Protein AF-A0AAU0KIW0-F1 (afdb_monomer_lite)

Structure (mmCIF, N/CA/C/O backbone):
data_AF-A0AAU0KIW0-F1
#
_entry.id   AF-A0AAU0KIW0-F1
#
loop_
_atom_site.group_PDB
_atom_site.id
_atom_site.type_symbol
_atom_site.label_atom_id
_atom_site.label_alt_id
_atom_site.label_comp_id
_atom_site.label_asym_id
_atom_site.label_entity_id
_atom_site.label_seq_id
_atom_site.pdbx_PDB_ins_code
_atom_site.Cartn_x
_atom_site.Cartn_y
_atom_site.Cartn_z
_atom_site.occupancy
_atom_site.B_iso_or_equiv
_atom_site.auth_seq_id
_atom_site.auth_comp_id
_atom_site.auth_asym_id
_atom_site.auth_atom_id
_atom_site.pdbx_PDB_model_num
ATOM 1 N N . MET A 1 1 ? -37.987 -35.844 -11.252 1.00 36.81 1 MET A N 1
ATOM 2 C CA . MET A 1 1 ? -37.887 -35.630 -9.793 1.00 36.81 1 MET A CA 1
ATOM 3 C C . MET A 1 1 ? -37.558 -36.954 -9.128 1.00 36.81 1 MET A C 1
ATOM 5 O O . MET A 1 1 ? -38.446 -37.776 -8.970 1.00 36.81 1 MET A O 1
ATOM 9 N N . LYS A 1 2 ? -36.295 -37.194 -8.780 1.00 34.53 2 LYS A N 1
ATOM 10 C CA . LYS A 1 2 ? -35.963 -38.142 -7.715 1.00 34.53 2 LYS A CA 1
ATOM 11 C C . LYS A 1 2 ? -35.272 -37.299 -6.654 1.00 34.53 2 LYS A C 1
ATOM 13 O O . LYS A 1 2 ? -34.129 -36.914 -6.861 1.00 34.53 2 LYS A O 1
ATOM 18 N N . MET A 1 3 ? -36.016 -36.908 -5.617 1.00 45.16 3 MET A N 1
ATOM 19 C CA . MET A 1 3 ? -35.393 -36.419 -4.388 1.00 45.16 3 MET A CA 1
ATOM 20 C C . MET A 1 3 ? -34.425 -37.507 -3.932 1.00 45.16 3 MET A C 1
ATOM 22 O O . MET A 1 3 ? -34.770 -38.691 -3.978 1.00 45.16 3 MET A O 1
ATOM 26 N N . ILE A 1 4 ? -33.209 -37.114 -3.575 1.00 53.03 4 ILE A N 1
ATOM 27 C CA . ILE A 1 4 ? -32.265 -38.012 -2.917 1.00 53.03 4 ILE A CA 1
ATOM 28 C C . ILE A 1 4 ? -32.949 -38.495 -1.632 1.00 53.03 4 ILE A C 1
ATOM 30 O O . ILE A 1 4 ? -33.566 -37.696 -0.928 1.00 53.03 4 ILE A O 1
ATOM 34 N N . ASP A 1 5 ? -32.933 -39.808 -1.397 1.00 53.31 5 ASP A N 1
ATOM 35 C CA . ASP A 1 5 ? -33.676 -40.449 -0.308 1.00 53.31 5 ASP A CA 1
ATOM 36 C C . ASP A 1 5 ? -33.285 -39.822 1.050 1.00 53.31 5 ASP A C 1
ATOM 38 O O . ASP A 1 5 ? -32.100 -39.850 1.405 1.00 53.31 5 ASP A O 1
ATOM 42 N N . PRO A 1 6 ? -34.244 -39.279 1.827 1.00 48.59 6 PRO A N 1
ATOM 43 C CA . PRO A 1 6 ? -33.988 -38.719 3.153 1.00 48.59 6 PRO A CA 1
ATOM 44 C C . PRO A 1 6 ? -33.265 -39.684 4.107 1.00 48.59 6 PRO A C 1
ATOM 46 O O . PRO A 1 6 ? -32.574 -39.235 5.021 1.00 48.59 6 PRO A O 1
ATOM 49 N N . ARG A 1 7 ? -33.381 -41.007 3.903 1.00 53.25 7 ARG A N 1
ATOM 50 C CA . ARG A 1 7 ? -32.654 -42.011 4.702 1.00 53.25 7 ARG A CA 1
ATOM 51 C C . ARG A 1 7 ? -31.153 -42.031 4.406 1.00 53.25 7 ARG A C 1
ATOM 53 O O . ARG A 1 7 ? -30.361 -41.985 5.341 1.00 53.25 7 ARG A O 1
ATOM 60 N N . ALA A 1 8 ? -30.770 -41.988 3.130 1.00 56.47 8 ALA A N 1
ATOM 61 C CA . ALA A 1 8 ? -29.366 -41.964 2.710 1.00 56.47 8 ALA A CA 1
ATOM 62 C C . ALA A 1 8 ? -28.655 -40.667 3.139 1.00 56.47 8 ALA A C 1
ATOM 64 O O . ALA A 1 8 ? -27.471 -40.669 3.466 1.00 56.47 8 ALA A O 1
ATOM 65 N N . VAL A 1 9 ? -29.397 -39.558 3.173 1.00 56.25 9 VAL A N 1
ATOM 66 C CA . VAL A 1 9 ? -28.942 -38.259 3.687 1.00 56.25 9 VAL A CA 1
ATOM 67 C C . VAL A 1 9 ? -28.614 -38.327 5.180 1.00 56.25 9 VAL A C 1
ATOM 69 O O . VAL A 1 9 ? -27.578 -37.829 5.619 1.00 56.25 9 VAL A O 1
ATOM 72 N N . ARG A 1 10 ? -29.486 -38.961 5.968 1.00 57.81 10 ARG A N 1
ATOM 73 C CA . ARG A 1 10 ? -29.323 -39.063 7.420 1.00 57.81 10 ARG A CA 1
ATOM 74 C C . ARG A 1 10 ? -28.178 -39.995 7.806 1.00 57.81 10 ARG A C 1
ATOM 76 O O . ARG A 1 10 ? -27.446 -39.674 8.733 1.00 57.81 10 ARG A O 1
ATOM 83 N N . GLU A 1 11 ? -27.998 -41.097 7.083 1.00 62.31 11 GLU A N 1
ATOM 84 C CA . GLU A 1 11 ? -26.888 -42.035 7.301 1.00 62.31 11 GLU A CA 1
ATOM 85 C C . GLU A 1 11 ? -25.528 -41.366 7.063 1.00 62.31 11 GLU A C 1
ATOM 87 O O . GLU A 1 11 ? -24.681 -41.394 7.951 1.00 62.31 11 GLU A O 1
ATOM 92 N N . VAL A 1 12 ? -25.353 -40.642 5.950 1.00 61.22 12 VAL A N 1
ATOM 93 C CA . VAL A 1 12 ? -24.091 -39.935 5.645 1.00 61.22 12 VAL A CA 1
ATOM 94 C C . VAL A 1 12 ? -23.769 -38.845 6.678 1.00 61.22 12 VAL A C 1
ATOM 96 O O . VAL A 1 12 ? -22.602 -38.631 7.008 1.00 61.22 12 VAL A O 1
ATOM 99 N N . LEU A 1 13 ? -24.783 -38.159 7.216 1.00 62.81 13 LEU A N 1
ATOM 100 C CA . LEU A 1 13 ? -24.601 -37.115 8.235 1.00 62.81 13 LEU A CA 1
ATOM 101 C C . LEU A 1 13 ? -24.322 -37.680 9.639 1.00 62.81 13 LEU A C 1
ATOM 103 O O . LEU A 1 13 ? -23.571 -37.081 10.405 1.00 62.81 13 LEU A O 1
ATOM 107 N N . ILE A 1 14 ? -24.896 -38.836 9.980 1.00 59.62 14 ILE A N 1
ATOM 108 C CA . ILE A 1 14 ? -24.641 -39.523 11.257 1.00 59.62 14 ILE A CA 1
ATOM 109 C C . ILE A 1 14 ? -23.248 -40.171 11.249 1.00 59.62 14 ILE A C 1
ATOM 111 O O . ILE A 1 14 ? -22.527 -40.085 12.242 1.00 59.62 14 ILE A O 1
ATOM 115 N N . GLU A 1 15 ? -22.823 -40.748 10.121 1.00 60.19 15 GLU A N 1
ATOM 116 C CA . GLU A 1 15 ? -21.479 -41.325 9.947 1.00 60.19 15 GLU A CA 1
ATOM 117 C C . GLU A 1 15 ? -20.347 -40.282 10.059 1.00 60.19 15 GLU A C 1
ATOM 119 O O . GLU A 1 15 ? -19.202 -40.631 10.340 1.00 60.19 15 GLU A O 1
ATOM 124 N N . SER A 1 16 ? -20.654 -38.990 9.906 1.00 57.66 16 SER A N 1
ATOM 125 C CA . SER A 1 16 ? -19.682 -37.889 9.835 1.00 57.66 16 SER A CA 1
ATOM 126 C C . SER A 1 16 ? -19.550 -37.035 11.101 1.00 57.66 16 SER A C 1
ATOM 128 O O . SER A 1 16 ? -19.083 -35.894 11.064 1.00 57.66 16 SER A O 1
ATOM 130 N N . LYS A 1 17 ? -19.902 -37.611 12.258 1.00 65.19 17 LYS A N 1
ATOM 131 C CA . LYS A 1 17 ? -19.716 -37.015 13.598 1.00 65.19 17 LYS A CA 1
ATOM 132 C C . LYS A 1 17 ? -20.502 -35.716 13.843 1.00 65.19 17 LYS A C 1
ATOM 134 O O . LYS A 1 17 ? -20.140 -34.939 14.733 1.00 65.19 17 LYS A O 1
ATOM 139 N N . PHE A 1 18 ? -21.576 -35.463 13.093 1.00 73.81 18 PHE A N 1
ATOM 140 C CA . PHE A 1 18 ? -22.510 -34.394 13.442 1.00 73.81 18 PHE A CA 1
ATOM 141 C C . PHE A 1 18 ? -23.360 -34.785 14.647 1.00 73.81 18 PHE A C 1
ATOM 143 O O . PHE A 1 18 ? -23.903 -35.884 14.731 1.00 73.81 18 PHE A O 1
ATOM 150 N N . HIS A 1 19 ? -23.510 -33.838 15.561 1.00 74.38 19 HIS A N 1
ATOM 151 C CA . HIS A 1 19 ? -24.373 -33.932 16.727 1.00 74.38 19 HIS A CA 1
ATOM 152 C C . HIS A 1 19 ? -25.572 -32.992 16.544 1.00 74.38 19 HIS A C 1
ATOM 154 O O . HIS A 1 19 ? -25.534 -32.085 15.711 1.00 74.38 19 HIS A O 1
ATOM 160 N N . ASN A 1 20 ? -26.650 -33.210 17.304 1.00 78.44 20 ASN A N 1
ATOM 161 C CA . ASN A 1 20 ? -27.854 -32.364 17.293 1.00 78.44 20 ASN A CA 1
ATOM 162 C C . ASN A 1 20 ? -28.420 -32.095 15.884 1.00 78.44 20 ASN A C 1
ATOM 164 O O . ASN A 1 20 ? -28.708 -30.956 15.518 1.00 78.44 20 ASN A O 1
ATOM 168 N N . ILE A 1 21 ? -28.562 -33.160 15.088 1.00 82.12 21 ILE A N 1
ATOM 169 C CA . ILE A 1 21 ? -29.040 -33.073 13.707 1.00 82.12 21 ILE A CA 1
ATOM 170 C C . ILE A 1 21 ? -30.537 -32.730 13.686 1.00 82.12 21 ILE A C 1
ATOM 172 O O . ILE A 1 21 ? -31.366 -33.522 14.143 1.00 82.12 21 ILE A O 1
ATOM 176 N N . THR A 1 22 ? -30.893 -31.582 13.110 1.00 82.31 22 THR A N 1
ATOM 177 C CA . THR A 1 22 ? -32.276 -31.108 12.968 1.00 82.31 22 THR A CA 1
ATOM 178 C C . THR A 1 22 ? -32.598 -30.768 11.517 1.00 82.31 22 THR A C 1
ATOM 180 O O . THR A 1 22 ? -31.797 -30.172 10.804 1.00 82.31 22 THR A O 1
ATOM 183 N N . GLU A 1 23 ? -33.784 -31.147 11.046 1.00 81.44 23 GLU A N 1
ATOM 184 C CA . GLU A 1 23 ? -34.273 -30.710 9.736 1.00 81.44 23 GLU A CA 1
ATOM 185 C C . GLU A 1 23 ? -34.957 -29.348 9.899 1.00 81.44 23 GLU A C 1
ATOM 187 O O . GLU A 1 23 ? -35.922 -29.224 10.651 1.00 81.44 23 GLU A O 1
ATOM 192 N N . ILE A 1 24 ? -34.435 -28.316 9.232 1.00 81.06 24 ILE A N 1
ATOM 193 C CA . ILE A 1 24 ? -34.967 -26.943 9.333 1.00 81.06 24 ILE A CA 1
ATOM 194 C C . ILE A 1 24 ? -36.023 -26.700 8.257 1.00 81.06 24 ILE A C 1
ATOM 196 O O . ILE A 1 24 ? -36.996 -25.975 8.457 1.00 81.06 24 ILE A O 1
ATOM 200 N N . ARG A 1 25 ? -35.823 -27.304 7.086 1.00 78.62 25 ARG A N 1
ATOM 201 C CA . ARG A 1 25 ? -36.696 -27.191 5.919 1.00 78.62 25 ARG A CA 1
ATOM 202 C C . ARG A 1 25 ? -36.645 -28.508 5.159 1.00 78.62 25 ARG A C 1
ATOM 204 O O . ARG A 1 25 ? -35.628 -29.183 5.207 1.00 78.62 25 ARG A O 1
ATOM 211 N N . SER A 1 26 ? -37.700 -28.827 4.408 1.00 76.75 26 SER A N 1
ATOM 212 C CA . SER A 1 26 ? -37.730 -29.988 3.507 1.00 76.75 26 SER A CA 1
ATOM 213 C C . SER A 1 26 ? -36.454 -30.071 2.661 1.00 76.75 26 SER A C 1
ATOM 215 O O . SER A 1 26 ? -36.259 -29.250 1.760 1.00 76.75 26 SER A O 1
ATOM 217 N N . GLY A 1 27 ? -35.614 -31.068 2.943 1.00 76.44 27 GLY A N 1
ATOM 218 C CA . GLY A 1 27 ? -34.350 -31.295 2.237 1.00 76.44 27 GLY A CA 1
ATOM 219 C C . GLY A 1 27 ? -33.167 -30.433 2.695 1.00 76.44 27 GLY A C 1
ATOM 220 O O . GLY A 1 27 ? -32.134 -30.478 2.039 1.00 76.44 27 GLY A O 1
ATOM 221 N N . VAL A 1 28 ? -33.281 -29.678 3.795 1.00 84.12 28 VAL A N 1
ATOM 222 C CA . VAL A 1 28 ? -32.181 -28.914 4.408 1.00 84.12 28 VAL A CA 1
ATOM 223 C C . VAL A 1 28 ? -32.017 -29.289 5.878 1.00 84.12 28 VAL A C 1
ATOM 225 O O . VAL A 1 28 ? -32.926 -29.118 6.696 1.00 84.12 28 VAL A O 1
ATOM 228 N N . VAL A 1 29 ? -30.822 -29.753 6.222 1.00 85.25 29 VAL A N 1
ATOM 229 C CA . VAL A 1 29 ? -30.483 -30.280 7.545 1.00 85.25 29 VAL A CA 1
ATOM 230 C C . VAL A 1 29 ? -29.424 -29.408 8.210 1.00 85.25 29 VAL A C 1
ATOM 232 O O . VAL A 1 29 ? -28.502 -28.942 7.550 1.00 85.25 29 VAL A O 1
ATOM 235 N N . ARG A 1 30 ? -29.530 -29.208 9.522 1.00 86.19 30 ARG A N 1
ATOM 236 C CA . ARG A 1 30 ? -28.518 -28.578 10.374 1.00 86.19 30 ARG A CA 1
ATOM 237 C C . ARG A 1 30 ? -27.890 -29.618 11.283 1.00 86.19 30 ARG A C 1
ATOM 239 O O . ARG A 1 30 ? -28.599 -30.434 11.858 1.00 86.19 30 ARG A O 1
ATOM 246 N N . GLY A 1 31 ? -26.574 -29.561 11.430 1.00 85.44 31 GLY A N 1
ATOM 247 C CA . GLY A 1 31 ? -25.798 -30.377 12.358 1.00 85.44 31 GLY A CA 1
ATOM 248 C C . GLY A 1 31 ? -24.710 -29.553 13.041 1.00 85.44 31 GLY A C 1
ATOM 249 O O . GLY A 1 31 ? -24.271 -28.522 12.531 1.00 85.44 31 GLY A O 1
ATOM 250 N N . GLU A 1 32 ? -24.275 -30.006 14.210 1.00 85.88 32 GLU A N 1
ATOM 251 C CA . GLU A 1 32 ? -23.273 -29.331 15.036 1.00 85.88 32 GLU A CA 1
ATOM 252 C C . GLU A 1 32 ? -22.018 -30.196 15.175 1.00 85.88 32 GLU A C 1
ATOM 254 O O . GLU A 1 32 ? -22.102 -31.407 15.388 1.00 85.88 32 GLU A O 1
ATOM 259 N N . TRP A 1 33 ? -20.844 -29.573 15.088 1.00 80.94 33 TRP A N 1
ATOM 260 C CA . TRP A 1 33 ? -19.586 -30.228 15.425 1.00 80.94 33 TRP A CA 1
ATOM 261 C C . TRP A 1 33 ? -19.171 -29.898 16.861 1.00 80.94 33 TRP A C 1
ATOM 263 O O . TRP A 1 33 ? -19.105 -28.728 17.258 1.00 80.94 33 TRP A O 1
ATOM 273 N N . LEU A 1 34 ? -18.874 -30.954 17.623 1.00 75.56 34 LEU A N 1
ATOM 274 C CA . LEU A 1 34 ? -18.456 -30.894 19.021 1.00 75.56 34 LEU A CA 1
ATOM 275 C C . LEU A 1 34 ? -16.986 -31.307 19.164 1.00 75.56 34 LEU A C 1
ATOM 277 O O . LEU A 1 34 ? -16.531 -32.242 18.505 1.00 75.56 34 LEU A O 1
ATOM 281 N N . TYR A 1 35 ? -16.264 -30.616 20.042 1.00 68.69 35 TYR A N 1
ATOM 282 C CA . TYR A 1 35 ? -14.956 -31.015 20.561 1.00 68.69 35 TYR A CA 1
ATOM 283 C C . TYR A 1 35 ? -14.995 -30.851 22.085 1.00 68.69 35 TYR A C 1
ATOM 285 O O . TYR A 1 35 ? -15.313 -29.759 22.555 1.00 68.69 35 TYR A O 1
ATOM 293 N N . ASP A 1 36 ? -14.740 -31.921 22.845 1.00 70.81 36 ASP A N 1
ATOM 294 C CA . ASP A 1 36 ? -14.898 -31.964 24.312 1.00 70.81 36 ASP A CA 1
ATOM 295 C C . ASP A 1 36 ? -16.235 -31.356 24.794 1.00 70.81 36 ASP A C 1
ATOM 297 O O . ASP A 1 36 ? -16.265 -30.432 25.610 1.00 70.81 36 ASP A O 1
ATOM 301 N N . ASP A 1 37 ? -17.352 -31.815 24.213 1.00 75.56 37 ASP A N 1
ATOM 302 C CA . ASP A 1 37 ? -18.727 -31.341 24.468 1.00 75.56 37 ASP A CA 1
ATOM 303 C C . ASP A 1 37 ? -18.985 -29.845 24.202 1.00 75.56 37 ASP A C 1
ATOM 305 O O . ASP A 1 37 ? -20.067 -29.320 24.484 1.00 75.56 37 ASP A O 1
ATOM 309 N N . ARG A 1 38 ? -18.029 -29.134 23.592 1.00 73.44 38 ARG A N 1
ATOM 310 C CA . ARG A 1 38 ? -18.189 -27.738 23.172 1.00 73.44 38 ARG A CA 1
ATOM 311 C C . ARG A 1 38 ? -18.417 -27.643 21.674 1.00 73.44 38 ARG A C 1
ATOM 313 O O . ARG A 1 38 ? -17.668 -28.190 20.866 1.00 73.44 38 ARG A O 1
ATOM 320 N N . ARG A 1 39 ? -19.445 -26.881 21.300 1.00 78.94 39 ARG A N 1
ATOM 321 C CA . ARG A 1 39 ? -19.745 -26.538 19.905 1.00 78.94 39 ARG A CA 1
ATOM 322 C C . ARG A 1 39 ? -18.638 -25.647 19.362 1.00 78.94 39 ARG A C 1
ATOM 324 O O . ARG A 1 39 ? -18.380 -24.593 19.937 1.00 78.94 39 ARG A O 1
ATOM 331 N N . TYR A 1 40 ? -18.006 -26.055 18.262 1.00 78.25 40 TYR A N 1
ATOM 332 C CA . TYR A 1 40 ? -16.991 -25.234 17.588 1.00 78.25 40 TYR A CA 1
ATOM 333 C C . TYR A 1 40 ? -17.402 -24.800 16.177 1.00 78.25 40 TYR A C 1
ATOM 335 O O . TYR A 1 40 ? -16.839 -23.833 15.655 1.00 78.25 40 TYR A O 1
ATOM 343 N N . ALA A 1 41 ? -18.386 -25.471 15.569 1.00 82.56 41 ALA A N 1
ATOM 344 C CA . ALA A 1 41 ? -18.890 -25.143 14.241 1.00 82.56 41 ALA A CA 1
ATOM 345 C C . ALA A 1 41 ? -20.292 -25.723 13.979 1.00 82.56 41 ALA A C 1
ATOM 347 O O . ALA A 1 41 ? -20.705 -26.702 14.605 1.00 82.56 41 ALA A O 1
ATOM 348 N N . ILE A 1 42 ? -21.017 -25.104 13.043 1.00 86.19 42 ILE A N 1
ATOM 349 C CA . ILE A 1 42 ? -22.378 -25.488 12.637 1.00 86.19 42 ILE A CA 1
ATOM 350 C C . ILE A 1 42 ? -22.387 -25.694 11.122 1.00 86.19 42 ILE A C 1
ATOM 352 O O . ILE A 1 42 ? -21.891 -24.844 10.380 1.00 86.19 42 ILE A O 1
ATOM 356 N N . ALA A 1 43 ? -22.962 -26.800 10.657 1.00 86.75 43 ALA A N 1
ATOM 357 C CA . ALA A 1 43 ? -23.135 -27.082 9.239 1.00 86.75 43 ALA A CA 1
ATOM 358 C C . ALA A 1 43 ? -24.614 -27.145 8.865 1.00 86.75 43 ALA A C 1
ATOM 360 O O . ALA A 1 43 ? -25.415 -27.795 9.532 1.00 86.75 43 ALA A O 1
ATOM 361 N N . TYR A 1 44 ? -24.940 -26.507 7.753 1.00 87.62 44 TYR A N 1
ATOM 362 C CA . TYR A 1 44 ? -26.219 -26.559 7.070 1.00 87.62 44 TYR A CA 1
ATOM 363 C C . TYR A 1 44 ? -26.001 -27.293 5.759 1.00 87.62 44 TYR A C 1
ATOM 365 O O . TYR A 1 44 ? -25.056 -26.986 5.036 1.00 87.62 44 TYR A O 1
ATOM 373 N N . VAL A 1 45 ? -26.847 -28.263 5.449 1.00 86.19 45 VAL A N 1
ATOM 374 C CA . VAL A 1 45 ? -26.705 -29.097 4.261 1.00 86.19 45 VAL A CA 1
ATOM 375 C C . VAL A 1 45 ? -28.009 -29.127 3.487 1.00 86.19 45 VAL A C 1
ATOM 377 O O . VAL A 1 45 ? -29.021 -29.586 4.008 1.00 86.19 45 VAL A O 1
ATOM 380 N N . ASP A 1 46 ? -27.972 -28.642 2.251 1.00 86.88 46 ASP A N 1
ATOM 381 C CA . ASP A 1 46 ? -29.089 -28.594 1.311 1.00 86.88 46 ASP A CA 1
ATOM 382 C C . ASP A 1 46 ? -28.981 -29.729 0.278 1.00 86.88 46 ASP A C 1
ATOM 384 O O . ASP A 1 46 ? -28.026 -29.804 -0.496 1.00 86.88 46 ASP A O 1
ATOM 388 N N . PHE A 1 47 ? -29.987 -30.603 0.258 1.00 82.12 47 PHE A N 1
ATOM 389 C CA . PHE A 1 47 ? -30.104 -31.788 -0.595 1.00 82.12 47 PHE A CA 1
ATOM 390 C C . PHE A 1 47 ? -31.117 -31.623 -1.739 1.00 82.12 47 PHE A C 1
ATOM 392 O O . PHE A 1 47 ? -31.494 -32.605 -2.382 1.00 82.12 47 PHE A O 1
ATOM 399 N N . THR A 1 48 ? -31.597 -30.406 -2.003 1.00 80.88 48 THR A N 1
ATOM 400 C CA . THR A 1 48 ? -32.692 -30.165 -2.959 1.00 80.88 48 THR A CA 1
ATOM 401 C C . THR A 1 48 ? -32.309 -30.322 -4.439 1.00 80.88 48 THR A C 1
ATOM 403 O O . THR A 1 48 ? -33.207 -30.365 -5.284 1.00 80.88 48 THR A O 1
ATOM 406 N N . ASP A 1 49 ? -31.014 -30.465 -4.762 1.00 82.00 49 ASP A N 1
ATOM 407 C CA . ASP A 1 49 ? -30.472 -30.604 -6.128 1.00 82.00 49 ASP A CA 1
ATOM 408 C C . ASP A 1 49 ? -31.031 -29.538 -7.100 1.00 82.00 49 ASP A C 1
ATOM 410 O O . ASP A 1 49 ? -31.537 -29.839 -8.188 1.00 82.00 49 ASP A O 1
ATOM 414 N N . ASP A 1 50 ? -30.988 -28.269 -6.678 1.00 85.06 50 ASP A N 1
ATOM 415 C CA . ASP A 1 50 ? -31.429 -27.117 -7.476 1.00 85.06 50 ASP A CA 1
ATOM 416 C C . ASP A 1 50 ? -30.515 -25.891 -7.300 1.00 85.06 50 ASP A C 1
ATOM 418 O O . ASP A 1 50 ? -30.923 -24.825 -6.837 1.00 85.06 50 ASP A O 1
ATOM 422 N N . VAL A 1 51 ? -29.240 -26.055 -7.661 1.00 87.19 51 VAL A N 1
ATOM 423 C CA . VAL A 1 51 ? -28.192 -25.039 -7.446 1.00 87.19 51 VAL A CA 1
ATOM 424 C C . VAL A 1 51 ? -28.494 -23.716 -8.162 1.00 87.19 51 VAL A C 1
ATOM 426 O O . VAL A 1 51 ? -28.242 -22.651 -7.604 1.00 87.19 51 VAL A O 1
ATOM 429 N N . VAL A 1 52 ? -29.070 -23.760 -9.368 1.00 86.81 52 VAL A N 1
ATOM 430 C CA . VAL A 1 52 ? -29.360 -22.553 -10.168 1.00 86.81 52 VAL A CA 1
ATOM 431 C C . VAL A 1 52 ? -30.428 -21.692 -9.496 1.00 86.81 52 VAL A C 1
ATOM 433 O O . VAL A 1 52 ? -30.202 -20.506 -9.262 1.00 86.81 52 VAL A O 1
ATOM 436 N N . ARG A 1 53 ? -31.552 -22.291 -9.082 1.00 86.62 53 ARG A N 1
ATOM 437 C CA . ARG A 1 53 ? -32.611 -21.559 -8.373 1.00 86.62 53 ARG A CA 1
ATOM 438 C C . ARG A 1 53 ? -32.136 -21.034 -7.017 1.00 86.62 53 ARG A C 1
ATOM 440 O O . ARG A 1 53 ? -32.580 -19.973 -6.569 1.00 86.62 53 ARG A O 1
ATOM 447 N N . THR A 1 54 ? -31.256 -21.783 -6.350 1.00 85.00 54 THR A N 1
ATOM 448 C CA . THR A 1 54 ? -30.646 -21.357 -5.087 1.00 85.00 54 THR A CA 1
ATOM 449 C C . THR A 1 54 ? -29.724 -20.156 -5.286 1.00 85.00 54 THR A C 1
ATOM 451 O O . THR A 1 54 ? -29.756 -19.257 -4.453 1.00 85.00 54 THR A O 1
ATOM 454 N N . ALA A 1 55 ? -28.974 -20.079 -6.389 1.00 87.94 55 ALA A N 1
ATOM 455 C CA . ALA A 1 55 ? -28.164 -18.905 -6.717 1.00 87.94 55 ALA A CA 1
ATOM 456 C C . ALA A 1 55 ? -29.031 -17.659 -6.980 1.00 87.94 55 ALA A C 1
ATOM 458 O O . ALA A 1 55 ? -28.751 -16.598 -6.428 1.00 87.94 55 ALA A O 1
ATOM 459 N N . GLU A 1 56 ? -30.125 -17.795 -7.740 1.00 88.62 56 GLU A N 1
ATOM 460 C CA . GLU A 1 56 ? -31.053 -16.686 -8.037 1.00 88.62 56 GLU A CA 1
ATOM 461 C C . GLU A 1 56 ? -31.688 -16.079 -6.775 1.00 88.62 56 GLU A C 1
ATOM 463 O O . GLU A 1 56 ? -31.923 -14.875 -6.702 1.00 88.62 56 GLU A O 1
ATOM 468 N N . ASN A 1 57 ? -31.946 -16.908 -5.759 1.00 87.38 57 ASN A N 1
ATOM 469 C CA . ASN A 1 57 ? -32.648 -16.517 -4.529 1.00 87.38 57 ASN A CA 1
ATOM 470 C C . ASN A 1 57 ? -31.758 -16.595 -3.280 1.00 87.38 57 ASN A C 1
ATOM 472 O O . ASN A 1 57 ? -32.255 -16.707 -2.154 1.00 87.38 57 ASN A O 1
ATOM 476 N N . LEU A 1 58 ? -30.438 -16.543 -3.467 1.00 88.19 58 LEU A N 1
ATOM 477 C CA . LEU A 1 58 ? -29.463 -16.871 -2.432 1.00 88.19 58 LEU A CA 1
ATOM 478 C C . LEU A 1 58 ? -29.619 -16.002 -1.180 1.00 88.19 58 LEU A C 1
ATOM 480 O O . LEU A 1 58 ? -29.531 -16.503 -0.062 1.00 88.19 58 LEU A O 1
ATOM 484 N N . ARG A 1 59 ? -29.881 -14.702 -1.343 1.00 86.44 59 ARG A N 1
ATOM 485 C CA . ARG A 1 59 ? -30.048 -13.773 -0.216 1.00 86.44 59 ARG A CA 1
ATOM 486 C C . ARG A 1 59 ? -31.245 -14.139 0.661 1.00 86.44 59 ARG A C 1
ATOM 488 O O . ARG A 1 59 ? -31.102 -14.260 1.873 1.00 86.44 59 ARG A O 1
ATOM 495 N N . THR A 1 60 ? -32.403 -14.366 0.047 1.00 86.00 60 THR A N 1
ATOM 496 C CA . THR A 1 60 ? -33.632 -14.727 0.764 1.00 86.00 60 THR A CA 1
ATOM 497 C C . THR A 1 60 ? -33.487 -16.073 1.468 1.00 86.00 60 THR A C 1
ATOM 499 O O . THR A 1 60 ? -33.911 -16.221 2.610 1.00 86.00 60 THR A O 1
ATOM 502 N N . ILE A 1 61 ? -32.843 -17.045 0.815 1.00 85.19 61 ILE A N 1
ATOM 503 C CA . ILE A 1 61 ? -32.587 -18.367 1.398 1.00 85.19 61 ILE A CA 1
ATOM 504 C C . ILE A 1 61 ? -31.655 -18.254 2.613 1.00 85.19 61 ILE A C 1
ATOM 506 O O . ILE A 1 61 ? -31.922 -18.873 3.639 1.00 85.19 61 ILE A O 1
ATOM 510 N N . GLN A 1 62 ? -30.603 -17.435 2.537 1.00 87.56 62 GLN A N 1
ATOM 511 C CA . GLN A 1 62 ? -29.687 -17.205 3.658 1.00 87.56 62 GLN A CA 1
ATOM 512 C C . GLN A 1 62 ? -30.355 -16.499 4.838 1.00 87.56 62 GLN A C 1
ATOM 514 O O . GLN A 1 62 ? -30.194 -16.939 5.971 1.00 87.56 62 GLN A O 1
ATOM 519 N N . GLU A 1 63 ? -31.122 -15.436 4.590 1.00 85.69 63 GLU A N 1
ATOM 520 C CA . GLU A 1 63 ? -31.836 -14.714 5.650 1.00 85.69 63 GLU A CA 1
ATOM 521 C C . GLU A 1 63 ? -32.824 -15.640 6.380 1.00 85.69 63 GLU A C 1
ATOM 523 O O . GLU A 1 63 ? -32.902 -15.612 7.607 1.00 85.69 63 GLU A O 1
ATOM 528 N N . GLN A 1 64 ? -33.515 -16.519 5.645 1.00 84.06 64 GLN A N 1
ATOM 529 C CA . GLN A 1 64 ? -34.458 -17.485 6.216 1.00 84.06 64 GLN A CA 1
ATOM 530 C C . GLN A 1 64 ? -33.781 -18.645 6.958 1.00 84.06 64 GLN A C 1
ATOM 532 O O . GLN A 1 64 ? -34.279 -19.064 7.998 1.00 84.06 64 GLN A O 1
ATOM 537 N N . LEU A 1 65 ? -32.681 -19.191 6.425 1.00 81.75 65 LEU A N 1
ATOM 538 C CA . LEU A 1 65 ? -32.016 -20.366 7.003 1.00 81.75 65 LEU A CA 1
ATOM 539 C C . LEU A 1 65 ? -31.029 -20.010 8.116 1.00 81.75 65 LEU A C 1
ATOM 541 O O . LEU A 1 65 ? -30.948 -20.720 9.112 1.00 81.75 65 LEU A O 1
ATOM 545 N N . LEU A 1 66 ? -30.254 -18.943 7.925 1.00 84.06 66 LEU A N 1
ATOM 546 C CA . LEU A 1 66 ? -29.096 -18.602 8.753 1.00 84.06 66 LEU A CA 1
ATOM 547 C C . LEU A 1 66 ? -29.343 -17.369 9.623 1.00 84.06 66 LEU A C 1
ATOM 549 O O . LEU A 1 66 ? -28.658 -17.200 10.626 1.00 84.06 66 LEU A O 1
ATOM 553 N N . GLY A 1 67 ? -30.298 -16.503 9.264 1.00 81.12 67 GLY A N 1
ATOM 554 C CA . GLY A 1 67 ? -30.49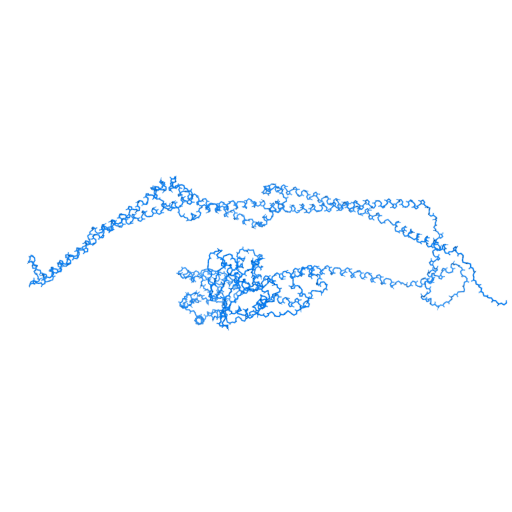1 -15.206 9.918 1.00 81.12 67 GLY A CA 1
ATOM 555 C C . GLY A 1 67 ? -30.736 -15.314 11.423 1.00 81.12 67 GLY A C 1
ATOM 556 O O . GLY A 1 67 ? -30.069 -14.636 12.204 1.00 81.12 67 GLY A O 1
ATOM 557 N N . ALA A 1 68 ? -31.634 -16.207 11.846 1.00 78.69 68 ALA A N 1
ATOM 558 C CA . ALA A 1 68 ? -31.937 -16.400 13.264 1.00 78.69 68 ALA A CA 1
ATOM 559 C C . ALA A 1 68 ? -30.698 -16.848 14.061 1.00 78.69 68 ALA A C 1
ATOM 561 O O . ALA A 1 68 ? -30.359 -16.219 15.062 1.00 78.69 68 ALA A O 1
ATOM 562 N N . ASP A 1 69 ? -29.978 -17.869 13.589 1.00 77.06 69 ASP A N 1
ATOM 563 C CA . ASP A 1 69 ? -28.780 -18.395 14.258 1.00 77.06 69 ASP A CA 1
ATOM 564 C C . ASP A 1 69 ? -27.601 -17.407 14.206 1.00 77.06 69 ASP A C 1
ATOM 566 O O . ASP A 1 69 ? -26.796 -17.346 15.137 1.00 77.06 69 ASP A O 1
ATOM 570 N N . TYR A 1 70 ? -27.496 -16.602 13.149 1.00 79.81 70 TYR A N 1
ATOM 571 C CA . TYR A 1 70 ? -26.424 -15.623 12.980 1.00 79.81 70 TYR A CA 1
ATOM 572 C C . TYR A 1 70 ? -26.566 -14.421 13.928 1.00 79.81 70 TYR A C 1
ATOM 574 O O . TYR A 1 70 ? -25.567 -13.959 14.489 1.00 79.81 70 TYR A O 1
ATOM 582 N N . PHE A 1 71 ? -27.792 -13.923 14.138 1.00 78.56 71 PHE A N 1
ATOM 583 C CA . PHE A 1 71 ? -28.049 -12.761 14.999 1.00 78.56 71 PHE A CA 1
ATOM 584 C C . PHE A 1 71 ? -28.321 -13.123 16.467 1.00 78.56 71 PHE A C 1
ATOM 586 O O . PHE A 1 71 ? -27.962 -12.336 17.343 1.00 78.56 71 PHE A O 1
ATOM 593 N N . ASN A 1 72 ? -28.901 -14.296 16.752 1.00 70.81 72 ASN A N 1
ATOM 594 C CA . ASN A 1 72 ? -29.320 -14.658 18.113 1.00 70.81 72 ASN A CA 1
ATOM 595 C C . ASN A 1 72 ? -28.281 -15.459 18.914 1.00 70.81 72 ASN A C 1
ATOM 597 O O . ASN A 1 72 ? -28.416 -15.551 20.133 1.00 70.81 72 ASN A O 1
ATOM 601 N N . ASN A 1 73 ? -27.239 -16.025 18.290 1.00 63.69 73 ASN A N 1
ATOM 602 C CA . ASN A 1 73 ? -26.218 -16.763 19.041 1.00 63.69 73 ASN A CA 1
ATOM 603 C C . ASN A 1 73 ? -25.256 -15.812 19.787 1.00 63.69 73 ASN A C 1
ATOM 605 O O . ASN A 1 73 ? -24.534 -14.999 19.193 1.00 63.69 73 ASN A O 1
ATOM 609 N N . SER A 1 74 ? -25.211 -15.952 21.117 1.00 53.25 74 SER A N 1
ATOM 610 C CA . SER A 1 74 ? -24.224 -15.318 22.011 1.00 53.25 74 SER A CA 1
ATOM 611 C C . SER A 1 74 ? -22.796 -15.801 21.763 1.00 53.25 74 SER A C 1
ATOM 613 O O . SER A 1 74 ? -21.832 -15.126 22.121 1.00 53.25 74 SER A O 1
ATOM 615 N N . ASP A 1 75 ? -22.669 -16.963 21.131 1.00 58.47 75 ASP A N 1
ATOM 616 C CA . ASP A 1 75 ? -21.414 -17.667 20.951 1.00 58.47 75 ASP A CA 1
ATOM 617 C C . ASP A 1 75 ? -20.721 -17.143 19.677 1.00 58.47 75 ASP A C 1
ATOM 619 O O . ASP A 1 75 ? -21.369 -16.803 18.683 1.00 58.47 75 ASP A O 1
ATOM 623 N N . GLN A 1 76 ? -19.384 -17.089 19.657 1.00 63.44 76 GLN A N 1
ATOM 624 C CA . GLN A 1 76 ? -18.588 -16.609 18.506 1.00 63.44 76 GLN A CA 1
ATOM 625 C C . GLN A 1 76 ? -18.682 -17.518 17.253 1.00 63.44 76 GLN A C 1
ATOM 627 O O . GLN A 1 76 ? -17.949 -17.334 16.283 1.00 63.44 76 GLN A O 1
ATOM 632 N N . LEU A 1 77 ? -19.615 -18.477 17.238 1.00 69.88 77 LEU A N 1
ATOM 633 C CA . LEU A 1 77 ? -19.857 -19.472 16.185 1.00 69.88 77 LEU A CA 1
ATOM 634 C C . LEU A 1 77 ? -20.337 -18.884 14.851 1.00 69.88 77 LEU A C 1
ATOM 636 O O . LEU A 1 77 ? -20.333 -19.575 13.832 1.00 69.88 77 LEU A O 1
ATOM 640 N N . ARG A 1 78 ? -20.678 -17.592 14.834 1.00 73.81 78 ARG A N 1
ATOM 641 C CA . ARG A 1 78 ? -21.019 -16.809 13.632 1.00 73.81 78 ARG A CA 1
ATOM 642 C C . ARG A 1 78 ? -19.953 -16.943 12.540 1.00 73.81 78 ARG A C 1
ATOM 644 O O . ARG A 1 78 ? -20.270 -16.978 11.359 1.00 73.81 78 ARG A O 1
ATOM 651 N N . TRP A 1 79 ? -18.688 -17.071 12.946 1.00 69.69 79 TRP A N 1
ATOM 652 C CA . TRP A 1 79 ? -17.538 -17.191 12.045 1.00 69.69 79 TRP A CA 1
ATOM 653 C C . TRP A 1 79 ? -17.264 -18.626 11.566 1.00 69.69 79 TRP A C 1
ATOM 655 O O . TRP A 1 79 ? -16.508 -18.818 10.614 1.00 69.69 79 TRP A O 1
ATOM 665 N N . ASN A 1 80 ? -17.906 -19.619 12.189 1.00 82.44 80 ASN A N 1
ATOM 666 C CA . ASN A 1 80 ? -17.726 -21.051 11.935 1.00 82.44 80 ASN A CA 1
ATOM 667 C C . ASN A 1 80 ? -19.042 -21.725 11.504 1.00 82.44 80 ASN A C 1
ATOM 669 O O . ASN A 1 80 ? -19.334 -22.856 11.896 1.00 82.44 80 ASN A O 1
ATOM 673 N N . SER A 1 81 ? -19.842 -21.016 10.705 1.00 86.31 81 SER A N 1
ATOM 674 C CA . SER A 1 81 ? -21.049 -21.551 10.068 1.00 86.31 81 SER A CA 1
ATOM 675 C C . SER A 1 81 ? -20.768 -21.923 8.610 1.00 86.31 81 SER A C 1
ATOM 677 O O . SER A 1 81 ? -20.154 -21.151 7.866 1.00 86.31 81 SER A O 1
ATOM 679 N N . TYR A 1 82 ? -21.219 -23.108 8.204 1.00 88.38 82 TYR A N 1
ATOM 680 C CA . TYR A 1 82 ? -20.964 -23.702 6.891 1.00 88.38 82 TYR A CA 1
ATOM 681 C C . TYR A 1 82 ? -22.279 -24.051 6.196 1.00 88.38 82 TYR A C 1
ATOM 683 O O . TYR A 1 82 ? -23.145 -24.648 6.821 1.00 88.38 82 TYR A O 1
ATOM 691 N N . LEU A 1 83 ? -22.427 -23.720 4.914 1.00 89.50 83 LEU A N 1
ATOM 692 C CA . LEU A 1 83 ? -23.570 -24.103 4.083 1.00 89.50 83 LEU A CA 1
ATOM 693 C C . LEU A 1 83 ? -23.086 -24.954 2.905 1.00 89.50 83 LEU A C 1
ATOM 695 O O . LEU A 1 83 ? -22.428 -24.461 1.992 1.00 89.50 83 LEU A O 1
ATOM 699 N N . TYR A 1 84 ? -23.428 -26.233 2.922 1.00 88.00 84 TYR A N 1
ATOM 700 C CA . TYR A 1 84 ? -23.126 -27.187 1.866 1.00 88.00 84 TYR A CA 1
ATOM 701 C C . TYR A 1 84 ? -24.366 -27.388 1.004 1.00 88.00 84 TYR A C 1
ATOM 703 O O . TYR A 1 84 ? -25.417 -27.758 1.515 1.00 88.00 84 TYR A O 1
ATOM 711 N N . ILE A 1 85 ? -24.256 -27.158 -0.298 1.00 88.94 85 ILE A N 1
ATOM 712 C CA . ILE A 1 85 ? -25.341 -27.396 -1.250 1.00 88.94 85 ILE A CA 1
ATOM 713 C C . ILE A 1 85 ? -24.922 -28.542 -2.153 1.00 88.94 85 ILE A C 1
ATOM 715 O O . ILE A 1 85 ? -23.874 -28.500 -2.800 1.00 88.94 85 ILE A O 1
ATOM 719 N N . LEU A 1 86 ? -25.747 -29.577 -2.193 1.00 86.00 86 LEU A N 1
ATOM 720 C CA . LEU A 1 86 ? -25.455 -30.771 -2.953 1.00 86.00 86 LEU A CA 1
ATOM 721 C C . LEU A 1 86 ? -25.871 -30.600 -4.421 1.00 86.00 86 LEU A C 1
ATOM 723 O O . LEU A 1 86 ? -27.051 -30.449 -4.743 1.00 86.00 86 LEU A O 1
ATOM 727 N N . ALA A 1 87 ? -24.893 -30.677 -5.321 1.00 85.12 87 ALA A N 1
ATOM 728 C CA . ALA A 1 87 ? -25.104 -30.721 -6.760 1.00 85.12 87 ALA A CA 1
ATOM 729 C C . ALA A 1 87 ? -25.342 -32.169 -7.208 1.00 85.12 87 ALA A C 1
ATOM 731 O O . ALA A 1 87 ? -24.408 -32.958 -7.369 1.00 85.12 87 ALA A O 1
ATOM 732 N N . GLY A 1 88 ? -26.606 -32.526 -7.404 1.00 80.81 88 GLY A N 1
ATOM 733 C CA . GLY A 1 88 ? -26.996 -33.808 -7.971 1.00 80.81 88 GLY A CA 1
ATOM 734 C C . GLY A 1 88 ? -27.109 -33.775 -9.504 1.00 80.81 88 GLY A C 1
ATOM 735 O O . GLY A 1 88 ? -26.721 -32.806 -10.170 1.00 80.81 88 GLY A O 1
ATOM 736 N N . PRO A 1 89 ? -27.633 -34.857 -10.108 1.00 78.00 89 PRO A N 1
ATOM 737 C CA . PRO A 1 89 ? -27.699 -35.010 -11.559 1.00 78.00 89 PRO A CA 1
ATOM 738 C C . PRO A 1 89 ? -28.544 -33.944 -12.262 1.00 78.00 89 PRO A C 1
ATOM 740 O O . PRO A 1 89 ? -28.357 -33.732 -13.460 1.00 78.00 89 PRO A O 1
ATOM 743 N N . LYS A 1 90 ? -29.502 -33.313 -11.565 1.00 81.12 90 LYS A N 1
ATOM 744 C CA . LYS A 1 90 ? -30.326 -32.243 -12.138 1.00 81.12 90 LYS A CA 1
ATOM 745 C C . LYS A 1 90 ? -29.508 -30.961 -12.265 1.00 81.12 90 LYS A C 1
ATOM 747 O O . LYS A 1 90 ? -29.480 -30.384 -13.349 1.00 81.12 90 LYS A O 1
ATOM 752 N N . SER A 1 91 ? -28.813 -30.559 -11.202 1.00 83.44 91 SER A N 1
ATOM 753 C CA . SER A 1 91 ? -27.995 -29.342 -11.197 1.00 83.44 91 SER A CA 1
ATOM 754 C C . SER A 1 91 ? -26.818 -29.446 -12.162 1.00 83.44 91 SER A C 1
ATOM 756 O O . SER A 1 91 ? -26.588 -28.522 -12.930 1.00 83.44 91 SER A O 1
ATOM 758 N N . LEU A 1 92 ? -26.134 -30.594 -12.206 1.00 81.75 92 LEU A N 1
ATOM 759 C CA . LEU A 1 92 ? -24.979 -30.810 -13.091 1.00 81.75 92 LEU A CA 1
ATOM 760 C C . LEU A 1 92 ? -25.323 -30.759 -14.589 1.00 81.75 92 LEU A C 1
ATOM 762 O O . LEU A 1 92 ? -24.449 -30.496 -15.410 1.00 81.75 92 LEU A O 1
ATOM 766 N N . LYS A 1 93 ? -26.584 -31.019 -14.960 1.00 82.94 93 LYS A N 1
ATOM 767 C CA . LYS A 1 93 ? -27.062 -30.942 -16.352 1.00 82.94 93 LYS A CA 1
ATOM 768 C C . LYS A 1 93 ? -27.513 -29.540 -16.764 1.00 82.94 93 LYS A C 1
ATOM 770 O O . LYS A 1 93 ? -27.802 -29.332 -17.941 1.00 82.94 93 LYS A O 1
ATOM 775 N N . ALA A 1 94 ? -27.621 -28.600 -15.827 1.00 85.06 94 ALA A N 1
ATOM 776 C CA . ALA A 1 94 ? -28.035 -27.240 -16.132 1.00 85.06 94 ALA A CA 1
ATOM 777 C C . ALA A 1 94 ? -26.889 -26.463 -16.795 1.00 85.06 94 ALA A C 1
ATOM 779 O O . ALA A 1 94 ? -25.756 -26.476 -16.319 1.00 85.06 94 ALA A O 1
ATOM 780 N N . THR A 1 95 ? -27.190 -25.739 -17.873 1.00 82.62 95 THR A N 1
ATOM 781 C CA . THR A 1 95 ? -26.201 -24.930 -18.605 1.00 82.62 95 THR A CA 1
ATOM 782 C C . THR A 1 95 ? -25.607 -23.812 -17.743 1.00 82.62 95 THR A C 1
ATOM 784 O O . THR A 1 95 ? -24.417 -23.538 -17.844 1.00 82.62 95 THR A O 1
ATOM 787 N N . ALA A 1 96 ? -26.400 -23.234 -16.835 1.00 87.56 96 ALA A N 1
ATOM 788 C CA . ALA A 1 96 ? -25.985 -22.178 -15.906 1.00 87.56 96 ALA A CA 1
ATOM 789 C C . ALA A 1 96 ? -25.326 -22.695 -14.606 1.00 87.56 96 ALA A C 1
ATOM 791 O O . ALA A 1 96 ? -25.089 -21.923 -13.679 1.00 87.56 96 ALA A O 1
ATOM 792 N N . PHE A 1 97 ? -25.040 -23.998 -14.490 1.00 87.69 97 PHE A N 1
ATOM 793 C CA . PHE A 1 97 ? -24.533 -24.594 -13.248 1.00 87.69 97 PHE A CA 1
ATOM 794 C C . PHE A 1 97 ? -23.215 -23.977 -12.766 1.00 87.69 97 PHE A C 1
ATOM 796 O O . PHE A 1 97 ? -23.076 -23.691 -11.580 1.00 87.69 97 PHE A O 1
ATOM 803 N N . GLN A 1 98 ? -22.254 -23.768 -13.670 1.00 84.69 98 GLN A N 1
ATOM 804 C CA . GLN A 1 98 ? -20.935 -23.237 -13.308 1.00 84.69 98 GLN A CA 1
ATOM 805 C C . GLN A 1 98 ? -21.023 -21.788 -12.811 1.00 84.69 98 GLN A C 1
ATOM 807 O O . GLN A 1 98 ? -20.394 -21.441 -11.814 1.00 84.69 98 GLN A O 1
ATOM 812 N N . GLU A 1 99 ? -21.857 -20.966 -13.453 1.00 85.06 99 GLU A N 1
ATOM 813 C CA . GLU A 1 99 ? -22.115 -19.583 -13.036 1.00 85.06 99 GLU A CA 1
ATOM 814 C C . GLU A 1 99 ? -22.825 -19.536 -11.677 1.00 85.06 99 GLU A C 1
ATOM 816 O O . GLU A 1 99 ? -22.408 -18.803 -10.779 1.00 85.06 99 GLU A O 1
ATOM 821 N N . ALA A 1 100 ? -23.844 -20.380 -11.485 1.00 84.81 100 ALA A N 1
ATOM 822 C CA . ALA A 1 100 ? -24.562 -20.498 -10.220 1.00 84.81 100 ALA A CA 1
ATOM 823 C C . ALA A 1 100 ? -23.647 -20.972 -9.079 1.00 84.81 100 ALA A C 1
ATOM 825 O O . ALA A 1 100 ? -23.674 -20.405 -7.986 1.00 84.81 100 ALA A O 1
ATOM 826 N N . LYS A 1 101 ? -22.791 -21.969 -9.339 1.00 88.81 101 LYS A N 1
ATOM 827 C CA . LYS A 1 101 ? -21.784 -22.451 -8.388 1.00 88.81 101 LYS A CA 1
ATOM 828 C C . LYS A 1 101 ? -20.825 -21.333 -7.980 1.00 88.81 101 LYS A C 1
ATOM 830 O O . LYS A 1 101 ? -20.661 -21.086 -6.787 1.00 88.81 101 LYS A O 1
ATOM 835 N N . ALA A 1 102 ? -20.242 -20.632 -8.952 1.00 84.12 102 ALA A N 1
ATOM 836 C CA . ALA A 1 102 ? -19.308 -19.541 -8.689 1.00 84.12 102 ALA A CA 1
ATOM 837 C C . ALA A 1 102 ? -19.964 -18.399 -7.894 1.00 84.12 102 ALA A C 1
ATOM 839 O O . ALA A 1 102 ? -19.368 -17.886 -6.949 1.00 84.12 102 ALA A O 1
ATOM 840 N N . CYS A 1 103 ? -21.209 -18.038 -8.226 1.00 87.38 103 CYS A N 1
ATOM 841 C CA . CYS A 1 103 ? -21.974 -17.014 -7.514 1.00 87.38 103 CYS A CA 1
ATOM 842 C C . CYS A 1 103 ? -22.176 -17.366 -6.030 1.00 87.38 103 CYS A C 1
ATOM 844 O O . CYS A 1 103 ? -21.954 -16.531 -5.150 1.00 87.38 103 CYS A O 1
ATOM 846 N N . ILE A 1 104 ? -22.547 -18.617 -5.743 1.00 87.69 104 ILE A N 1
ATOM 847 C CA . ILE A 1 104 ? -22.775 -19.087 -4.375 1.00 87.69 104 ILE A CA 1
ATOM 848 C C . ILE A 1 104 ? -21.467 -19.136 -3.577 1.00 87.69 104 ILE A C 1
ATOM 850 O O . ILE A 1 104 ? -21.425 -18.642 -2.452 1.00 87.69 104 ILE A O 1
ATOM 854 N N . GLU A 1 105 ? -20.397 -19.704 -4.138 1.00 88.69 105 GLU A N 1
ATOM 855 C CA . GLU A 1 105 ? -19.113 -19.871 -3.436 1.00 88.69 105 GLU A CA 1
ATOM 856 C C . GLU A 1 105 ? -18.366 -18.538 -3.231 1.00 88.69 105 GLU A C 1
ATOM 858 O O . GLU A 1 105 ? -17.613 -18.385 -2.264 1.00 88.69 105 GLU A O 1
ATOM 863 N N . ALA A 1 106 ? -18.609 -17.538 -4.089 1.00 83.06 106 ALA A N 1
ATOM 864 C CA . ALA A 1 106 ? -18.078 -16.184 -3.928 1.00 83.06 106 ALA A CA 1
ATOM 865 C C . ALA A 1 106 ? -18.772 -15.391 -2.804 1.00 83.06 106 ALA A C 1
ATOM 867 O O . ALA A 1 106 ? -18.160 -14.495 -2.216 1.00 83.06 106 ALA A O 1
ATOM 868 N N . ASN A 1 107 ? -20.031 -15.705 -2.476 1.00 85.75 107 ASN A N 1
ATOM 869 C CA . ASN A 1 107 ? -20.788 -14.976 -1.463 1.00 85.75 107 ASN A CA 1
ATOM 870 C C . ASN A 1 107 ? -20.336 -15.350 -0.038 1.00 85.75 107 ASN A C 1
ATOM 872 O O . ASN A 1 107 ? -20.499 -16.486 0.413 1.00 85.75 107 ASN A O 1
ATOM 876 N N . ARG A 1 108 ? -19.817 -14.368 0.709 1.00 82.31 108 ARG A N 1
ATOM 877 C CA . ARG A 1 108 ? -19.274 -14.545 2.072 1.00 82.31 108 ARG A CA 1
ATOM 878 C C . ARG A 1 108 ? -20.251 -14.199 3.202 1.00 82.31 108 ARG A C 1
ATOM 880 O O . ARG A 1 108 ? -19.882 -14.343 4.364 1.00 82.31 108 ARG A O 1
ATOM 887 N N . ASP A 1 109 ? -21.471 -13.778 2.881 1.00 83.94 109 ASP A N 1
ATOM 888 C CA . ASP A 1 109 ? -22.468 -13.379 3.882 1.00 83.94 109 ASP A CA 1
ATOM 889 C C . ASP A 1 109 ? -22.940 -14.590 4.705 1.00 83.94 109 ASP A C 1
ATOM 891 O O . ASP A 1 109 ? -23.044 -15.684 4.163 1.00 83.94 109 ASP A O 1
ATOM 895 N N . TYR A 1 110 ? -23.243 -14.417 5.996 1.00 83.62 110 TYR A N 1
ATOM 896 C CA . TYR A 1 110 ? -23.803 -15.420 6.931 1.00 83.62 110 TYR A CA 1
ATOM 897 C C . TYR A 1 110 ? -23.003 -16.719 7.202 1.00 83.62 110 TYR A C 1
ATOM 899 O O . TYR A 1 110 ? -22.941 -17.156 8.349 1.00 83.62 110 TYR A O 1
ATOM 907 N N . ALA A 1 111 ? -22.425 -17.369 6.190 1.00 87.62 111 ALA A N 1
ATOM 908 C CA . ALA A 1 111 ? -21.725 -18.650 6.281 1.00 87.62 111 ALA A CA 1
ATOM 909 C C . ALA A 1 111 ? -20.751 -18.861 5.109 1.00 87.62 111 ALA A C 1
ATOM 911 O O . ALA A 1 111 ? -20.913 -18.290 4.024 1.00 87.62 111 ALA A O 1
ATOM 912 N N . ARG A 1 112 ? -19.772 -19.756 5.304 1.00 88.56 112 ARG A N 1
ATOM 913 C CA . ARG A 1 112 ? -18.915 -20.281 4.226 1.00 88.56 112 ARG A CA 1
ATOM 914 C C . ARG A 1 112 ? -19.709 -21.286 3.396 1.00 88.56 112 ARG A C 1
ATOM 916 O O . ARG A 1 112 ? -20.247 -22.233 3.963 1.00 88.56 112 ARG A O 1
ATOM 923 N N . LYS A 1 113 ? -19.781 -21.087 2.080 1.00 90.31 113 LYS A N 1
ATOM 924 C CA . LYS A 1 113 ? -20.660 -21.860 1.192 1.00 90.31 113 LYS A CA 1
ATOM 925 C C . LYS A 1 113 ? -19.856 -22.725 0.238 1.00 90.31 113 LYS A C 1
ATOM 927 O O . LYS A 1 113 ? -18.852 -22.259 -0.291 1.00 90.31 113 LYS A O 1
ATOM 932 N N . TYR A 1 114 ? -20.329 -23.942 0.005 1.00 88.12 114 TYR A N 1
ATOM 933 C CA . TYR A 1 114 ? -19.710 -24.889 -0.918 1.00 88.12 114 TYR A CA 1
ATOM 934 C C . TYR A 1 114 ? -20.777 -25.615 -1.724 1.00 88.12 114 TYR A C 1
ATOM 936 O O . TYR A 1 114 ? -21.779 -26.062 -1.161 1.00 88.12 114 TYR A O 1
ATOM 944 N N . VAL A 1 115 ? -20.545 -25.770 -3.027 1.00 88.44 115 VAL A N 1
ATOM 945 C CA . VAL A 1 115 ? -21.392 -26.578 -3.906 1.00 88.44 115 VAL A CA 1
ATOM 946 C C . VAL A 1 115 ? -20.643 -27.862 -4.255 1.00 88.44 115 VAL A C 1
ATOM 948 O O . VAL A 1 115 ? -19.692 -27.856 -5.042 1.00 88.44 115 VAL A O 1
ATOM 951 N N . LEU A 1 116 ? -21.075 -28.969 -3.650 1.00 84.81 116 LEU A N 1
ATOM 952 C CA . LEU A 1 116 ? -20.349 -30.242 -3.634 1.00 84.81 116 LEU A CA 1
ATOM 953 C C . LEU A 1 116 ? -21.137 -31.356 -4.322 1.00 84.81 116 LEU A C 1
ATOM 955 O O . LEU A 1 116 ? -22.368 -31.380 -4.272 1.00 84.81 116 LEU A O 1
ATOM 959 N N . SER A 1 117 ? -20.436 -32.317 -4.923 1.00 81.75 117 SER A N 1
ATOM 960 C CA . SER A 1 117 ? -21.056 -33.589 -5.301 1.00 81.75 117 SER A CA 1
ATOM 961 C C . SER A 1 117 ? -21.248 -34.494 -4.073 1.00 81.75 117 SER A C 1
ATOM 963 O O . SER A 1 117 ? -20.694 -34.251 -3.000 1.00 81.75 117 SER A O 1
ATOM 965 N N . ILE A 1 118 ? -22.008 -35.585 -4.226 1.00 73.38 118 ILE A N 1
ATOM 966 C CA . ILE A 1 118 ? -22.170 -36.604 -3.167 1.00 73.38 118 ILE A CA 1
ATOM 967 C C . ILE A 1 118 ? -20.822 -37.225 -2.773 1.00 73.38 118 ILE A C 1
ATOM 969 O O . ILE A 1 118 ? -20.615 -37.538 -1.601 1.00 73.38 118 ILE A O 1
ATOM 973 N N . ALA A 1 119 ? -19.913 -37.403 -3.735 1.00 69.81 119 ALA A N 1
ATOM 974 C CA . ALA A 1 119 ? -18.592 -37.965 -3.477 1.00 69.81 119 ALA A CA 1
ATOM 975 C C . ALA A 1 119 ? -17.727 -36.993 -2.659 1.00 69.81 119 ALA A C 1
ATOM 977 O O . ALA A 1 119 ? -17.231 -37.381 -1.604 1.00 69.81 119 ALA A O 1
ATOM 978 N N . ASP A 1 120 ? -17.651 -35.726 -3.079 1.00 75.31 120 ASP A N 1
ATOM 979 C CA . ASP A 1 120 ? -16.863 -34.692 -2.387 1.00 75.31 120 ASP A CA 1
ATOM 980 C C . ASP A 1 120 ? -17.388 -34.452 -0.968 1.00 75.31 120 ASP A C 1
ATOM 982 O O . ASP A 1 120 ? -16.623 -34.261 -0.027 1.00 75.31 120 ASP A O 1
ATOM 986 N N . MET A 1 121 ? -18.713 -34.498 -0.798 1.00 74.44 121 MET A N 1
ATOM 987 C CA . MET A 1 121 ? -19.334 -34.409 0.517 1.00 74.44 121 MET A CA 1
ATOM 988 C C . MET A 1 121 ? -18.913 -35.577 1.411 1.00 74.44 121 MET A C 1
ATOM 990 O O . MET A 1 121 ? -18.553 -35.346 2.559 1.00 74.44 121 MET A O 1
ATOM 994 N N . ARG A 1 122 ? -18.912 -36.819 0.914 1.00 71.06 122 ARG A N 1
ATOM 995 C CA . ARG A 1 122 ? -18.443 -37.968 1.707 1.00 71.06 122 ARG A CA 1
ATOM 996 C C . ARG A 1 122 ? -16.974 -37.832 2.095 1.00 71.06 122 ARG A C 1
ATOM 998 O O . ARG A 1 122 ? -16.637 -38.119 3.238 1.00 71.06 122 ARG A O 1
ATOM 1005 N N . GLU A 1 123 ? -16.119 -37.372 1.191 1.00 69.88 123 GLU A N 1
ATOM 1006 C CA . GLU A 1 123 ? -14.691 -37.178 1.463 1.00 69.88 123 GLU A CA 1
ATOM 1007 C C . GLU A 1 123 ? -14.441 -36.078 2.507 1.00 69.88 123 GLU A C 1
ATOM 1009 O O . GLU A 1 123 ? -13.718 -36.292 3.481 1.00 69.88 123 GLU A O 1
ATOM 1014 N N . LEU A 1 124 ? -15.112 -34.931 2.363 1.00 70.50 124 LEU A N 1
ATOM 1015 C CA . LEU A 1 124 ? -15.047 -33.829 3.324 1.00 70.50 124 LEU A CA 1
ATOM 1016 C C . LEU A 1 124 ? -15.484 -34.277 4.729 1.00 70.50 124 LEU A C 1
ATOM 1018 O O . LEU A 1 124 ? -14.895 -33.883 5.734 1.00 70.50 124 LEU A O 1
ATOM 1022 N N . LEU A 1 125 ? -16.536 -35.093 4.787 1.00 66.12 125 LEU A N 1
ATOM 1023 C CA . LEU A 1 125 ? -17.235 -35.452 6.015 1.00 66.12 125 LEU A CA 1
ATOM 1024 C C . LEU A 1 125 ? -16.670 -36.684 6.737 1.00 66.12 125 LEU A C 1
ATOM 1026 O O . LEU A 1 125 ? -16.770 -36.771 7.959 1.00 66.12 125 LEU A O 1
ATOM 1030 N N . THR A 1 126 ? -16.049 -37.623 6.021 1.00 62.28 126 THR A N 1
ATOM 1031 C CA . THR A 1 126 ? -15.366 -38.783 6.633 1.00 62.28 126 THR A CA 1
ATOM 1032 C C . THR A 1 126 ? -13.996 -38.436 7.207 1.00 62.28 126 THR A C 1
ATOM 1034 O O . THR A 1 126 ? -13.396 -39.255 7.900 1.00 62.28 126 THR A O 1
ATOM 1037 N N . GLY A 1 127 ? -13.541 -37.197 6.998 1.00 50.00 127 GLY A N 1
ATOM 1038 C CA . GLY A 1 127 ? -12.278 -36.706 7.509 1.00 50.00 127 GLY A CA 1
ATOM 1039 C C . GLY A 1 127 ? -11.124 -37.419 6.826 1.00 50.00 127 GLY A C 1
ATOM 1040 O O . GLY A 1 127 ? -10.579 -38.383 7.363 1.00 50.00 127 GLY A O 1
ATOM 1041 N N . ALA A 1 128 ? -10.684 -36.902 5.677 1.00 32.81 128 ALA A N 1
ATOM 1042 C CA . ALA A 1 128 ? -9.297 -37.115 5.299 1.00 32.81 128 ALA A CA 1
ATOM 1043 C C . ALA A 1 128 ? -8.440 -36.712 6.517 1.00 32.81 128 ALA A C 1
ATOM 1045 O O . ALA A 1 128 ? -8.587 -35.585 7.008 1.00 32.81 128 ALA A O 1
ATOM 1046 N N . PRO A 1 129 ? -7.623 -37.619 7.081 1.00 35.56 129 PRO A N 1
ATOM 1047 C CA . PRO A 1 129 ? -6.790 -37.284 8.218 1.00 35.56 129 PRO A CA 1
ATOM 1048 C C . PRO A 1 129 ? -5.951 -36.072 7.829 1.00 35.56 129 PRO A C 1
ATOM 1050 O O . PRO A 1 129 ? -5.225 -36.108 6.833 1.00 35.56 129 PRO A O 1
ATOM 1053 N N . ILE A 1 130 ? -6.061 -34.991 8.603 1.00 37.78 130 ILE A N 1
ATOM 1054 C CA . ILE A 1 130 ? -5.101 -33.896 8.528 1.00 37.78 130 ILE A CA 1
ATOM 1055 C C . ILE A 1 130 ? -3.740 -34.528 8.842 1.00 37.78 130 ILE A C 1
ATOM 1057 O O . ILE A 1 130 ? -3.446 -34.870 9.982 1.00 37.78 130 ILE A O 1
ATOM 1061 N N . ALA A 1 131 ? -2.965 -34.741 7.778 1.00 38.41 131 ALA A N 1
ATOM 1062 C CA . ALA A 1 131 ? -1.577 -35.179 7.754 1.00 38.41 131 ALA A CA 1
ATOM 1063 C C . ALA A 1 131 ? -1.249 -36.503 8.479 1.00 38.41 131 ALA A C 1
ATOM 1065 O O . ALA A 1 131 ? -0.455 -36.539 9.413 1.00 38.41 131 ALA A O 1
ATOM 1066 N N . ALA A 1 132 ? -1.728 -37.627 7.946 1.00 29.59 132 ALA A N 1
ATOM 1067 C CA . ALA A 1 132 ? -0.981 -38.886 8.021 1.00 29.59 132 ALA A CA 1
ATOM 1068 C C . ALA A 1 132 ? -0.709 -39.357 6.590 1.00 29.59 132 ALA A C 1
ATOM 1070 O O . ALA A 1 132 ? -1.469 -40.125 6.012 1.00 29.59 132 ALA A O 1
ATOM 1071 N N . GLY A 1 133 ? 0.349 -38.814 5.988 1.00 31.75 133 GLY A N 1
ATOM 1072 C CA . GLY A 1 133 ? 0.724 -39.144 4.618 1.00 31.75 133 GLY A CA 1
ATOM 1073 C C . GLY A 1 133 ? 0.077 -38.247 3.569 1.00 31.75 133 GLY A C 1
ATOM 1074 O O . GLY A 1 133 ? -0.480 -38.742 2.593 1.00 31.75 133 GLY A O 1
ATOM 1075 N N . LEU A 1 134 ? 0.300 -36.929 3.668 1.00 31.92 134 LEU A N 1
ATOM 1076 C CA . LEU A 1 134 ? 0.723 -36.262 2.439 1.00 31.92 134 LEU A CA 1
ATOM 1077 C C . LEU A 1 134 ? 1.962 -37.049 1.998 1.00 31.92 134 LEU A C 1
ATOM 1079 O O . LEU A 1 134 ? 3.049 -36.851 2.541 1.00 31.92 134 LEU A O 1
ATOM 1083 N N . GLN A 1 135 ? 1.778 -38.007 1.078 1.00 33.91 135 GLN A N 1
ATOM 1084 C CA . GLN A 1 135 ? 2.859 -38.379 0.172 1.00 33.91 135 GLN A CA 1
ATOM 1085 C C . GLN A 1 135 ? 3.468 -37.042 -0.222 1.00 33.91 135 GLN A C 1
ATOM 1087 O O . GLN A 1 135 ? 2.672 -36.165 -0.588 1.00 33.91 135 GLN A O 1
ATOM 1092 N N . PRO A 1 136 ? 4.780 -36.824 -0.006 1.00 36.53 136 PRO A N 1
ATOM 1093 C CA . PRO A 1 136 ? 5.389 -35.555 -0.347 1.00 36.53 136 PRO A CA 1
ATOM 1094 C C . PRO A 1 136 ? 4.901 -35.265 -1.752 1.00 36.53 136 PRO A C 1
ATOM 1096 O O . PRO A 1 136 ? 5.168 -36.041 -2.668 1.00 36.53 136 PRO A O 1
ATOM 1099 N N . ILE A 1 137 ? 4.054 -34.238 -1.890 1.00 40.62 137 ILE A N 1
ATOM 1100 C CA . ILE A 1 137 ? 3.755 -33.708 -3.205 1.00 40.62 137 ILE A CA 1
ATOM 1101 C C . ILE A 1 137 ? 5.156 -33.429 -3.695 1.00 40.62 137 ILE A C 1
ATOM 1103 O O . ILE A 1 137 ? 5.856 -32.663 -3.027 1.00 40.62 137 ILE A O 1
ATOM 1107 N N . ASP A 1 138 ? 5.602 -34.152 -4.724 1.00 43.91 138 ASP A N 1
ATOM 1108 C CA . ASP A 1 138 ? 6.864 -33.867 -5.378 1.00 43.91 138 ASP A CA 1
ATOM 1109 C C . ASP A 1 138 ? 6.730 -32.408 -5.778 1.00 43.91 138 ASP A C 1
ATOM 1111 O O . ASP A 1 138 ? 6.033 -32.055 -6.733 1.00 43.91 138 ASP A O 1
ATOM 1115 N N . THR A 1 139 ? 7.252 -31.529 -4.926 1.00 47.62 139 THR A N 1
ATOM 1116 C CA . THR A 1 139 ? 7.137 -30.103 -5.109 1.00 47.62 139 THR A CA 1
ATOM 1117 C C . THR A 1 139 ? 7.909 -29.889 -6.380 1.00 47.62 139 THR A C 1
ATOM 1119 O O . THR A 1 139 ? 9.104 -30.174 -6.439 1.00 47.62 139 THR A O 1
ATOM 1122 N N . VAL A 1 140 ? 7.189 -29.520 -7.441 1.00 54.59 140 VAL A N 1
ATOM 1123 C CA . VAL A 1 140 ? 7.778 -29.372 -8.764 1.00 54.59 140 VAL A CA 1
ATOM 1124 C C . VAL A 1 140 ? 8.846 -28.299 -8.629 1.00 54.59 140 VAL A C 1
ATOM 1126 O O . VAL A 1 140 ? 8.553 -27.102 -8.571 1.00 54.59 140 VAL A O 1
ATOM 1129 N N . ASP A 1 141 ? 10.097 -28.731 -8.493 1.00 62.31 141 ASP A N 1
ATOM 1130 C CA . ASP A 1 141 ? 11.227 -27.833 -8.444 1.00 62.31 141 ASP A CA 1
ATOM 1131 C C . ASP A 1 141 ? 11.461 -27.355 -9.868 1.00 62.31 141 ASP A C 1
ATOM 1133 O O . ASP A 1 141 ? 12.210 -27.956 -10.633 1.00 62.31 141 ASP A O 1
ATOM 1137 N N . ALA A 1 142 ? 10.736 -26.303 -10.248 1.00 68.62 142 ALA A N 1
ATOM 1138 C CA . ALA A 1 142 ? 10.779 -25.748 -11.593 1.00 68.62 142 ALA A CA 1
ATOM 1139 C C . ALA A 1 142 ? 12.221 -25.432 -12.015 1.00 68.62 142 ALA A C 1
ATOM 1141 O O . ALA A 1 142 ? 12.605 -25.731 -13.140 1.00 68.62 142 ALA A O 1
ATOM 1142 N N . VAL A 1 143 ? 13.044 -24.921 -11.090 1.00 68.00 143 VAL A N 1
ATOM 1143 C CA . VAL A 1 143 ? 14.460 -24.626 -11.346 1.00 68.00 143 VAL A CA 1
ATOM 1144 C C . VAL A 1 143 ? 15.258 -25.909 -11.582 1.00 68.00 143 VAL A C 1
ATOM 1146 O O . VAL A 1 143 ? 15.984 -25.971 -12.568 1.00 68.00 143 VAL A O 1
ATOM 1149 N N . GLY A 1 144 ? 15.093 -26.951 -10.762 1.00 69.62 144 GLY A N 1
ATOM 1150 C CA . GLY A 1 144 ? 15.732 -28.252 -10.981 1.00 69.62 144 GLY A CA 1
ATOM 1151 C C . GLY A 1 144 ? 15.272 -28.952 -12.267 1.00 69.62 144 GLY A C 1
ATOM 1152 O O . GLY A 1 144 ? 16.077 -29.563 -12.970 1.00 69.62 144 GLY A O 1
ATOM 1153 N N . ALA A 1 145 ? 13.996 -28.824 -12.636 1.00 74.25 145 ALA A N 1
ATOM 1154 C CA . ALA A 1 145 ? 13.482 -29.313 -13.913 1.00 74.25 145 ALA A CA 1
ATOM 1155 C C . ALA A 1 145 ? 14.098 -28.547 -15.097 1.00 74.25 145 ALA A C 1
ATOM 1157 O O . ALA A 1 145 ? 14.558 -29.163 -16.059 1.00 74.25 145 ALA A O 1
ATOM 1158 N N . TRP A 1 146 ? 14.177 -27.216 -15.015 1.00 80.31 146 TRP A N 1
ATOM 1159 C CA . TRP A 1 146 ? 14.833 -26.388 -16.028 1.00 80.31 146 TRP A CA 1
ATOM 1160 C C . TRP A 1 146 ? 16.334 -26.640 -16.102 1.00 80.31 146 TRP A C 1
ATOM 1162 O O . TRP A 1 146 ? 16.873 -26.656 -17.201 1.00 80.31 146 TRP A O 1
ATOM 1172 N N . ALA A 1 147 ? 17.005 -26.905 -14.981 1.00 73.62 147 ALA A N 1
ATOM 1173 C CA . ALA A 1 147 ? 18.418 -27.261 -14.957 1.00 73.62 147 ALA A CA 1
ATOM 1174 C C . ALA A 1 147 ? 18.694 -28.504 -15.808 1.00 73.62 147 ALA A C 1
ATOM 1176 O O . ALA A 1 147 ? 19.586 -28.468 -16.651 1.00 73.62 147 ALA A O 1
ATOM 1177 N N . LYS A 1 148 ? 17.865 -29.550 -15.685 1.00 77.56 148 LYS A N 1
ATOM 1178 C CA . LYS A 1 148 ? 17.965 -30.756 -16.525 1.00 77.56 148 LYS A CA 1
ATOM 1179 C C . LYS A 1 148 ? 17.727 -30.460 -18.008 1.00 77.56 148 LYS A C 1
ATOM 1181 O O . LYS A 1 148 ? 18.421 -31.005 -18.861 1.00 77.56 148 LYS A O 1
ATOM 1186 N N . ILE A 1 149 ? 16.762 -29.593 -18.324 1.00 82.88 149 ILE A N 1
ATOM 1187 C CA . ILE A 1 149 ? 16.469 -29.187 -19.710 1.00 82.88 149 ILE A CA 1
ATOM 1188 C C . ILE A 1 149 ? 17.642 -28.391 -20.300 1.00 82.88 149 ILE A C 1
ATOM 1190 O O . ILE A 1 149 ? 18.067 -28.651 -21.424 1.00 82.88 149 ILE A O 1
ATOM 1194 N N . LEU A 1 150 ? 18.189 -27.442 -19.540 1.00 82.56 150 LEU A N 1
ATOM 1195 C CA . LEU A 1 150 ? 19.334 -26.631 -19.945 1.00 82.56 150 LEU A CA 1
ATOM 1196 C C . LEU A 1 150 ? 20.596 -27.480 -20.088 1.00 82.56 150 LEU A C 1
ATOM 1198 O O . LEU A 1 150 ? 21.364 -27.268 -21.018 1.00 82.56 150 LEU A O 1
ATOM 1202 N N . GLU A 1 151 ? 20.799 -28.464 -19.216 1.00 80.62 151 GLU A N 1
ATOM 1203 C CA . GLU A 1 151 ? 21.896 -29.423 -19.322 1.00 80.62 151 GLU A CA 1
ATOM 1204 C C . GLU A 1 151 ? 21.779 -30.278 -20.588 1.00 80.62 151 GLU A C 1
ATOM 1206 O O . GLU A 1 151 ? 22.740 -30.360 -21.353 1.00 80.62 151 GLU A O 1
ATOM 1211 N N . ALA A 1 152 ? 20.591 -30.820 -20.878 1.00 80.75 152 ALA A N 1
ATOM 1212 C CA . ALA A 1 152 ? 20.333 -31.543 -22.124 1.00 80.75 152 ALA A CA 1
ATOM 1213 C C . ALA A 1 152 ? 20.572 -30.667 -23.370 1.00 80.75 152 ALA A C 1
ATOM 1215 O O . ALA A 1 152 ? 21.018 -31.163 -24.403 1.00 80.75 152 ALA A O 1
ATOM 1216 N N . GLY A 1 153 ? 20.312 -29.361 -23.259 1.00 80.88 153 GLY A N 1
ATOM 1217 C CA . GLY A 1 153 ? 20.571 -28.365 -24.297 1.00 80.88 153 GLY A CA 1
ATOM 1218 C C . GLY A 1 153 ? 21.995 -27.799 -24.335 1.00 80.88 153 GLY A C 1
ATOM 1219 O O . GLY A 1 153 ? 22.239 -26.923 -25.156 1.00 80.88 153 GLY A O 1
ATOM 1220 N N . GLN A 1 154 ? 22.925 -28.251 -23.479 1.00 82.44 154 GLN A N 1
ATOM 1221 C CA . GLN A 1 154 ? 24.289 -27.698 -23.360 1.00 82.44 154 GLN A CA 1
ATOM 1222 C C . GLN A 1 154 ? 24.344 -26.200 -22.974 1.00 82.44 154 GLN A C 1
ATOM 1224 O O . GLN A 1 154 ? 25.271 -25.476 -23.336 1.00 82.44 154 GLN A O 1
ATOM 1229 N N . LEU A 1 155 ? 23.354 -25.732 -22.209 1.00 84.94 155 LEU A N 1
ATOM 1230 C CA . LEU A 1 155 ? 23.167 -24.346 -21.756 1.00 84.94 155 LEU A CA 1
ATOM 1231 C C . LEU A 1 155 ? 23.208 -24.209 -20.224 1.00 84.94 155 LEU A C 1
ATOM 1233 O O . LEU A 1 155 ? 22.710 -23.234 -19.659 1.00 84.94 155 LEU A O 1
ATOM 1237 N N . ASN A 1 156 ? 23.777 -25.186 -19.521 1.00 79.56 156 ASN A N 1
ATOM 1238 C CA . ASN A 1 156 ? 23.794 -25.226 -18.057 1.00 79.56 156 ASN A CA 1
ATOM 1239 C C . ASN A 1 156 ? 24.521 -24.031 -17.407 1.00 79.56 156 ASN A C 1
ATOM 1241 O O . ASN A 1 156 ? 24.213 -23.704 -16.264 1.00 79.56 156 ASN A O 1
ATOM 1245 N N . MET A 1 157 ? 25.404 -23.313 -18.116 1.00 79.44 157 MET A N 1
ATOM 1246 C CA . MET A 1 157 ? 25.977 -22.057 -17.606 1.00 79.44 157 MET A CA 1
ATOM 1247 C C . MET A 1 157 ? 24.943 -20.951 -17.361 1.00 79.44 157 MET A C 1
ATOM 1249 O O . MET A 1 157 ? 25.222 -20.026 -16.601 1.00 79.44 157 MET A O 1
ATOM 1253 N N . LEU A 1 158 ? 23.750 -21.025 -17.961 1.00 83.19 158 LEU A N 1
ATOM 1254 C CA . LEU A 1 158 ? 22.684 -20.053 -17.705 1.00 83.19 158 LEU A CA 1
ATOM 1255 C C . LEU A 1 158 ? 22.149 -20.135 -16.272 1.00 83.19 158 LEU A C 1
ATOM 1257 O O . LEU A 1 158 ? 21.642 -19.134 -15.769 1.00 83.19 158 LEU A O 1
ATOM 1261 N N . LEU A 1 159 ? 22.313 -21.277 -15.592 1.00 76.50 159 LEU A N 1
ATOM 1262 C CA . LEU A 1 159 ? 21.933 -21.439 -14.184 1.00 76.50 159 LEU A CA 1
ATOM 1263 C C . LEU A 1 159 ? 22.682 -20.467 -13.266 1.00 76.50 159 LEU A C 1
ATOM 1265 O O . LEU A 1 159 ? 22.113 -20.021 -12.275 1.00 76.50 159 LEU A O 1
ATOM 1269 N N . ASP A 1 160 ? 23.904 -20.072 -13.635 1.00 74.25 160 ASP A N 1
ATOM 1270 C CA . ASP A 1 160 ? 24.719 -19.101 -12.895 1.00 74.25 160 ASP A CA 1
ATOM 1271 C C . ASP A 1 160 ? 24.298 -17.636 -13.167 1.00 74.25 160 ASP A C 1
ATOM 1273 O O . ASP A 1 160 ? 24.916 -16.708 -12.643 1.00 74.25 160 ASP A O 1
ATOM 1277 N N . LYS A 1 161 ? 23.260 -17.408 -13.991 1.00 77.19 161 LYS A N 1
ATOM 1278 C CA . LYS A 1 161 ? 22.761 -16.089 -14.433 1.00 77.19 161 LYS A CA 1
ATOM 1279 C C . LYS A 1 161 ? 23.887 -15.118 -14.859 1.00 77.19 161 LYS A C 1
ATOM 1281 O O . LYS A 1 161 ? 23.947 -13.995 -14.347 1.00 77.19 161 LYS A O 1
ATOM 1286 N N . PRO A 1 162 ? 24.792 -15.497 -15.788 1.00 80.38 162 PRO A N 1
ATOM 1287 C CA . PRO A 1 162 ? 25.801 -14.574 -16.308 1.00 80.38 162 PRO A CA 1
ATOM 1288 C C . PRO A 1 162 ? 25.141 -13.341 -16.944 1.00 80.38 162 PRO A C 1
ATOM 1290 O O . PRO A 1 162 ? 23.974 -13.376 -17.344 1.00 80.38 162 PRO A O 1
ATOM 1293 N N . THR A 1 163 ? 25.879 -12.236 -17.082 1.00 86.31 163 THR A N 1
ATOM 1294 C CA . THR A 1 163 ? 25.353 -11.056 -17.788 1.00 86.31 163 THR A CA 1
ATOM 1295 C C . THR A 1 163 ? 24.868 -11.452 -19.185 1.00 86.31 163 THR A C 1
ATOM 1297 O O . THR A 1 163 ? 25.475 -12.302 -19.836 1.00 86.31 163 THR A O 1
ATOM 1300 N N . ARG A 1 164 ? 23.764 -10.858 -19.660 1.00 88.81 164 ARG A N 1
ATOM 1301 C CA . ARG A 1 164 ? 23.120 -11.268 -20.925 1.00 88.81 164 ARG A CA 1
ATOM 1302 C C . ARG A 1 164 ? 24.090 -11.226 -22.111 1.00 88.81 164 ARG A C 1
ATOM 1304 O O . ARG A 1 164 ? 24.156 -12.181 -22.872 1.00 88.81 164 ARG A O 1
ATOM 1311 N N . THR A 1 165 ? 24.938 -10.199 -22.187 1.00 86.19 165 THR A N 1
ATOM 1312 C CA . THR A 1 165 ? 26.016 -10.096 -23.186 1.00 86.19 165 THR A CA 1
ATOM 1313 C C . THR A 1 165 ? 26.981 -11.279 -23.116 1.00 86.19 165 THR A C 1
ATOM 1315 O O . THR A 1 165 ? 27.293 -11.891 -24.132 1.00 86.19 165 THR A O 1
ATOM 1318 N N . ARG A 1 166 ? 27.408 -11.661 -21.906 1.00 84.25 166 ARG A N 1
ATOM 1319 C CA . ARG A 1 166 ? 28.311 -12.796 -21.705 1.00 84.25 166 ARG A CA 1
ATOM 1320 C C . ARG A 1 166 ? 27.639 -14.131 -22.024 1.00 84.25 166 ARG A C 1
ATOM 1322 O O . ARG A 1 166 ? 28.297 -15.023 -22.550 1.00 84.25 166 ARG A O 1
ATOM 1329 N N . ALA A 1 167 ? 26.350 -14.266 -21.717 1.00 85.44 167 ALA A N 1
ATOM 1330 C CA . ALA A 1 167 ? 25.555 -15.438 -22.066 1.00 85.44 167 ALA A CA 1
ATOM 1331 C C . ALA A 1 167 ? 25.506 -15.636 -23.590 1.00 85.44 167 ALA A C 1
ATOM 1333 O O . ALA A 1 167 ? 25.804 -16.729 -24.063 1.00 85.44 167 ALA A O 1
ATOM 1334 N N . LEU A 1 168 ? 25.222 -14.571 -24.350 1.00 86.62 168 LEU A N 1
ATOM 1335 C CA . LEU A 1 168 ? 25.219 -14.598 -25.817 1.00 86.62 168 LEU A CA 1
ATOM 1336 C C . LEU A 1 168 ? 26.579 -15.020 -26.380 1.00 86.62 168 LEU A C 1
ATOM 1338 O O . LEU A 1 168 ? 26.642 -15.959 -27.166 1.00 86.62 168 LEU A O 1
ATOM 1342 N N . GLU A 1 169 ? 27.671 -14.401 -25.923 1.00 84.81 169 GLU A N 1
ATOM 1343 C CA . GLU A 1 169 ? 29.027 -14.752 -26.369 1.00 84.81 169 GLU A CA 1
ATOM 1344 C C . GLU A 1 169 ? 29.373 -16.227 -26.128 1.00 84.81 169 GLU A C 1
ATOM 1346 O O . GLU A 1 169 ? 30.014 -16.868 -26.962 1.00 84.81 169 GLU A O 1
ATOM 1351 N N . LEU A 1 170 ? 29.007 -16.761 -24.958 1.00 83.19 170 LEU A N 1
ATOM 1352 C CA . LEU A 1 170 ? 29.281 -18.152 -24.601 1.00 83.19 170 LEU A CA 1
ATOM 1353 C C . LEU A 1 170 ? 28.464 -19.116 -25.461 1.00 83.19 170 LEU A C 1
ATOM 1355 O O . LEU A 1 170 ? 28.989 -20.155 -25.859 1.00 83.19 170 LEU A O 1
ATOM 1359 N N . ILE A 1 171 ? 27.216 -18.768 -25.778 1.00 86.44 171 ILE A N 1
ATOM 1360 C CA . ILE A 1 171 ? 26.357 -19.558 -26.665 1.00 86.44 171 ILE A CA 1
ATOM 1361 C C . ILE A 1 171 ? 26.902 -19.530 -28.097 1.00 86.44 171 ILE A C 1
ATOM 1363 O O . ILE A 1 171 ? 27.071 -20.589 -28.693 1.00 86.44 171 ILE A O 1
ATOM 136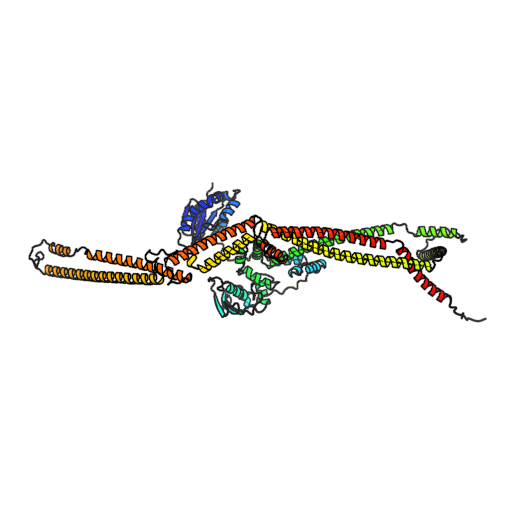7 N N . GLU A 1 172 ? 27.267 -18.355 -28.619 1.00 83.12 172 GLU A N 1
ATOM 1368 C CA . GLU A 1 172 ? 27.866 -18.203 -29.955 1.00 83.12 172 GLU A CA 1
ATOM 1369 C C . GLU A 1 172 ? 29.157 -19.019 -30.113 1.00 83.12 172 GLU A C 1
ATOM 1371 O O . GLU A 1 172 ? 29.405 -19.610 -31.162 1.00 83.12 172 GLU A O 1
ATOM 1376 N N . LYS A 1 173 ? 29.975 -19.089 -29.056 1.00 82.25 173 LYS A N 1
ATOM 1377 C CA . LYS A 1 173 ? 31.231 -19.853 -29.043 1.00 82.25 173 LYS A CA 1
ATOM 1378 C C . LYS A 1 173 ? 31.043 -21.347 -28.757 1.00 82.25 173 LYS A C 1
ATOM 1380 O O . LYS A 1 173 ? 32.037 -22.071 -28.733 1.00 82.25 173 LYS A O 1
ATOM 1385 N N . GLY A 1 174 ? 29.819 -21.813 -28.490 1.00 79.50 174 GLY A N 1
ATOM 1386 C CA . GLY A 1 174 ? 29.549 -23.193 -28.063 1.00 79.50 174 GLY A CA 1
ATOM 1387 C C . GLY A 1 174 ? 30.150 -23.544 -26.693 1.00 79.50 174 GLY A C 1
ATOM 1388 O O . GLY A 1 174 ? 30.369 -24.710 -26.383 1.00 79.50 174 GLY A O 1
ATOM 1389 N N . GLN A 1 175 ? 30.449 -22.535 -25.872 1.00 81.69 175 GLN A N 1
ATOM 1390 C CA . GLN A 1 175 ? 31.080 -22.649 -24.551 1.00 81.69 175 GLN A CA 1
ATOM 1391 C C . GLN A 1 175 ? 30.082 -22.462 -23.398 1.00 81.69 175 GLN A C 1
ATOM 1393 O O . GLN A 1 175 ? 30.486 -22.332 -22.247 1.00 81.69 175 GLN A O 1
ATOM 1398 N N . ALA A 1 176 ? 28.780 -22.451 -23.689 1.00 78.62 176 ALA A N 1
ATOM 1399 C CA . ALA A 1 176 ? 27.716 -22.357 -22.688 1.00 78.62 176 ALA A CA 1
ATOM 1400 C C . ALA A 1 176 ? 27.526 -23.647 -21.861 1.00 78.62 176 ALA A C 1
ATOM 1402 O O . ALA A 1 176 ? 26.737 -23.657 -20.912 1.00 78.62 176 ALA A O 1
ATOM 1403 N N . SER A 1 177 ? 28.270 -24.708 -22.190 1.00 74.94 177 SER A N 1
ATOM 1404 C CA . SER A 1 177 ? 28.296 -25.962 -21.447 1.00 74.94 177 SER A CA 1
ATOM 1405 C C . SER A 1 177 ? 29.479 -26.013 -20.484 1.00 74.94 177 SER A C 1
ATOM 1407 O O . SER A 1 177 ? 30.637 -26.028 -20.905 1.00 74.94 177 SER A O 1
ATOM 1409 N N . LYS A 1 178 ? 29.207 -26.117 -19.183 1.00 63.41 178 LYS A N 1
ATOM 1410 C CA . LYS A 1 178 ? 30.216 -26.442 -18.164 1.00 63.41 178 LYS A CA 1
ATOM 1411 C C . LYS A 1 178 ? 30.216 -27.955 -17.940 1.00 63.41 178 LYS A C 1
ATOM 1413 O O . LYS A 1 178 ? 29.147 -28.536 -17.773 1.00 63.41 178 LYS A O 1
ATOM 1418 N N . GLN A 1 179 ? 31.383 -28.607 -17.883 1.00 53.56 179 GLN A N 1
ATOM 1419 C CA . GLN A 1 179 ? 31.447 -29.958 -17.310 1.00 53.56 179 GLN A CA 1
ATOM 1420 C C . GLN A 1 179 ? 31.008 -29.859 -15.847 1.00 53.56 179 GLN A C 1
ATOM 1422 O O . GLN A 1 179 ? 31.639 -29.159 -15.051 1.00 53.56 179 GLN A O 1
ATOM 1427 N N . VAL A 1 180 ? 29.894 -30.507 -15.508 1.00 47.88 180 VAL A N 1
ATOM 1428 C CA . VAL A 1 180 ? 29.386 -30.542 -14.139 1.00 47.88 180 VAL A CA 1
ATOM 1429 C C . VAL A 1 180 ? 30.407 -31.310 -13.305 1.00 47.88 180 VAL A C 1
ATOM 1431 O O . VAL A 1 180 ? 30.515 -32.531 -13.395 1.00 47.88 180 VAL A O 1
ATOM 1434 N N . ALA A 1 181 ? 31.193 -30.598 -12.496 1.00 43.97 181 ALA A N 1
ATOM 1435 C CA . ALA A 1 181 ? 31.869 -31.234 -11.378 1.00 43.97 181 ALA A CA 1
ATOM 1436 C C . ALA A 1 181 ? 30.766 -31.874 -10.530 1.00 43.97 181 ALA A C 1
ATOM 1438 O O . ALA A 1 181 ? 29.885 -31.148 -10.067 1.00 43.97 181 ALA A O 1
ATOM 1439 N N . GLN A 1 182 ? 30.772 -33.204 -10.380 1.00 41.56 182 GLN A N 1
ATOM 1440 C CA . GLN A 1 182 ? 29.835 -33.911 -9.504 1.00 41.56 182 GLN A CA 1
ATOM 1441 C C . GLN A 1 182 ? 29.815 -33.198 -8.149 1.00 41.56 182 GLN A C 1
ATOM 1443 O O . GLN A 1 182 ? 30.786 -33.247 -7.391 1.00 41.56 182 GLN A O 1
ATOM 1448 N N . GLN A 1 183 ? 28.734 -32.471 -7.871 1.00 47.06 183 GLN A N 1
ATOM 1449 C CA . GLN A 1 183 ? 28.609 -31.748 -6.619 1.00 47.06 183 GLN A CA 1
ATOM 1450 C C . GLN A 1 183 ? 28.485 -32.786 -5.503 1.00 47.06 183 GLN A C 1
ATOM 1452 O O . GLN A 1 183 ? 27.638 -33.679 -5.553 1.00 47.06 183 GLN A O 1
ATOM 1457 N N . LYS A 1 184 ? 29.375 -32.705 -4.506 1.00 47.81 184 LYS A N 1
ATOM 1458 C CA . LYS A 1 184 ? 29.308 -33.548 -3.308 1.00 47.81 184 LYS A CA 1
ATOM 1459 C C . LYS A 1 184 ? 27.924 -33.379 -2.685 1.00 47.81 184 LYS A C 1
ATOM 1461 O O . LYS A 1 184 ? 27.561 -32.265 -2.315 1.00 47.81 184 LYS A O 1
ATOM 1466 N N . ARG A 1 185 ? 27.175 -34.477 -2.542 1.00 53.62 185 ARG A N 1
ATOM 1467 C CA . ARG A 1 185 ? 25.940 -34.500 -1.748 1.00 53.62 185 ARG A CA 1
ATOM 1468 C C . ARG A 1 185 ? 26.244 -33.901 -0.374 1.00 53.62 185 ARG A C 1
ATOM 1470 O O . ARG A 1 185 ? 27.129 -34.384 0.327 1.00 53.62 185 ARG A O 1
ATOM 1477 N N . HIS A 1 186 ? 25.544 -32.831 -0.017 1.00 60.91 186 HIS A N 1
ATOM 1478 C CA . HIS A 1 186 ? 25.685 -32.211 1.292 1.00 60.91 186 HIS A CA 1
ATOM 1479 C C . HIS A 1 186 ? 24.948 -33.074 2.324 1.00 60.91 186 HIS A C 1
ATOM 1481 O O . HIS A 1 186 ? 23.719 -33.059 2.391 1.00 60.91 186 HIS A O 1
ATOM 1487 N N . GLU A 1 187 ? 25.684 -33.865 3.102 1.00 63.41 187 GLU A N 1
ATOM 1488 C CA . GLU A 1 187 ? 25.116 -34.618 4.223 1.00 63.41 187 GLU A CA 1
ATOM 1489 C C . GLU A 1 187 ? 24.790 -33.678 5.395 1.00 63.41 187 GLU A C 1
ATOM 1491 O O . GLU A 1 187 ? 25.577 -32.790 5.730 1.00 63.41 187 GLU A O 1
ATOM 1496 N N . LEU A 1 188 ? 23.620 -33.866 6.019 1.00 67.50 188 LEU A N 1
ATOM 1497 C CA . LEU A 1 188 ? 23.249 -33.172 7.257 1.00 67.50 188 LEU A CA 1
ATOM 1498 C C . LEU A 1 188 ? 24.211 -33.560 8.384 1.00 67.50 188 LEU A C 1
ATOM 1500 O O . LEU A 1 188 ? 24.379 -34.749 8.680 1.00 67.50 188 LEU A O 1
ATOM 1504 N N . LYS A 1 189 ? 24.766 -32.554 9.072 1.00 70.75 189 LYS A N 1
ATOM 1505 C CA . LYS A 1 189 ? 25.463 -32.757 10.348 1.00 70.75 189 LYS A CA 1
ATOM 1506 C C . LYS A 1 189 ? 24.511 -33.417 11.352 1.00 70.75 189 LYS A C 1
ATOM 1508 O O . LYS A 1 189 ? 23.299 -33.219 11.289 1.00 70.75 189 LYS A O 1
ATOM 1513 N N . LEU A 1 190 ? 25.052 -34.203 12.286 1.00 64.56 190 LEU A N 1
ATOM 1514 C CA . LEU A 1 190 ? 24.246 -34.933 13.275 1.00 64.56 190 LEU A CA 1
ATOM 1515 C C . LEU A 1 190 ? 23.345 -33.990 14.097 1.00 64.56 190 LEU A C 1
ATOM 1517 O O . LEU A 1 190 ? 22.189 -34.317 14.345 1.00 64.56 190 LEU A O 1
ATOM 1521 N N . GLU A 1 191 ? 23.874 -32.813 14.440 1.00 65.19 191 GLU A N 1
ATOM 1522 C CA . GLU A 1 191 ? 23.198 -31.730 15.172 1.00 65.19 191 GLU A CA 1
ATOM 1523 C C . GLU A 1 191 ? 22.010 -31.131 14.402 1.00 65.19 191 GLU A C 1
ATOM 1525 O O . GLU A 1 191 ? 21.052 -30.669 15.008 1.00 65.19 191 GLU A O 1
ATOM 1530 N N . ASP A 1 192 ? 22.027 -31.192 13.067 1.00 69.75 192 ASP A N 1
ATOM 1531 C CA . ASP A 1 192 ? 20.964 -30.644 12.217 1.00 69.75 192 ASP A CA 1
ATOM 1532 C C . ASP A 1 192 ? 19.859 -31.668 11.917 1.00 69.75 192 ASP A C 1
ATOM 1534 O O . ASP A 1 192 ? 18.789 -31.311 11.419 1.00 69.75 192 ASP A O 1
ATOM 1538 N N . LYS A 1 193 ? 20.081 -32.955 12.217 1.00 71.06 193 LYS A N 1
ATOM 1539 C CA . LYS A 1 193 ? 19.055 -33.991 12.027 1.00 71.06 193 LYS A CA 1
ATOM 1540 C C . LYS A 1 193 ? 17.878 -33.785 12.977 1.00 71.06 193 LYS A C 1
ATOM 1542 O O . LYS A 1 193 ? 16.736 -33.924 12.545 1.00 71.06 193 LYS A O 1
ATOM 1547 N N . SER A 1 194 ? 18.143 -33.395 14.226 1.00 70.31 194 SER A N 1
ATOM 1548 C CA . SER A 1 194 ? 17.112 -33.133 15.241 1.00 70.31 194 SER A CA 1
ATOM 1549 C C . SER A 1 194 ? 16.192 -31.969 14.868 1.00 70.31 194 SER A C 1
ATOM 1551 O O . SER A 1 194 ? 15.029 -31.971 15.254 1.00 70.31 194 SER A O 1
ATOM 1553 N N . LEU A 1 195 ? 16.657 -31.028 14.042 1.00 74.56 195 LEU A N 1
ATOM 1554 C CA . LEU A 1 195 ? 15.855 -29.908 13.543 1.00 74.56 195 LEU A CA 1
ATOM 1555 C C . LEU A 1 195 ? 14.790 -30.301 12.520 1.00 74.56 195 LEU A C 1
ATOM 1557 O O . LEU A 1 195 ? 13.835 -29.560 12.323 1.00 74.56 195 LEU A O 1
ATOM 1561 N N . THR A 1 196 ? 14.949 -31.451 11.866 1.00 70.44 196 THR A N 1
ATOM 1562 C CA . THR A 1 196 ? 14.027 -31.893 10.806 1.00 70.44 196 THR A CA 1
ATOM 1563 C C . THR A 1 196 ? 12.711 -32.420 11.385 1.00 70.44 196 THR A C 1
ATOM 1565 O O . THR A 1 196 ? 11.689 -32.442 10.708 1.00 70.44 196 THR A O 1
ATOM 1568 N N . SER A 1 197 ? 12.741 -32.878 12.634 1.00 71.00 197 SER A N 1
ATOM 1569 C CA . SER A 1 197 ? 11.650 -33.641 13.247 1.00 71.00 197 SER A CA 1
ATOM 1570 C C . SER A 1 197 ? 11.460 -33.355 14.739 1.00 71.00 197 SER A C 1
ATOM 1572 O O . SER A 1 197 ? 10.675 -34.036 15.395 1.00 71.00 197 SER A O 1
ATOM 1574 N N . GLY A 1 198 ? 12.201 -32.395 15.294 1.00 77.75 198 GLY A N 1
ATOM 1575 C CA . GLY A 1 198 ? 12.113 -31.967 16.688 1.00 77.75 198 GLY A CA 1
ATOM 1576 C C . GLY A 1 198 ? 11.365 -30.645 16.855 1.00 77.75 198 GLY A C 1
ATOM 1577 O O . GLY A 1 198 ? 11.279 -29.839 15.930 1.00 77.75 198 GLY A O 1
ATOM 1578 N N . PHE A 1 199 ? 10.849 -30.410 18.059 1.00 84.50 199 PHE A N 1
ATOM 1579 C CA . PHE A 1 199 ? 10.160 -29.176 18.430 1.00 84.50 199 PHE A CA 1
ATOM 1580 C C . PHE A 1 199 ? 11.137 -28.180 19.053 1.00 84.50 199 PHE A C 1
ATOM 1582 O O . PHE A 1 199 ? 11.856 -28.516 19.995 1.00 84.50 199 PHE A O 1
ATOM 1589 N N . LEU A 1 200 ? 11.137 -26.934 18.575 1.00 88.31 200 LEU A N 1
ATOM 1590 C CA . LEU A 1 200 ? 11.820 -25.836 19.258 1.00 88.31 200 LEU A CA 1
ATOM 1591 C C . LEU A 1 200 ? 11.051 -25.509 20.543 1.00 88.31 200 LEU A C 1
ATOM 1593 O O . LEU A 1 200 ? 9.957 -24.964 20.473 1.00 88.31 200 LEU A O 1
ATOM 1597 N N . ARG A 1 201 ? 11.615 -25.843 21.707 1.00 90.25 201 ARG A N 1
ATOM 1598 C CA . ARG A 1 201 ? 11.010 -25.608 23.030 1.00 90.25 201 ARG A CA 1
ATOM 1599 C C . ARG A 1 201 ? 11.456 -24.312 23.671 1.00 90.25 201 ARG A C 1
ATOM 1601 O O . ARG A 1 201 ? 10.722 -23.748 24.471 1.00 90.25 201 ARG A O 1
ATOM 1608 N N . ARG A 1 202 ? 12.657 -23.841 23.342 1.00 92.56 202 ARG A N 1
ATOM 1609 C CA . ARG A 1 202 ? 13.185 -22.583 23.868 1.00 92.56 202 ARG A CA 1
ATOM 1610 C C . ARG A 1 202 ? 14.024 -21.870 22.828 1.00 92.56 202 ARG A C 1
ATOM 1612 O O . ARG A 1 202 ? 14.777 -22.516 22.110 1.00 92.56 202 ARG A O 1
ATOM 1619 N N . LEU A 1 203 ? 13.942 -20.547 22.807 1.00 93.38 203 LEU A N 1
ATOM 1620 C CA . LEU A 1 203 ? 14.816 -19.663 22.045 1.00 93.38 203 LEU A CA 1
ATOM 1621 C C . LEU A 1 203 ? 15.401 -18.604 22.976 1.00 93.38 203 LEU A C 1
ATOM 1623 O O . LEU A 1 203 ? 14.672 -17.797 23.547 1.00 93.38 203 LEU A O 1
ATOM 1627 N N . HIS A 1 204 ? 16.719 -18.585 23.098 1.00 92.94 204 HIS A N 1
ATOM 1628 C CA . HIS A 1 204 ? 17.477 -17.567 23.804 1.00 92.94 204 HIS A CA 1
ATOM 1629 C C . HIS A 1 204 ? 18.162 -16.632 22.799 1.00 92.94 204 HIS A C 1
ATOM 1631 O O . HIS A 1 204 ? 18.971 -17.056 21.970 1.00 92.94 204 HIS A O 1
ATOM 1637 N N . ILE A 1 205 ? 17.829 -15.345 22.870 1.00 91.25 205 ILE A N 1
ATOM 1638 C CA . ILE A 1 205 ? 18.304 -14.306 21.957 1.00 91.25 205 ILE A CA 1
ATOM 1639 C C . ILE A 1 205 ? 19.373 -13.482 22.670 1.00 91.25 205 ILE A C 1
ATOM 1641 O O . ILE A 1 205 ? 19.056 -12.545 23.400 1.00 91.25 205 ILE A O 1
ATOM 1645 N N . LYS A 1 206 ? 20.655 -13.800 22.450 1.00 86.50 206 LYS A N 1
ATOM 1646 C CA . LYS A 1 206 ? 21.765 -13.013 23.018 1.00 86.50 206 LYS A CA 1
ATOM 1647 C C . LYS A 1 206 ? 21.882 -11.668 22.308 1.00 86.50 206 LYS A C 1
ATOM 1649 O O . LYS A 1 206 ? 21.862 -10.625 22.956 1.00 86.50 206 LYS A O 1
ATOM 1654 N N . THR A 1 207 ? 21.956 -11.695 20.979 1.00 86.19 207 THR A N 1
ATOM 1655 C CA . THR A 1 207 ? 22.032 -10.497 20.131 1.00 86.19 207 THR A CA 1
ATOM 1656 C C . THR A 1 207 ? 21.245 -10.711 18.841 1.00 86.19 207 THR A C 1
ATOM 1658 O O . THR A 1 207 ? 21.553 -11.627 18.087 1.00 86.19 207 THR A O 1
ATOM 1661 N N . PHE A 1 208 ? 20.242 -9.867 18.581 1.00 85.75 208 PHE A N 1
ATOM 1662 C CA . PHE A 1 208 ? 19.513 -9.793 17.307 1.00 85.75 208 PHE A CA 1
ATOM 1663 C C . PHE A 1 208 ? 19.023 -8.357 17.063 1.00 85.75 208 PHE A C 1
ATOM 1665 O O . PHE A 1 208 ? 19.776 -7.508 16.590 1.00 85.75 208 PHE A O 1
ATOM 1672 N N . ARG A 1 209 ? 17.793 -8.036 17.478 1.00 83.94 209 ARG A N 1
ATOM 1673 C CA . ARG A 1 209 ? 17.227 -6.679 17.441 1.00 83.94 209 ARG A CA 1
ATOM 1674 C C . ARG A 1 209 ? 17.039 -6.134 18.857 1.00 83.94 209 ARG A C 1
ATOM 1676 O O . ARG A 1 209 ? 16.707 -6.920 19.745 1.00 83.94 209 ARG A O 1
ATOM 1683 N N . PRO A 1 210 ? 17.144 -4.806 19.075 1.00 82.94 210 PRO A N 1
ATOM 1684 C CA . PRO A 1 210 ? 17.094 -4.205 20.413 1.00 82.94 210 PRO A CA 1
ATOM 1685 C C . PRO A 1 210 ? 15.907 -4.653 21.273 1.00 82.94 210 PRO A C 1
ATOM 1687 O O . PRO A 1 210 ? 16.064 -4.866 22.469 1.00 82.94 210 PRO A O 1
ATOM 1690 N N . ILE A 1 211 ? 14.737 -4.865 20.660 1.00 83.94 211 ILE A N 1
ATOM 1691 C CA . ILE A 1 211 ? 13.515 -5.282 21.361 1.00 83.94 211 ILE A CA 1
ATOM 1692 C C . ILE A 1 211 ? 13.603 -6.676 22.005 1.00 83.94 211 ILE A C 1
ATOM 1694 O O . ILE A 1 211 ? 12.880 -6.944 22.964 1.00 83.94 211 ILE A O 1
ATOM 1698 N N . HIS A 1 212 ? 14.495 -7.542 21.511 1.00 86.06 212 HIS A N 1
ATOM 1699 C CA . HIS A 1 212 ? 14.634 -8.936 21.945 1.00 86.06 212 HIS A CA 1
ATOM 1700 C C . HIS A 1 212 ? 16.017 -9.294 22.499 1.00 86.06 212 HIS A C 1
ATOM 1702 O O . HIS A 1 212 ? 16.216 -10.432 22.914 1.00 86.06 212 HIS A O 1
ATOM 1708 N N . ASN A 1 213 ? 16.967 -8.356 22.535 1.00 86.19 213 ASN A N 1
ATOM 1709 C CA . ASN A 1 213 ? 18.299 -8.613 23.084 1.00 86.19 213 ASN A CA 1
ATOM 1710 C C . ASN A 1 213 ? 18.215 -9.061 24.554 1.00 86.19 213 ASN A C 1
ATOM 1712 O O . ASN A 1 213 ? 17.592 -8.397 25.381 1.00 86.19 213 ASN A O 1
ATOM 1716 N N . GLY A 1 214 ? 18.846 -10.194 24.864 1.00 85.88 214 GLY A N 1
ATOM 1717 C CA . GLY A 1 214 ? 18.856 -10.814 26.189 1.00 85.88 214 GLY A CA 1
ATOM 1718 C C . GLY A 1 214 ? 17.568 -11.551 26.573 1.00 85.88 214 GLY A C 1
ATOM 1719 O O . GLY A 1 214 ? 17.456 -11.986 27.718 1.00 85.88 214 GLY A O 1
ATOM 1720 N N . ARG A 1 215 ? 16.586 -11.690 25.670 1.00 91.00 215 ARG A N 1
ATOM 1721 C CA . ARG A 1 215 ? 15.309 -12.353 25.979 1.00 91.00 215 ARG A CA 1
ATOM 1722 C C . ARG A 1 215 ? 15.357 -13.855 25.727 1.00 91.00 215 ARG A C 1
ATOM 1724 O O . ARG A 1 215 ? 16.036 -14.332 24.822 1.00 91.00 215 ARG A O 1
ATOM 1731 N N . THR A 1 216 ? 14.563 -14.580 26.505 1.00 92.88 216 THR A N 1
ATOM 1732 C CA . THR A 1 216 ? 14.323 -16.014 26.337 1.00 92.88 216 THR A CA 1
ATOM 1733 C C . THR A 1 216 ? 12.832 -16.244 26.145 1.00 92.88 216 THR A C 1
ATOM 1735 O O . THR A 1 216 ? 12.022 -15.642 26.847 1.00 92.88 216 THR A O 1
ATOM 1738 N N . PHE A 1 217 ? 12.487 -17.105 25.195 1.00 92.81 217 PHE A N 1
ATOM 1739 C CA . PHE A 1 217 ? 11.122 -17.513 24.885 1.00 92.81 217 PHE A CA 1
ATOM 1740 C C . PHE A 1 217 ? 11.011 -19.022 25.040 1.00 92.81 217 PHE A C 1
ATOM 1742 O O . PHE A 1 217 ? 11.872 -19.740 24.537 1.00 92.81 217 PHE A O 1
ATOM 1749 N N . ASP A 1 218 ? 9.959 -19.487 25.703 1.00 92.44 218 ASP A N 1
ATOM 1750 C CA . ASP A 1 218 ? 9.601 -20.901 25.786 1.00 92.44 218 ASP A CA 1
ATOM 1751 C C . ASP A 1 218 ? 8.376 -21.165 24.896 1.00 92.44 218 ASP A C 1
ATOM 1753 O O . ASP A 1 218 ? 7.484 -20.319 24.787 1.00 92.44 218 ASP A O 1
ATOM 1757 N N . PHE A 1 219 ? 8.341 -22.329 24.253 1.00 90.44 219 PHE A N 1
ATOM 1758 C CA . PHE A 1 219 ? 7.338 -22.706 23.262 1.00 90.44 219 PHE A CA 1
ATOM 1759 C C . PHE A 1 219 ? 6.689 -24.051 23.606 1.00 90.44 219 PHE A C 1
ATOM 1761 O O . PHE A 1 219 ? 7.364 -25.045 23.893 1.00 90.44 219 PHE A O 1
ATOM 1768 N N . ALA A 1 220 ? 5.362 -24.083 23.514 1.00 86.12 220 ALA A N 1
ATOM 1769 C CA . ALA A 1 220 ? 4.556 -25.300 23.510 1.00 86.12 220 ALA A CA 1
ATOM 1770 C C . ALA A 1 220 ? 4.428 -25.863 22.078 1.00 86.12 220 ALA A C 1
ATOM 1772 O O . ALA A 1 220 ? 5.023 -25.330 21.142 1.00 86.12 220 ALA A O 1
ATOM 1773 N N . ASP A 1 221 ? 3.645 -26.928 21.889 1.00 80.50 221 ASP A N 1
ATOM 1774 C CA . ASP A 1 221 ? 3.367 -27.481 20.549 1.00 80.50 221 ASP A CA 1
ATOM 1775 C C . ASP A 1 221 ? 2.575 -26.495 19.676 1.00 80.50 221 ASP A C 1
ATOM 1777 O O . ASP A 1 221 ? 2.794 -26.393 18.471 1.00 80.50 221 ASP A O 1
ATOM 1781 N N . ILE A 1 222 ? 1.675 -25.730 20.302 1.00 82.19 222 ILE A N 1
ATOM 1782 C CA . ILE A 1 222 ? 0.875 -24.681 19.670 1.00 82.19 222 ILE A CA 1
ATOM 1783 C C . ILE A 1 222 ? 1.070 -23.398 20.474 1.00 82.19 222 ILE A C 1
ATOM 1785 O O . ILE A 1 222 ? 0.864 -23.379 21.686 1.00 82.19 222 ILE A O 1
ATOM 1789 N N . ASN A 1 223 ? 1.452 -22.316 19.794 1.00 82.62 223 ASN A N 1
ATOM 1790 C CA . ASN A 1 223 ? 1.756 -21.033 20.424 1.00 82.62 223 ASN A CA 1
ATOM 1791 C C . ASN A 1 223 ? 0.891 -19.925 19.819 1.00 82.62 223 ASN A C 1
ATOM 1793 O O . ASN A 1 223 ? 0.829 -19.777 18.600 1.00 82.62 223 ASN A O 1
ATOM 1797 N N . LEU A 1 224 ? 0.266 -19.113 20.674 1.00 85.12 224 LEU A N 1
ATOM 1798 C CA . LEU A 1 224 ? -0.462 -17.911 20.272 1.00 85.12 224 LEU A CA 1
ATOM 1799 C C . LEU A 1 224 ? 0.362 -16.667 20.632 1.00 85.12 224 LEU A C 1
ATOM 1801 O O . LEU A 1 224 ? 0.594 -16.388 21.806 1.00 85.12 224 LEU A O 1
ATOM 1805 N N . ILE A 1 225 ? 0.789 -15.902 19.623 1.00 83.06 225 ILE A N 1
ATOM 1806 C CA . ILE A 1 225 ? 1.620 -14.702 19.805 1.00 83.06 225 ILE A CA 1
ATOM 1807 C C . ILE A 1 225 ? 0.741 -13.450 19.681 1.00 83.06 225 ILE A C 1
ATOM 1809 O O . ILE A 1 225 ? 0.299 -13.100 18.587 1.00 83.06 225 ILE A O 1
ATOM 1813 N N . VAL A 1 226 ? 0.516 -12.742 20.791 1.00 83.00 226 VAL A N 1
ATOM 1814 C CA . VAL A 1 226 ? -0.331 -11.534 20.850 1.00 83.00 226 VAL A CA 1
ATOM 1815 C C . VAL A 1 226 ? 0.461 -10.281 21.225 1.00 83.00 226 VAL A C 1
ATOM 1817 O O . VAL A 1 226 ? 1.489 -10.347 21.895 1.00 83.00 226 VAL A O 1
ATOM 1820 N N . GLY A 1 227 ? -0.016 -9.115 20.788 1.00 81.25 227 GLY A N 1
ATOM 1821 C CA . GLY A 1 227 ? 0.552 -7.818 21.162 1.00 81.25 227 GLY A CA 1
ATOM 1822 C C . GLY A 1 227 ? 0.263 -6.714 20.139 1.00 81.25 227 GLY A C 1
ATOM 1823 O O . GLY A 1 227 ? -0.078 -7.021 18.993 1.00 81.25 227 GLY A O 1
ATOM 1824 N N . PRO A 1 228 ? 0.420 -5.431 20.512 1.00 77.81 228 PRO A N 1
ATOM 1825 C CA . PRO A 1 228 ? 0.221 -4.299 19.605 1.00 77.81 228 PRO A CA 1
ATOM 1826 C C . PRO A 1 228 ? 1.235 -4.291 18.445 1.00 77.81 228 PRO A C 1
ATOM 1828 O O . PRO A 1 228 ? 2.254 -4.989 18.469 1.00 77.81 228 PRO A O 1
ATOM 1831 N N . ASN A 1 229 ? 0.968 -3.527 17.383 1.00 74.50 229 ASN A N 1
ATOM 1832 C CA . ASN A 1 229 ? 1.932 -3.355 16.288 1.00 74.50 229 ASN A CA 1
ATOM 1833 C C . ASN A 1 229 ? 3.237 -2.740 16.816 1.00 74.50 229 ASN A C 1
ATOM 1835 O O . ASN A 1 229 ? 3.218 -1.905 17.714 1.00 74.50 229 ASN A O 1
ATOM 1839 N N . GLY A 1 230 ? 4.378 -3.210 16.307 1.00 76.38 230 GLY A N 1
ATOM 1840 C CA . GLY A 1 230 ? 5.697 -2.801 16.804 1.00 76.38 230 GLY A CA 1
ATOM 1841 C C . GLY A 1 230 ? 6.170 -3.499 18.089 1.00 76.38 230 GLY A C 1
ATOM 1842 O O . GLY A 1 230 ? 7.315 -3.307 18.476 1.00 76.38 230 GLY A O 1
ATOM 1843 N N . SER A 1 231 ? 5.375 -4.380 18.716 1.00 83.62 231 SER A N 1
ATOM 1844 C CA . SER A 1 231 ? 5.780 -5.105 19.941 1.00 83.62 231 SER A CA 1
ATOM 1845 C C . SER A 1 231 ? 6.836 -6.206 19.732 1.00 83.62 231 SER A C 1
ATOM 1847 O O . SER A 1 231 ? 7.169 -6.931 20.667 1.00 83.62 231 SER A O 1
ATOM 1849 N N . GLY A 1 232 ? 7.347 -6.368 18.507 1.00 83.88 232 GLY A N 1
ATOM 1850 C CA . GLY A 1 232 ? 8.387 -7.346 18.176 1.00 83.88 232 GLY A CA 1
ATOM 1851 C C . GLY A 1 232 ? 7.886 -8.737 17.776 1.00 83.88 232 GLY A C 1
ATOM 1852 O O . GLY A 1 232 ? 8.711 -9.633 17.646 1.00 83.88 232 GLY A O 1
ATOM 1853 N N . LYS A 1 233 ? 6.581 -8.946 17.540 1.00 86.88 233 LYS A N 1
ATOM 1854 C CA . LYS A 1 233 ? 6.033 -10.250 17.093 1.00 86.88 233 LYS A CA 1
ATOM 1855 C C . LYS A 1 233 ? 6.740 -10.775 15.839 1.00 86.88 233 LYS A C 1
ATOM 1857 O O . LYS A 1 233 ? 7.286 -11.869 15.844 1.00 86.88 233 LYS A O 1
ATOM 1862 N N . THR A 1 234 ? 6.801 -9.945 14.800 1.00 83.25 234 THR A N 1
ATOM 1863 C CA . THR A 1 234 ? 7.506 -10.255 13.552 1.00 83.25 234 THR A CA 1
ATOM 1864 C C . THR A 1 234 ? 8.997 -10.483 13.794 1.00 83.25 234 THR A C 1
ATOM 1866 O O . THR A 1 234 ? 9.541 -11.480 13.341 1.00 83.25 234 THR A O 1
ATOM 1869 N N . SER A 1 235 ? 9.635 -9.641 14.615 1.00 85.69 235 SER A N 1
ATOM 1870 C CA . SER A 1 235 ? 11.048 -9.799 14.982 1.00 85.69 235 SER A CA 1
ATOM 1871 C C . SER A 1 235 ? 11.352 -11.110 15.724 1.00 85.69 235 SER A C 1
ATOM 1873 O O . SER A 1 235 ? 12.489 -11.564 15.685 1.00 85.69 235 SER A O 1
ATOM 1875 N N . LEU A 1 236 ? 10.380 -11.707 16.427 1.00 88.62 236 LEU A N 1
ATOM 1876 C CA . LEU A 1 236 ? 10.542 -13.015 17.074 1.00 88.62 236 LEU A CA 1
ATOM 1877 C C . LEU A 1 236 ? 10.535 -14.144 16.034 1.00 88.62 236 LEU A C 1
ATOM 1879 O O . LEU A 1 236 ? 11.386 -15.025 16.086 1.00 88.62 236 LEU A O 1
ATOM 1883 N N . LEU A 1 237 ? 9.615 -14.088 15.066 1.00 87.12 237 LEU A N 1
ATOM 1884 C CA . LEU A 1 237 ? 9.562 -15.050 13.959 1.00 87.12 237 LEU A CA 1
ATOM 1885 C C . LEU A 1 237 ? 10.814 -14.960 13.072 1.00 87.12 237 LEU A C 1
ATOM 1887 O O . LEU A 1 237 ? 11.384 -15.981 12.704 1.00 87.12 237 LEU A O 1
ATOM 1891 N N . GLU A 1 238 ? 11.300 -13.746 12.813 1.00 84.25 238 GLU A N 1
ATOM 1892 C CA . GLU A 1 238 ? 12.555 -13.506 12.088 1.00 84.25 238 GLU A CA 1
ATOM 1893 C C . GLU A 1 238 ? 13.785 -14.003 12.867 1.00 84.25 238 GLU A C 1
ATOM 1895 O O . GLU A 1 238 ? 14.755 -14.450 12.261 1.00 84.25 238 GLU A O 1
ATOM 1900 N N . ALA A 1 239 ? 13.762 -13.969 14.206 1.00 87.25 239 ALA A N 1
ATOM 1901 C CA . ALA A 1 239 ? 14.829 -14.554 15.019 1.00 87.25 239 ALA A CA 1
ATOM 1902 C C . ALA A 1 239 ? 14.837 -16.089 14.915 1.00 87.25 239 ALA A C 1
ATOM 1904 O O . ALA A 1 239 ? 15.904 -16.692 14.835 1.00 87.25 239 ALA A O 1
ATOM 1905 N N . ILE A 1 240 ? 13.664 -16.728 14.862 1.00 87.00 240 ILE A N 1
ATOM 1906 C CA . ILE A 1 240 ? 13.556 -18.171 14.601 1.00 87.00 240 ILE A CA 1
ATOM 1907 C C . ILE A 1 240 ? 14.108 -18.493 13.205 1.00 87.00 240 ILE A C 1
ATOM 1909 O O . ILE A 1 240 ? 14.940 -19.385 13.070 1.00 87.00 240 ILE A O 1
ATOM 1913 N N . GLU A 1 241 ? 13.714 -17.737 12.177 1.00 83.88 241 GLU A N 1
ATOM 1914 C CA . GLU A 1 241 ? 14.258 -17.882 10.818 1.00 83.88 241 GLU A CA 1
ATOM 1915 C C . GLU A 1 241 ? 15.787 -17.733 10.798 1.00 83.88 241 GLU A C 1
ATOM 1917 O O . GLU A 1 241 ? 16.492 -18.573 10.234 1.00 83.88 241 GLU A O 1
ATOM 1922 N N . TYR A 1 242 ? 16.323 -16.726 11.490 1.00 84.75 242 TYR A N 1
ATOM 1923 C CA . TYR A 1 242 ? 17.763 -16.496 11.553 1.00 84.75 242 TYR A CA 1
ATOM 1924 C C . TYR A 1 242 ? 18.511 -17.637 12.260 1.00 84.75 242 TYR A C 1
ATOM 1926 O O . TYR A 1 242 ? 19.593 -18.014 11.817 1.00 84.75 242 TYR A O 1
ATOM 1934 N N . LEU A 1 243 ? 17.948 -18.246 13.310 1.00 86.12 243 LEU A N 1
ATOM 1935 C CA . LEU A 1 243 ? 18.537 -19.424 13.965 1.00 86.12 243 LEU A CA 1
ATOM 1936 C C . LEU A 1 243 ? 18.727 -20.592 12.974 1.00 86.12 243 LEU A C 1
ATOM 1938 O O . LEU A 1 243 ? 19.740 -21.297 13.014 1.00 86.12 243 LEU A O 1
ATOM 1942 N N . TYR A 1 244 ? 17.776 -20.780 12.056 1.00 82.12 244 TYR A N 1
ATOM 1943 C CA . TYR A 1 244 ? 17.814 -21.858 11.069 1.00 82.12 244 TYR A CA 1
ATOM 1944 C C . TYR A 1 244 ? 18.661 -21.541 9.835 1.00 82.12 244 TYR A C 1
ATOM 1946 O O . TYR A 1 244 ? 19.341 -22.434 9.317 1.00 82.12 244 TYR A O 1
ATOM 1954 N N . CYS A 1 245 ? 18.650 -20.293 9.370 1.00 78.38 245 CYS A N 1
ATOM 1955 C CA . CYS A 1 245 ? 19.239 -19.909 8.087 1.00 78.38 245 CYS A CA 1
ATOM 1956 C C . CYS A 1 245 ? 20.515 -19.064 8.199 1.00 78.38 245 CYS A C 1
ATOM 1958 O O . CYS A 1 245 ? 21.172 -18.849 7.183 1.00 78.38 245 CYS A O 1
ATOM 1960 N N . ASN A 1 246 ? 20.863 -18.575 9.396 1.00 79.50 246 ASN A N 1
ATOM 1961 C CA . ASN A 1 246 ? 21.891 -17.547 9.626 1.00 79.50 246 ASN A CA 1
ATOM 1962 C C . ASN A 1 246 ? 21.708 -16.289 8.750 1.00 79.50 246 ASN A C 1
ATOM 1964 O O . ASN A 1 246 ? 22.662 -15.585 8.433 1.00 79.50 246 ASN A O 1
ATOM 1968 N N . ASN A 1 247 ? 20.480 -16.052 8.289 1.00 77.81 247 ASN A N 1
ATOM 1969 C CA . ASN A 1 247 ? 20.104 -14.934 7.441 1.00 77.81 247 ASN A CA 1
ATOM 1970 C C . ASN A 1 247 ? 18.570 -14.806 7.428 1.00 77.81 247 ASN A C 1
ATOM 1972 O O . ASN A 1 247 ? 17.869 -15.786 7.682 1.00 77.81 247 ASN A O 1
ATOM 1976 N N . ASN A 1 248 ? 18.049 -13.623 7.116 1.00 77.56 248 ASN A N 1
ATOM 1977 C CA . ASN A 1 248 ? 16.626 -13.370 6.883 1.00 77.56 248 ASN A CA 1
ATOM 1978 C C . ASN A 1 248 ? 16.472 -12.361 5.728 1.00 77.56 248 ASN A C 1
ATOM 1980 O O . ASN A 1 248 ? 17.444 -11.756 5.279 1.00 77.56 248 ASN A O 1
ATOM 1984 N N . ARG A 1 249 ? 15.256 -12.171 5.206 1.00 68.75 249 ARG A N 1
ATOM 1985 C CA . ARG A 1 249 ? 15.035 -11.300 4.031 1.00 68.75 249 ARG A CA 1
ATOM 1986 C C . ARG A 1 249 ? 15.308 -9.810 4.261 1.00 68.75 249 ARG A C 1
ATOM 1988 O O . ARG A 1 249 ? 15.574 -9.103 3.291 1.00 68.75 249 ARG A O 1
ATOM 1995 N N . ARG A 1 250 ? 15.184 -9.321 5.497 1.00 67.81 250 ARG A N 1
ATOM 1996 C CA . ARG A 1 250 ? 15.273 -7.888 5.828 1.00 67.81 250 ARG A CA 1
ATOM 1997 C C . ARG A 1 250 ? 16.672 -7.450 6.261 1.00 67.81 250 ARG A C 1
ATOM 1999 O O . ARG A 1 250 ? 16.961 -6.258 6.204 1.00 67.81 250 ARG A O 1
ATOM 2006 N N . ASP A 1 251 ? 17.545 -8.377 6.641 1.00 65.00 251 ASP A N 1
ATOM 2007 C CA . ASP A 1 251 ? 18.937 -8.080 6.969 1.00 65.00 251 ASP A CA 1
ATOM 2008 C C . ASP A 1 251 ? 19.785 -7.978 5.700 1.00 65.00 251 ASP A C 1
ATOM 2010 O O . ASP A 1 251 ? 20.284 -8.960 5.157 1.00 65.00 251 ASP A O 1
ATOM 2014 N N . GLN A 1 252 ? 19.984 -6.747 5.227 1.00 52.28 252 GLN A N 1
ATOM 2015 C CA . GLN A 1 252 ? 20.933 -6.464 4.143 1.00 52.28 252 GLN A CA 1
ATOM 2016 C C . GLN A 1 252 ? 22.397 -6.412 4.623 1.00 52.28 252 GLN A C 1
ATOM 2018 O O . GLN A 1 252 ? 23.309 -6.399 3.798 1.00 52.28 252 GLN A O 1
ATOM 2023 N N . ALA A 1 253 ? 22.633 -6.433 5.940 1.00 48.25 253 ALA A N 1
ATOM 2024 C CA . ALA A 1 253 ? 23.954 -6.554 6.551 1.00 48.25 253 ALA A CA 1
ATOM 2025 C C . ALA A 1 253 ? 23.833 -7.292 7.900 1.00 48.25 253 ALA A C 1
ATOM 2027 O O . ALA A 1 253 ? 23.488 -6.658 8.900 1.00 48.25 253 ALA A O 1
ATOM 2028 N N . PRO A 1 254 ? 24.077 -8.614 7.961 1.00 53.91 254 PRO A N 1
ATOM 2029 C CA . PRO A 1 254 ? 23.972 -9.353 9.210 1.00 53.91 254 PRO A CA 1
ATOM 2030 C C . PRO A 1 254 ? 25.049 -8.862 10.183 1.00 53.91 254 PRO A C 1
ATOM 2032 O O . PRO A 1 254 ? 26.249 -9.024 9.952 1.00 53.91 254 PRO A O 1
ATOM 2035 N N . GLY A 1 255 ? 24.626 -8.253 11.292 1.00 58.97 255 GLY A N 1
ATOM 2036 C CA . GLY A 1 255 ? 25.483 -8.181 12.473 1.00 58.97 255 GLY A CA 1
ATOM 2037 C C . GLY A 1 255 ? 25.759 -9.600 12.995 1.00 58.97 255 GLY A C 1
ATOM 2038 O O . GLY A 1 255 ? 25.022 -10.525 12.656 1.00 58.97 255 GLY A O 1
ATOM 2039 N N . PRO A 1 256 ? 26.790 -9.827 13.830 1.00 66.12 256 PRO A N 1
ATOM 2040 C CA . PRO A 1 256 ? 27.036 -11.135 14.435 1.00 66.12 256 PRO A CA 1
ATOM 2041 C C . PRO A 1 256 ? 25.956 -11.440 15.487 1.00 66.12 256 PRO A C 1
ATOM 2043 O O . PRO A 1 256 ? 26.149 -11.264 16.696 1.00 66.12 256 PRO A O 1
ATOM 2046 N N . TYR A 1 257 ? 24.786 -11.859 15.015 1.00 82.31 257 TYR A N 1
ATOM 2047 C CA . TYR A 1 257 ? 23.664 -12.247 15.849 1.00 82.31 257 TYR A CA 1
ATOM 2048 C C . TYR A 1 257 ? 23.912 -13.621 16.456 1.00 82.31 257 TYR A C 1
ATOM 2050 O O . TYR A 1 257 ? 24.371 -14.551 15.792 1.00 82.31 257 TYR A O 1
ATOM 2058 N N . LYS A 1 258 ? 23.623 -13.740 17.748 1.00 83.94 258 LYS A N 1
ATOM 2059 C CA . LYS A 1 258 ? 23.835 -14.958 18.525 1.00 83.94 258 LYS A CA 1
ATOM 2060 C C . LYS A 1 258 ? 22.499 -15.407 19.087 1.00 83.94 258 LYS A C 1
ATOM 2062 O O . LYS A 1 258 ? 21.914 -14.730 19.936 1.00 83.94 258 LYS A O 1
ATOM 2067 N N . LEU A 1 259 ? 22.039 -16.547 18.592 1.00 88.50 259 LEU A N 1
ATOM 2068 C CA . LEU A 1 259 ? 20.783 -17.178 18.964 1.00 88.50 259 LEU A CA 1
ATOM 2069 C C . LEU A 1 259 ? 21.079 -18.616 19.381 1.00 88.50 259 LEU A C 1
ATOM 2071 O O . LEU A 1 259 ? 21.914 -19.290 18.773 1.00 88.50 259 LEU A O 1
ATOM 2075 N N . GLU A 1 260 ? 20.389 -19.070 20.417 1.00 90.06 260 GLU A N 1
ATOM 2076 C CA . GLU A 1 260 ? 20.493 -20.427 20.946 1.00 90.06 260 GLU A CA 1
ATOM 2077 C C . GLU A 1 260 ? 19.087 -21.008 21.073 1.00 90.06 260 GLU A C 1
ATOM 2079 O O . GLU A 1 260 ? 18.237 -20.446 21.759 1.00 90.06 260 GLU A O 1
ATOM 2084 N N . GLY A 1 261 ? 18.826 -22.115 20.387 1.00 88.50 261 GLY A N 1
ATOM 2085 C CA . GLY A 1 261 ? 17.573 -22.853 20.470 1.00 88.50 261 GLY A CA 1
ATOM 2086 C C . GLY A 1 261 ? 17.749 -24.143 21.257 1.00 88.50 261 GLY A C 1
ATOM 2087 O O . GLY A 1 261 ? 18.789 -24.783 21.163 1.00 88.50 261 GLY A O 1
ATOM 2088 N N . LEU A 1 262 ? 16.734 -24.554 22.005 1.00 88.25 262 LEU A N 1
ATOM 2089 C CA . LEU A 1 262 ? 16.663 -25.882 22.608 1.00 88.25 262 LEU A CA 1
ATOM 2090 C C . LEU A 1 262 ? 15.583 -26.671 21.881 1.00 88.25 262 LEU A C 1
ATOM 2092 O O . LEU A 1 262 ? 14.415 -26.274 21.879 1.00 88.25 262 LEU A O 1
ATOM 2096 N N . VAL A 1 263 ? 15.992 -27.760 21.241 1.00 86.00 263 VAL A N 1
ATOM 2097 C CA . VAL A 1 263 ? 15.146 -28.583 20.382 1.00 86.00 263 VAL A CA 1
ATOM 2098 C C . VAL A 1 263 ? 14.972 -29.952 21.011 1.00 86.00 263 VAL A C 1
ATOM 2100 O O . VAL A 1 263 ? 15.936 -30.638 21.345 1.00 86.00 263 VAL A O 1
ATOM 2103 N N . GLU A 1 264 ? 13.720 -30.343 21.188 1.00 81.81 264 GLU A N 1
ATOM 2104 C CA . GLU A 1 264 ? 13.341 -31.638 21.728 1.00 81.81 264 GLU A CA 1
ATOM 2105 C C . GLU A 1 264 ? 12.993 -32.582 20.578 1.00 81.81 264 GLU A C 1
ATOM 2107 O O . GLU A 1 264 ? 12.106 -32.297 19.775 1.00 81.81 264 GLU A O 1
ATOM 2112 N N . PHE A 1 265 ? 13.696 -33.711 20.489 1.00 73.50 265 PHE A N 1
ATOM 2113 C CA . PHE A 1 265 ? 13.460 -34.716 19.460 1.00 73.50 265 PHE A CA 1
ATOM 2114 C C . PHE A 1 265 ? 13.182 -36.080 20.092 1.00 73.50 265 PHE A C 1
ATOM 2116 O O . PHE A 1 265 ? 13.997 -36.596 20.858 1.00 73.50 265 PHE A O 1
ATOM 2123 N N . ALA A 1 266 ? 12.047 -36.682 19.724 1.00 58.62 266 ALA A N 1
ATOM 2124 C CA . ALA A 1 266 ? 11.525 -37.904 20.337 1.00 58.62 266 ALA A CA 1
ATOM 2125 C C . ALA A 1 266 ? 12.505 -39.093 20.314 1.00 58.62 266 ALA A C 1
ATOM 2127 O O . ALA A 1 266 ? 12.474 -39.920 21.220 1.00 58.62 266 ALA A O 1
ATOM 2128 N N . ALA A 1 267 ? 13.403 -39.179 19.323 1.00 57.56 267 ALA A N 1
ATOM 2129 C CA . ALA A 1 267 ? 14.362 -40.284 19.236 1.00 57.56 267 ALA A CA 1
ATOM 2130 C C . ALA A 1 267 ? 15.682 -40.049 20.001 1.00 57.56 267 ALA A C 1
ATOM 2132 O O . ALA A 1 267 ? 16.469 -40.982 20.127 1.00 57.56 267 ALA A O 1
ATOM 2133 N N . ALA A 1 268 ? 15.953 -38.831 20.491 1.00 58.88 268 ALA A N 1
ATOM 2134 C CA . ALA A 1 268 ? 17.221 -38.495 21.154 1.00 58.88 268 ALA A CA 1
ATOM 2135 C C . ALA A 1 268 ? 17.171 -38.602 22.689 1.00 58.88 268 ALA A C 1
ATOM 2137 O O . ALA A 1 268 ? 18.222 -38.625 23.325 1.00 58.88 268 ALA A O 1
ATOM 2138 N N . GLY A 1 269 ? 15.981 -38.663 23.300 1.00 56.81 269 GLY A N 1
ATOM 2139 C CA . GLY A 1 269 ? 15.797 -38.809 24.753 1.00 56.81 269 GLY A CA 1
ATOM 2140 C C . GLY A 1 269 ? 16.236 -37.608 25.610 1.00 56.81 269 GLY A C 1
ATOM 2141 O O . GLY A 1 269 ? 15.836 -37.521 26.767 1.00 56.81 269 GLY A O 1
ATOM 2142 N N . SER A 1 270 ? 17.011 -36.665 25.064 1.00 66.25 270 SER A N 1
ATOM 2143 C CA . SER A 1 270 ? 17.409 -35.414 25.714 1.00 66.25 270 SER A CA 1
ATOM 2144 C C . SER A 1 270 ? 17.287 -34.215 24.760 1.00 66.25 270 SER A C 1
ATOM 2146 O O . SER A 1 270 ? 17.497 -34.363 23.550 1.00 66.25 270 SER A O 1
ATOM 2148 N N . PRO A 1 271 ? 16.935 -33.016 25.268 1.00 74.81 271 PRO A N 1
ATOM 2149 C CA . PRO A 1 271 ? 16.877 -31.818 24.442 1.00 74.81 271 PRO A CA 1
ATOM 2150 C C . PRO A 1 271 ? 18.272 -31.407 23.964 1.00 74.81 271 PRO A C 1
ATOM 2152 O O . PRO A 1 271 ? 19.216 -31.357 24.754 1.00 74.81 271 PRO A O 1
ATOM 2155 N N . GLN A 1 272 ? 18.399 -31.078 22.680 1.00 80.56 272 GLN A N 1
ATOM 2156 C CA . GLN A 1 272 ? 19.646 -30.611 22.083 1.00 80.56 272 GLN A CA 1
ATOM 2157 C C . GLN A 1 272 ? 19.656 -29.091 21.968 1.00 80.56 272 GLN A C 1
ATOM 2159 O O . GLN A 1 272 ? 18.713 -28.485 21.461 1.00 80.56 272 GLN A O 1
ATOM 2164 N N . THR A 1 273 ? 20.753 -28.476 22.404 1.00 84.12 273 THR A N 1
ATOM 2165 C CA . THR A 1 273 ? 20.997 -27.056 22.160 1.00 84.12 273 THR A CA 1
ATOM 2166 C C . THR A 1 273 ? 21.587 -26.883 20.770 1.00 84.12 273 THR A C 1
ATOM 2168 O O . THR A 1 273 ? 22.629 -27.456 20.462 1.00 84.12 273 THR A O 1
ATOM 2171 N N . ILE A 1 274 ? 20.941 -26.060 19.956 1.00 84.00 274 ILE A N 1
ATOM 2172 C CA . ILE A 1 274 ? 21.419 -25.646 18.644 1.00 84.00 274 ILE A CA 1
ATOM 2173 C C . ILE A 1 274 ? 21.772 -24.161 18.658 1.00 84.00 274 ILE A C 1
ATOM 2175 O O . ILE A 1 274 ? 21.106 -23.343 19.292 1.00 84.00 274 ILE A O 1
ATOM 2179 N N . THR A 1 275 ? 22.827 -23.805 17.944 1.00 83.25 275 THR A N 1
ATOM 2180 C CA . THR A 1 275 ? 23.266 -22.421 17.750 1.00 83.25 275 THR A CA 1
ATOM 2181 C C . THR A 1 275 ? 23.097 -22.026 16.291 1.00 83.25 275 THR A C 1
ATOM 2183 O O . THR A 1 275 ? 22.955 -22.873 15.403 1.00 83.25 275 THR A O 1
ATOM 2186 N N . THR A 1 276 ? 23.111 -20.720 16.030 1.00 78.31 276 THR A N 1
ATOM 2187 C CA . THR A 1 276 ? 23.152 -20.208 14.661 1.00 78.31 276 THR A CA 1
ATOM 2188 C C . THR A 1 276 ? 24.333 -20.832 13.896 1.00 78.31 276 THR A C 1
ATOM 2190 O O . THR A 1 276 ? 25.462 -20.782 14.394 1.00 78.31 276 THR A O 1
ATOM 2193 N N . PRO A 1 277 ? 24.120 -21.420 12.702 1.00 71.56 277 PRO A N 1
ATOM 2194 C CA . PRO A 1 277 ? 25.185 -22.107 11.981 1.00 71.56 277 PRO A CA 1
ATOM 2195 C C . PRO A 1 277 ? 26.279 -21.125 11.549 1.00 71.56 277 PRO A C 1
ATOM 2197 O O . PRO A 1 277 ? 26.000 -20.094 10.942 1.00 71.56 277 PRO A O 1
ATOM 2200 N N . ALA A 1 278 ? 27.533 -21.464 11.853 1.00 65.12 278 ALA A N 1
ATOM 2201 C CA . ALA A 1 278 ? 28.694 -20.624 11.554 1.00 65.12 278 ALA A CA 1
ATOM 2202 C C . ALA A 1 278 ? 29.160 -20.721 10.089 1.00 65.12 278 ALA A C 1
ATOM 2204 O O . ALA A 1 278 ? 29.867 -19.837 9.610 1.00 65.12 278 ALA A O 1
ATOM 2205 N N . ASP A 1 279 ? 28.788 -21.791 9.380 1.00 70.19 279 ASP A N 1
ATOM 2206 C CA . ASP A 1 279 ? 29.256 -22.111 8.033 1.00 70.19 279 ASP A CA 1
ATOM 2207 C C . ASP A 1 279 ? 28.106 -22.251 7.021 1.00 70.19 279 ASP A C 1
ATOM 2209 O O . ASP A 1 279 ? 27.139 -22.987 7.236 1.00 70.19 279 ASP A O 1
ATOM 2213 N N . THR A 1 280 ? 28.253 -21.614 5.852 1.00 70.31 280 THR A N 1
ATOM 2214 C CA . THR A 1 280 ? 27.299 -21.705 4.730 1.00 70.31 280 THR A CA 1
ATOM 2215 C C . THR A 1 280 ? 27.038 -23.159 4.299 1.00 70.31 280 THR A C 1
ATOM 2217 O O . THR A 1 280 ? 25.957 -23.484 3.807 1.00 70.31 280 THR A O 1
ATOM 2220 N N . SER A 1 281 ? 27.993 -24.075 4.499 1.00 73.75 281 SER A N 1
ATOM 2221 C CA . SER A 1 281 ? 27.834 -25.506 4.203 1.00 73.75 281 SER A CA 1
ATOM 2222 C C . SER A 1 281 ? 26.708 -26.172 4.990 1.00 73.75 281 SER A C 1
ATOM 2224 O O . SER A 1 281 ? 25.954 -26.942 4.397 1.00 73.75 281 SER A O 1
ATOM 2226 N N . SER A 1 282 ? 26.554 -25.864 6.282 1.00 75.25 282 SER A N 1
ATOM 2227 C CA . SER A 1 282 ? 25.457 -26.411 7.097 1.00 75.25 282 SER A CA 1
ATOM 2228 C C . SER A 1 282 ? 24.110 -25.906 6.594 1.00 75.25 282 SER A C 1
ATOM 2230 O O . SER A 1 282 ? 23.171 -26.673 6.411 1.00 75.25 282 SER A O 1
ATOM 2232 N N . VAL A 1 283 ? 24.041 -24.617 6.262 1.00 75.12 283 VAL A N 1
ATOM 2233 C CA . VAL A 1 283 ? 22.833 -23.970 5.738 1.00 75.12 283 VAL A CA 1
ATOM 2234 C C . VAL A 1 283 ? 22.433 -24.556 4.370 1.00 75.12 283 VAL A C 1
ATOM 2236 O O . VAL A 1 283 ? 21.260 -24.852 4.140 1.00 75.12 283 VAL A O 1
ATOM 2239 N N . LYS A 1 284 ? 23.403 -24.842 3.488 1.00 73.75 284 LYS A N 1
ATOM 2240 C CA . LYS A 1 284 ? 23.174 -25.563 2.218 1.00 73.75 284 LYS A CA 1
ATOM 2241 C C . LYS A 1 284 ? 22.715 -27.005 2.433 1.00 73.75 284 LYS A C 1
ATOM 2243 O O . LYS A 1 284 ? 21.802 -27.454 1.741 1.00 73.75 284 LYS A O 1
ATOM 2248 N N . ALA A 1 285 ? 23.307 -27.714 3.396 1.00 75.56 285 ALA A N 1
ATOM 2249 C CA . ALA A 1 285 ? 22.901 -29.072 3.749 1.00 75.56 285 ALA A CA 1
ATOM 2250 C C . ALA A 1 285 ? 21.458 -29.113 4.272 1.00 75.56 285 ALA A C 1
ATOM 2252 O O . ALA A 1 285 ? 20.690 -29.969 3.835 1.00 75.56 285 ALA A O 1
ATOM 2253 N N . ARG A 1 286 ? 21.061 -28.163 5.131 1.00 79.44 286 ARG A N 1
ATOM 2254 C CA . ARG A 1 286 ? 19.676 -28.005 5.609 1.00 79.44 286 ARG A CA 1
ATOM 2255 C C . ARG A 1 286 ? 18.710 -27.785 4.444 1.00 79.44 286 ARG A C 1
ATOM 2257 O O . ARG A 1 286 ? 17.775 -28.559 4.286 1.00 79.44 286 ARG A O 1
ATOM 2264 N N . ASN A 1 287 ? 18.982 -26.818 3.564 1.00 74.12 287 ASN A N 1
ATOM 2265 C CA . ASN A 1 287 ? 18.118 -26.526 2.409 1.00 74.12 287 ASN A CA 1
ATOM 2266 C C . ASN A 1 287 ? 17.940 -27.735 1.473 1.00 74.12 287 ASN A C 1
ATOM 2268 O O . ASN A 1 287 ? 16.827 -28.049 1.047 1.00 74.12 287 ASN A O 1
ATOM 2272 N N . PHE A 1 288 ? 19.033 -28.448 1.190 1.00 73.25 288 PHE A N 1
ATOM 2273 C CA . PHE A 1 288 ? 18.992 -29.639 0.349 1.00 73.25 288 PHE A CA 1
ATOM 2274 C C . PHE A 1 288 ? 18.235 -30.791 1.013 1.00 73.25 288 PHE A C 1
ATOM 2276 O O . PHE A 1 288 ? 17.425 -31.447 0.366 1.00 73.25 288 PHE A O 1
ATOM 2283 N N . ASN A 1 289 ? 18.467 -31.063 2.296 1.00 73.38 289 ASN A N 1
ATOM 2284 C CA . ASN A 1 289 ? 17.849 -32.218 2.942 1.00 73.38 289 ASN A CA 1
ATOM 2285 C C . ASN A 1 289 ? 16.396 -31.965 3.370 1.00 73.38 289 ASN A C 1
ATOM 2287 O O . ASN A 1 289 ? 15.598 -32.895 3.307 1.00 73.38 289 ASN A O 1
ATOM 2291 N N . TRP A 1 290 ? 16.036 -30.739 3.760 1.00 76.06 290 TRP A N 1
ATOM 2292 C CA . TRP A 1 290 ? 14.667 -30.396 4.165 1.00 76.06 290 TRP A CA 1
ATOM 2293 C C . TRP A 1 290 ? 13.749 -30.154 2.970 1.00 76.06 290 TRP A C 1
ATOM 2295 O O . TRP A 1 290 ? 12.593 -30.561 3.000 1.00 76.06 290 TRP A O 1
ATOM 2305 N N . TYR A 1 291 ? 14.260 -29.526 1.906 1.00 70.69 291 TYR A N 1
ATOM 2306 C CA . TYR A 1 291 ? 13.431 -29.078 0.780 1.00 70.69 291 TYR A CA 1
ATOM 2307 C C . TYR A 1 291 ? 13.828 -29.679 -0.568 1.00 70.69 291 TYR A C 1
ATOM 2309 O O . TYR A 1 291 ? 13.258 -29.289 -1.583 1.00 70.69 291 TYR A O 1
ATOM 2317 N N . ARG A 1 292 ? 14.813 -30.593 -0.608 1.00 63.47 292 ARG A N 1
ATOM 2318 C CA . ARG A 1 292 ? 15.359 -31.183 -1.850 1.00 63.47 292 ARG A CA 1
ATOM 2319 C C . ARG A 1 292 ? 15.843 -30.143 -2.862 1.00 63.47 292 ARG A C 1
ATOM 2321 O O . ARG A 1 292 ? 15.910 -30.426 -4.052 1.00 63.47 292 ARG A O 1
ATOM 2328 N N . ARG A 1 293 ? 16.220 -28.951 -2.389 1.00 63.41 293 ARG A N 1
ATOM 2329 C CA . ARG A 1 293 ? 16.696 -27.857 -3.236 1.00 63.41 293 ARG A CA 1
ATOM 2330 C C . ARG A 1 293 ? 18.208 -27.780 -3.260 1.00 63.41 293 ARG A C 1
ATOM 2332 O O . ARG A 1 293 ? 18.860 -27.602 -2.230 1.00 63.41 293 ARG A O 1
ATOM 2339 N N . GLU A 1 294 ? 18.759 -27.840 -4.462 1.00 57.91 294 GLU A N 1
ATOM 2340 C CA . GLU A 1 294 ? 20.157 -27.524 -4.716 1.00 57.91 294 GLU A CA 1
ATOM 2341 C C . GLU A 1 294 ? 20.312 -26.007 -4.566 1.00 57.91 294 GLU A C 1
ATOM 2343 O O . GLU A 1 294 ? 19.938 -25.216 -5.429 1.00 57.91 294 GLU A O 1
ATOM 2348 N N . GLY A 1 295 ? 20.751 -25.570 -3.383 1.00 53.41 295 GLY A N 1
ATOM 2349 C CA . GLY A 1 295 ? 20.976 -24.160 -3.075 1.00 53.41 295 GLY A CA 1
ATOM 2350 C C . GLY A 1 295 ? 22.143 -23.600 -3.886 1.00 53.41 295 GLY A C 1
ATOM 2351 O O . GLY A 1 295 ? 23.236 -23.426 -3.345 1.00 53.41 295 GLY A O 1
ATOM 2352 N N . HIS A 1 296 ? 21.919 -23.321 -5.173 1.00 50.62 296 HIS A N 1
ATOM 2353 C CA . HIS A 1 296 ? 22.917 -22.735 -6.070 1.00 50.62 296 HIS A CA 1
ATOM 2354 C C . HIS A 1 296 ? 23.348 -21.332 -5.603 1.00 50.62 296 HIS A C 1
ATOM 2356 O O . HIS A 1 296 ? 24.494 -20.938 -5.809 1.00 50.62 296 HIS A O 1
ATOM 2362 N N . PHE A 1 297 ? 22.479 -20.616 -4.878 1.00 52.22 297 PHE A N 1
ATOM 2363 C CA . PHE A 1 297 ? 22.725 -19.267 -4.360 1.00 52.22 297 PHE A CA 1
ATOM 2364 C C . PHE A 1 297 ? 22.560 -19.206 -2.835 1.00 52.22 297 PHE A C 1
ATOM 2366 O O . PHE A 1 297 ? 21.574 -19.713 -2.306 1.00 52.22 297 PHE A O 1
ATOM 2373 N N . GLU A 1 298 ? 23.466 -18.520 -2.124 1.00 50.72 298 GLU A N 1
ATOM 2374 C CA . GLU A 1 298 ? 23.353 -18.297 -0.666 1.00 50.72 298 GLU A CA 1
ATOM 2375 C C . GLU A 1 298 ? 22.047 -17.579 -0.283 1.00 50.72 298 GLU A C 1
ATOM 2377 O O . GLU A 1 298 ? 21.418 -17.929 0.713 1.00 50.72 298 GLU A O 1
ATOM 2382 N N . LYS A 1 299 ? 21.581 -16.636 -1.116 1.00 52.56 299 LYS A N 1
ATOM 2383 C CA . LYS A 1 299 ? 20.303 -15.926 -0.917 1.00 52.56 299 LYS A CA 1
ATOM 2384 C C . LYS A 1 299 ? 19.066 -16.804 -1.157 1.00 52.56 299 LYS A C 1
ATOM 2386 O O . LYS A 1 299 ? 18.031 -16.567 -0.540 1.00 52.56 299 LYS A O 1
ATOM 2391 N N . GLY A 1 300 ? 19.172 -17.835 -2.000 1.00 57.25 300 GLY A N 1
ATOM 2392 C CA . GLY A 1 300 ? 18.059 -18.744 -2.305 1.00 57.25 300 GLY A CA 1
ATOM 2393 C C . GLY A 1 300 ? 17.739 -19.726 -1.173 1.00 57.25 300 GLY A C 1
ATOM 2394 O O . GLY A 1 300 ? 16.665 -20.326 -1.139 1.00 57.25 300 GLY A O 1
ATOM 2395 N N . ILE A 1 301 ? 18.648 -19.868 -0.203 1.00 63.94 301 ILE A N 1
ATOM 2396 C CA . ILE A 1 301 ? 18.455 -20.756 0.947 1.00 63.94 301 ILE A CA 1
ATOM 2397 C C . ILE A 1 301 ? 17.389 -20.200 1.900 1.00 63.94 301 ILE A C 1
ATOM 2399 O O . ILE A 1 301 ? 16.491 -20.938 2.307 1.00 63.94 301 ILE A O 1
ATOM 2403 N N . VAL A 1 302 ? 17.430 -18.892 2.182 1.00 68.00 302 VAL A N 1
ATOM 2404 C CA . VAL A 1 302 ? 16.381 -18.205 2.957 1.00 68.00 302 VAL A CA 1
ATOM 2405 C C . VAL A 1 302 ? 15.037 -18.353 2.246 1.00 68.00 302 VAL A C 1
ATOM 2407 O O . VAL A 1 302 ? 14.049 -18.714 2.869 1.00 68.00 302 VAL A O 1
ATOM 2410 N N . ALA A 1 303 ? 15.005 -18.200 0.917 1.00 65.31 303 ALA A N 1
ATOM 2411 C CA . ALA A 1 303 ? 13.771 -18.303 0.139 1.00 65.31 303 ALA A CA 1
ATOM 2412 C C . ALA A 1 303 ? 13.086 -19.682 0.236 1.00 65.31 303 ALA A C 1
ATOM 2414 O O . ALA A 1 303 ? 11.856 -19.747 0.241 1.00 65.31 303 ALA A O 1
ATOM 2415 N N . GLY A 1 304 ? 13.853 -20.776 0.324 1.00 67.31 304 GLY A N 1
ATOM 2416 C CA . GLY A 1 304 ? 13.307 -22.117 0.564 1.00 67.31 304 GLY A CA 1
ATOM 2417 C C . GLY A 1 304 ? 12.633 -22.220 1.931 1.00 67.31 304 GLY A C 1
ATOM 2418 O O . GLY A 1 304 ? 11.472 -22.619 2.024 1.00 67.31 304 GLY A O 1
ATOM 2419 N N . PHE A 1 305 ? 13.332 -21.776 2.975 1.00 72.94 305 PHE A N 1
ATOM 2420 C CA . PHE A 1 305 ? 12.820 -21.791 4.341 1.00 72.94 305 PHE A CA 1
ATOM 2421 C C . PHE A 1 305 ? 11.587 -20.888 4.511 1.00 72.94 305 PHE A C 1
ATOM 2423 O O . PHE A 1 305 ? 10.567 -21.323 5.046 1.00 72.94 305 PHE A O 1
ATOM 2430 N N . THR A 1 306 ? 11.629 -19.664 3.986 1.00 68.25 306 THR A N 1
ATOM 2431 C CA . THR A 1 306 ? 10.503 -18.724 4.005 1.00 68.25 306 THR A CA 1
ATOM 2432 C C . THR A 1 306 ? 9.259 -19.304 3.306 1.00 68.25 306 THR A C 1
ATOM 2434 O O . THR A 1 306 ? 8.148 -19.154 3.816 1.00 68.25 306 THR A O 1
ATOM 2437 N N . ARG A 1 307 ? 9.428 -19.993 2.161 1.00 66.50 307 ARG A N 1
ATOM 2438 C CA . ARG A 1 307 ? 8.322 -20.577 1.373 1.00 66.50 307 ARG A CA 1
ATOM 2439 C C . ARG A 1 307 ? 7.668 -21.768 2.069 1.00 66.50 307 ARG A C 1
ATOM 2441 O O . ARG A 1 307 ? 6.447 -21.818 2.145 1.00 66.50 307 ARG A O 1
ATOM 2448 N N . TYR A 1 308 ? 8.461 -22.731 2.538 1.00 68.25 308 TYR A N 1
ATOM 2449 C CA . TYR A 1 308 ? 7.927 -24.003 3.037 1.00 68.25 308 TYR A CA 1
ATOM 2450 C C . TYR A 1 308 ? 7.513 -23.969 4.511 1.00 68.25 308 TYR A C 1
ATOM 2452 O O . TYR A 1 308 ? 6.692 -24.786 4.914 1.00 68.25 308 TYR A O 1
ATOM 2460 N N . ASN A 1 309 ? 8.018 -23.014 5.299 1.00 69.56 309 ASN A N 1
ATOM 2461 C CA . ASN A 1 309 ? 7.588 -22.829 6.691 1.00 69.56 309 ASN A CA 1
ATOM 2462 C C . ASN A 1 309 ? 6.630 -21.644 6.871 1.00 69.56 309 ASN A C 1
ATOM 2464 O O . ASN A 1 309 ? 6.298 -21.305 8.003 1.00 69.56 309 ASN A O 1
ATOM 2468 N N . PHE A 1 310 ? 6.189 -21.011 5.775 1.00 62.88 310 PHE A N 1
ATOM 2469 C CA . PHE A 1 310 ? 5.213 -19.913 5.778 1.00 62.88 310 PHE A CA 1
ATOM 2470 C C . PHE A 1 310 ? 5.588 -18.735 6.697 1.00 62.88 310 PHE A C 1
ATOM 2472 O O . PHE A 1 310 ? 4.725 -18.075 7.272 1.00 62.88 310 PHE A O 1
ATOM 2479 N N . LEU A 1 311 ? 6.885 -18.445 6.817 1.00 60.97 311 LEU A N 1
ATOM 2480 C CA . LEU A 1 311 ? 7.403 -17.360 7.660 1.00 60.97 311 LEU A CA 1
ATOM 2481 C C . LEU A 1 311 ? 7.507 -16.015 6.923 1.00 60.97 311 LEU A C 1
ATOM 2483 O O . LEU A 1 311 ? 8.018 -15.049 7.488 1.00 60.97 311 LEU A O 1
ATOM 2487 N N . ASP A 1 312 ? 7.002 -15.917 5.685 1.00 63.97 312 ASP A N 1
ATOM 2488 C CA . ASP A 1 312 ? 6.915 -14.650 4.946 1.00 63.97 312 ASP A CA 1
ATOM 2489 C C . ASP A 1 312 ? 5.838 -13.742 5.549 1.00 63.97 312 ASP A C 1
ATOM 2491 O O . ASP A 1 312 ? 4.748 -13.566 5.003 1.00 63.97 312 ASP A O 1
ATOM 2495 N N . THR A 1 313 ? 6.150 -13.161 6.703 1.00 61.66 313 THR A N 1
ATOM 2496 C CA . THR A 1 313 ? 5.270 -12.234 7.427 1.00 61.66 313 THR A CA 1
ATOM 2497 C C . THR A 1 313 ? 4.868 -11.012 6.596 1.00 61.66 313 THR A C 1
ATOM 2499 O O . THR A 1 313 ? 3.861 -10.376 6.904 1.00 61.66 313 THR A O 1
ATOM 2502 N N . ASP A 1 314 ? 5.594 -10.733 5.510 1.00 60.78 314 ASP A N 1
ATOM 2503 C CA . ASP A 1 314 ? 5.336 -9.629 4.592 1.00 60.78 314 ASP A CA 1
ATOM 2504 C C . ASP A 1 314 ? 4.517 -10.028 3.363 1.00 60.78 314 ASP A C 1
ATOM 2506 O O . ASP A 1 314 ? 4.026 -9.142 2.674 1.00 60.78 314 ASP A O 1
ATOM 2510 N N . ALA A 1 315 ? 4.320 -11.319 3.069 1.00 62.66 315 ALA A N 1
ATOM 2511 C CA . ALA A 1 315 ? 3.538 -11.736 1.899 1.00 62.66 315 ALA A CA 1
ATOM 2512 C C . ALA A 1 315 ? 2.082 -11.265 1.986 1.00 62.66 315 ALA A C 1
ATOM 2514 O O . ALA A 1 315 ? 1.558 -10.695 1.033 1.00 62.66 315 ALA A O 1
ATOM 2515 N N . ALA A 1 316 ? 1.448 -11.461 3.145 1.00 59.84 316 ALA A N 1
ATOM 2516 C CA . ALA A 1 316 ? 0.079 -11.009 3.375 1.00 59.84 316 ALA A CA 1
ATOM 2517 C C . ALA A 1 316 ? -0.024 -9.477 3.361 1.00 59.84 316 ALA A C 1
ATOM 2519 O O . ALA A 1 316 ? -1.001 -8.942 2.848 1.00 59.84 316 ALA A O 1
ATOM 2520 N N . PHE A 1 317 ? 0.998 -8.781 3.878 1.00 61.91 317 PHE A N 1
ATOM 2521 C CA . PHE A 1 317 ? 1.069 -7.324 3.823 1.00 61.91 317 PHE A CA 1
ATOM 2522 C C . PHE A 1 317 ? 1.165 -6.841 2.372 1.00 61.91 317 PHE A C 1
ATOM 2524 O O . PHE A 1 317 ? 0.256 -6.141 1.944 1.00 61.91 317 PHE A O 1
ATOM 2531 N N . ARG A 1 318 ? 2.157 -7.306 1.594 1.00 63.78 318 ARG A N 1
ATOM 2532 C CA . ARG A 1 318 ? 2.351 -6.944 0.175 1.00 63.78 318 ARG A CA 1
ATOM 2533 C C . ARG A 1 318 ? 1.077 -7.145 -0.648 1.00 63.78 318 ARG A C 1
ATOM 2535 O O . ARG A 1 318 ? 0.601 -6.195 -1.249 1.00 63.78 318 ARG A O 1
ATOM 2542 N N . ILE A 1 319 ? 0.436 -8.313 -0.542 1.00 59.75 319 ILE A N 1
ATOM 2543 C CA . ILE A 1 319 ? -0.825 -8.606 -1.252 1.00 59.75 319 ILE A CA 1
ATOM 2544 C C . ILE A 1 319 ? -1.973 -7.671 -0.817 1.00 59.75 319 ILE A C 1
ATOM 2546 O O . ILE A 1 319 ? -2.861 -7.372 -1.611 1.00 59.75 319 ILE A O 1
ATOM 2550 N N . SER A 1 320 ? -1.988 -7.221 0.442 1.00 58.59 320 SER A N 1
ATOM 2551 C CA . SER A 1 320 ? -3.059 -6.373 0.985 1.00 58.59 320 SER A CA 1
ATOM 2552 C C . SER A 1 320 ? -2.873 -4.870 0.747 1.00 58.59 320 SER A C 1
ATOM 2554 O O . SER A 1 320 ? -3.869 -4.155 0.659 1.00 58.59 320 SER A O 1
ATOM 2556 N N . THR A 1 321 ? -1.630 -4.379 0.669 1.00 53.53 321 THR A N 1
ATOM 2557 C CA . THR A 1 321 ? -1.322 -2.948 0.504 1.00 53.53 321 THR A CA 1
ATOM 2558 C C . THR A 1 321 ? -0.920 -2.569 -0.916 1.00 53.53 321 THR A C 1
ATOM 2560 O O . THR A 1 321 ? -1.191 -1.443 -1.321 1.00 53.53 321 THR A O 1
ATOM 2563 N N . GLU A 1 322 ? -0.328 -3.481 -1.688 1.00 53.75 322 GLU A N 1
ATOM 2564 C CA . GLU A 1 322 ? 0.053 -3.265 -3.090 1.00 53.75 322 GLU A CA 1
ATOM 2565 C C . GLU A 1 322 ? -1.033 -3.862 -4.002 1.00 53.75 322 GLU A C 1
ATOM 2567 O O . GLU A 1 322 ? -0.843 -4.863 -4.682 1.00 53.75 322 GLU A O 1
ATOM 2572 N N . LEU A 1 323 ? -2.225 -3.256 -3.982 1.00 49.84 323 LEU A N 1
ATOM 2573 C CA . LEU A 1 323 ? -3.368 -3.616 -4.839 1.00 49.84 323 LEU A CA 1
ATOM 2574 C C . LEU A 1 323 ? -3.192 -3.111 -6.287 1.00 49.84 323 LEU A C 1
ATOM 2576 O O . LEU A 1 323 ? -4.135 -2.589 -6.881 1.00 49.84 323 LEU A O 1
ATOM 2580 N N . ASP A 1 324 ? -1.999 -3.250 -6.865 1.00 55.16 324 ASP A N 1
ATOM 2581 C CA . ASP A 1 324 ? -1.826 -3.107 -8.309 1.00 55.16 324 ASP A CA 1
ATOM 2582 C C . ASP A 1 324 ? -2.083 -4.479 -8.969 1.00 55.16 324 ASP A C 1
ATOM 2584 O O . ASP A 1 324 ? -1.363 -5.448 -8.705 1.00 55.16 324 ASP A O 1
ATOM 2588 N N . PRO A 1 325 ? -3.108 -4.621 -9.832 1.00 57.91 325 PRO A N 1
ATOM 2589 C CA . PRO A 1 325 ? -3.350 -5.856 -10.576 1.00 57.91 325 PRO A CA 1
ATOM 2590 C C . PRO A 1 325 ? -2.131 -6.333 -11.381 1.00 57.91 325 PRO A C 1
ATOM 2592 O O . PRO A 1 325 ? -2.020 -7.530 -11.666 1.00 57.91 325 PRO A O 1
ATOM 2595 N N . SER A 1 326 ? -1.224 -5.418 -11.747 1.00 59.69 326 SER A N 1
ATOM 2596 C CA . SER A 1 326 ? 0.006 -5.742 -12.469 1.00 59.69 326 SER A CA 1
ATOM 2597 C C . SER A 1 326 ? 1.030 -6.475 -11.584 1.00 59.69 326 SER A C 1
ATOM 2599 O O . SER A 1 326 ? 1.619 -7.465 -12.027 1.00 59.69 326 SER A O 1
ATOM 2601 N N . THR A 1 327 ? 1.163 -6.089 -10.308 1.00 59.12 327 THR A N 1
ATOM 2602 C CA . THR A 1 327 ? 2.098 -6.697 -9.344 1.00 59.12 327 THR A CA 1
ATOM 2603 C C . THR A 1 327 ? 1.515 -7.926 -8.655 1.00 59.12 327 THR A C 1
ATOM 2605 O O . THR A 1 327 ? 2.263 -8.838 -8.305 1.00 59.12 327 THR A O 1
ATOM 2608 N N . LEU A 1 328 ? 0.185 -8.024 -8.539 1.00 66.31 328 LEU A N 1
ATOM 2609 C CA . LEU A 1 328 ? -0.496 -9.164 -7.918 1.00 66.31 328 LEU A CA 1
ATOM 2610 C C . LEU A 1 328 ? -0.136 -10.494 -8.592 1.00 66.31 328 LEU A C 1
ATOM 2612 O O . LEU A 1 328 ? 0.129 -11.486 -7.916 1.00 66.31 328 LEU A O 1
ATOM 2616 N N . ASN A 1 329 ? -0.093 -10.528 -9.927 1.00 65.81 329 ASN A N 1
ATOM 2617 C CA . ASN A 1 329 ? 0.327 -11.724 -10.659 1.00 65.81 329 ASN A CA 1
ATOM 2618 C C . ASN A 1 329 ? 1.773 -12.105 -10.339 1.00 65.81 329 ASN A C 1
ATOM 2620 O O . ASN A 1 329 ? 2.091 -13.290 -10.228 1.00 65.81 329 ASN A O 1
ATOM 2624 N N . GLU A 1 330 ? 2.650 -11.119 -10.186 1.00 64.25 330 GLU A N 1
ATOM 2625 C CA . GLU A 1 330 ? 4.052 -11.358 -9.880 1.00 64.25 330 GLU A CA 1
ATOM 2626 C C . GLU A 1 330 ? 4.252 -11.817 -8.432 1.00 64.25 330 GLU A C 1
ATOM 2628 O O . GLU A 1 330 ? 4.998 -12.762 -8.178 1.00 64.25 330 GLU A O 1
ATOM 2633 N N . ASP A 1 331 ? 3.508 -11.253 -7.488 1.00 65.12 331 ASP A N 1
ATOM 2634 C CA . ASP A 1 331 ? 3.525 -11.680 -6.094 1.00 65.12 331 ASP A CA 1
ATOM 2635 C C . ASP A 1 331 ? 2.890 -13.059 -5.894 1.00 65.12 331 ASP A C 1
ATOM 2637 O O . ASP A 1 331 ? 3.425 -13.874 -5.137 1.00 65.12 331 ASP A O 1
ATOM 2641 N N . ILE A 1 332 ? 1.837 -13.393 -6.647 1.00 67.31 332 ILE A N 1
ATOM 2642 C CA . ILE A 1 332 ? 1.287 -14.752 -6.707 1.00 67.31 332 ILE A CA 1
ATOM 2643 C C . ILE A 1 332 ? 2.313 -15.718 -7.316 1.00 67.31 332 ILE A C 1
ATOM 2645 O O . ILE A 1 332 ? 2.518 -16.803 -6.773 1.00 67.31 332 ILE A O 1
ATOM 2649 N N . ARG A 1 333 ? 3.016 -15.348 -8.397 1.00 65.25 333 ARG A N 1
ATOM 2650 C CA . ARG A 1 333 ? 4.095 -16.175 -8.981 1.00 65.25 333 ARG A CA 1
ATOM 2651 C C . ARG A 1 333 ? 5.228 -16.412 -7.980 1.00 65.25 333 ARG A C 1
ATOM 2653 O O . ARG A 1 333 ? 5.686 -17.548 -7.825 1.00 65.25 333 ARG A O 1
ATOM 2660 N N . ARG A 1 334 ? 5.648 -15.369 -7.258 1.00 65.88 334 ARG A N 1
ATOM 2661 C CA . ARG A 1 334 ? 6.660 -15.449 -6.193 1.00 65.88 334 ARG A CA 1
ATOM 2662 C C . ARG A 1 334 ? 6.199 -16.327 -5.032 1.00 65.88 334 ARG A C 1
ATOM 2664 O O . ARG A 1 334 ? 7.021 -17.065 -4.496 1.00 65.88 334 ARG A O 1
ATOM 2671 N N . LEU A 1 335 ? 4.917 -16.287 -4.672 1.00 63.41 335 LEU A N 1
ATOM 2672 C CA . LEU A 1 335 ? 4.334 -17.132 -3.629 1.00 63.41 335 LEU A CA 1
ATOM 2673 C C . LEU A 1 335 ? 4.246 -18.603 -4.069 1.00 63.41 335 LEU A C 1
ATOM 2675 O O . LEU A 1 335 ? 4.646 -19.501 -3.329 1.00 63.41 335 LEU A O 1
ATOM 2679 N N . LEU A 1 336 ? 3.765 -18.853 -5.290 1.00 64.75 336 LEU A N 1
ATOM 2680 C CA . LEU A 1 336 ? 3.498 -20.198 -5.801 1.00 64.75 336 LEU A CA 1
ATOM 2681 C C . LEU A 1 336 ? 4.764 -20.954 -6.194 1.00 64.75 336 LEU A C 1
ATOM 2683 O O . LEU A 1 336 ? 4.862 -22.135 -5.878 1.00 64.75 336 LEU A O 1
ATOM 2687 N N . ILE A 1 337 ? 5.721 -20.312 -6.871 1.00 65.12 337 ILE A N 1
ATOM 2688 C CA . ILE A 1 337 ? 6.897 -20.973 -7.478 1.00 65.12 337 ILE A CA 1
ATOM 2689 C C . ILE A 1 337 ? 8.208 -20.546 -6.786 1.00 65.12 337 ILE A C 1
ATOM 2691 O O . ILE A 1 337 ? 9.217 -21.260 -6.817 1.00 65.12 337 ILE A O 1
ATOM 2695 N N . GLY A 1 338 ? 8.181 -19.416 -6.075 1.00 62.97 338 GLY A N 1
ATOM 2696 C CA . GLY A 1 338 ? 9.332 -18.814 -5.407 1.00 62.97 338 GLY A CA 1
ATOM 2697 C C . GLY A 1 338 ? 9.949 -17.658 -6.213 1.00 62.97 338 GLY A C 1
ATOM 2698 O O . GLY A 1 338 ? 9.905 -17.664 -7.446 1.00 62.97 338 GLY A O 1
ATOM 2699 N N . PRO A 1 339 ? 10.590 -16.681 -5.545 1.00 62.31 339 PRO A N 1
ATOM 2700 C CA . PRO A 1 339 ? 11.221 -15.529 -6.202 1.00 62.31 339 PRO A CA 1
ATOM 2701 C C . PRO A 1 339 ? 12.386 -15.925 -7.120 1.00 62.31 339 PRO A C 1
ATOM 2703 O O . PRO A 1 339 ? 12.587 -15.317 -8.169 1.00 62.31 339 PRO A O 1
ATOM 2706 N N . ASP A 1 340 ? 13.132 -16.975 -6.772 1.00 62.50 340 ASP A N 1
ATOM 2707 C CA . ASP A 1 340 ? 14.269 -17.437 -7.572 1.00 62.50 340 ASP A CA 1
ATOM 2708 C C . ASP A 1 340 ? 13.824 -18.021 -8.914 1.00 62.50 340 ASP A C 1
ATOM 2710 O O . ASP A 1 340 ? 14.458 -17.756 -9.933 1.00 62.50 340 ASP A O 1
ATOM 2714 N N . ALA A 1 341 ? 12.714 -18.768 -8.920 1.00 71.19 341 ALA A N 1
ATOM 2715 C CA . ALA A 1 341 ? 12.135 -19.335 -10.132 1.00 71.19 341 ALA A CA 1
ATOM 2716 C C . ALA A 1 341 ? 11.540 -18.242 -11.026 1.00 71.19 341 ALA A C 1
ATOM 2718 O O . ALA A 1 341 ? 11.787 -18.256 -12.226 1.00 71.19 341 ALA A O 1
ATOM 2719 N N . SER A 1 342 ? 10.836 -17.261 -10.443 1.00 70.44 342 SER A N 1
ATOM 2720 C CA . SER A 1 342 ? 10.304 -16.110 -11.190 1.00 70.44 342 SER A CA 1
ATOM 2721 C C . SER A 1 342 ? 11.432 -15.309 -11.841 1.00 70.44 342 SER A C 1
ATOM 2723 O O . SER A 1 342 ? 11.498 -15.209 -13.059 1.00 70.44 342 SER A O 1
ATOM 2725 N N . THR A 1 343 ? 12.407 -14.856 -11.047 1.00 74.31 343 THR A N 1
ATOM 2726 C CA . THR A 1 343 ? 13.537 -14.064 -11.564 1.00 74.31 343 THR A CA 1
ATOM 2727 C C . THR A 1 343 ? 14.403 -14.835 -12.556 1.00 74.31 343 THR A C 1
ATOM 2729 O O . THR A 1 343 ? 15.038 -14.236 -13.422 1.00 74.31 343 THR A O 1
ATOM 2732 N N . PHE A 1 344 ? 14.502 -16.160 -12.414 1.00 79.62 344 PHE A N 1
ATOM 2733 C CA . PHE A 1 344 ? 15.211 -16.985 -13.384 1.00 79.62 344 PHE A CA 1
ATOM 2734 C C . PHE A 1 344 ? 14.409 -17.163 -14.678 1.00 79.62 344 PHE A C 1
ATOM 2736 O O . PHE A 1 344 ? 15.004 -17.078 -15.747 1.00 79.62 344 PHE A O 1
ATOM 2743 N N . SER A 1 345 ? 13.084 -17.315 -14.598 1.00 81.44 345 SER A N 1
ATOM 2744 C CA . SER A 1 345 ? 12.194 -17.316 -15.766 1.00 81.44 345 SER A CA 1
ATOM 2745 C C . SER A 1 345 ? 12.340 -16.026 -16.570 1.00 81.44 345 SER A C 1
ATOM 2747 O O . SER A 1 345 ? 12.620 -16.083 -17.764 1.00 81.44 345 SER A O 1
ATOM 2749 N N . ASP A 1 346 ? 12.260 -14.871 -15.905 1.00 81.38 346 ASP A N 1
ATOM 2750 C CA . ASP A 1 346 ? 12.377 -13.559 -16.556 1.00 81.38 346 ASP A CA 1
ATOM 2751 C C . ASP A 1 346 ? 13.755 -13.374 -17.207 1.00 81.38 346 ASP A C 1
ATOM 2753 O O . ASP A 1 346 ? 13.895 -12.782 -18.279 1.00 81.38 346 ASP A O 1
ATOM 2757 N N . TYR A 1 347 ? 14.804 -13.891 -16.558 1.00 85.75 347 TYR A N 1
ATOM 2758 C CA . TYR A 1 347 ? 16.150 -13.906 -17.121 1.00 85.75 347 TYR A CA 1
ATOM 2759 C C . TYR A 1 347 ? 16.219 -14.760 -18.396 1.00 85.75 347 TYR A C 1
ATOM 2761 O O . TYR A 1 347 ? 16.756 -14.298 -19.403 1.00 85.75 347 TYR A O 1
ATOM 2769 N N . LEU A 1 348 ? 15.664 -15.976 -18.375 1.00 86.94 348 LEU A N 1
ATOM 2770 C CA . LEU A 1 348 ? 15.646 -16.870 -19.535 1.00 86.94 348 LEU A CA 1
ATOM 2771 C C . LEU A 1 348 ? 14.820 -16.293 -20.694 1.00 86.94 348 LEU A C 1
ATOM 2773 O O . LEU A 1 348 ? 15.246 -16.408 -21.843 1.00 86.94 348 LEU A O 1
ATOM 2777 N N . GLU A 1 349 ? 13.689 -15.639 -20.417 1.00 87.38 349 GLU A N 1
ATOM 2778 C CA . GLU A 1 349 ? 12.877 -14.957 -21.435 1.00 87.38 349 GLU A CA 1
ATOM 2779 C C . GLU A 1 349 ? 13.660 -13.837 -22.125 1.00 87.38 349 GLU A C 1
ATOM 2781 O O . GLU A 1 349 ? 13.740 -13.809 -23.353 1.00 87.38 349 GLU A O 1
ATOM 2786 N N . LYS A 1 350 ? 14.337 -12.982 -21.354 1.00 89.56 350 LYS A N 1
ATOM 2787 C CA . LYS A 1 350 ? 15.167 -11.903 -21.912 1.00 89.56 350 LYS A CA 1
ATOM 2788 C C . LYS A 1 350 ? 16.334 -12.438 -22.739 1.00 89.56 350 LYS A C 1
ATOM 2790 O O . LYS A 1 350 ? 16.589 -11.949 -23.834 1.00 89.56 350 LYS A O 1
ATOM 2795 N N . VAL A 1 351 ? 17.028 -13.474 -22.255 1.00 89.50 351 VAL A N 1
ATOM 2796 C CA . VAL A 1 351 ? 18.111 -14.118 -23.021 1.00 89.50 351 VAL A CA 1
ATOM 2797 C C . VAL A 1 351 ? 17.574 -14.732 -24.319 1.00 89.50 351 VAL A C 1
ATOM 2799 O O . VAL A 1 351 ? 18.229 -14.634 -25.354 1.00 89.50 351 VAL A O 1
ATOM 2802 N N . LYS A 1 352 ? 16.372 -15.321 -24.306 1.00 89.88 352 LYS A N 1
ATOM 2803 C CA . LYS A 1 352 ? 15.711 -15.856 -25.505 1.00 89.88 352 LYS A CA 1
ATOM 2804 C C . LYS A 1 352 ? 15.390 -14.759 -26.529 1.00 89.88 352 LYS A C 1
ATOM 2806 O O . LYS A 1 352 ? 15.605 -14.978 -27.721 1.00 89.88 352 LYS A O 1
ATOM 2811 N N . GLU A 1 353 ? 14.895 -13.601 -26.096 1.00 90.62 353 GLU A N 1
ATOM 2812 C CA . GLU A 1 353 ? 14.639 -12.451 -26.978 1.00 90.62 353 GLU A CA 1
ATOM 2813 C C . GLU A 1 353 ? 15.929 -11.903 -27.601 1.00 90.62 353 GLU A C 1
ATOM 2815 O O . GLU A 1 353 ? 15.998 -11.689 -28.818 1.00 90.62 353 GLU A O 1
ATOM 2820 N N . ASP A 1 354 ? 16.969 -11.744 -26.778 1.00 89.19 354 ASP A N 1
ATOM 2821 C CA . ASP A 1 354 ? 18.283 -11.276 -27.212 1.00 89.19 354 ASP A CA 1
ATOM 2822 C C . ASP A 1 354 ? 18.894 -12.253 -28.243 1.00 89.19 354 ASP A C 1
ATOM 2824 O O . ASP A 1 354 ? 19.340 -11.837 -29.317 1.00 89.19 354 ASP A O 1
ATOM 2828 N N . LEU A 1 355 ? 18.816 -13.568 -27.987 1.00 87.94 355 LEU A N 1
ATOM 2829 C CA . LEU A 1 355 ? 19.227 -14.619 -28.931 1.00 87.94 355 LEU A CA 1
ATOM 2830 C C . LEU A 1 355 ? 18.424 -14.573 -30.235 1.00 87.94 355 LEU A C 1
ATOM 2832 O O . LEU A 1 355 ? 18.995 -14.710 -31.316 1.00 87.94 355 LEU A O 1
ATOM 2836 N N . GLY A 1 356 ? 17.107 -14.364 -30.160 1.00 86.94 356 GLY A N 1
ATOM 2837 C CA . GLY A 1 356 ? 16.242 -14.266 -31.337 1.00 86.94 356 GLY A CA 1
ATOM 2838 C C . GLY A 1 356 ? 16.571 -13.059 -32.221 1.00 86.94 356 GLY A C 1
ATOM 2839 O O . GLY A 1 356 ? 16.456 -13.123 -33.447 1.00 86.94 356 GLY A O 1
ATOM 2840 N N . THR A 1 357 ? 17.009 -11.952 -31.626 1.00 88.81 357 THR A N 1
ATOM 2841 C CA . THR A 1 357 ? 17.492 -10.778 -32.367 1.00 88.81 357 THR A CA 1
ATOM 2842 C C . THR A 1 357 ? 18.850 -11.054 -32.999 1.00 88.81 357 THR A C 1
ATOM 2844 O O . THR A 1 357 ? 19.007 -10.868 -34.206 1.00 88.81 357 THR A O 1
ATOM 2847 N N . ARG A 1 358 ? 19.787 -11.619 -32.232 1.00 86.81 358 ARG A N 1
ATOM 2848 C CA . ARG A 1 358 ? 21.127 -11.942 -32.724 1.00 86.81 358 ARG A CA 1
ATOM 2849 C C . ARG A 1 358 ? 21.121 -12.977 -33.854 1.00 86.81 358 ARG A C 1
ATOM 2851 O O . ARG A 1 358 ? 21.826 -12.821 -34.848 1.00 86.81 358 ARG A O 1
ATOM 2858 N N . LEU A 1 359 ? 20.265 -13.993 -33.761 1.00 85.19 359 LEU A N 1
ATOM 2859 C CA . LEU A 1 359 ? 20.097 -15.003 -34.807 1.00 85.19 359 LEU A CA 1
ATOM 2860 C C . LEU A 1 359 ? 19.572 -14.396 -36.119 1.00 85.19 359 LEU A C 1
ATOM 2862 O O . LEU A 1 359 ? 19.996 -14.801 -37.201 1.00 85.19 359 LEU A O 1
ATOM 2866 N N . ARG A 1 360 ? 18.670 -13.406 -36.048 1.00 88.44 360 ARG A N 1
ATOM 2867 C CA . ARG A 1 360 ? 18.172 -12.690 -37.237 1.00 88.44 360 ARG A CA 1
ATOM 2868 C C . ARG A 1 360 ? 19.283 -11.899 -37.929 1.00 88.44 360 ARG A C 1
ATOM 2870 O O . ARG A 1 360 ? 19.341 -11.906 -39.158 1.00 88.44 360 ARG A O 1
ATOM 2877 N N . GLU A 1 361 ? 20.167 -11.263 -37.164 1.00 86.62 361 GLU A N 1
ATOM 2878 C CA . GLU A 1 361 ? 21.337 -10.557 -37.702 1.00 86.62 361 GLU A CA 1
ATOM 2879 C C . GLU A 1 361 ? 22.307 -11.514 -38.400 1.00 86.62 361 GLU A C 1
ATOM 2881 O O . GLU A 1 361 ? 22.633 -11.299 -39.568 1.00 86.62 361 GLU A O 1
ATOM 2886 N N . LEU A 1 362 ? 22.692 -12.606 -37.730 1.00 83.25 362 LEU A N 1
ATOM 2887 C CA . LEU A 1 362 ? 23.613 -13.606 -38.280 1.00 83.25 362 LEU A CA 1
ATOM 2888 C C . LEU A 1 362 ? 23.055 -14.272 -39.546 1.00 83.25 362 LEU A C 1
ATOM 2890 O O . LEU A 1 362 ? 23.780 -14.456 -40.521 1.00 83.25 362 LEU A O 1
ATOM 2894 N N . ASN A 1 363 ? 21.752 -14.571 -39.589 1.00 83.75 363 ASN A N 1
ATOM 2895 C CA . ASN A 1 363 ? 21.108 -15.105 -40.793 1.00 83.75 363 ASN A CA 1
ATOM 2896 C C . ASN A 1 363 ? 21.144 -14.115 -41.968 1.00 83.75 363 ASN A C 1
ATOM 2898 O O . ASN A 1 363 ? 21.293 -14.524 -43.122 1.00 83.75 363 ASN A O 1
ATOM 2902 N N . ARG A 1 364 ? 21.020 -12.810 -41.695 1.00 86.94 364 ARG A N 1
ATOM 2903 C CA . ARG A 1 364 ? 21.147 -11.770 -42.723 1.00 86.94 364 ARG A CA 1
ATOM 2904 C C . ARG A 1 364 ? 22.578 -11.701 -43.260 1.00 86.94 364 ARG A C 1
ATOM 2906 O O . ARG A 1 364 ? 22.753 -11.620 -44.472 1.00 86.94 364 ARG A O 1
ATOM 2913 N N . GLU A 1 365 ? 23.577 -11.752 -42.383 1.00 84.00 365 GLU A N 1
ATOM 2914 C CA . GLU A 1 365 ? 24.997 -11.763 -42.765 1.00 84.00 365 GLU A CA 1
ATOM 2915 C C . GLU A 1 365 ? 25.349 -13.001 -43.600 1.00 84.00 365 GLU A C 1
ATOM 2917 O O . GLU A 1 365 ? 25.885 -12.867 -44.699 1.00 84.00 365 GLU A O 1
ATOM 2922 N N . ALA A 1 366 ? 24.938 -14.192 -43.154 1.00 77.06 366 ALA A N 1
ATOM 2923 C CA . ALA A 1 366 ? 25.163 -15.442 -43.878 1.00 77.06 366 ALA A CA 1
ATOM 2924 C C . ALA A 1 366 ? 24.544 -15.430 -45.286 1.00 77.06 366 ALA A C 1
ATOM 2926 O O . ALA A 1 366 ? 25.146 -15.930 -46.237 1.00 77.06 366 ALA A O 1
ATOM 2927 N N . ARG A 1 367 ? 23.358 -14.824 -45.446 1.00 83.88 367 ARG A N 1
ATOM 2928 C CA . ARG A 1 367 ? 22.726 -14.652 -46.761 1.00 83.88 367 ARG A CA 1
ATOM 2929 C C . ARG A 1 367 ? 23.552 -13.747 -47.679 1.00 83.88 367 ARG A C 1
ATOM 2931 O O . ARG A 1 367 ? 23.758 -14.099 -48.837 1.00 83.88 367 ARG A O 1
ATOM 2938 N N . LEU A 1 368 ? 24.037 -12.613 -47.171 1.00 79.81 368 LEU A N 1
ATOM 2939 C CA . LEU A 1 368 ? 24.874 -11.689 -47.947 1.00 79.81 368 LEU A CA 1
ATOM 2940 C C . LEU A 1 368 ? 26.192 -12.345 -48.378 1.00 79.81 368 LEU A C 1
ATOM 2942 O O . LEU A 1 368 ? 26.639 -12.163 -49.511 1.00 79.81 368 LEU A O 1
ATOM 2946 N N . ASP A 1 369 ? 26.805 -13.140 -47.503 1.00 77.94 369 ASP A N 1
ATOM 2947 C CA . ASP A 1 369 ? 28.035 -13.858 -47.832 1.00 77.94 369 ASP A CA 1
ATOM 2948 C C . ASP A 1 369 ? 27.800 -15.007 -48.823 1.00 77.94 369 ASP A C 1
ATOM 2950 O O . ASP A 1 369 ? 28.621 -15.215 -49.718 1.00 77.94 369 ASP A O 1
ATOM 2954 N N . ALA A 1 370 ? 26.654 -15.693 -48.758 1.00 75.62 370 ALA A N 1
ATOM 2955 C CA . ALA A 1 370 ? 26.262 -16.674 -49.771 1.00 75.62 370 ALA A CA 1
ATOM 2956 C C . ALA A 1 370 ? 26.107 -16.030 -51.163 1.00 75.62 370 ALA A C 1
ATOM 2958 O O . ALA A 1 370 ? 26.654 -16.542 -52.143 1.00 75.62 370 ALA A O 1
ATOM 2959 N N . GLU A 1 371 ? 25.447 -14.869 -51.245 1.00 78.19 371 GLU A N 1
ATOM 2960 C CA . GLU A 1 371 ? 25.302 -14.095 -52.487 1.00 78.19 371 GLU A CA 1
ATOM 2961 C C . GLU A 1 371 ? 26.675 -13.672 -53.055 1.00 78.19 371 GLU A C 1
ATOM 2963 O O . GLU A 1 371 ? 26.924 -13.791 -54.260 1.00 78.19 371 GLU A O 1
ATOM 2968 N N . ARG A 1 372 ? 27.620 -13.266 -52.191 1.00 77.00 372 ARG A N 1
ATOM 2969 C CA . ARG A 1 372 ? 29.013 -12.971 -52.585 1.00 77.00 372 ARG A CA 1
ATOM 2970 C C . ARG A 1 372 ? 29.751 -14.207 -53.096 1.00 77.00 372 ARG A C 1
ATOM 2972 O O . ARG A 1 372 ? 30.452 -14.127 -54.108 1.00 77.00 372 ARG A O 1
ATOM 2979 N N . CYS A 1 373 ? 29.611 -15.348 -52.424 1.00 71.31 373 CYS A N 1
ATOM 2980 C CA . CYS A 1 373 ? 30.217 -16.603 -52.861 1.00 71.31 373 CYS A CA 1
ATOM 2981 C C . CYS A 1 373 ? 29.706 -17.030 -54.241 1.00 71.31 373 CYS A C 1
ATOM 2983 O O . CYS A 1 373 ? 30.499 -17.488 -55.067 1.00 71.31 373 CYS A O 1
ATOM 2985 N N . ASP A 1 374 ? 28.417 -16.859 -54.520 1.00 75.81 374 ASP A N 1
ATOM 2986 C CA . ASP A 1 374 ? 27.843 -17.199 -55.820 1.00 75.81 374 ASP A CA 1
ATOM 2987 C C . ASP A 1 374 ? 28.293 -16.235 -56.926 1.00 75.81 374 ASP A C 1
ATOM 2989 O O . ASP A 1 374 ? 28.621 -16.683 -58.029 1.00 75.81 374 ASP A O 1
ATOM 2993 N N . ALA A 1 375 ? 28.444 -14.940 -56.628 1.00 73.12 375 ALA A N 1
ATOM 2994 C CA . ALA A 1 375 ? 29.061 -13.983 -57.548 1.00 73.12 375 ALA A CA 1
ATOM 2995 C C . ALA A 1 375 ? 30.511 -14.375 -57.903 1.00 73.12 375 ALA A C 1
ATOM 2997 O O . ALA A 1 375 ? 30.880 -14.411 -59.079 1.00 73.12 375 ALA A O 1
ATOM 2998 N N . LEU A 1 376 ? 31.315 -14.757 -56.904 1.00 72.56 376 LEU A N 1
ATOM 2999 C CA . LEU A 1 376 ? 32.691 -15.221 -57.110 1.00 72.56 376 LEU A CA 1
ATOM 3000 C C . LEU A 1 376 ? 32.753 -16.540 -57.896 1.00 72.56 376 LEU A C 1
ATOM 3002 O O . LEU A 1 376 ? 33.599 -16.686 -58.779 1.00 72.56 376 LEU A O 1
ATOM 3006 N N . LYS A 1 377 ? 31.847 -17.493 -57.637 1.00 74.75 377 LYS A N 1
ATOM 3007 C CA . LYS A 1 377 ? 31.742 -18.739 -58.420 1.00 74.75 377 LYS A CA 1
ATOM 3008 C C . LYS A 1 377 ? 31.383 -18.465 -59.879 1.00 74.75 377 LYS A C 1
ATOM 3010 O O . LYS A 1 377 ? 31.946 -19.109 -60.766 1.00 74.75 377 LYS A O 1
ATOM 3015 N N . ASN A 1 378 ? 30.476 -17.523 -60.137 1.00 73.00 378 ASN A N 1
ATOM 3016 C CA . ASN A 1 378 ? 30.087 -17.130 -61.490 1.00 73.00 378 ASN A CA 1
ATOM 3017 C C . ASN A 1 378 ? 31.252 -16.481 -62.246 1.00 73.00 378 ASN A C 1
ATOM 3019 O O . ASN A 1 378 ? 31.490 -16.826 -63.405 1.00 73.00 378 ASN A O 1
ATOM 3023 N N . GLU A 1 379 ? 32.043 -15.639 -61.581 1.00 69.50 379 GLU A N 1
ATOM 3024 C CA . GLU A 1 379 ? 33.252 -15.059 -62.171 1.00 69.50 379 GLU A CA 1
ATOM 3025 C C . GLU A 1 379 ? 34.314 -16.133 -62.458 1.00 69.50 379 GLU A C 1
ATOM 3027 O O . GLU A 1 379 ? 34.912 -16.169 -63.532 1.00 69.50 379 GLU A O 1
ATOM 3032 N N . LEU A 1 380 ? 34.481 -17.101 -61.555 1.00 68.62 380 LEU A N 1
ATOM 3033 C CA . LEU A 1 380 ? 35.385 -18.236 -61.752 1.00 68.62 380 LEU A CA 1
ATOM 3034 C C . LEU A 1 380 ? 34.926 -19.130 -62.921 1.00 68.62 380 LEU A C 1
ATOM 3036 O O . LEU A 1 380 ? 35.747 -19.621 -63.698 1.00 68.62 380 LEU A O 1
ATOM 3040 N N . LYS A 1 381 ? 33.611 -19.302 -63.103 1.00 71.75 381 LYS A N 1
ATOM 3041 C CA . LYS A 1 381 ? 33.017 -20.013 -64.246 1.00 71.75 381 LYS A CA 1
ATOM 3042 C C . LYS A 1 381 ? 33.233 -19.250 -65.558 1.00 71.75 381 LYS A C 1
ATOM 3044 O O . LYS A 1 381 ? 33.604 -19.877 -66.549 1.00 71.75 381 LYS A O 1
ATOM 3049 N N . ARG A 1 382 ? 33.103 -17.918 -65.548 1.00 68.75 382 ARG A N 1
ATOM 3050 C CA . ARG A 1 382 ? 33.427 -17.036 -66.684 1.00 68.75 382 ARG A CA 1
ATOM 3051 C C . ARG A 1 382 ? 34.892 -17.175 -67.098 1.00 68.75 382 ARG A C 1
ATOM 3053 O O . ARG A 1 382 ? 35.185 -17.378 -68.273 1.00 68.75 382 ARG A O 1
ATOM 3060 N N . LEU A 1 383 ? 35.802 -17.153 -66.125 1.00 57.91 383 LEU A N 1
ATOM 3061 C CA . LEU A 1 383 ? 37.239 -17.323 -66.352 1.00 57.91 383 LEU A CA 1
ATOM 3062 C C . LEU A 1 383 ? 37.594 -18.723 -66.882 1.00 57.91 383 LEU A C 1
ATOM 3064 O O . LEU A 1 383 ? 38.517 -18.853 -67.682 1.00 57.91 383 LEU A O 1
ATOM 3068 N N . LYS A 1 384 ? 36.845 -19.765 -66.493 1.00 54.88 384 LYS A N 1
ATOM 3069 C CA . LYS A 1 384 ? 37.013 -21.140 -67.001 1.00 54.88 384 LYS A CA 1
ATOM 3070 C C . LYS A 1 384 ? 36.435 -21.373 -68.405 1.00 54.88 384 LYS A C 1
ATOM 3072 O O . LYS A 1 384 ? 36.878 -22.300 -69.074 1.00 54.88 384 LYS A O 1
ATOM 3077 N N . GLN A 1 385 ? 35.452 -20.582 -68.843 1.00 55.38 385 GLN A N 1
ATOM 3078 C CA . GLN A 1 385 ? 34.777 -20.734 -70.143 1.00 55.38 385 GLN A CA 1
ATOM 3079 C C . GLN A 1 385 ? 35.392 -19.889 -71.272 1.00 55.38 385 GLN A C 1
ATOM 3081 O O . GLN A 1 385 ? 35.022 -20.059 -72.433 1.00 55.38 385 GLN A O 1
ATOM 3086 N N . ALA A 1 386 ? 36.343 -19.001 -70.969 1.00 49.56 386 ALA A N 1
ATOM 3087 C CA . ALA A 1 386 ? 37.098 -18.288 -71.994 1.00 49.56 386 ALA A CA 1
ATOM 3088 C C . ALA A 1 386 ? 38.003 -19.271 -72.775 1.00 49.56 386 ALA A C 1
ATOM 3090 O O . ALA A 1 386 ? 38.754 -20.024 -72.147 1.00 49.56 386 ALA A O 1
ATOM 3091 N N . PRO A 1 387 ? 37.977 -19.291 -74.125 1.00 46.66 387 PRO A N 1
ATOM 3092 C CA . PRO A 1 387 ? 38.798 -20.207 -74.909 1.00 46.66 387 PRO A CA 1
ATOM 3093 C C . PRO A 1 387 ? 40.276 -19.950 -74.612 1.00 46.66 387 PRO A C 1
ATOM 3095 O O . PRO A 1 387 ? 40.747 -18.811 -74.646 1.00 46.66 387 PRO A O 1
ATOM 3098 N N . THR A 1 388 ? 41.002 -21.019 -74.287 1.00 52.31 388 THR A N 1
ATOM 3099 C CA . THR A 1 388 ? 42.387 -20.990 -73.822 1.00 52.31 388 THR A CA 1
ATOM 3100 C C . THR A 1 388 ? 43.235 -20.128 -74.756 1.00 52.31 388 THR A C 1
ATOM 3102 O O . THR A 1 388 ? 43.462 -20.491 -75.908 1.00 52.31 388 THR A O 1
ATOM 3105 N N . GLN A 1 389 ? 43.759 -19.004 -74.258 1.00 52.62 389 GLN A N 1
ATOM 3106 C CA . GLN A 1 389 ? 44.566 -18.024 -75.008 1.00 52.62 389 GLN A CA 1
ATOM 3107 C C . GLN A 1 389 ? 45.807 -18.619 -75.726 1.00 52.62 389 GLN A C 1
ATOM 3109 O O . GLN A 1 389 ? 46.495 -17.918 -76.457 1.00 52.62 389 GLN A O 1
ATOM 3114 N N . ALA A 1 390 ? 46.103 -19.915 -75.561 1.00 48.12 390 ALA A N 1
ATOM 3115 C CA . ALA A 1 390 ? 47.178 -20.646 -76.234 1.00 48.12 390 ALA A CA 1
ATOM 3116 C C . ALA A 1 390 ? 47.050 -20.648 -77.767 1.00 48.12 390 ALA A C 1
ATOM 3118 O O . ALA A 1 390 ? 48.031 -20.420 -78.475 1.00 48.12 390 ALA A O 1
ATOM 3119 N N . THR A 1 391 ? 45.846 -20.902 -78.286 1.00 52.22 391 THR A N 1
ATOM 3120 C CA . THR A 1 391 ? 45.599 -21.068 -79.727 1.00 52.22 391 THR A CA 1
ATOM 3121 C C . THR A 1 391 ? 45.534 -19.729 -80.458 1.00 52.22 391 THR A C 1
ATOM 3123 O O . THR A 1 391 ? 45.982 -19.639 -81.602 1.00 52.22 391 THR A O 1
ATOM 3126 N N . SER A 1 392 ? 45.072 -18.660 -79.797 1.00 56.78 392 SER A N 1
ATOM 3127 C CA . SER A 1 392 ? 45.110 -17.301 -80.354 1.00 56.78 392 SER A CA 1
ATOM 3128 C C . SER A 1 392 ? 46.529 -16.713 -80.339 1.00 56.78 392 SER A C 1
ATOM 3130 O O . SER A 1 392 ? 46.946 -16.120 -81.337 1.00 56.78 392 SER A O 1
ATOM 3132 N N . LEU A 1 393 ? 47.322 -16.950 -79.285 1.00 54.38 393 LEU A N 1
ATOM 3133 C CA . LEU A 1 393 ? 48.726 -16.517 -79.203 1.00 54.38 393 LEU A CA 1
ATOM 3134 C C . LEU A 1 393 ? 49.607 -17.173 -80.275 1.00 54.38 393 LEU A C 1
ATOM 3136 O O . LEU A 1 393 ? 50.356 -16.469 -80.951 1.00 54.38 393 LEU A O 1
ATOM 3140 N N . ALA A 1 394 ? 49.470 -18.483 -80.508 1.00 52.94 394 ALA A N 1
ATOM 3141 C CA . ALA A 1 394 ? 50.232 -19.183 -81.547 1.00 52.94 394 ALA A CA 1
ATOM 3142 C C . ALA A 1 394 ? 49.895 -18.683 -82.967 1.00 52.94 394 ALA A C 1
ATOM 3144 O O . ALA A 1 394 ? 50.778 -18.560 -83.818 1.00 52.94 394 ALA A O 1
ATOM 3145 N N . LYS A 1 395 ? 48.625 -18.337 -83.223 1.00 57.81 395 LYS A N 1
ATOM 3146 C CA . LYS A 1 395 ? 48.177 -17.790 -84.514 1.00 57.81 395 LYS A CA 1
ATOM 3147 C C . LYS A 1 395 ? 48.688 -16.359 -84.734 1.00 57.81 395 LYS A C 1
ATOM 3149 O O . LYS A 1 395 ? 49.133 -16.028 -85.830 1.00 57.81 395 LYS A O 1
ATOM 3154 N N . THR A 1 396 ? 48.702 -15.543 -83.679 1.00 58.88 396 THR A N 1
ATOM 3155 C CA . THR A 1 396 ? 49.170 -14.144 -83.722 1.00 58.88 396 THR A CA 1
ATOM 3156 C C . THR A 1 396 ? 50.696 -14.050 -83.832 1.00 58.88 396 THR A C 1
ATOM 3158 O O . THR A 1 396 ? 51.212 -13.201 -84.555 1.00 58.88 396 THR A O 1
ATOM 3161 N N . PHE A 1 397 ? 51.429 -14.956 -83.177 1.00 58.28 397 PHE A N 1
ATOM 3162 C CA . PHE A 1 397 ? 52.886 -15.066 -83.290 1.00 58.28 397 PHE A CA 1
ATOM 3163 C C . PHE A 1 397 ? 53.320 -15.428 -84.722 1.00 58.28 397 PHE A C 1
ATOM 3165 O O . PHE A 1 397 ? 54.186 -14.765 -85.288 1.00 58.28 397 PHE A O 1
ATOM 3172 N N . ARG A 1 398 ? 52.649 -16.401 -85.359 1.00 58.56 398 ARG A N 1
ATOM 3173 C CA . ARG A 1 398 ? 52.920 -16.799 -86.756 1.00 58.56 398 ARG A CA 1
ATOM 3174 C C . ARG A 1 398 ? 52.576 -15.714 -87.779 1.00 58.56 398 ARG A C 1
ATOM 3176 O O . ARG A 1 398 ? 53.304 -15.562 -88.754 1.00 58.56 398 ARG A O 1
ATOM 3183 N N . ALA A 1 399 ? 51.504 -14.949 -87.562 1.00 58.75 399 ALA A N 1
ATOM 3184 C CA . ALA A 1 399 ? 51.151 -13.827 -88.436 1.00 58.75 399 ALA A CA 1
ATOM 3185 C C . ALA A 1 399 ? 52.220 -12.721 -88.399 1.00 58.75 399 ALA A C 1
ATOM 3187 O O . ALA A 1 399 ? 52.641 -12.226 -89.440 1.00 58.75 399 ALA A O 1
ATOM 3188 N N . ARG A 1 400 ? 52.737 -12.407 -87.205 1.00 58.16 400 ARG A N 1
ATOM 3189 C CA . ARG A 1 400 ? 53.755 -11.364 -87.017 1.00 58.16 400 ARG A CA 1
ATOM 3190 C C . ARG A 1 400 ? 55.147 -11.770 -87.501 1.00 58.16 400 ARG A C 1
ATOM 3192 O O . ARG A 1 400 ? 55.897 -10.907 -87.930 1.00 58.16 400 ARG A O 1
ATOM 3199 N N . LEU A 1 401 ? 55.486 -13.062 -87.497 1.00 54.72 401 LEU A N 1
ATOM 3200 C CA . LEU A 1 401 ? 56.736 -13.561 -88.092 1.00 54.72 401 LEU A CA 1
ATOM 3201 C C . LEU A 1 401 ? 56.795 -13.343 -89.614 1.00 54.72 401 LEU A C 1
ATOM 3203 O O . LEU A 1 401 ? 57.861 -13.039 -90.147 1.00 54.72 401 LEU A O 1
ATOM 3207 N N . ARG A 1 402 ? 55.650 -13.435 -90.306 1.00 55.91 402 ARG A N 1
ATOM 3208 C CA . ARG A 1 402 ? 55.564 -13.164 -91.752 1.00 55.91 402 ARG A CA 1
ATOM 3209 C C . ARG A 1 402 ? 55.668 -11.676 -92.084 1.00 55.91 402 ARG A C 1
ATOM 3211 O O . ARG A 1 402 ? 56.257 -11.327 -93.099 1.00 55.91 402 ARG A O 1
ATOM 3218 N N . GLU A 1 403 ? 55.156 -10.799 -91.221 1.00 52.78 403 GLU A N 1
ATOM 3219 C CA . GLU A 1 403 ? 55.207 -9.339 -91.418 1.00 52.78 403 GLU A CA 1
ATOM 3220 C C . GLU A 1 403 ? 56.621 -8.744 -91.289 1.00 52.78 403 GLU A C 1
ATOM 3222 O O . GLU A 1 403 ? 56.864 -7.645 -91.778 1.00 52.78 403 GLU A O 1
ATOM 3227 N N . VAL A 1 404 ? 57.571 -9.467 -90.684 1.00 49.56 404 VAL A N 1
ATOM 3228 C CA . VAL A 1 404 ? 58.976 -9.031 -90.530 1.00 49.56 404 VAL A CA 1
ATOM 3229 C C . VAL A 1 404 ? 59.898 -9.682 -91.584 1.00 49.56 404 VAL A C 1
ATOM 3231 O O . VAL A 1 404 ? 61.116 -9.654 -91.457 1.00 49.56 404 VAL A O 1
ATOM 3234 N N . ALA A 1 405 ? 59.331 -10.258 -92.654 1.00 45.56 405 ALA A N 1
ATOM 3235 C CA . ALA A 1 405 ? 60.063 -10.852 -93.784 1.00 45.56 405 ALA A CA 1
ATOM 3236 C C . ALA A 1 405 ? 61.115 -11.919 -93.394 1.00 45.56 405 ALA A C 1
ATOM 3238 O O . ALA A 1 405 ? 62.166 -12.046 -94.029 1.00 45.56 405 ALA A O 1
ATOM 3239 N N . TRP A 1 406 ? 60.836 -12.709 -92.355 1.00 48.19 406 TRP A N 1
ATOM 3240 C CA . TRP A 1 406 ? 61.716 -13.790 -91.909 1.00 48.19 406 TRP A CA 1
ATOM 3241 C C . TRP A 1 406 ? 61.784 -14.908 -92.973 1.00 48.19 406 TRP A C 1
ATOM 3243 O O . TRP A 1 406 ? 60.784 -15.553 -93.270 1.00 48.19 406 TRP A O 1
ATOM 3253 N N . LYS A 1 407 ? 62.979 -15.170 -93.530 1.00 43.62 407 LYS A N 1
ATOM 3254 C CA . LYS A 1 407 ? 63.259 -16.218 -94.542 1.00 43.62 407 LYS A CA 1
ATOM 3255 C C . LYS A 1 407 ? 63.791 -17.531 -93.936 1.00 43.62 407 LYS A C 1
ATOM 3257 O O . LYS A 1 407 ? 64.867 -18.001 -94.294 1.00 43.62 407 LYS A O 1
ATOM 3262 N N . GLY A 1 408 ? 63.080 -18.091 -92.964 1.00 50.38 408 GLY A N 1
ATOM 3263 C CA . GLY A 1 408 ? 63.401 -19.387 -92.355 1.00 50.38 408 GLY A CA 1
ATOM 3264 C C . GLY A 1 408 ? 62.525 -20.472 -92.971 1.00 50.38 408 GLY A C 1
ATOM 3265 O O . GLY A 1 408 ? 61.401 -20.170 -93.359 1.00 50.38 408 GLY A O 1
ATOM 3266 N N . LYS A 1 409 ? 63.032 -21.709 -93.082 1.00 40.97 409 LYS A N 1
ATOM 3267 C CA . LYS A 1 409 ? 62.278 -22.865 -93.604 1.00 40.97 409 LYS A CA 1
ATOM 3268 C C . LYS A 1 409 ? 60.913 -22.967 -92.911 1.00 40.97 409 LYS A C 1
ATOM 3270 O O . LYS A 1 409 ? 60.866 -22.977 -91.681 1.00 40.97 409 LYS A O 1
ATOM 3275 N N . ASP A 1 410 ? 59.845 -23.055 -93.704 1.00 43.12 410 ASP A N 1
ATOM 3276 C CA . ASP A 1 410 ? 58.489 -23.296 -93.213 1.00 43.12 410 ASP A CA 1
ATOM 3277 C C . ASP A 1 410 ? 58.484 -24.542 -92.320 1.00 43.12 410 ASP A C 1
ATOM 3279 O O . ASP A 1 410 ? 58.796 -25.651 -92.755 1.00 43.12 410 ASP A O 1
ATOM 3283 N N . MET A 1 411 ? 58.176 -24.340 -91.040 1.00 42.78 411 MET A N 1
ATOM 3284 C CA . MET A 1 411 ? 57.909 -25.432 -90.115 1.00 42.78 411 MET A CA 1
ATOM 3285 C C . MET A 1 411 ? 56.480 -25.900 -90.344 1.00 42.78 411 MET A C 1
ATOM 3287 O O . MET A 1 411 ? 55.536 -25.325 -89.794 1.00 42.78 411 MET A O 1
ATOM 3291 N N . ASP A 1 412 ? 56.336 -26.919 -91.186 1.00 39.56 412 ASP A N 1
ATOM 3292 C CA . ASP A 1 412 ? 55.056 -27.564 -91.415 1.00 39.56 412 ASP A CA 1
ATOM 3293 C C . ASP A 1 412 ? 54.759 -28.602 -90.322 1.00 39.56 412 ASP A C 1
ATOM 3295 O O . ASP A 1 412 ? 55.581 -29.452 -89.991 1.00 39.56 412 ASP A O 1
ATOM 3299 N N . THR A 1 413 ? 53.546 -28.480 -89.784 1.00 46.41 413 THR A N 1
ATOM 3300 C CA . THR A 1 413 ? 52.742 -29.441 -8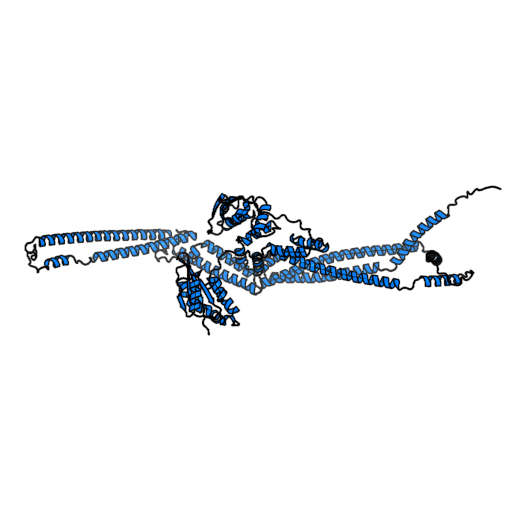9.008 1.00 46.41 413 THR A CA 1
ATOM 3301 C C . THR A 1 413 ? 53.320 -30.193 -87.789 1.00 46.41 413 THR A C 1
ATOM 3303 O O . THR A 1 413 ? 54.211 -31.023 -87.880 1.00 46.41 413 THR A O 1
ATOM 3306 N N . ALA A 1 414 ? 52.582 -30.037 -86.677 1.00 44.81 414 ALA A N 1
ATOM 3307 C CA . ALA A 1 414 ? 52.285 -31.075 -85.676 1.00 44.81 414 ALA A CA 1
ATOM 3308 C C . ALA A 1 414 ? 53.245 -31.356 -84.501 1.00 44.81 414 ALA A C 1
ATOM 3310 O O . ALA A 1 414 ? 53.235 -32.468 -83.984 1.00 44.81 414 ALA A O 1
ATOM 3311 N N . GLU A 1 415 ? 53.912 -30.347 -83.933 1.00 40.47 415 GLU A N 1
ATOM 3312 C CA . GLU A 1 415 ? 54.403 -30.461 -82.548 1.00 40.47 415 GLU A CA 1
ATOM 3313 C C . GLU A 1 415 ? 53.753 -29.420 -81.629 1.00 40.47 415 GLU A C 1
ATOM 3315 O O . GLU A 1 415 ? 53.816 -28.205 -81.842 1.00 40.47 415 GLU A O 1
ATOM 3320 N N . MET A 1 416 ? 53.044 -29.924 -80.613 1.00 41.69 416 MET A N 1
ATOM 3321 C CA . MET A 1 416 ? 52.521 -29.118 -79.517 1.00 41.69 416 MET A CA 1
ATOM 3322 C C . MET A 1 416 ? 53.691 -28.438 -78.810 1.00 41.69 416 MET A C 1
ATOM 3324 O O . MET A 1 416 ? 54.534 -29.108 -78.221 1.00 41.69 416 MET A O 1
ATOM 3328 N N . VAL A 1 417 ? 53.695 -27.104 -78.819 1.00 42.62 417 VAL A N 1
ATOM 3329 C CA . VAL A 1 417 ? 54.577 -26.293 -77.972 1.00 42.62 417 VAL A CA 1
ATOM 3330 C C . VAL A 1 417 ? 54.372 -26.739 -76.524 1.00 42.62 417 VAL A C 1
ATOM 3332 O O . VAL A 1 417 ? 53.288 -26.547 -75.959 1.00 42.62 417 VAL A O 1
ATOM 3335 N N . GLN A 1 418 ? 55.389 -27.367 -75.933 1.00 49.84 418 GLN A N 1
ATOM 3336 C CA . GLN A 1 418 ? 55.355 -27.766 -74.532 1.00 49.84 418 GLN A CA 1
ATOM 3337 C C . GLN A 1 418 ? 55.238 -26.518 -73.644 1.00 49.84 418 GLN A C 1
ATOM 3339 O O . GLN A 1 418 ? 55.756 -25.440 -73.944 1.00 49.84 418 GLN A O 1
ATOM 3344 N N . SER A 1 419 ? 54.521 -26.654 -72.527 1.00 47.78 419 SER A N 1
ATOM 3345 C CA . SER A 1 419 ? 54.136 -25.563 -71.618 1.00 47.78 419 SER A CA 1
ATOM 3346 C C . SER A 1 419 ? 55.302 -24.752 -71.035 1.00 47.78 419 SER A C 1
ATOM 3348 O O . SER A 1 419 ? 55.072 -23.682 -70.473 1.00 47.78 419 SER A O 1
ATOM 3350 N N . THR A 1 420 ? 56.536 -25.227 -71.175 1.00 45.66 420 THR A N 1
ATOM 3351 C CA . THR A 1 420 ? 57.774 -24.603 -70.694 1.00 45.66 420 THR A CA 1
ATOM 3352 C C . THR A 1 420 ? 58.293 -23.474 -71.597 1.00 45.66 420 THR A C 1
ATOM 3354 O O . THR A 1 420 ? 58.923 -22.545 -71.095 1.00 45.66 420 THR A O 1
ATOM 3357 N N . GLU A 1 421 ? 57.954 -23.447 -72.891 1.00 47.53 421 GLU A N 1
ATOM 3358 C CA . GLU A 1 421 ? 58.445 -22.419 -73.838 1.00 47.53 421 GLU A CA 1
ATOM 3359 C C . GLU A 1 421 ? 57.534 -21.182 -73.948 1.00 47.53 421 GLU A C 1
ATOM 3361 O O . GLU A 1 421 ? 57.886 -20.156 -74.537 1.00 47.53 421 GLU A O 1
ATOM 3366 N N . ARG A 1 422 ? 56.365 -21.241 -73.302 1.00 48.03 422 ARG A N 1
ATOM 3367 C CA . ARG A 1 422 ? 55.339 -20.187 -73.290 1.00 48.03 422 ARG A CA 1
ATOM 3368 C C . ARG A 1 422 ? 55.846 -18.866 -72.705 1.00 48.03 422 ARG A C 1
ATOM 3370 O O . ARG A 1 422 ? 55.535 -17.798 -73.226 1.00 48.03 422 ARG A O 1
ATOM 3377 N N . SER A 1 423 ? 56.668 -18.947 -71.656 1.00 51.34 423 SER A N 1
ATOM 3378 C CA . SER A 1 423 ? 57.219 -17.771 -70.972 1.00 51.34 423 SER A CA 1
ATOM 3379 C C . SER A 1 423 ? 58.281 -17.046 -71.805 1.00 51.34 423 SER A C 1
ATOM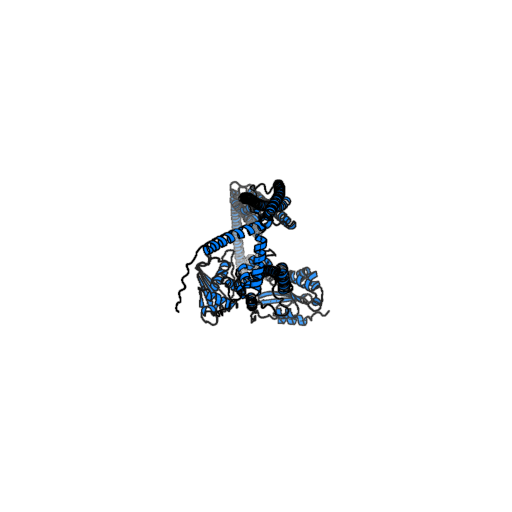 3381 O O . SER A 1 423 ? 58.372 -15.819 -71.759 1.00 51.34 423 SER A O 1
ATOM 3383 N N . SER A 1 424 ? 59.049 -17.782 -72.610 1.00 49.00 424 SER A N 1
ATOM 3384 C CA . SER A 1 424 ? 60.100 -17.229 -73.469 1.00 49.00 424 SER A CA 1
ATOM 3385 C C . SER A 1 424 ? 59.508 -16.514 -74.684 1.00 49.00 424 SER A C 1
ATOM 3387 O O . SER A 1 424 ? 59.912 -15.393 -74.998 1.00 49.00 424 SER A O 1
ATOM 3389 N N . ILE A 1 425 ? 58.478 -17.098 -75.305 1.00 54.12 425 ILE A N 1
ATOM 3390 C CA . ILE A 1 425 ? 57.754 -16.481 -76.427 1.00 54.12 425 ILE A CA 1
ATOM 3391 C C . ILE A 1 425 ? 56.971 -15.242 -75.957 1.00 54.12 425 ILE A C 1
ATOM 3393 O O . ILE A 1 425 ? 57.004 -14.209 -76.629 1.00 54.12 425 ILE A O 1
ATOM 3397 N N . GLU A 1 426 ? 56.341 -15.280 -74.774 1.00 54.41 426 GLU A N 1
ATOM 3398 C CA . GLU A 1 426 ? 55.709 -14.094 -74.175 1.00 54.41 426 GLU A CA 1
ATOM 3399 C C . GLU A 1 426 ? 56.712 -12.987 -73.853 1.00 54.41 426 GLU A C 1
ATOM 3401 O O . GLU A 1 426 ? 56.430 -11.820 -74.124 1.00 54.41 426 GLU A O 1
ATOM 3406 N N . LYS A 1 427 ? 57.887 -13.322 -73.305 1.00 54.12 427 LYS A N 1
ATOM 3407 C CA . LYS A 1 427 ? 58.938 -12.336 -73.015 1.00 54.12 427 LYS A CA 1
ATOM 3408 C C . LYS A 1 427 ? 59.409 -11.636 -74.288 1.00 54.12 427 LYS A C 1
ATOM 3410 O O . LYS A 1 427 ? 59.453 -10.411 -74.309 1.00 54.12 427 LYS A O 1
ATOM 3415 N N . ILE A 1 428 ? 59.679 -12.377 -75.363 1.00 54.41 428 ILE A N 1
ATOM 3416 C CA . ILE A 1 428 ? 60.146 -11.801 -76.635 1.00 54.41 428 ILE A CA 1
ATOM 3417 C C . ILE A 1 428 ? 59.048 -10.949 -77.296 1.00 54.41 428 ILE A C 1
ATOM 3419 O O . ILE A 1 428 ? 59.321 -9.839 -77.756 1.00 54.41 428 ILE A O 1
ATOM 3423 N N . SER A 1 429 ? 57.786 -11.397 -77.273 1.00 55.53 429 SER A N 1
ATOM 3424 C CA . SER A 1 429 ? 56.659 -10.608 -77.798 1.00 55.53 429 SER A CA 1
ATOM 3425 C C . SER A 1 429 ? 56.396 -9.335 -76.981 1.00 55.53 429 SER A C 1
ATOM 3427 O O . SER A 1 429 ? 56.160 -8.273 -77.560 1.00 55.53 429 SER A O 1
ATOM 3429 N N . ARG A 1 430 ? 56.495 -9.394 -75.644 1.00 56.41 430 ARG A N 1
ATOM 3430 C CA . ARG A 1 430 ? 56.383 -8.215 -74.764 1.00 56.41 430 ARG A CA 1
ATOM 3431 C C . ARG A 1 430 ? 57.549 -7.241 -74.963 1.00 56.41 430 ARG A C 1
ATOM 3433 O O . ARG A 1 430 ? 57.323 -6.033 -74.939 1.00 56.41 430 ARG A O 1
ATOM 3440 N N . SER A 1 431 ? 58.762 -7.735 -75.217 1.00 50.78 431 SER A N 1
ATOM 3441 C CA . SER A 1 431 ? 59.934 -6.901 -75.522 1.00 50.78 431 SER A CA 1
ATOM 3442 C C . SER A 1 431 ? 59.801 -6.171 -76.863 1.00 50.78 431 SER A C 1
ATOM 3444 O O . SER A 1 431 ? 60.070 -4.975 -76.929 1.00 50.78 431 SER A O 1
ATOM 3446 N N . LEU A 1 432 ? 59.294 -6.832 -77.912 1.00 53.59 432 LEU A N 1
ATOM 3447 C CA . LEU A 1 432 ? 59.030 -6.193 -79.211 1.00 53.59 432 LEU A CA 1
ATOM 3448 C C . LEU A 1 432 ? 57.915 -5.135 -79.138 1.00 53.59 432 LEU A C 1
ATOM 3450 O O . LEU A 1 432 ? 58.010 -4.090 -79.784 1.00 53.59 432 LEU A O 1
ATOM 3454 N N . VAL A 1 433 ? 56.885 -5.360 -78.314 1.00 55.69 433 VAL A N 1
ATOM 3455 C CA . VAL A 1 433 ? 55.843 -4.355 -78.038 1.00 55.69 433 VAL A CA 1
ATOM 3456 C C . VAL A 1 433 ? 56.418 -3.165 -77.262 1.00 55.69 433 VAL A C 1
ATOM 3458 O O . VAL A 1 433 ? 56.157 -2.028 -77.652 1.00 55.69 433 VAL A O 1
ATOM 3461 N N . ARG A 1 434 ? 57.257 -3.404 -76.240 1.00 52.81 434 ARG A N 1
ATOM 3462 C CA . ARG A 1 434 ? 57.924 -2.347 -75.453 1.00 52.81 434 ARG A CA 1
ATOM 3463 C C . ARG A 1 434 ? 58.840 -1.461 -76.300 1.00 52.81 434 ARG A C 1
ATOM 3465 O O . ARG A 1 434 ? 58.773 -0.241 -76.173 1.00 52.81 434 ARG A O 1
ATOM 3472 N N . ILE A 1 435 ? 59.634 -2.048 -77.198 1.00 49.88 435 ILE A N 1
ATOM 3473 C CA . ILE A 1 435 ? 60.521 -1.302 -78.108 1.00 49.88 435 ILE A CA 1
ATOM 3474 C C . ILE A 1 435 ? 59.702 -0.434 -79.078 1.00 49.88 435 ILE A C 1
ATOM 3476 O O . ILE A 1 435 ? 60.036 0.726 -79.302 1.00 49.88 435 ILE A O 1
ATOM 3480 N N . ARG A 1 436 ? 58.569 -0.937 -79.591 1.00 46.66 436 ARG A N 1
ATOM 3481 C CA . ARG A 1 436 ? 57.682 -0.166 -80.481 1.00 46.66 436 ARG A CA 1
ATOM 3482 C C . ARG A 1 436 ? 56.938 0.968 -79.760 1.00 46.66 436 ARG A C 1
ATOM 3484 O O . ARG A 1 436 ? 56.720 2.012 -80.370 1.00 46.66 436 ARG A O 1
ATOM 3491 N N . THR A 1 437 ? 56.568 0.802 -78.488 1.00 51.25 437 THR A N 1
ATOM 3492 C CA . THR A 1 437 ? 55.954 1.879 -77.682 1.00 51.25 437 THR A CA 1
ATOM 3493 C C . THR A 1 437 ? 56.953 2.955 -77.256 1.00 51.25 437 THR A C 1
ATOM 3495 O O . THR A 1 437 ? 56.570 4.115 -77.143 1.00 51.25 437 THR A O 1
ATOM 3498 N N . LEU A 1 438 ? 58.234 2.611 -77.090 1.00 48.81 438 LEU A N 1
ATOM 3499 C CA . LEU A 1 438 ? 59.292 3.569 -76.741 1.00 48.81 438 LEU A CA 1
ATOM 3500 C C . LEU A 1 438 ? 59.704 4.483 -77.911 1.00 48.81 438 LEU A C 1
ATOM 3502 O O . LEU A 1 438 ? 60.251 5.554 -77.680 1.00 48.81 438 LEU A O 1
ATOM 3506 N N . ILE A 1 439 ? 59.388 4.118 -79.159 1.00 44.75 439 ILE A N 1
ATOM 3507 C CA . ILE A 1 439 ? 59.727 4.906 -80.361 1.00 44.75 439 ILE A CA 1
ATOM 3508 C C . ILE A 1 439 ? 58.652 5.974 -80.696 1.00 44.75 439 ILE A C 1
ATOM 3510 O O . ILE A 1 439 ? 58.828 6.774 -81.611 1.00 44.75 439 ILE A O 1
ATOM 3514 N N . LYS A 1 440 ? 57.546 6.066 -79.937 1.00 44.00 440 LYS A N 1
ATOM 3515 C CA . LYS A 1 440 ? 56.485 7.075 -80.154 1.00 44.00 440 LYS A CA 1
ATOM 3516 C C . LYS A 1 440 ? 56.058 7.826 -78.885 1.00 44.00 440 LYS A C 1
ATOM 3518 O O . LYS A 1 440 ? 54.866 7.925 -78.614 1.00 44.00 440 LYS A O 1
ATOM 3523 N N . VAL A 1 441 ? 56.990 8.415 -78.135 1.00 43.72 441 VAL A N 1
ATOM 3524 C CA . VAL A 1 441 ? 56.641 9.489 -77.184 1.00 43.72 441 VAL A CA 1
ATOM 3525 C C . VAL A 1 441 ? 57.661 10.622 -77.277 1.00 43.72 441 VAL A C 1
ATOM 3527 O O . VAL A 1 441 ? 58.848 10.451 -77.023 1.00 43.72 441 VAL A O 1
ATOM 3530 N N . SER A 1 442 ? 57.166 11.791 -77.677 1.00 41.78 442 SER A N 1
ATOM 3531 C CA . SER A 1 442 ? 57.856 13.081 -77.680 1.00 41.78 442 SER A CA 1
ATOM 3532 C C . SER A 1 442 ? 58.365 13.468 -76.287 1.00 41.78 442 SER A C 1
ATOM 3534 O O . SER A 1 442 ? 57.663 13.261 -75.299 1.00 41.78 442 SER A O 1
ATOM 3536 N N . ALA A 1 443 ? 59.529 14.118 -76.220 1.00 44.62 443 ALA A N 1
ATOM 3537 C CA . ALA A 1 443 ? 60.113 14.658 -74.994 1.00 44.62 443 ALA A CA 1
ATOM 3538 C C . ALA A 1 443 ? 59.118 15.533 -74.196 1.00 44.62 443 ALA A C 1
ATOM 3540 O O . ALA A 1 443 ? 58.691 16.596 -74.650 1.00 44.62 443 ALA A O 1
ATOM 3541 N N . ILE A 1 444 ? 58.764 15.105 -72.981 1.00 50.31 444 ILE A N 1
ATOM 3542 C CA . ILE A 1 444 ? 58.060 15.942 -72.000 1.00 50.31 444 ILE A CA 1
ATOM 3543 C C . ILE A 1 444 ? 59.101 16.879 -71.375 1.00 50.31 444 ILE A C 1
ATOM 3545 O O . ILE A 1 444 ? 60.053 16.431 -70.742 1.00 50.31 444 ILE A O 1
ATOM 3549 N N . SER A 1 445 ? 58.947 18.193 -71.556 1.00 55.91 445 SER A N 1
ATOM 3550 C CA . SER A 1 445 ? 59.873 19.179 -70.989 1.00 55.91 445 SER A CA 1
ATOM 3551 C C . SER A 1 445 ? 59.670 19.352 -69.474 1.00 55.91 445 SER A C 1
ATOM 3553 O O . SER A 1 445 ? 58.553 19.264 -68.959 1.00 55.91 445 SER A O 1
ATOM 3555 N N . LYS A 1 446 ? 60.746 19.693 -68.748 1.00 52.94 446 LYS A N 1
ATOM 3556 C CA . LYS A 1 446 ? 60.739 20.009 -67.300 1.00 52.94 446 LYS A CA 1
ATOM 3557 C C . LYS A 1 446 ? 59.707 21.089 -66.917 1.00 52.94 446 LYS A C 1
ATOM 3559 O O . LYS A 1 446 ? 59.223 21.109 -65.787 1.00 52.94 446 LYS A O 1
ATOM 3564 N N . ALA A 1 447 ? 59.339 21.963 -67.859 1.00 54.56 447 ALA A N 1
ATOM 3565 C CA . ALA A 1 447 ? 58.303 22.981 -67.688 1.00 54.56 447 ALA A CA 1
ATOM 3566 C C . ALA A 1 447 ? 56.884 22.384 -67.592 1.00 54.56 447 ALA A C 1
ATOM 3568 O O . ALA A 1 447 ? 56.120 22.790 -66.717 1.00 54.56 447 ALA A O 1
ATOM 3569 N N . LYS A 1 448 ? 56.555 21.368 -68.407 1.00 56.66 448 LYS A N 1
ATOM 3570 C CA . LYS A 1 448 ? 55.257 20.670 -68.340 1.00 56.66 448 LYS A CA 1
ATOM 3571 C C . LYS A 1 448 ? 55.081 19.920 -67.016 1.00 56.66 448 LYS A C 1
ATOM 3573 O O . LYS A 1 448 ? 54.030 20.032 -66.392 1.00 56.66 448 LYS A O 1
ATOM 3578 N N . LEU A 1 449 ? 56.132 19.258 -66.528 1.00 54.12 449 LEU A N 1
ATOM 3579 C CA . LEU A 1 449 ? 56.131 18.595 -65.215 1.00 54.12 449 LEU A CA 1
ATOM 3580 C C . LEU A 1 449 ? 55.889 19.579 -64.058 1.00 54.12 449 LEU A C 1
ATOM 3582 O O . LEU A 1 449 ? 55.083 19.300 -63.175 1.00 54.12 449 LEU A O 1
ATOM 3586 N N . ARG A 1 450 ? 56.520 20.763 -64.081 1.00 65.44 450 ARG A N 1
ATOM 3587 C CA . ARG A 1 450 ? 56.276 21.807 -63.067 1.00 65.44 450 ARG A CA 1
ATOM 3588 C C . ARG A 1 450 ? 54.840 22.333 -63.102 1.00 65.44 450 ARG A C 1
ATOM 3590 O O . ARG A 1 450 ? 54.245 22.472 -62.038 1.00 65.44 450 ARG A O 1
ATOM 3597 N N . SER A 1 451 ? 54.277 22.561 -64.293 1.00 66.44 451 SER A N 1
ATOM 3598 C CA . SER A 1 451 ? 52.872 22.980 -64.432 1.00 66.44 451 SER A CA 1
ATOM 3599 C C . SER A 1 451 ? 51.886 21.918 -63.930 1.00 66.44 451 SER A C 1
ATOM 3601 O O . SER A 1 451 ? 50.873 22.245 -63.317 1.00 66.44 451 SER A O 1
ATOM 3603 N N . TYR A 1 452 ? 52.215 20.636 -64.106 1.00 65.06 452 TYR A N 1
ATOM 3604 C CA . TYR A 1 452 ? 51.385 19.536 -63.627 1.00 65.06 452 TYR A CA 1
ATOM 3605 C C . TYR A 1 452 ? 51.418 19.426 -62.095 1.00 65.06 452 TYR A C 1
ATOM 3607 O O . TYR A 1 452 ? 50.375 19.329 -61.452 1.00 65.06 452 TYR A O 1
ATOM 3615 N N . ILE A 1 453 ? 52.603 19.558 -61.486 1.00 69.25 453 ILE A N 1
ATOM 3616 C CA . ILE A 1 453 ? 52.758 19.578 -60.022 1.00 69.25 453 ILE A CA 1
ATOM 3617 C C . ILE A 1 453 ? 52.000 20.759 -59.392 1.00 69.25 453 ILE A C 1
ATOM 3619 O O . ILE A 1 453 ? 51.396 20.588 -58.333 1.00 69.25 453 ILE A O 1
ATOM 3623 N N . SER A 1 454 ? 51.985 21.945 -60.016 1.00 71.81 454 SER A N 1
ATOM 3624 C CA . SER A 1 454 ? 51.213 23.083 -59.489 1.00 71.81 454 SER A CA 1
ATOM 3625 C C . SER A 1 454 ? 49.701 22.851 -59.541 1.00 71.81 454 SER A C 1
ATOM 3627 O O . SER A 1 454 ? 49.010 23.209 -58.590 1.00 71.81 454 SER A O 1
ATOM 3629 N N . VAL A 1 455 ? 49.192 22.203 -60.595 1.00 73.62 455 VAL A N 1
ATOM 3630 C CA . VAL A 1 455 ? 47.768 21.831 -60.703 1.00 73.62 455 VAL A CA 1
ATOM 3631 C C . VAL A 1 455 ? 47.394 20.794 -59.640 1.00 73.62 455 VAL A C 1
ATOM 3633 O O . VAL A 1 455 ? 46.365 20.936 -58.981 1.00 73.62 455 VAL A O 1
ATOM 3636 N N . LEU A 1 456 ? 48.251 19.795 -59.407 1.00 69.62 456 LEU A N 1
ATOM 3637 C CA . LEU A 1 456 ? 48.031 18.789 -58.365 1.00 69.62 456 LEU A CA 1
ATOM 3638 C C . LEU A 1 456 ? 48.033 19.389 -56.955 1.00 69.62 456 LEU A C 1
ATOM 3640 O O . LEU A 1 456 ? 47.159 19.059 -56.159 1.00 69.62 456 LEU A O 1
ATOM 3644 N N . ARG A 1 457 ? 48.955 20.312 -56.654 1.00 72.00 457 ARG A N 1
ATOM 3645 C CA . ARG A 1 457 ? 48.975 21.024 -55.364 1.00 72.00 457 ARG A CA 1
ATOM 3646 C C . ARG A 1 457 ? 47.733 21.892 -55.162 1.00 72.00 457 ARG A C 1
ATOM 3648 O O . ARG A 1 457 ? 47.183 21.908 -54.067 1.00 72.00 457 ARG A O 1
ATOM 3655 N N . ALA A 1 458 ? 47.264 22.577 -56.207 1.00 74.44 458 ALA A N 1
ATOM 3656 C CA . ALA A 1 458 ? 46.030 23.358 -56.139 1.00 74.44 458 ALA A CA 1
ATOM 3657 C C . ALA A 1 458 ? 44.805 22.468 -55.858 1.00 74.44 458 ALA A C 1
ATOM 3659 O O . ALA A 1 458 ? 43.994 22.801 -54.996 1.00 74.44 458 ALA A O 1
ATOM 3660 N N . ARG A 1 459 ? 44.708 21.300 -56.514 1.00 74.75 459 ARG A N 1
ATOM 3661 C CA . ARG A 1 459 ? 43.649 20.311 -56.242 1.00 74.75 459 ARG A CA 1
ATOM 3662 C C . ARG A 1 459 ? 43.754 19.714 -54.836 1.00 74.75 459 ARG A C 1
ATOM 3664 O O . ARG A 1 459 ? 42.736 19.591 -54.169 1.00 74.75 459 ARG A O 1
ATOM 3671 N N . GLN A 1 460 ? 44.959 19.395 -54.362 1.00 76.19 460 GLN A N 1
ATOM 3672 C CA . GLN A 1 460 ? 45.179 18.897 -53.000 1.00 76.19 460 GLN A CA 1
ATOM 3673 C C . GLN A 1 460 ? 44.724 19.915 -51.945 1.00 76.19 460 GLN A C 1
ATOM 3675 O O . GLN A 1 460 ? 44.029 19.549 -51.002 1.00 76.19 460 GLN A O 1
ATOM 3680 N N . ASN A 1 461 ? 45.065 21.193 -52.121 1.00 76.94 461 ASN A N 1
ATOM 3681 C CA . ASN A 1 461 ? 44.637 22.249 -51.205 1.00 76.94 461 ASN A CA 1
ATOM 3682 C C . ASN A 1 461 ? 43.111 22.420 -51.203 1.00 76.94 461 ASN A C 1
ATOM 3684 O O . ASN A 1 461 ? 42.521 22.561 -50.135 1.00 76.94 461 ASN A O 1
ATOM 3688 N N . LEU A 1 462 ? 42.468 22.350 -52.374 1.00 79.69 462 LEU A N 1
ATOM 3689 C CA . LEU A 1 462 ? 41.009 22.404 -52.482 1.00 79.69 462 LEU A CA 1
ATOM 3690 C C . LEU A 1 462 ? 40.333 21.188 -51.820 1.00 79.69 462 LEU A C 1
ATOM 3692 O O . LEU A 1 462 ? 39.325 21.351 -51.139 1.00 79.69 462 LEU A O 1
ATOM 3696 N N . ALA A 1 463 ? 40.910 19.988 -51.953 1.00 75.81 463 ALA A N 1
ATOM 3697 C CA . ALA A 1 463 ? 40.425 18.783 -51.274 1.00 75.81 463 ALA A CA 1
ATOM 3698 C C . ALA A 1 463 ? 40.483 18.923 -49.745 1.00 75.81 463 ALA A C 1
ATOM 3700 O O . ALA A 1 463 ? 39.522 18.591 -49.059 1.00 75.81 463 ALA A O 1
ATOM 3701 N N . ILE A 1 464 ? 41.591 19.457 -49.215 1.00 78.94 464 ILE A N 1
ATOM 3702 C CA . ILE A 1 464 ? 41.758 19.706 -47.775 1.00 78.94 464 ILE A CA 1
ATOM 3703 C C . ILE A 1 464 ? 40.721 20.722 -47.275 1.00 78.94 464 ILE A C 1
ATOM 3705 O O . ILE A 1 464 ? 40.136 20.523 -46.214 1.00 78.94 464 ILE A O 1
ATOM 3709 N N . GLN A 1 465 ? 40.466 21.794 -48.034 1.00 83.12 465 GLN A N 1
ATOM 3710 C CA . GLN A 1 465 ? 39.458 22.799 -47.677 1.00 83.12 465 GLN A CA 1
ATOM 3711 C C . GLN A 1 465 ? 38.043 22.212 -47.632 1.00 83.12 465 GLN A C 1
ATOM 3713 O O . GLN A 1 465 ? 37.337 22.423 -46.648 1.00 83.12 465 GLN A O 1
ATOM 3718 N N . LEU A 1 466 ? 37.656 21.437 -48.650 1.00 82.44 466 LEU A N 1
ATOM 3719 C CA . LEU A 1 466 ? 36.344 20.785 -48.703 1.00 82.44 466 LEU A CA 1
ATOM 3720 C C . LEU A 1 466 ? 36.167 19.748 -47.584 1.00 82.44 466 LEU A C 1
ATOM 3722 O O . LEU A 1 466 ? 35.083 19.642 -47.020 1.00 82.44 466 LEU A O 1
ATOM 3726 N N . GLU A 1 467 ? 37.222 19.015 -47.219 1.00 81.69 467 GLU A N 1
ATOM 3727 C CA . GLU A 1 467 ? 37.170 18.045 -46.119 1.00 81.69 467 GLU A CA 1
ATOM 3728 C C . GLU A 1 467 ? 37.024 18.725 -44.746 1.00 81.69 467 GLU A C 1
ATOM 3730 O O . GLU A 1 467 ? 36.255 18.264 -43.901 1.00 81.69 467 GLU A O 1
ATOM 3735 N N . LEU A 1 468 ? 37.700 19.861 -44.533 1.00 85.69 468 LEU A N 1
ATOM 3736 C CA . LEU A 1 468 ? 37.536 20.682 -43.327 1.00 85.69 468 LEU A CA 1
ATOM 3737 C C . LEU A 1 468 ? 36.123 21.278 -43.226 1.00 85.69 468 LEU A C 1
ATOM 3739 O O . LEU A 1 468 ? 35.517 21.258 -42.153 1.00 85.69 468 LEU A O 1
ATOM 3743 N N . GLU A 1 469 ? 35.583 21.787 -44.335 1.00 86.69 469 GLU A N 1
ATOM 3744 C CA . GLU A 1 469 ? 34.216 22.316 -44.403 1.00 86.69 469 GLU A CA 1
ATOM 3745 C C . GLU A 1 469 ? 33.175 21.219 -44.133 1.00 86.69 469 GLU A C 1
ATOM 3747 O O . GLU A 1 469 ? 32.264 21.413 -43.325 1.00 86.69 469 GLU A O 1
ATOM 3752 N N . ARG A 1 470 ? 33.366 20.027 -44.716 1.00 86.12 470 ARG A N 1
ATOM 3753 C CA . ARG A 1 470 ? 32.539 18.838 -44.466 1.00 86.12 470 ARG A CA 1
ATOM 3754 C C . ARG A 1 470 ? 32.551 18.436 -42.990 1.00 86.12 470 ARG A C 1
ATOM 3756 O O . ARG A 1 470 ? 31.488 18.179 -42.429 1.00 86.12 470 ARG A O 1
ATOM 3763 N N . GLY A 1 471 ? 33.727 18.421 -42.356 1.00 83.69 471 GLY A N 1
ATOM 3764 C CA . GLY A 1 471 ? 33.873 18.137 -40.925 1.00 83.69 471 GLY A CA 1
ATOM 3765 C C . GLY A 1 471 ? 33.110 19.133 -40.047 1.00 83.69 471 GLY A C 1
ATOM 3766 O O . GLY A 1 471 ? 32.317 18.728 -39.198 1.00 83.69 471 GLY A O 1
ATOM 3767 N N . ARG A 1 472 ? 33.261 20.437 -40.314 1.00 90.31 472 ARG A N 1
ATOM 3768 C CA . ARG A 1 472 ? 32.552 21.500 -39.581 1.00 90.31 472 ARG A CA 1
ATOM 3769 C C . ARG A 1 472 ? 31.029 21.398 -39.727 1.00 90.31 472 ARG A C 1
ATOM 3771 O O . ARG A 1 472 ? 30.307 21.558 -38.744 1.00 90.31 472 ARG A O 1
ATOM 3778 N N . LEU A 1 473 ? 30.533 21.138 -40.938 1.00 89.12 473 LEU A N 1
ATOM 3779 C CA . LEU A 1 473 ? 29.098 20.964 -41.191 1.00 89.12 473 LEU A CA 1
ATOM 3780 C C . LEU A 1 473 ? 28.548 19.705 -40.507 1.00 89.12 473 LEU A C 1
ATOM 3782 O O . LEU A 1 473 ? 27.443 19.743 -39.969 1.00 89.12 473 LEU A O 1
ATOM 3786 N N . ALA A 1 474 ? 29.321 18.616 -40.466 1.00 86.31 474 ALA A N 1
ATOM 3787 C CA . ALA A 1 474 ? 28.936 17.396 -39.762 1.00 86.31 474 ALA A CA 1
ATOM 3788 C C . ALA A 1 474 ? 28.820 17.611 -38.240 1.00 86.31 474 ALA A C 1
ATOM 3790 O O . ALA A 1 474 ? 27.869 17.123 -37.626 1.00 86.31 474 ALA A O 1
ATOM 3791 N N . GLU A 1 475 ? 29.738 18.371 -37.634 1.00 89.31 475 GLU A N 1
ATOM 3792 C CA . GLU A 1 475 ? 29.675 18.737 -36.212 1.00 89.31 475 GLU A CA 1
ATOM 3793 C C . GLU A 1 475 ? 28.463 19.619 -35.891 1.00 89.31 475 GLU A C 1
ATOM 3795 O O . GLU A 1 475 ? 27.725 19.324 -34.945 1.00 89.31 475 GLU A O 1
ATOM 3800 N N . LEU A 1 476 ? 28.213 20.655 -36.703 1.00 90.62 476 LEU A N 1
ATOM 3801 C CA . LEU A 1 476 ? 27.052 21.539 -36.551 1.00 90.62 476 LEU A CA 1
ATOM 3802 C C . LEU A 1 476 ? 25.737 20.757 -36.666 1.00 90.62 476 LEU A C 1
ATOM 3804 O O . LEU A 1 476 ? 24.851 20.901 -35.825 1.00 90.62 476 LEU A O 1
ATOM 3808 N N . LEU A 1 477 ? 25.634 19.876 -37.662 1.00 90.44 477 LEU A N 1
ATOM 3809 C CA . LEU A 1 477 ? 24.467 19.025 -37.871 1.00 90.44 477 LEU A CA 1
ATOM 3810 C C . LEU A 1 477 ? 24.260 18.051 -36.704 1.00 90.44 477 LEU A C 1
ATOM 3812 O O . LEU A 1 477 ? 23.126 17.827 -36.278 1.00 90.44 477 LEU A O 1
ATOM 3816 N N . ALA A 1 478 ? 25.336 17.484 -36.151 1.00 88.88 478 ALA A N 1
ATOM 3817 C CA . ALA A 1 478 ? 25.254 16.636 -34.966 1.00 88.88 478 ALA A CA 1
ATOM 3818 C C . ALA A 1 478 ? 24.771 17.419 -33.733 1.00 88.88 478 ALA A C 1
ATOM 3820 O O . ALA A 1 478 ? 23.971 16.894 -32.959 1.00 88.88 478 ALA A O 1
ATOM 3821 N N . GLN A 1 479 ? 25.219 18.666 -33.557 1.00 91.75 479 GLN A N 1
ATOM 3822 C CA . GLN A 1 479 ? 24.757 19.542 -32.480 1.00 91.75 479 GLN A CA 1
ATOM 3823 C C . GLN A 1 479 ? 23.275 19.901 -32.634 1.00 91.75 479 GLN A C 1
ATOM 3825 O O . GLN A 1 479 ? 22.496 19.630 -31.725 1.00 91.75 479 GLN A O 1
ATOM 3830 N N . GLN A 1 480 ? 22.861 20.391 -33.803 1.00 91.88 480 GLN A N 1
ATOM 3831 C CA . GLN A 1 480 ? 21.467 20.760 -34.064 1.00 91.88 480 GLN A CA 1
ATOM 3832 C C . GLN A 1 480 ? 20.511 19.566 -33.938 1.00 91.88 480 GLN A C 1
ATOM 3834 O O . GLN A 1 480 ? 19.399 19.719 -33.439 1.00 91.88 480 GLN A O 1
ATOM 3839 N N . LYS A 1 481 ? 20.936 18.350 -34.316 1.00 91.31 481 LYS A N 1
ATOM 3840 C CA . LYS A 1 481 ? 20.149 17.126 -34.079 1.00 91.31 481 LYS A CA 1
ATOM 3841 C C . LYS A 1 481 ? 19.977 16.805 -32.593 1.00 91.31 481 LYS A C 1
ATOM 3843 O O . LYS A 1 481 ? 18.906 16.338 -32.209 1.00 91.31 481 LYS A O 1
ATOM 3848 N N . ARG A 1 482 ? 21.006 17.028 -31.764 1.00 92.44 482 ARG A N 1
ATOM 3849 C CA . ARG A 1 482 ? 20.901 16.860 -30.303 1.00 92.44 482 ARG A CA 1
ATOM 3850 C C . ARG A 1 482 ? 19.935 17.879 -29.706 1.00 92.44 482 ARG A C 1
ATOM 3852 O O . ARG A 1 482 ? 19.043 17.481 -28.962 1.00 92.44 482 ARG A O 1
ATOM 3859 N N . ASP A 1 483 ? 20.064 19.145 -30.091 1.00 91.38 483 ASP A N 1
ATOM 3860 C CA . ASP A 1 483 ? 19.177 20.214 -29.623 1.00 91.38 483 ASP A CA 1
ATOM 3861 C C . ASP A 1 483 ? 17.729 19.944 -30.055 1.00 91.38 483 ASP A C 1
ATOM 3863 O O . ASP A 1 483 ? 16.810 20.019 -29.243 1.00 91.38 483 ASP A O 1
ATOM 3867 N N . LEU A 1 484 ? 17.516 19.510 -31.301 1.00 92.44 484 LEU A N 1
ATOM 3868 C CA . LEU A 1 484 ? 16.195 19.131 -31.796 1.00 92.44 484 LEU A CA 1
ATOM 3869 C C . LEU A 1 484 ? 15.568 17.991 -30.978 1.00 92.44 484 LEU A C 1
ATOM 3871 O O . LEU A 1 484 ? 14.389 18.067 -30.640 1.00 92.44 484 LEU A O 1
ATOM 3875 N N . MET A 1 485 ? 16.333 16.945 -30.644 1.00 91.94 485 MET A N 1
ATOM 3876 C CA . MET A 1 485 ? 15.841 15.853 -29.793 1.00 91.94 485 MET A CA 1
ATOM 3877 C C . MET A 1 485 ? 15.461 16.348 -28.392 1.00 91.94 485 MET A C 1
ATOM 3879 O O . MET A 1 485 ? 14.404 15.975 -27.885 1.00 91.94 485 MET A O 1
ATOM 3883 N N . LEU A 1 486 ? 16.273 17.227 -27.798 1.00 91.62 486 LEU A N 1
ATOM 3884 C CA . LEU A 1 486 ? 15.990 17.827 -26.494 1.00 91.62 486 LEU A CA 1
ATOM 3885 C C . LEU A 1 486 ? 14.697 18.657 -26.515 1.00 91.62 486 LEU A C 1
ATOM 3887 O O . LEU A 1 486 ? 13.845 18.496 -25.642 1.00 91.62 486 LEU A O 1
ATOM 3891 N N . TYR A 1 487 ? 14.525 19.530 -27.510 1.00 91.31 487 TYR A N 1
ATOM 3892 C CA . TYR A 1 487 ? 13.338 20.383 -27.608 1.00 91.31 487 TYR A CA 1
ATOM 3893 C C . TYR A 1 487 ? 12.072 19.610 -28.000 1.00 91.31 487 TYR A C 1
ATOM 3895 O O . TYR A 1 487 ? 10.990 19.973 -27.543 1.00 91.31 487 TYR A O 1
ATOM 3903 N N . LYS A 1 488 ? 12.182 18.518 -28.771 1.00 91.62 488 LYS A N 1
ATOM 3904 C CA . LYS A 1 488 ? 11.054 17.600 -29.012 1.00 91.62 488 LYS A CA 1
ATOM 3905 C C . LYS A 1 488 ? 10.589 16.941 -27.721 1.00 91.62 488 LYS A C 1
ATOM 3907 O O . LYS A 1 488 ? 9.409 17.007 -27.404 1.00 91.62 488 LYS A O 1
ATOM 3912 N N . HIS A 1 489 ? 11.525 16.423 -26.930 1.00 90.81 489 HIS A N 1
ATOM 3913 C CA . HIS A 1 489 ? 11.204 15.856 -25.625 1.00 90.81 489 HIS A CA 1
ATOM 3914 C C . HIS A 1 489 ? 10.546 16.889 -24.690 1.00 90.81 489 HIS A C 1
ATOM 3916 O O . HIS A 1 489 ? 9.518 16.599 -24.084 1.00 90.81 489 HIS A O 1
ATOM 3922 N N . LYS A 1 490 ? 11.056 18.131 -24.650 1.00 90.44 490 LYS A N 1
ATOM 3923 C CA . LYS A 1 490 ? 10.413 19.249 -23.929 1.00 90.44 490 LYS A CA 1
ATOM 3924 C C . LYS A 1 490 ? 8.983 19.526 -24.407 1.00 90.44 490 LYS A C 1
ATOM 3926 O O . LYS A 1 490 ? 8.114 19.827 -23.591 1.00 90.44 490 LYS A O 1
ATOM 3931 N N . ALA A 1 491 ? 8.738 19.458 -25.716 1.00 90.12 491 ALA A N 1
ATOM 3932 C CA . ALA A 1 491 ? 7.418 19.689 -26.301 1.00 90.12 491 ALA A CA 1
ATOM 3933 C C . ALA A 1 491 ? 6.417 18.595 -25.905 1.00 90.12 491 ALA A C 1
ATOM 3935 O O . ALA A 1 491 ? 5.258 18.904 -25.612 1.00 90.12 491 ALA A O 1
ATOM 3936 N N . ASP A 1 492 ? 6.869 17.340 -25.883 1.00 91.25 492 ASP A N 1
ATOM 3937 C CA . ASP A 1 492 ? 6.063 16.186 -25.487 1.00 91.25 492 ASP A CA 1
ATOM 3938 C C . ASP A 1 492 ? 5.698 16.271 -23.999 1.00 91.25 492 ASP A C 1
ATOM 3940 O O . ASP A 1 492 ? 4.516 16.208 -23.658 1.00 91.25 492 ASP A O 1
ATOM 3944 N N . LEU A 1 493 ? 6.680 16.557 -23.134 1.00 91.19 493 LEU A N 1
ATOM 3945 C CA . LEU A 1 493 ? 6.468 16.746 -21.694 1.00 91.19 493 LEU A CA 1
ATOM 3946 C C . LEU A 1 493 ? 5.461 17.858 -21.390 1.00 91.19 493 LEU A C 1
ATOM 3948 O O . LEU A 1 493 ? 4.509 17.649 -20.641 1.00 91.19 493 LEU A O 1
ATOM 3952 N N . LEU A 1 494 ? 5.621 19.035 -22.004 1.00 90.25 494 LEU A N 1
ATOM 3953 C CA . LEU A 1 494 ? 4.666 20.132 -21.826 1.00 90.25 494 LEU A CA 1
ATOM 3954 C C . LEU A 1 494 ? 3.281 19.807 -22.385 1.00 90.25 494 LEU A C 1
ATOM 3956 O O . LEU A 1 494 ? 2.278 20.311 -21.881 1.00 90.25 494 LEU A O 1
ATOM 3960 N N . SER A 1 495 ? 3.206 19.004 -23.445 1.00 90.56 495 SER A N 1
ATOM 3961 C CA . SER A 1 495 ? 1.926 18.597 -24.017 1.00 90.56 495 SER A CA 1
ATOM 3962 C C . SER A 1 495 ? 1.174 17.656 -23.087 1.00 90.56 495 SER A C 1
ATOM 3964 O O . SER A 1 495 ? -0.035 17.820 -22.953 1.00 90.56 495 SER A O 1
ATOM 3966 N N . GLU A 1 496 ? 1.876 16.731 -22.435 1.00 91.75 496 GLU A N 1
ATOM 3967 C CA . GLU A 1 496 ? 1.311 15.831 -21.431 1.00 91.75 496 GLU A CA 1
ATOM 3968 C C . GLU A 1 496 ? 0.912 16.601 -20.162 1.00 91.75 496 GLU A C 1
ATOM 3970 O O . GLU A 1 496 ? -0.230 16.507 -19.714 1.00 91.75 496 GLU A O 1
ATOM 3975 N N . TRP A 1 497 ? 1.794 17.467 -19.651 1.00 92.50 497 TRP A N 1
ATOM 3976 C CA . TRP A 1 497 ? 1.520 18.324 -18.492 1.00 92.50 497 TRP A CA 1
ATOM 3977 C C . TRP A 1 497 ? 0.321 19.257 -18.704 1.00 92.50 497 TRP A C 1
ATOM 3979 O O . TRP A 1 497 ? -0.522 19.417 -17.822 1.00 92.50 497 TRP A O 1
ATOM 3989 N N . TYR A 1 498 ? 0.179 19.819 -19.907 1.00 91.31 498 TYR A N 1
ATOM 3990 C CA . TYR A 1 498 ? -0.967 20.652 -20.267 1.00 91.31 498 TYR A CA 1
ATOM 3991 C C . TYR A 1 498 ? -2.307 19.924 -20.083 1.00 91.31 498 TYR A C 1
ATOM 3993 O O . TYR A 1 498 ? -3.271 20.548 -19.651 1.00 91.31 498 TYR A O 1
ATOM 4001 N N . ILE A 1 499 ? -2.380 18.616 -20.359 1.00 92.81 499 ILE A N 1
ATOM 4002 C CA . ILE A 1 499 ? -3.616 17.835 -20.178 1.00 92.81 499 ILE A CA 1
ATOM 4003 C C . ILE A 1 499 ? -4.012 17.806 -18.695 1.00 92.81 499 ILE A C 1
ATOM 4005 O O . ILE A 1 499 ? -5.183 17.994 -18.366 1.00 92.81 499 ILE A O 1
ATOM 4009 N N . TYR A 1 500 ? -3.037 17.652 -17.797 1.00 92.44 500 TYR A N 1
ATOM 4010 C CA . TYR A 1 500 ? -3.266 17.711 -16.354 1.00 92.44 500 TYR A CA 1
ATOM 4011 C C . TYR A 1 500 ? -3.700 19.105 -15.887 1.00 92.44 500 TYR A C 1
ATOM 4013 O O . TYR A 1 500 ? -4.612 19.213 -15.067 1.00 92.44 500 TYR A O 1
ATOM 4021 N N . CYS A 1 501 ? -3.106 20.171 -16.431 1.00 90.38 501 CYS A N 1
ATOM 4022 C CA . CYS A 1 501 ? -3.523 21.542 -16.127 1.00 90.38 501 CYS A CA 1
ATOM 4023 C C . CYS A 1 501 ? -4.948 21.847 -16.609 1.00 90.38 501 CYS A C 1
ATOM 4025 O O . CYS A 1 501 ? -5.686 22.519 -15.901 1.00 90.38 501 CYS A O 1
ATOM 4027 N N . VAL A 1 502 ? -5.351 21.352 -17.785 1.00 91.44 502 VAL A N 1
ATOM 4028 C CA . VAL A 1 502 ? -6.721 21.523 -18.310 1.00 91.44 502 VAL A CA 1
ATOM 4029 C C . VAL A 1 502 ? -7.753 20.808 -17.438 1.00 91.44 502 VAL A C 1
ATOM 4031 O O . VAL A 1 502 ? -8.880 21.275 -17.314 1.00 91.44 502 VAL A O 1
ATOM 4034 N N . ALA A 1 503 ? -7.374 19.686 -16.828 1.00 90.25 503 ALA A N 1
ATOM 4035 C CA . ALA A 1 503 ? -8.227 18.938 -15.912 1.00 90.25 503 ALA A CA 1
ATOM 4036 C C . ALA A 1 503 ? -8.216 19.487 -14.470 1.00 90.25 503 ALA A C 1
ATOM 4038 O O . ALA A 1 503 ? -8.707 18.813 -13.566 1.00 90.25 503 ALA A O 1
ATOM 4039 N N . ASP A 1 504 ? -7.622 20.664 -14.234 1.00 92.00 504 ASP A N 1
ATOM 4040 C CA . ASP A 1 504 ? -7.452 21.284 -12.912 1.00 92.00 504 ASP A CA 1
ATOM 4041 C C . ASP A 1 504 ? -6.749 20.380 -11.876 1.00 92.00 504 ASP A C 1
ATOM 4043 O O . ASP A 1 504 ? -6.851 20.598 -10.663 1.00 92.00 504 ASP A O 1
ATOM 4047 N N . ALA A 1 505 ? -5.982 19.380 -12.328 1.00 91.62 505 ALA A N 1
ATOM 4048 C CA . ALA A 1 505 ? -5.333 18.411 -11.448 1.00 91.62 505 ALA A CA 1
ATOM 4049 C C . ALA A 1 505 ? -4.424 19.061 -10.381 1.00 91.62 505 ALA A C 1
ATOM 4051 O O . ALA A 1 505 ? -4.549 18.677 -9.214 1.00 91.62 505 ALA A O 1
ATOM 4052 N N . PRO A 1 506 ? -3.594 20.085 -10.695 1.00 90.25 506 PRO A N 1
ATOM 4053 C CA . PRO A 1 506 ? -2.796 20.772 -9.675 1.00 90.25 506 PRO A CA 1
ATOM 4054 C C . PRO A 1 506 ? -3.634 21.404 -8.557 1.00 90.25 506 PRO A C 1
ATOM 4056 O O . PRO A 1 506 ? -3.268 21.346 -7.382 1.00 90.25 506 PRO A O 1
ATOM 4059 N N . ILE A 1 507 ? -4.787 21.984 -8.906 1.00 89.94 507 ILE A N 1
ATOM 4060 C CA . ILE A 1 507 ? -5.683 22.643 -7.950 1.00 89.94 507 ILE A CA 1
ATOM 4061 C C . ILE A 1 507 ? -6.337 21.593 -7.051 1.00 89.94 507 ILE A C 1
ATOM 4063 O O . ILE A 1 507 ? -6.340 21.746 -5.829 1.00 89.94 507 ILE A O 1
ATOM 4067 N N . LEU A 1 508 ? -6.853 20.516 -7.645 1.00 90.75 508 LEU A N 1
ATOM 4068 C CA . LEU A 1 508 ? -7.529 19.438 -6.923 1.00 90.75 508 LEU A CA 1
ATOM 4069 C C . LEU A 1 508 ? -6.590 18.722 -5.945 1.00 90.75 508 LEU A C 1
ATOM 4071 O O . LEU A 1 508 ? -6.952 18.502 -4.788 1.00 90.75 508 LEU A O 1
ATOM 4075 N N . ILE A 1 509 ? -5.362 18.410 -6.369 1.00 90.62 509 ILE A N 1
ATOM 4076 C CA . ILE A 1 509 ? -4.363 17.754 -5.513 1.00 90.62 509 ILE A CA 1
ATOM 4077 C C . ILE A 1 509 ? -3.985 18.666 -4.337 1.00 90.62 509 ILE A C 1
ATOM 4079 O O . ILE A 1 509 ? -4.006 18.231 -3.183 1.00 90.62 509 ILE A O 1
ATOM 4083 N N . ARG A 1 510 ? -3.769 19.964 -4.587 1.00 90.44 510 ARG A N 1
ATOM 4084 C CA . ARG A 1 510 ? -3.500 20.949 -3.528 1.00 90.44 510 ARG A CA 1
ATOM 4085 C C . ARG A 1 510 ? -4.670 21.096 -2.546 1.00 90.44 510 ARG A C 1
ATOM 4087 O O . ARG A 1 510 ? -4.457 21.268 -1.343 1.00 90.44 510 ARG A O 1
ATOM 4094 N N . GLN A 1 511 ? -5.912 21.034 -3.028 1.00 92.50 511 GLN A N 1
ATOM 4095 C CA . GLN A 1 511 ? -7.102 21.043 -2.168 1.00 92.50 511 GLN A CA 1
ATOM 4096 C C . GLN A 1 511 ? -7.152 19.813 -1.256 1.00 92.50 511 GLN A C 1
ATOM 4098 O O . GLN A 1 511 ? -7.440 19.958 -0.066 1.00 92.50 511 GLN A O 1
ATOM 4103 N N . VAL A 1 512 ? -6.816 18.623 -1.770 1.00 93.62 512 VAL A N 1
ATOM 4104 C CA . VAL A 1 512 ? -6.712 17.404 -0.950 1.00 93.62 512 VAL A CA 1
ATOM 4105 C C . VAL A 1 512 ? -5.670 17.585 0.152 1.00 93.62 512 VAL A C 1
ATOM 4107 O O . VAL A 1 512 ? -5.975 17.329 1.316 1.00 93.62 512 VAL A O 1
ATOM 4110 N N . GLU A 1 513 ? -4.475 18.083 -0.172 1.00 92.62 513 GLU A N 1
ATOM 4111 C CA . GLU A 1 513 ? -3.428 18.334 0.828 1.00 92.62 513 GLU A CA 1
ATOM 4112 C C . GLU A 1 513 ? -3.858 19.358 1.885 1.00 92.62 513 GLU A C 1
ATOM 4114 O O . GLU A 1 513 ? -3.625 19.168 3.084 1.00 92.62 513 GLU A O 1
ATOM 4119 N N . THR A 1 514 ? -4.517 20.436 1.456 1.00 94.00 514 THR A N 1
ATOM 4120 C CA . THR A 1 514 ? -4.994 21.507 2.340 1.00 94.00 514 THR A CA 1
ATOM 4121 C C . THR A 1 514 ? -6.033 20.969 3.319 1.00 94.00 514 THR A C 1
ATOM 4123 O O . THR A 1 514 ? -5.846 21.065 4.534 1.00 94.00 514 THR A O 1
ATOM 4126 N N . HIS A 1 515 ? -7.081 20.307 2.820 1.00 93.94 515 HIS A N 1
ATOM 4127 C CA . HIS A 1 515 ? -8.133 19.742 3.666 1.00 93.94 515 HIS A CA 1
ATOM 4128 C C . HIS A 1 515 ? -7.631 18.589 4.537 1.00 93.94 515 HIS A C 1
ATOM 4130 O O . HIS A 1 515 ? -8.050 18.450 5.687 1.00 93.94 515 HIS A O 1
ATOM 4136 N N . TYR A 1 516 ? -6.688 17.783 4.044 1.00 94.69 516 TYR A N 1
ATOM 4137 C CA . TYR A 1 516 ? -6.046 16.749 4.849 1.00 94.69 516 TYR A CA 1
ATOM 4138 C C . TYR A 1 516 ? -5.295 17.355 6.039 1.00 94.69 516 TYR A C 1
ATOM 4140 O O . TYR A 1 516 ? -5.434 16.884 7.173 1.00 94.69 516 TYR A O 1
ATOM 4148 N N . ASN A 1 517 ? -4.543 18.435 5.811 1.00 93.12 517 ASN A N 1
ATOM 4149 C CA . ASN A 1 517 ? -3.841 19.149 6.871 1.00 93.12 517 ASN A CA 1
ATOM 4150 C C . ASN A 1 517 ? -4.808 19.795 7.874 1.00 93.12 517 ASN A C 1
ATOM 4152 O O . ASN A 1 517 ? -4.583 19.667 9.079 1.00 93.12 517 ASN A O 1
ATOM 4156 N N . GLU A 1 518 ? -5.901 20.408 7.414 1.00 93.94 518 GLU A N 1
ATOM 4157 C CA . GLU A 1 518 ? -6.962 20.946 8.280 1.00 93.94 518 GLU A CA 1
ATOM 4158 C C . GLU A 1 518 ? -7.570 19.857 9.176 1.00 93.94 518 GLU A C 1
ATOM 4160 O O . GLU A 1 518 ? -7.615 20.005 10.400 1.00 93.94 518 GLU A O 1
ATOM 4165 N N . VAL A 1 519 ? -7.967 18.720 8.591 1.00 94.56 519 VAL A N 1
ATOM 4166 C CA . VAL A 1 519 ? -8.505 17.569 9.334 1.00 94.56 519 VAL A CA 1
ATOM 4167 C C . VAL A 1 519 ? -7.482 17.047 10.338 1.00 94.56 519 VAL A C 1
ATOM 4169 O O . VAL A 1 519 ? -7.838 16.746 11.478 1.00 94.56 519 VAL A O 1
ATOM 4172 N N . ARG A 1 520 ? -6.204 16.955 9.953 1.00 94.31 520 ARG A N 1
ATOM 4173 C CA . ARG A 1 520 ? -5.126 16.499 10.838 1.00 94.31 520 ARG A CA 1
ATOM 4174 C C . ARG A 1 520 ? -4.947 17.432 12.034 1.00 94.31 520 ARG A C 1
ATOM 4176 O O . ARG A 1 520 ? -4.829 16.946 13.159 1.00 94.31 520 ARG A O 1
ATOM 4183 N N . VAL A 1 521 ? -4.940 18.747 11.812 1.00 91.31 521 VAL A N 1
ATOM 4184 C CA . VAL A 1 521 ? -4.817 19.755 12.877 1.00 91.31 521 VAL A CA 1
ATOM 4185 C C . VAL A 1 521 ? -6.021 19.694 13.817 1.00 91.31 521 VAL A C 1
ATOM 4187 O O . VAL A 1 521 ? -5.833 19.591 15.030 1.00 91.31 521 VAL A O 1
ATOM 4190 N N . LEU A 1 522 ? -7.244 19.659 13.278 1.00 90.12 522 LEU A N 1
ATOM 4191 C CA . LEU A 1 522 ? -8.475 19.579 14.071 1.00 90.12 522 LEU A CA 1
ATOM 4192 C C . LEU A 1 522 ? -8.572 18.269 14.864 1.00 90.12 522 LEU A C 1
ATOM 4194 O O . LEU A 1 522 ? -8.895 18.293 16.049 1.00 90.12 522 LEU A O 1
ATOM 4198 N N . ARG A 1 523 ? -8.221 17.120 14.267 1.00 90.88 523 ARG A N 1
ATOM 4199 C CA . ARG A 1 523 ? -8.174 15.828 14.977 1.00 90.88 523 ARG A CA 1
ATOM 4200 C C . ARG A 1 523 ? -7.117 15.806 16.070 1.00 90.88 523 ARG A C 1
ATOM 4202 O O . ARG A 1 523 ? -7.384 15.270 17.137 1.00 90.88 523 ARG A O 1
ATOM 4209 N N . LYS A 1 524 ? -5.933 16.377 15.828 1.00 88.69 524 LYS A N 1
ATOM 4210 C CA . LYS A 1 524 ? -4.877 16.462 16.845 1.00 88.69 524 LYS A CA 1
ATOM 4211 C C . LYS A 1 524 ? -5.312 17.333 18.023 1.00 88.69 524 LYS A C 1
ATOM 4213 O O . LYS A 1 524 ? -5.032 16.977 19.161 1.00 88.69 524 LYS A O 1
ATOM 4218 N N . ARG A 1 525 ? -5.996 18.447 17.747 1.00 84.62 525 ARG A N 1
ATOM 4219 C CA . ARG A 1 525 ? -6.507 19.365 18.771 1.00 84.62 525 ARG A CA 1
ATOM 4220 C C . ARG A 1 525 ? -7.672 18.770 19.566 1.00 84.62 525 ARG A C 1
ATOM 4222 O O . ARG A 1 525 ? -7.718 18.949 20.773 1.00 84.62 525 ARG A O 1
ATOM 4229 N N . LEU A 1 526 ? -8.591 18.058 18.910 1.00 87.75 526 LEU A N 1
ATOM 4230 C CA . LEU A 1 526 ? -9.737 17.427 19.573 1.00 87.75 526 LEU A CA 1
ATOM 4231 C C . LEU A 1 526 ? -9.379 16.100 20.258 1.00 87.75 526 LEU A C 1
ATOM 4233 O O . LEU A 1 526 ? -9.967 15.776 21.281 1.00 87.75 526 LEU A O 1
ATOM 4237 N N . GLY A 1 527 ? -8.435 15.318 19.732 1.00 86.81 527 GLY A N 1
ATOM 4238 C CA . GLY A 1 527 ? -7.992 14.061 20.339 1.00 86.81 527 GLY A CA 1
ATOM 4239 C C . GLY A 1 527 ? -9.151 13.102 20.644 1.00 86.81 527 GLY A C 1
ATOM 4240 O O . GLY A 1 527 ? -9.894 12.701 19.747 1.00 86.81 527 GLY A O 1
ATOM 4241 N N . ALA A 1 528 ? -9.323 12.751 21.921 1.00 83.75 528 ALA A N 1
ATOM 4242 C CA . ALA A 1 528 ? -10.424 11.902 22.388 1.00 83.75 528 ALA A CA 1
ATOM 4243 C C . ALA A 1 528 ? -11.805 12.589 22.310 1.00 83.75 528 ALA A C 1
ATOM 4245 O O . ALA A 1 528 ? -12.826 11.906 22.263 1.00 83.75 528 ALA A O 1
ATOM 4246 N N . LEU A 1 529 ? -11.852 13.925 22.224 1.00 85.62 529 LEU A N 1
ATOM 4247 C CA . LEU A 1 529 ? -13.082 14.727 22.218 1.00 85.62 529 LEU A CA 1
ATOM 4248 C C . LEU A 1 529 ? -13.870 14.668 20.907 1.00 85.62 529 LEU A C 1
ATOM 4250 O O . LEU A 1 529 ? -14.975 15.205 20.828 1.00 85.62 529 LEU A O 1
ATOM 4254 N N . VAL A 1 530 ? -13.335 14.019 19.870 1.00 85.06 530 VAL A N 1
ATOM 4255 C CA . VAL A 1 530 ? -13.993 13.903 18.557 1.00 85.06 530 VAL A CA 1
ATOM 4256 C C . VAL A 1 530 ? -15.352 13.204 18.660 1.00 85.06 530 VAL A C 1
ATOM 4258 O O . VAL A 1 530 ? -16.289 13.592 17.965 1.00 85.06 530 VAL A O 1
ATOM 4261 N N . SER A 1 531 ? -15.461 12.193 19.528 1.00 80.81 531 SER A N 1
ATOM 4262 C CA . SER A 1 531 ? -16.690 11.403 19.715 1.00 80.81 531 SER A CA 1
ATOM 4263 C C . SER A 1 531 ? -17.391 11.684 21.045 1.00 80.81 531 SER A C 1
ATOM 4265 O O . SER A 1 531 ? -18.401 11.052 21.349 1.00 80.81 531 SER A O 1
ATOM 4267 N N . THR A 1 532 ? -16.872 12.617 21.846 1.00 82.75 532 THR A N 1
ATOM 4268 C CA . THR A 1 532 ? -17.449 12.937 23.152 1.00 82.75 532 THR A CA 1
ATOM 4269 C C . THR A 1 532 ? -18.740 13.735 22.957 1.00 82.75 532 THR A C 1
ATOM 4271 O O . THR A 1 532 ? -18.714 14.782 22.296 1.00 82.75 532 THR A O 1
ATOM 4274 N N . PRO A 1 533 ? -19.880 13.272 23.503 1.00 82.06 533 PRO A N 1
ATOM 4275 C CA . PRO A 1 533 ? -21.114 14.039 23.462 1.00 82.06 533 PRO A CA 1
ATOM 4276 C C . PRO A 1 533 ? -20.936 15.334 24.257 1.00 82.06 533 PRO A C 1
ATOM 4278 O O . PRO A 1 533 ? -20.364 15.325 25.345 1.00 82.06 533 PRO A O 1
ATOM 4281 N N . VAL A 1 534 ? -21.432 16.448 23.717 1.00 80.56 534 VAL A N 1
ATOM 4282 C CA . VAL A 1 534 ? -21.414 17.736 24.421 1.00 80.56 534 VAL A CA 1
ATOM 4283 C C . VAL A 1 534 ? -22.344 17.630 25.642 1.00 80.56 534 VAL A C 1
ATOM 4285 O O . VAL A 1 534 ? -23.539 17.387 25.442 1.00 80.56 534 VAL A O 1
ATOM 4288 N N . PRO A 1 535 ? -21.840 17.787 26.883 1.00 78.31 535 PRO A N 1
ATOM 4289 C CA . PRO A 1 535 ? -22.667 17.696 28.085 1.00 78.31 535 PRO A CA 1
ATOM 4290 C C . PRO A 1 535 ? -23.795 18.735 28.074 1.00 78.31 535 PRO A C 1
ATOM 4292 O O . PRO A 1 535 ? -23.574 19.897 27.728 1.00 78.31 535 PRO A O 1
ATOM 4295 N N . GLN A 1 536 ? -25.009 18.327 28.449 1.00 74.31 536 GLN A N 1
ATOM 4296 C CA . GLN A 1 536 ? -26.161 19.225 28.569 1.00 74.31 536 GLN A CA 1
ATOM 4297 C C . GLN A 1 536 ? -26.304 19.696 30.013 1.00 74.31 536 GLN A C 1
ATOM 4299 O O . GLN A 1 536 ? -26.994 19.075 30.813 1.00 74.31 536 GLN A O 1
ATOM 4304 N N . LEU A 1 537 ? -25.656 20.808 30.343 1.00 73.69 537 LEU A N 1
ATOM 4305 C CA . LEU A 1 537 ? -25.753 21.392 31.675 1.00 73.69 537 LEU A CA 1
ATOM 4306 C C . LEU A 1 537 ? -27.134 21.993 31.952 1.00 73.69 537 LEU A C 1
ATOM 4308 O O . LEU A 1 537 ? -27.779 22.589 31.082 1.00 73.69 537 LEU A O 1
ATOM 4312 N N . CYS A 1 538 ? -27.555 21.914 33.214 1.00 73.19 538 CYS A N 1
ATOM 4313 C CA . CYS A 1 538 ? -28.716 22.649 33.693 1.00 73.19 538 CYS A CA 1
ATOM 4314 C C . CYS A 1 538 ? -28.443 24.167 33.700 1.00 73.19 538 CYS A C 1
ATOM 4316 O O . CYS A 1 538 ? -27.326 24.628 33.944 1.00 73.19 538 CYS A O 1
ATOM 4318 N N . GLY A 1 539 ? -29.487 24.965 33.445 1.00 72.62 539 GLY A N 1
ATOM 4319 C CA . GLY A 1 539 ? -29.359 26.402 33.162 1.00 72.62 539 GLY A CA 1
ATOM 4320 C C . GLY A 1 539 ? -28.678 27.251 34.246 1.00 72.62 539 GLY A C 1
ATOM 4321 O O . GLY A 1 539 ? -28.212 28.345 33.937 1.00 72.62 539 GLY A O 1
ATOM 4322 N N . HIS A 1 540 ? -28.579 26.759 35.487 1.00 81.06 540 HIS A N 1
ATOM 4323 C CA . HIS A 1 540 ? -27.876 27.452 36.569 1.00 81.06 540 HIS A CA 1
ATOM 4324 C C . HIS A 1 540 ? -26.345 27.445 36.391 1.00 81.06 540 HIS A C 1
ATOM 4326 O O . HIS A 1 540 ? -25.719 28.484 36.581 1.00 81.06 540 HIS A O 1
ATOM 4332 N N . TYR A 1 541 ? -25.744 26.330 35.952 1.00 83.44 541 TYR A N 1
ATOM 4333 C CA . TYR A 1 541 ? -24.283 26.226 35.803 1.00 83.44 541 TYR A CA 1
ATOM 4334 C C . TYR A 1 541 ? -23.743 26.833 34.504 1.00 83.44 541 TYR A C 1
ATOM 4336 O O . TYR A 1 541 ? -22.564 27.163 34.436 1.00 83.44 541 TYR A O 1
ATOM 4344 N N . ASN A 1 542 ? -24.588 27.035 33.487 1.00 81.56 542 ASN A N 1
ATOM 4345 C CA . ASN A 1 542 ? -24.163 27.572 32.185 1.00 81.56 542 ASN A CA 1
ATOM 4346 C C . ASN A 1 542 ? -23.471 28.938 32.280 1.00 81.56 542 ASN A C 1
ATOM 4348 O O . ASN A 1 542 ? -22.532 29.210 31.533 1.00 81.56 542 ASN A O 1
ATOM 4352 N N . ARG A 1 543 ? -23.933 29.786 33.205 1.00 83.75 543 ARG A N 1
ATOM 4353 C CA . ARG A 1 543 ? -23.470 31.174 33.361 1.00 83.75 543 ARG A CA 1
ATOM 4354 C C . ARG A 1 543 ? -22.323 31.336 34.353 1.00 83.75 543 ARG A C 1
ATOM 4356 O O . ARG A 1 543 ? -21.808 32.441 34.489 1.00 83.75 543 ARG A O 1
ATOM 4363 N N . LEU A 1 544 ? -21.961 30.272 35.061 1.00 85.94 544 LEU A N 1
ATOM 4364 C CA . LEU A 1 544 ? -20.885 30.299 36.041 1.00 85.94 544 LEU A CA 1
ATOM 4365 C C . LEU A 1 544 ? -19.554 29.977 35.364 1.00 85.94 544 LEU A C 1
ATOM 4367 O O . LEU A 1 544 ? -19.510 29.261 34.357 1.00 85.94 544 LEU A O 1
ATOM 4371 N N . ASP A 1 545 ? -18.470 30.508 35.926 1.00 88.12 545 ASP A N 1
ATOM 4372 C CA . ASP A 1 545 ? -17.134 30.026 35.603 1.00 88.12 545 ASP A CA 1
ATOM 4373 C C . ASP A 1 545 ? -16.991 28.560 36.034 1.00 88.12 545 ASP A C 1
ATOM 4375 O O . ASP A 1 545 ? -17.647 28.089 36.971 1.00 88.12 545 ASP A O 1
ATOM 4379 N N . LEU A 1 546 ? -16.159 27.822 35.305 1.00 85.75 546 LEU A N 1
ATOM 4380 C CA . LEU A 1 546 ? -16.072 26.370 35.426 1.00 85.75 546 LEU A CA 1
ATOM 4381 C C . LEU A 1 546 ? -15.606 25.916 36.817 1.00 85.75 546 LEU A C 1
ATOM 4383 O O . LEU A 1 546 ? -16.081 24.904 37.332 1.00 85.75 546 LEU A O 1
ATOM 4387 N N . ASP A 1 547 ? -14.706 26.679 37.438 1.00 86.88 547 ASP A N 1
ATOM 4388 C CA . ASP A 1 547 ? -14.185 26.399 38.777 1.00 86.88 547 ASP A CA 1
ATOM 4389 C C . ASP A 1 547 ? -15.251 26.623 39.864 1.00 86.88 547 ASP A C 1
ATOM 4391 O O . ASP A 1 547 ? -15.428 25.806 40.773 1.00 86.88 547 ASP A O 1
ATOM 4395 N N . THR A 1 548 ? -16.036 27.696 39.753 1.00 88.44 548 THR A N 1
ATOM 4396 C CA . THR A 1 548 ? -17.183 27.940 40.634 1.00 88.44 548 THR A CA 1
ATOM 4397 C C . THR A 1 548 ? -18.276 26.892 40.441 1.00 88.44 548 THR A C 1
ATOM 4399 O O . THR A 1 548 ? -18.787 26.373 41.434 1.00 88.44 548 THR A O 1
ATOM 4402 N N . ALA A 1 549 ? -18.597 26.512 39.201 1.00 89.00 549 ALA A N 1
ATOM 4403 C CA . ALA A 1 549 ? -19.560 25.445 38.923 1.00 89.00 549 ALA A CA 1
ATOM 4404 C C . ALA A 1 549 ? -19.113 24.098 39.526 1.00 89.00 549 ALA A C 1
ATOM 4406 O O . ALA A 1 549 ? -19.925 23.366 40.100 1.00 89.00 549 ALA A O 1
ATOM 4407 N N . ALA A 1 550 ? -17.817 23.782 39.462 1.00 89.12 550 ALA A N 1
ATOM 4408 C CA . ALA A 1 550 ? -17.258 22.562 40.042 1.00 89.12 550 ALA A CA 1
ATOM 4409 C C . ALA A 1 550 ? -17.333 22.559 41.574 1.00 89.12 550 ALA A C 1
ATOM 4411 O O . ALA A 1 550 ? -17.749 21.572 42.179 1.00 89.12 550 ALA A O 1
ATOM 4412 N N . ARG A 1 551 ? -17.005 23.686 42.217 1.00 90.19 551 ARG A N 1
ATOM 4413 C CA . ARG A 1 551 ? -17.122 23.827 43.677 1.00 90.19 551 ARG A CA 1
ATOM 4414 C C . ARG A 1 551 ? -18.572 23.739 44.151 1.00 90.19 551 ARG A C 1
ATOM 4416 O O . ARG A 1 551 ? -18.845 23.091 45.161 1.00 90.19 551 ARG A O 1
ATOM 4423 N N . GLN A 1 552 ? -19.502 24.362 43.428 1.00 90.81 552 GLN A N 1
ATOM 4424 C CA . GLN A 1 552 ? -20.924 24.330 43.773 1.00 90.81 552 GLN A CA 1
ATOM 4425 C C . GLN A 1 552 ? -21.531 22.935 43.594 1.00 90.81 552 GLN A C 1
ATOM 4427 O O . GLN A 1 552 ? -22.173 22.441 44.519 1.00 90.81 552 GLN A O 1
ATOM 4432 N N . SER A 1 553 ? -21.268 22.262 42.471 1.00 91.12 553 SER A N 1
ATOM 4433 C CA . SER A 1 553 ? -21.765 20.898 42.237 1.00 91.12 553 SER A CA 1
ATOM 4434 C C . SER A 1 553 ? -21.199 19.881 43.239 1.00 91.12 553 SER A C 1
ATOM 4436 O O . SER A 1 553 ? -21.952 19.069 43.774 1.00 91.12 553 SER A O 1
ATOM 4438 N N . ALA A 1 554 ? -19.914 19.978 43.600 1.00 91.81 554 ALA A N 1
ATOM 4439 C CA . ALA A 1 554 ? -19.324 19.142 44.651 1.00 91.81 554 ALA A CA 1
ATOM 4440 C C . ALA A 1 554 ? -19.963 19.392 46.034 1.00 91.81 554 ALA A C 1
ATOM 4442 O O . ALA A 1 554 ? -20.182 18.457 46.809 1.00 91.81 554 ALA A O 1
ATOM 4443 N N . SER A 1 555 ? -20.299 20.649 46.344 1.00 93.00 555 SER A N 1
ATOM 4444 C CA . SER A 1 555 ? -21.014 21.009 47.575 1.00 93.00 555 SER A CA 1
ATOM 4445 C C . SER A 1 555 ? -22.439 20.439 47.601 1.00 93.00 555 SER A C 1
ATOM 4447 O O . SER A 1 555 ? -22.870 19.905 48.626 1.00 93.00 555 SER A O 1
ATOM 4449 N N . GLU A 1 556 ? -23.155 20.479 46.472 1.00 91.38 556 GLU A N 1
ATOM 4450 C CA . GLU A 1 556 ? -24.488 19.875 46.329 1.00 91.38 556 GLU A CA 1
ATOM 4451 C C . GLU A 1 556 ? -24.460 18.359 46.550 1.00 91.38 556 GLU A C 1
ATOM 4453 O O . GLU A 1 556 ? -25.294 17.839 47.295 1.00 91.38 556 GLU A O 1
ATOM 4458 N N . VAL A 1 557 ? -23.474 17.655 45.981 1.00 93.00 557 VAL A N 1
ATOM 4459 C CA . VAL A 1 557 ? -23.267 16.215 46.215 1.00 93.00 557 VAL A CA 1
ATOM 4460 C C . VAL A 1 557 ? -23.047 15.936 47.701 1.00 93.00 557 VAL A C 1
ATOM 4462 O O . VAL A 1 557 ? -23.703 15.064 48.276 1.00 93.00 557 VAL A O 1
ATOM 4465 N N . LEU A 1 558 ? -22.178 16.708 48.361 1.00 93.62 558 LEU A N 1
ATOM 4466 C CA . LEU A 1 558 ? -21.910 16.548 49.791 1.00 93.62 558 LEU A CA 1
ATOM 4467 C C . LEU A 1 558 ? -23.174 16.778 50.638 1.00 93.62 558 LEU A C 1
ATOM 4469 O O . LEU A 1 558 ? -23.409 16.057 51.612 1.00 93.62 558 LEU A O 1
ATOM 4473 N N . HIS A 1 559 ? -23.988 17.775 50.285 1.00 92.81 559 HIS A N 1
ATOM 4474 C CA . HIS A 1 559 ? -25.247 18.057 50.970 1.00 92.81 559 HIS A CA 1
ATOM 4475 C C . HIS A 1 559 ? -26.253 16.915 50.782 1.00 92.81 559 HIS A C 1
ATOM 4477 O O . HIS A 1 559 ? -26.781 16.397 51.766 1.00 92.81 559 HIS A O 1
ATOM 4483 N N . ALA A 1 560 ? -26.460 16.453 49.547 1.00 92.31 560 ALA A N 1
ATOM 4484 C CA . ALA A 1 560 ? -27.378 15.357 49.248 1.00 92.31 560 ALA A CA 1
ATOM 4485 C C . ALA A 1 560 ? -26.953 14.038 49.924 1.00 92.31 560 ALA A C 1
ATOM 4487 O O . ALA A 1 560 ? -27.786 13.326 50.483 1.00 92.31 560 ALA A O 1
ATOM 4488 N N . GLN A 1 561 ? -25.650 13.741 49.978 1.00 93.44 561 GLN A N 1
ATOM 4489 C CA . GLN A 1 561 ? -25.123 12.589 50.721 1.00 93.44 561 GLN A CA 1
ATOM 4490 C C . GLN A 1 561 ? -25.410 12.680 52.228 1.00 93.44 561 GLN A C 1
ATOM 4492 O O . GLN A 1 561 ? -25.723 11.670 52.864 1.00 93.44 561 GLN A O 1
ATOM 4497 N N . LYS A 1 562 ? -25.314 13.878 52.824 1.00 93.00 562 LYS A N 1
ATOM 4498 C CA . LYS A 1 562 ? -25.680 14.097 54.234 1.00 93.00 562 LYS A CA 1
ATOM 4499 C C . LYS A 1 562 ? -27.178 13.892 54.463 1.00 93.00 562 LYS A C 1
ATOM 4501 O O . LYS A 1 562 ? -27.542 13.269 55.463 1.00 93.00 562 LYS A O 1
ATOM 4506 N N . GLU A 1 563 ? -28.032 14.352 53.549 1.00 91.44 563 GLU A N 1
ATOM 4507 C CA . GLU A 1 563 ? -29.481 14.120 53.619 1.00 91.44 563 GLU A CA 1
ATOM 4508 C C . GLU A 1 563 ? -29.812 12.624 53.580 1.00 91.44 563 GLU A C 1
ATOM 4510 O O . GLU A 1 563 ? -30.564 12.149 54.430 1.00 91.44 563 GLU A O 1
ATOM 4515 N N . VAL A 1 564 ? -29.193 11.862 52.669 1.00 92.88 564 VAL A N 1
ATOM 4516 C CA . VAL A 1 564 ? -29.387 10.405 52.583 1.00 92.88 564 VAL A CA 1
ATOM 4517 C C . VAL A 1 564 ? -28.940 9.714 53.867 1.00 92.88 564 VAL A C 1
ATOM 4519 O O . VAL A 1 564 ? -29.712 8.948 54.437 1.00 92.88 564 VAL A O 1
ATOM 4522 N N . LYS A 1 565 ? -27.749 10.032 54.394 1.00 92.69 565 LYS A N 1
ATOM 4523 C CA . LYS A 1 565 ? -27.272 9.464 55.670 1.00 92.69 565 LYS A CA 1
ATOM 4524 C C . LYS A 1 565 ? -28.219 9.763 56.834 1.00 92.69 565 LYS A C 1
ATOM 4526 O O . LYS A 1 565 ? -28.426 8.901 57.685 1.00 92.69 565 LYS A O 1
ATOM 4531 N N . THR A 1 566 ? -28.794 10.964 56.864 1.00 92.06 566 THR A N 1
ATOM 4532 C CA . THR A 1 566 ? -29.751 11.382 57.900 1.00 92.06 566 THR A CA 1
ATOM 4533 C C . THR A 1 566 ? -31.090 10.655 57.758 1.00 92.06 566 THR A C 1
ATOM 4535 O O . THR A 1 566 ? -31.659 10.201 58.747 1.00 92.06 566 THR A O 1
ATOM 4538 N N . ALA A 1 567 ? -31.587 10.487 56.531 1.00 89.25 567 ALA A N 1
ATOM 4539 C CA . ALA A 1 567 ? -32.805 9.724 56.270 1.00 89.25 567 ALA A CA 1
ATOM 4540 C C . ALA A 1 567 ? -32.623 8.226 56.589 1.00 89.25 567 ALA A C 1
ATOM 4542 O O . ALA A 1 567 ? -33.508 7.605 57.177 1.00 89.25 567 ALA A O 1
ATOM 4543 N N . GLU A 1 568 ? -31.462 7.649 56.268 1.00 91.00 568 GLU A N 1
ATOM 4544 C CA . GLU A 1 568 ? -31.132 6.259 56.595 1.00 91.00 568 GLU A CA 1
ATOM 4545 C C . GLU A 1 568 ? -30.995 6.016 58.098 1.00 91.00 568 GLU A C 1
ATOM 4547 O O . GLU A 1 568 ? -31.424 4.968 58.585 1.00 91.00 568 GLU A O 1
ATOM 4552 N N . SER A 1 569 ? -30.381 6.944 58.842 1.00 89.50 569 SER A N 1
ATOM 4553 C CA . SER A 1 569 ? -30.273 6.816 60.298 1.00 89.50 569 SER A CA 1
ATOM 4554 C C . SER A 1 569 ? -31.649 6.908 60.955 1.00 89.50 569 SER A C 1
ATOM 4556 O O . SER A 1 569 ? -31.973 6.054 61.778 1.00 89.50 569 SER A O 1
ATOM 4558 N N . ALA A 1 570 ? -32.500 7.844 60.520 1.00 87.12 570 ALA A N 1
ATOM 4559 C CA . ALA A 1 570 ? -33.881 7.959 60.987 1.00 87.12 570 ALA A CA 1
ATOM 4560 C C . ALA A 1 570 ? -34.701 6.687 60.701 1.00 87.12 570 ALA A C 1
ATOM 4562 O O . ALA A 1 570 ? -35.401 6.187 61.585 1.00 87.12 570 ALA A O 1
ATOM 4563 N N . GLN A 1 571 ? -34.570 6.113 59.498 1.00 86.62 571 GLN A N 1
ATOM 4564 C CA . GLN A 1 571 ? -35.237 4.859 59.142 1.00 86.62 571 GLN A CA 1
ATOM 4565 C C . GLN A 1 571 ? -34.747 3.687 60.006 1.00 86.62 571 GLN A C 1
ATOM 4567 O O . GLN A 1 571 ? -35.560 2.893 60.482 1.00 86.62 571 GLN A O 1
ATOM 4572 N N . ARG A 1 572 ? -33.433 3.585 60.249 1.00 87.31 572 ARG A N 1
ATOM 4573 C CA . ARG A 1 572 ? -32.849 2.550 61.118 1.00 87.31 572 ARG A CA 1
ATOM 4574 C C . ARG A 1 572 ? -33.343 2.667 62.558 1.00 87.31 572 ARG A C 1
ATOM 4576 O O . ARG A 1 572 ? -33.754 1.659 63.127 1.00 87.31 572 ARG A O 1
ATOM 4583 N N . SER A 1 573 ? -33.355 3.872 63.127 1.00 85.69 573 SER A N 1
ATOM 4584 C CA . SER A 1 573 ? -33.844 4.104 64.490 1.00 85.69 573 SER A CA 1
ATOM 4585 C C . SER A 1 573 ? -35.311 3.700 64.640 1.00 85.69 573 SER A C 1
ATOM 4587 O O . SER A 1 573 ? -35.658 2.992 65.583 1.00 85.69 573 SER A O 1
ATOM 4589 N N . ILE A 1 574 ? -36.170 4.057 63.683 1.00 83.31 574 ILE A N 1
ATOM 4590 C CA . ILE A 1 574 ? -37.591 3.691 63.742 1.00 83.31 574 ILE A CA 1
ATOM 4591 C C . ILE A 1 574 ? -37.800 2.195 63.541 1.00 83.31 574 ILE A C 1
ATOM 4593 O O . ILE A 1 574 ? -38.591 1.601 64.268 1.00 83.31 574 ILE A O 1
ATOM 4597 N N . ARG A 1 575 ? -37.038 1.556 62.651 1.00 82.75 575 ARG A N 1
ATOM 4598 C CA . ARG A 1 575 ? -37.072 0.099 62.501 1.00 82.75 575 ARG A CA 1
ATOM 4599 C C . ARG A 1 575 ? -36.676 -0.615 63.797 1.00 82.75 575 ARG A C 1
ATOM 4601 O O . ARG A 1 575 ? -37.387 -1.518 64.220 1.00 82.75 575 ARG A O 1
ATOM 4608 N N . SER A 1 576 ? -35.615 -0.167 64.475 1.00 84.62 576 SER A N 1
ATOM 4609 C CA . SER A 1 576 ? -35.218 -0.748 65.770 1.00 84.62 576 SER A CA 1
ATOM 4610 C C . SER A 1 576 ? -36.265 -0.535 66.869 1.00 84.62 576 SER A C 1
ATOM 4612 O O . SER A 1 576 ? -36.479 -1.418 67.700 1.00 84.62 576 SER A O 1
ATOM 4614 N N . LEU A 1 577 ? -36.962 0.609 66.858 1.00 82.38 577 LEU A N 1
ATOM 4615 C CA . LEU A 1 577 ? -38.074 0.875 67.772 1.00 82.38 577 LEU A CA 1
ATOM 4616 C C . LEU A 1 577 ? -39.270 -0.033 67.472 1.00 82.38 577 LEU A C 1
ATOM 4618 O O . LEU A 1 577 ? -39.872 -0.551 68.405 1.00 82.38 577 LEU A O 1
ATOM 4622 N N . GLN A 1 578 ? -39.589 -0.273 66.196 1.00 80.56 578 GLN A N 1
ATOM 4623 C CA . GLN A 1 578 ? -40.638 -1.213 65.794 1.00 80.56 578 GLN A CA 1
ATOM 4624 C C . GLN A 1 578 ? -40.306 -2.648 66.198 1.00 80.56 578 GLN A C 1
ATOM 4626 O O . GLN A 1 578 ? -41.161 -3.324 66.757 1.00 80.56 578 GLN A O 1
ATOM 4631 N N . GLU A 1 579 ? -39.074 -3.097 65.963 1.00 82.25 579 GLU A N 1
ATOM 4632 C CA . GLU A 1 579 ? -38.611 -4.427 66.373 1.00 82.25 579 GLU A CA 1
ATOM 4633 C C . GLU A 1 579 ? -38.691 -4.578 67.902 1.00 82.25 579 GLU A C 1
ATOM 4635 O O . GLU A 1 579 ? -39.239 -5.559 68.402 1.00 82.25 579 GLU A O 1
ATOM 4640 N N . SER A 1 580 ? -38.254 -3.564 68.658 1.00 83.25 580 SER A N 1
ATOM 4641 C CA . SER A 1 580 ? -38.353 -3.549 70.127 1.00 83.25 580 SER A CA 1
ATOM 4642 C C . SER A 1 580 ? -39.805 -3.557 70.615 1.00 83.25 580 SER A C 1
ATOM 4644 O O . SER A 1 580 ? -40.137 -4.261 71.567 1.00 83.25 580 SER A O 1
ATOM 4646 N N . LEU A 1 581 ? -40.686 -2.802 69.954 1.00 80.50 581 LEU A N 1
ATOM 4647 C CA . LEU A 1 581 ? -42.106 -2.727 70.286 1.00 80.50 581 LEU A CA 1
ATOM 4648 C C . LEU A 1 581 ? -42.826 -4.043 69.971 1.00 80.50 581 LEU A C 1
ATOM 4650 O O . LEU A 1 581 ? -43.618 -4.499 70.790 1.00 80.50 581 LEU A O 1
ATOM 4654 N N . GLN A 1 582 ? -42.505 -4.700 68.854 1.00 80.12 582 GLN A N 1
ATOM 4655 C CA . GLN A 1 582 ? -43.010 -6.037 68.523 1.00 80.12 582 GLN A CA 1
ATOM 4656 C C . GLN A 1 582 ? -42.549 -7.087 69.541 1.00 80.12 582 GLN A C 1
ATOM 4658 O O . GLN A 1 582 ? -43.348 -7.921 69.968 1.00 80.12 582 GLN A O 1
ATOM 4663 N N . ILE A 1 583 ? -41.283 -7.032 69.974 1.00 83.38 583 ILE A N 1
ATOM 4664 C CA . ILE A 1 583 ? -40.762 -7.914 71.028 1.00 83.38 583 ILE A CA 1
ATOM 4665 C C . ILE A 1 583 ? -41.516 -7.679 72.343 1.00 83.38 583 ILE A C 1
ATOM 4667 O O . ILE A 1 583 ? -41.983 -8.641 72.951 1.00 83.38 583 ILE A O 1
ATOM 4671 N N . ALA A 1 584 ? -41.688 -6.422 72.762 1.00 80.94 584 ALA A N 1
ATOM 4672 C CA . ALA A 1 584 ? -42.411 -6.076 73.985 1.00 80.94 584 ALA A CA 1
ATOM 4673 C C . ALA A 1 584 ? -43.893 -6.493 73.924 1.00 80.94 584 ALA A C 1
ATOM 4675 O O . ALA A 1 584 ? -44.419 -7.047 74.888 1.00 80.94 584 ALA A O 1
ATOM 4676 N N . GLN A 1 585 ? -44.559 -6.291 72.782 1.00 78.94 585 GLN A N 1
ATOM 4677 C CA . GLN A 1 585 ? -45.933 -6.750 72.553 1.00 78.94 585 GLN A CA 1
ATOM 4678 C C . GLN A 1 585 ? -46.047 -8.272 72.667 1.00 78.94 585 GLN A C 1
ATOM 4680 O O . GLN A 1 585 ? -46.958 -8.766 73.330 1.00 78.94 585 GLN A O 1
ATOM 4685 N N . LYS A 1 586 ? -45.104 -9.018 72.079 1.00 80.75 586 LYS A N 1
ATOM 4686 C CA . LYS A 1 586 ? -45.071 -10.481 72.167 1.00 80.75 586 LYS A CA 1
ATOM 4687 C C . LYS A 1 586 ? -44.840 -10.963 73.601 1.00 80.75 586 LYS A C 1
ATOM 4689 O O . LYS A 1 586 ? -45.558 -11.838 74.068 1.00 80.75 586 LYS A O 1
ATOM 4694 N N . GLN A 1 587 ? -43.909 -10.347 74.330 1.00 82.44 587 GLN A N 1
ATOM 4695 C CA . GLN A 1 587 ? -43.679 -10.650 75.747 1.00 82.44 587 GLN A CA 1
ATOM 4696 C C . GLN A 1 587 ? -44.928 -10.392 76.601 1.00 82.44 587 GLN A C 1
ATOM 4698 O O . GLN A 1 587 ? -45.248 -11.185 77.485 1.00 82.44 587 GLN A O 1
ATOM 4703 N N . LEU A 1 588 ? -45.660 -9.310 76.321 1.00 79.38 588 LEU A N 1
ATOM 4704 C CA . LEU A 1 588 ? -46.902 -8.983 77.018 1.00 79.38 588 LEU A CA 1
ATOM 4705 C C . LEU A 1 588 ? -48.026 -9.976 76.680 1.00 79.38 588 LEU A C 1
ATOM 4707 O O . LEU A 1 588 ? -48.776 -10.365 77.573 1.00 79.38 588 LEU A O 1
ATOM 4711 N N . GLN A 1 589 ? -48.108 -10.445 75.429 1.00 77.00 589 GLN A N 1
ATOM 4712 C CA . GLN A 1 589 ? -49.003 -11.542 75.042 1.00 77.00 589 GLN A CA 1
ATOM 4713 C C . GLN A 1 589 ? -48.654 -12.848 75.761 1.00 77.00 589 GLN A C 1
ATOM 4715 O O . GLN A 1 589 ? -49.553 -13.502 76.286 1.00 77.00 589 GLN A O 1
ATOM 4720 N N . ASP A 1 590 ? -47.376 -13.222 75.810 1.00 80.38 590 ASP A N 1
ATOM 4721 C CA . ASP A 1 590 ? -46.923 -14.448 76.471 1.00 80.38 590 ASP A CA 1
ATOM 4722 C C . ASP A 1 590 ? -47.222 -14.401 77.979 1.00 80.38 590 ASP A C 1
ATOM 4724 O O . ASP A 1 590 ? -47.754 -15.364 78.534 1.00 80.38 590 ASP A O 1
ATOM 4728 N N . ALA A 1 591 ? -46.990 -13.256 78.630 1.00 80.12 591 ALA A N 1
ATOM 4729 C CA . ALA A 1 591 ? -47.346 -13.035 80.032 1.00 80.12 591 ALA A CA 1
ATOM 4730 C C . ALA A 1 591 ? -48.868 -13.089 80.267 1.00 80.12 591 ALA A C 1
ATOM 4732 O O . ALA A 1 591 ? -49.330 -13.733 81.210 1.00 80.12 591 ALA A O 1
ATOM 4733 N N . ALA A 1 592 ? -49.667 -12.466 79.392 1.00 76.06 592 ALA A N 1
ATOM 4734 C CA . ALA A 1 592 ? -51.127 -12.520 79.469 1.00 76.06 592 ALA A CA 1
ATOM 4735 C C . ALA A 1 592 ? -51.658 -13.953 79.285 1.00 76.06 592 ALA A C 1
ATOM 4737 O O . ALA A 1 592 ? -52.537 -14.384 80.032 1.00 76.06 592 ALA A O 1
ATOM 4738 N N . ARG A 1 593 ? -51.090 -14.724 78.347 1.00 77.19 593 ARG A N 1
ATOM 4739 C CA . ARG A 1 593 ? -51.419 -16.144 78.146 1.00 77.19 593 ARG A CA 1
ATOM 4740 C C . ARG A 1 593 ? -51.052 -16.979 79.366 1.00 77.19 593 ARG A C 1
ATOM 4742 O O . ARG A 1 593 ? -51.868 -17.784 79.806 1.00 77.19 593 ARG A O 1
ATOM 4749 N N . GLN A 1 594 ? -49.868 -16.779 79.944 1.00 79.38 594 GLN A N 1
ATOM 4750 C CA . GLN A 1 594 ? -49.450 -17.481 81.163 1.00 79.38 594 GLN A CA 1
ATOM 4751 C C . GLN A 1 594 ? -50.418 -17.225 82.327 1.00 79.38 594 GLN A C 1
ATOM 4753 O O . GLN A 1 594 ? -50.840 -18.180 82.976 1.00 79.38 594 GLN A O 1
ATOM 4758 N N . LEU A 1 595 ? -50.849 -15.974 82.528 1.00 76.88 595 LEU A N 1
ATOM 4759 C CA . LEU A 1 595 ? -51.837 -15.615 83.553 1.00 76.88 595 LEU A CA 1
ATOM 4760 C C . LEU A 1 595 ? -53.208 -16.268 83.318 1.00 76.88 595 LEU A C 1
ATOM 4762 O O . LEU A 1 595 ? -53.839 -16.726 84.268 1.00 76.88 595 LEU A O 1
ATOM 4766 N N . ILE A 1 596 ? -53.665 -16.355 82.065 1.00 74.81 596 ILE A N 1
ATOM 4767 C CA . ILE A 1 596 ? -54.927 -17.034 81.720 1.00 74.81 596 ILE A CA 1
ATOM 4768 C C . ILE A 1 596 ? -54.813 -18.551 81.923 1.00 74.81 596 ILE A C 1
ATOM 4770 O O . ILE A 1 596 ? -55.762 -19.177 82.385 1.00 74.81 596 ILE A O 1
ATOM 4774 N N . THR A 1 597 ? -53.652 -19.144 81.630 1.00 73.19 597 THR A N 1
ATOM 4775 C CA . THR A 1 597 ? -53.427 -20.596 81.761 1.00 73.19 597 THR A CA 1
ATOM 4776 C C . THR A 1 597 ? -53.340 -21.039 83.228 1.00 73.19 597 THR A C 1
ATOM 4778 O O . THR A 1 597 ? -53.715 -22.162 83.549 1.00 73.19 597 THR A O 1
ATOM 4781 N N . GLN A 1 598 ? -52.869 -20.161 84.121 1.00 73.31 598 GLN A N 1
ATOM 4782 C CA . GLN A 1 598 ? -52.776 -20.404 85.570 1.00 73.31 598 GLN A CA 1
ATOM 4783 C C . GLN A 1 598 ? -54.086 -20.126 86.332 1.00 73.31 598 GLN A C 1
ATOM 4785 O O . GLN A 1 598 ? -54.200 -20.478 87.503 1.00 73.31 598 GLN A O 1
ATOM 4790 N N . SER A 1 599 ? -55.074 -19.500 85.688 1.00 68.12 599 SER A N 1
ATOM 4791 C CA . SER A 1 599 ? -56.403 -19.242 86.250 1.00 68.12 599 SER A CA 1
ATOM 4792 C C . SER A 1 599 ? -57.278 -20.501 86.200 1.00 68.12 599 SER A C 1
ATOM 4794 O O . SER A 1 599 ? -57.412 -21.127 85.149 1.00 68.12 599 SER A O 1
ATOM 4796 N N . GLU A 1 600 ? -57.956 -20.833 87.306 1.00 64.38 600 GLU A N 1
ATOM 4797 C CA . GLU A 1 600 ? -58.955 -21.919 87.366 1.00 64.38 600 GLU A CA 1
ATOM 4798 C C . GLU A 1 600 ? -60.169 -21.669 86.443 1.00 64.38 600 GLU A C 1
ATOM 4800 O O . GLU A 1 600 ? -60.930 -22.586 86.138 1.00 64.38 600 GLU A O 1
ATOM 4805 N N . GLN A 1 601 ? -60.348 -20.432 85.959 1.00 69.50 601 GLN A N 1
ATOM 4806 C CA . GLN A 1 601 ? -61.435 -20.020 85.070 1.00 69.50 601 GLN A CA 1
ATOM 4807 C C . GLN A 1 601 ? -60.867 -19.336 83.816 1.00 69.50 601 GLN A C 1
ATOM 4809 O O . GLN A 1 601 ? -60.825 -18.110 83.710 1.00 69.50 601 GLN A O 1
ATOM 4814 N N . GLN A 1 602 ? -60.455 -20.146 82.834 1.00 66.62 602 GLN A N 1
ATOM 4815 C CA . GLN A 1 602 ? -59.792 -19.721 81.582 1.00 66.62 602 GLN A CA 1
ATOM 4816 C C . GLN A 1 602 ? -60.639 -18.803 80.676 1.00 66.62 602 GLN A C 1
ATOM 4818 O O . GLN A 1 602 ? -60.119 -18.181 79.752 1.00 66.62 602 GLN A O 1
ATOM 4823 N N . ASN A 1 603 ? -61.942 -18.702 80.946 1.00 74.62 603 ASN A N 1
ATOM 4824 C CA . ASN A 1 603 ? -62.897 -17.901 80.179 1.00 74.62 603 ASN A CA 1
ATOM 4825 C C . ASN A 1 603 ? -63.223 -16.552 80.838 1.00 74.62 603 ASN A C 1
ATOM 4827 O O . ASN A 1 603 ? -64.084 -15.826 80.349 1.00 74.62 603 ASN A O 1
ATOM 4831 N N . ILE A 1 604 ? -62.575 -16.211 81.954 1.00 73.06 604 ILE A N 1
ATOM 4832 C CA . ILE A 1 604 ? -62.788 -14.944 82.658 1.00 73.06 604 ILE A CA 1
ATOM 4833 C C . ILE A 1 604 ? -61.521 -14.108 82.553 1.00 73.06 604 ILE A C 1
ATOM 4835 O O . ILE A 1 604 ? -60.430 -14.562 82.892 1.00 73.06 604 ILE A O 1
ATOM 4839 N N . CYS A 1 605 ? -61.662 -12.864 82.094 1.00 74.06 605 CYS A N 1
ATOM 4840 C CA . CYS A 1 605 ? -60.537 -11.940 82.048 1.00 74.06 605 CYS A CA 1
ATOM 4841 C C . CYS A 1 605 ? -60.023 -11.665 83.477 1.00 74.06 605 CYS A C 1
ATOM 4843 O O . CYS A 1 605 ? -60.792 -11.167 84.305 1.00 74.06 605 CYS A O 1
ATOM 4845 N N . PRO A 1 606 ? -58.736 -11.907 83.785 1.00 69.94 606 PRO A N 1
ATOM 4846 C CA . PRO A 1 606 ? -58.206 -11.759 85.142 1.00 69.94 606 PRO A CA 1
ATOM 4847 C C . PRO A 1 606 ? -58.163 -10.301 85.631 1.00 69.94 606 PRO A C 1
ATOM 4849 O O . PRO A 1 606 ? -58.058 -10.061 86.830 1.00 69.94 606 PRO A O 1
ATOM 4852 N N . VAL A 1 607 ? -58.272 -9.323 84.723 1.00 75.75 607 VAL A N 1
ATOM 4853 C CA . VAL A 1 607 ? -58.199 -7.888 85.047 1.00 75.75 607 VAL A CA 1
ATOM 4854 C C . VAL A 1 607 ? -59.585 -7.293 85.308 1.00 75.75 607 VAL A C 1
ATOM 4856 O O . VAL A 1 607 ? -59.815 -6.693 86.353 1.00 75.75 607 VAL A O 1
ATOM 4859 N N . CYS A 1 608 ? -60.528 -7.463 84.376 1.00 78.94 608 CYS A N 1
ATOM 4860 C CA . CYS A 1 608 ? -61.863 -6.854 84.460 1.00 78.94 608 CYS A CA 1
ATOM 4861 C C . CYS A 1 608 ? -62.981 -7.839 84.839 1.00 78.94 608 CYS A C 1
ATOM 4863 O O . CYS A 1 608 ? -64.144 -7.445 84.888 1.00 78.94 608 CYS A O 1
ATOM 4865 N N . LYS A 1 609 ? -62.652 -9.117 85.080 1.00 76.88 609 LYS A N 1
ATOM 4866 C CA . LYS A 1 609 ? -63.585 -10.205 85.439 1.00 76.88 609 LYS A CA 1
ATOM 4867 C C . LYS A 1 609 ? -64.739 -10.430 84.453 1.00 76.88 609 LYS A C 1
ATOM 4869 O O . LYS A 1 609 ? -65.743 -11.044 84.801 1.00 76.88 609 LYS A O 1
ATOM 4874 N N . THR A 1 610 ? -64.610 -9.949 83.219 1.00 81.31 610 THR A N 1
ATOM 4875 C CA . THR A 1 610 ? -65.609 -10.173 82.165 1.00 81.31 610 THR A CA 1
ATOM 4876 C C . THR A 1 610 ? -65.550 -11.626 81.689 1.00 81.31 610 THR A C 1
ATOM 4878 O O . THR A 1 610 ? -64.459 -12.160 81.481 1.00 81.31 610 THR A O 1
ATOM 4881 N N . LEU A 1 611 ? -66.716 -12.260 81.538 1.00 79.00 611 LEU A N 1
ATOM 4882 C CA . LEU A 1 611 ? -66.860 -13.619 81.013 1.00 79.00 611 LEU A CA 1
ATOM 4883 C C . LEU A 1 611 ? -66.829 -13.584 79.478 1.00 79.00 611 LEU A C 1
ATOM 4885 O O . LEU A 1 611 ? -67.566 -12.819 78.859 1.00 79.00 611 LEU A O 1
ATOM 4889 N N . HIS A 1 612 ? -65.998 -14.425 78.877 1.00 79.44 612 HIS A N 1
ATOM 4890 C CA . HIS A 1 612 ? -65.843 -14.581 77.433 1.00 79.44 612 HIS A CA 1
ATOM 4891 C C . HIS A 1 612 ? -66.234 -15.995 77.000 1.00 79.44 612 HIS A C 1
ATOM 4893 O O . HIS A 1 612 ? -66.194 -16.931 77.802 1.00 79.44 612 HIS A O 1
ATOM 4899 N N . HIS A 1 613 ? -66.590 -16.179 75.727 1.00 78.44 613 HIS A N 1
ATOM 4900 C CA . HIS A 1 613 ? -66.773 -17.527 75.198 1.00 78.44 613 HIS A CA 1
ATOM 4901 C C . HIS A 1 613 ? -65.429 -18.283 75.133 1.00 78.44 613 HIS A C 1
ATOM 4903 O O . HIS A 1 613 ? -64.373 -17.653 74.997 1.00 78.44 613 HIS A O 1
ATOM 4909 N N . PRO A 1 614 ? -65.436 -19.631 75.216 1.00 73.88 614 PRO A N 1
ATOM 4910 C CA . PRO A 1 614 ? -64.220 -20.434 75.109 1.00 73.88 614 PRO A CA 1
ATOM 4911 C C . PRO A 1 614 ? -63.410 -20.079 73.857 1.00 73.88 614 PRO A C 1
ATOM 4913 O O . PRO A 1 614 ? -63.935 -20.099 72.747 1.00 73.88 614 PRO A O 1
ATOM 4916 N N . GLY A 1 615 ? -62.137 -19.721 74.040 1.00 72.62 615 GLY A N 1
ATOM 4917 C CA . GLY A 1 615 ? -61.233 -19.312 72.956 1.00 72.62 615 GLY A CA 1
ATOM 4918 C C . GLY A 1 615 ? -61.379 -17.859 72.477 1.00 72.62 615 GLY A C 1
ATOM 4919 O O . GLY A 1 615 ? -60.453 -17.338 71.859 1.00 72.62 615 GLY A O 1
ATOM 4920 N N . GLU A 1 616 ? -62.465 -17.159 72.816 1.00 79.88 616 GLU A N 1
ATOM 4921 C CA . GLU A 1 616 ? -62.711 -15.775 72.386 1.00 79.88 616 GLU A CA 1
ATOM 4922 C C . GLU A 1 616 ? -61.734 -14.783 73.034 1.00 79.88 616 GLU A C 1
ATOM 4924 O O . GLU A 1 616 ? -61.254 -13.857 72.382 1.00 79.88 616 GLU A O 1
ATOM 4929 N N . LEU A 1 617 ? -61.387 -14.996 74.307 1.00 76.12 617 LEU A N 1
ATOM 4930 C CA . LEU A 1 617 ? -60.408 -14.165 75.012 1.00 76.12 617 LEU A CA 1
ATOM 4931 C C . LEU A 1 617 ? -59.018 -14.259 74.359 1.00 76.12 617 LEU A C 1
ATOM 4933 O O . LEU A 1 617 ? -58.372 -13.237 74.135 1.00 76.12 617 LEU A O 1
ATOM 4937 N N . ASN A 1 618 ? -58.593 -15.468 73.979 1.00 74.75 618 ASN A N 1
ATOM 4938 C CA . ASN A 1 618 ? -57.328 -15.683 73.272 1.00 74.75 618 ASN A CA 1
ATOM 4939 C C . ASN A 1 618 ? -57.355 -15.071 71.866 1.00 74.75 618 ASN A C 1
ATOM 4941 O O . ASN A 1 618 ? -56.398 -14.399 71.486 1.00 74.75 618 ASN A O 1
ATOM 4945 N N . ALA A 1 619 ? -58.466 -15.211 71.137 1.00 75.88 619 ALA A N 1
ATOM 4946 C CA . ALA A 1 619 ? -58.640 -14.586 69.827 1.00 75.88 619 ALA A CA 1
ATOM 4947 C C . ALA A 1 619 ? -58.592 -13.046 69.903 1.00 75.88 619 ALA A C 1
ATOM 4949 O O . ALA A 1 619 ? -57.987 -12.399 69.051 1.00 75.88 619 ALA A O 1
ATOM 4950 N N . ARG A 1 620 ? -59.165 -12.438 70.953 1.00 74.12 620 ARG A N 1
ATOM 4951 C CA . ARG A 1 620 ? -59.080 -10.984 71.190 1.00 74.12 620 ARG A CA 1
ATOM 4952 C C . ARG A 1 620 ? -57.656 -10.531 71.536 1.00 74.12 620 ARG A C 1
ATOM 4954 O O . ARG A 1 620 ? -57.238 -9.475 71.072 1.00 74.12 620 ARG A O 1
ATOM 4961 N N . ILE A 1 621 ? -56.896 -11.324 72.296 1.00 74.06 621 ILE A N 1
ATOM 4962 C CA . ILE A 1 621 ? -55.478 -11.054 72.605 1.00 74.06 621 ILE A CA 1
ATOM 4963 C C . ILE A 1 621 ? -54.598 -11.159 71.351 1.00 74.06 621 ILE A C 1
ATOM 4965 O O . ILE A 1 621 ? -53.666 -10.371 71.183 1.00 74.06 621 ILE A O 1
ATOM 4969 N N . GLU A 1 622 ? -54.903 -12.097 70.453 1.00 72.25 622 GLU A N 1
ATOM 4970 C CA . GLU A 1 622 ? -54.234 -12.231 69.153 1.00 72.25 622 GLU A CA 1
ATOM 4971 C C . GLU A 1 622 ? -54.572 -11.068 68.207 1.00 72.25 622 GLU A C 1
ATOM 4973 O O . GLU A 1 622 ? -53.675 -10.524 67.562 1.00 72.25 622 GLU A O 1
ATOM 4978 N N . ALA A 1 623 ? -55.830 -10.615 68.184 1.00 72.44 623 ALA A N 1
ATOM 4979 C CA . ALA A 1 623 ? -56.275 -9.510 67.333 1.00 72.44 623 ALA A CA 1
ATOM 4980 C C . ALA A 1 623 ? -55.609 -8.159 67.670 1.00 72.44 623 ALA A C 1
ATOM 4982 O O . ALA A 1 623 ? -55.368 -7.356 66.768 1.00 72.44 623 ALA A O 1
ATOM 4983 N N . LEU A 1 624 ? -55.241 -7.917 68.936 1.00 67.38 624 LEU A N 1
ATOM 4984 C CA . LEU A 1 624 ? -54.614 -6.663 69.395 1.00 67.38 624 LEU A CA 1
ATOM 4985 C C . LEU A 1 624 ? -53.235 -6.358 68.770 1.00 67.38 624 LEU A C 1
ATOM 4987 O O . LEU A 1 624 ? -52.765 -5.228 68.879 1.00 67.38 624 LEU A O 1
ATOM 4991 N N . VAL A 1 625 ? -52.584 -7.331 68.117 1.00 60.97 625 VAL A N 1
ATOM 4992 C CA . VAL A 1 625 ? -51.239 -7.182 67.515 1.00 60.97 625 VAL A CA 1
ATOM 4993 C C . VAL A 1 625 ? -51.273 -7.095 65.983 1.00 60.97 625 VAL A C 1
ATOM 4995 O O . VAL A 1 625 ? -50.250 -6.838 65.351 1.00 60.97 625 VAL A O 1
ATOM 4998 N N . SER A 1 626 ? -52.453 -7.193 65.364 1.00 56.88 626 SER A N 1
ATOM 4999 C CA . SER A 1 626 ? -52.631 -6.926 63.928 1.00 56.88 626 SER A CA 1
ATOM 5000 C C . SER A 1 626 ? -52.619 -5.418 63.616 1.00 56.88 626 SER A C 1
ATOM 5002 O O . SER A 1 626 ? -53.561 -4.860 63.068 1.00 56.88 626 SER A O 1
ATOM 5004 N N . ALA A 1 627 ? -51.551 -4.725 64.015 1.00 55.56 627 ALA A N 1
ATOM 5005 C CA . ALA A 1 627 ? -51.355 -3.319 63.699 1.00 55.56 627 ALA A CA 1
ATOM 5006 C C . ALA A 1 627 ? -50.800 -3.177 62.274 1.00 55.56 627 ALA A C 1
ATOM 5008 O O . ALA A 1 627 ? -49.693 -3.633 61.973 1.00 55.56 627 ALA A O 1
ATOM 5009 N N . GLU A 1 628 ? -51.574 -2.522 61.409 1.00 57.72 628 GLU A N 1
ATOM 5010 C CA . GLU A 1 628 ? -51.115 -2.007 60.120 1.00 57.72 628 GLU A CA 1
ATOM 5011 C C . GLU A 1 628 ? -49.838 -1.170 60.302 1.00 57.72 628 GLU A C 1
ATOM 5013 O O . GLU A 1 628 ? -49.669 -0.456 61.295 1.00 57.72 628 GLU A O 1
ATOM 5018 N N . THR A 1 629 ? -48.913 -1.257 59.341 1.00 59.03 629 THR A N 1
ATOM 5019 C CA . THR A 1 629 ? -47.688 -0.445 59.327 1.00 59.03 629 THR A CA 1
ATOM 5020 C C . THR A 1 629 ? -48.027 1.037 59.537 1.00 59.03 629 THR A C 1
ATOM 5022 O O . THR A 1 629 ? -48.800 1.583 58.748 1.00 59.03 629 THR A O 1
ATOM 5025 N N . PRO A 1 630 ? -47.444 1.717 60.544 1.00 67.81 630 PRO A N 1
ATOM 5026 C CA . PRO A 1 630 ? -47.761 3.111 60.824 1.00 67.81 630 PRO A CA 1
ATOM 5027 C C . PRO A 1 630 ? -47.504 4.004 59.597 1.00 67.81 630 PRO A C 1
ATOM 5029 O O . PRO A 1 630 ? -46.443 3.872 58.977 1.00 67.81 630 PRO A O 1
ATOM 5032 N N . PRO A 1 631 ? -48.389 4.967 59.275 1.00 69.19 631 PRO A N 1
ATOM 5033 C CA . PRO A 1 631 ? -48.235 5.860 58.118 1.00 69.19 631 PRO A CA 1
ATOM 5034 C C . PRO A 1 631 ? -46.903 6.634 58.115 1.00 69.19 631 PRO A C 1
ATOM 5036 O O . PRO A 1 631 ? -46.339 6.900 57.055 1.00 69.19 631 PRO A O 1
ATOM 5039 N N . HIS A 1 632 ? -46.325 6.901 59.290 1.00 70.75 632 HIS A N 1
ATOM 5040 C CA . HIS A 1 632 ? -45.009 7.534 59.432 1.00 70.75 632 HIS A CA 1
ATOM 5041 C C . HIS A 1 632 ? -43.841 6.719 58.844 1.00 70.75 632 HIS A C 1
ATOM 5043 O O . HIS A 1 632 ? -42.834 7.293 58.433 1.00 70.75 632 HIS A O 1
ATOM 5049 N N . VAL A 1 633 ? -43.953 5.388 58.761 1.00 76.44 633 VAL A N 1
ATOM 5050 C CA . VAL A 1 633 ? -42.910 4.521 58.178 1.00 76.44 633 VAL A CA 1
ATOM 5051 C C . VAL A 1 633 ? -42.902 4.638 56.655 1.00 76.44 633 VAL A C 1
ATOM 5053 O O . VAL A 1 633 ? -41.834 4.705 56.045 1.00 76.44 633 VAL A O 1
ATOM 5056 N N . ALA A 1 634 ? -44.088 4.723 56.046 1.00 78.50 634 ALA A N 1
ATOM 5057 C CA . ALA A 1 634 ? -44.239 4.975 54.617 1.00 78.50 634 ALA A CA 1
ATOM 5058 C C . ALA A 1 634 ? -43.743 6.383 54.241 1.00 78.50 634 ALA A C 1
ATOM 5060 O O . ALA A 1 634 ? -43.031 6.542 53.249 1.00 78.50 634 ALA A O 1
ATOM 5061 N N . GLU A 1 635 ? -44.028 7.390 55.074 1.00 84.12 635 GLU A N 1
ATOM 5062 C CA . GLU A 1 635 ? -43.534 8.761 54.889 1.00 84.12 635 GLU A CA 1
ATOM 5063 C C . GLU A 1 635 ? -41.995 8.830 54.896 1.00 84.12 635 GLU A C 1
ATOM 5065 O O . GLU A 1 635 ? -41.385 9.480 54.047 1.00 84.12 635 GLU A O 1
ATOM 5070 N N . LEU A 1 636 ? -41.337 8.113 55.810 1.00 83.56 636 LEU A N 1
ATOM 5071 C CA . LEU A 1 636 ? -39.874 8.062 55.881 1.00 83.56 636 LEU A CA 1
ATOM 5072 C C . LEU A 1 636 ? -39.241 7.298 54.719 1.00 83.56 636 LEU A C 1
ATOM 5074 O O . LEU A 1 636 ? -38.190 7.708 54.227 1.00 83.56 636 LEU A O 1
ATOM 5078 N N . ALA A 1 637 ? -39.878 6.219 54.257 1.00 82.81 637 ALA A N 1
ATOM 5079 C CA . ALA A 1 637 ? -39.446 5.513 53.056 1.00 82.81 637 ALA A CA 1
ATOM 5080 C C . ALA A 1 637 ? -39.512 6.429 51.821 1.00 82.81 637 ALA A C 1
ATOM 5082 O O . ALA A 1 637 ? -38.563 6.459 51.037 1.00 82.81 637 ALA A O 1
ATOM 5083 N N . SER A 1 638 ? -40.573 7.238 51.700 1.00 87.31 638 SER A N 1
ATOM 5084 C CA . SER A 1 638 ? -40.690 8.262 50.654 1.00 87.31 638 SER A CA 1
ATOM 5085 C C . SER A 1 638 ? -39.584 9.313 50.766 1.00 87.31 638 SER A C 1
ATOM 5087 O O . SER A 1 638 ? -38.892 9.578 49.788 1.00 87.31 638 SER A O 1
ATOM 5089 N N . ARG A 1 639 ? -39.334 9.858 51.966 1.00 89.00 639 ARG A N 1
ATOM 5090 C CA . ARG A 1 639 ? -38.262 10.849 52.187 1.00 89.00 639 ARG A CA 1
ATOM 5091 C C . ARG A 1 639 ? -36.874 10.304 51.845 1.00 89.00 639 ARG A C 1
ATOM 5093 O O . ARG A 1 639 ? -36.058 11.032 51.283 1.00 89.00 639 ARG A O 1
ATOM 5100 N N . LEU A 1 640 ? -36.597 9.038 52.163 1.00 90.38 640 LEU A N 1
ATOM 5101 C CA . LEU A 1 640 ? -35.342 8.387 51.784 1.00 90.38 640 LEU A CA 1
ATOM 5102 C C . LEU A 1 640 ? -35.233 8.225 50.263 1.00 90.38 640 LEU A C 1
ATOM 5104 O O . LEU A 1 640 ? -34.165 8.464 49.700 1.00 90.38 640 LEU A O 1
ATOM 5108 N N . GLN A 1 641 ? -36.323 7.843 49.596 1.00 90.88 641 GLN A N 1
ATOM 5109 C CA . GLN A 1 641 ? -36.357 7.716 48.142 1.00 90.88 641 GLN A CA 1
ATOM 5110 C C . GLN A 1 641 ? -36.144 9.071 47.447 1.00 90.88 641 GLN A C 1
ATOM 5112 O O . GLN A 1 641 ? -35.370 9.157 46.489 1.00 90.88 641 GLN A O 1
ATOM 5117 N N . ASP A 1 642 ? -36.744 10.143 47.967 1.00 92.31 642 ASP A N 1
ATOM 5118 C CA . ASP A 1 642 ? -36.549 11.509 47.473 1.00 92.31 642 ASP A CA 1
ATOM 5119 C C . ASP A 1 642 ? -35.106 11.984 47.675 1.00 92.31 642 ASP A C 1
ATOM 5121 O O . ASP A 1 642 ? -34.509 12.561 46.763 1.00 92.31 642 ASP A O 1
ATOM 5125 N N . ALA A 1 643 ? -34.516 11.712 48.844 1.00 91.69 643 ALA A N 1
ATOM 5126 C CA . ALA A 1 643 ? -33.123 12.049 49.137 1.00 91.69 643 ALA A CA 1
ATOM 5127 C C . ALA A 1 643 ? -32.151 11.295 48.213 1.00 91.69 643 ALA A C 1
ATOM 5129 O O . ALA A 1 643 ? -31.236 11.900 47.655 1.00 91.69 643 ALA A O 1
ATOM 5130 N N . LYS A 1 644 ? -32.382 9.996 47.970 1.00 91.88 644 LYS A N 1
ATOM 5131 C CA . LYS A 1 644 ? -31.590 9.196 47.017 1.00 91.88 644 LYS A CA 1
ATOM 5132 C C . LYS A 1 644 ? -31.726 9.705 45.584 1.00 91.88 644 LYS A C 1
ATOM 5134 O O . LYS A 1 644 ? -30.740 9.755 44.853 1.00 91.88 644 LYS A O 1
ATOM 5139 N N . THR A 1 645 ? -32.926 10.124 45.189 1.00 93.00 645 THR A N 1
ATOM 5140 C CA . THR A 1 645 ? -33.169 10.704 43.861 1.00 93.00 645 THR A CA 1
ATOM 5141 C C . THR A 1 645 ? -32.434 12.035 43.697 1.00 93.00 645 THR A C 1
ATOM 5143 O O . THR A 1 645 ? -31.782 12.251 42.676 1.00 93.00 645 THR A O 1
ATOM 5146 N N . ARG A 1 646 ? -32.466 12.908 44.715 1.00 91.12 646 ARG A N 1
ATOM 5147 C CA . ARG A 1 646 ? -31.691 14.160 44.738 1.00 91.12 646 ARG A CA 1
ATOM 5148 C C . ARG A 1 646 ? -30.187 13.910 44.683 1.00 91.12 646 ARG A C 1
ATOM 5150 O O . ARG A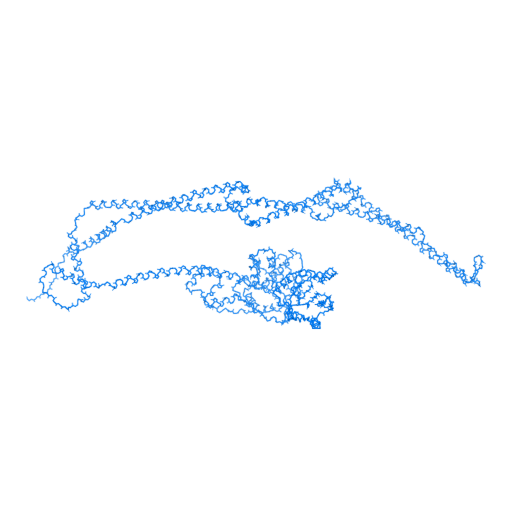 1 646 ? -29.504 14.588 43.923 1.00 91.12 646 ARG A O 1
ATOM 5157 N N . GLN A 1 647 ? -29.687 12.919 45.422 1.00 92.81 647 GLN A N 1
ATOM 5158 C CA . GLN A 1 647 ? -28.280 12.525 45.365 1.00 92.81 647 GLN A CA 1
ATOM 5159 C C . GLN A 1 647 ? -27.886 12.076 43.954 1.00 92.81 647 GLN A C 1
ATOM 5161 O O . GLN A 1 647 ? -26.932 12.607 43.399 1.00 92.81 647 GLN A O 1
ATOM 5166 N N . ALA A 1 648 ? -28.659 11.185 43.329 1.00 91.12 648 ALA A N 1
ATOM 5167 C CA . ALA A 1 648 ? -28.378 10.726 41.969 1.00 91.12 648 ALA A CA 1
ATOM 5168 C C . ALA A 1 648 ? -28.385 11.872 40.935 1.00 91.12 648 ALA A C 1
ATOM 5170 O O . ALA A 1 648 ? -27.612 11.856 39.976 1.00 91.12 648 ALA A O 1
ATOM 5171 N N . GLN A 1 649 ? -29.248 12.879 41.119 1.00 90.56 649 GLN A N 1
ATOM 5172 C CA . GLN A 1 649 ? -29.258 14.081 40.279 1.00 90.56 649 GLN A CA 1
ATOM 5173 C C . GLN A 1 649 ? -28.034 14.975 40.519 1.00 90.56 649 GLN A C 1
ATOM 5175 O O . GLN A 1 649 ? -27.472 15.483 39.550 1.00 90.56 649 GLN A O 1
ATOM 5180 N N . ALA A 1 650 ? -27.619 15.163 41.775 1.00 90.00 650 ALA A N 1
ATOM 5181 C CA . ALA A 1 650 ? -26.420 15.924 42.123 1.00 90.00 650 ALA A CA 1
ATOM 5182 C C . ALA A 1 650 ? -25.148 15.245 41.583 1.00 90.00 650 ALA A C 1
ATOM 5184 O O . ALA A 1 650 ? -24.342 15.905 40.934 1.00 90.00 650 ALA A O 1
ATOM 5185 N N . ASP A 1 651 ? -25.027 13.922 41.747 1.00 90.06 651 ASP A N 1
ATOM 5186 C CA . ASP A 1 651 ? -23.906 13.122 41.233 1.00 90.06 651 ASP A CA 1
ATOM 5187 C C . ASP A 1 651 ? -23.809 13.223 39.699 1.00 90.06 651 ASP A C 1
ATOM 5189 O O . ASP A 1 651 ? -22.724 13.390 39.142 1.00 90.06 651 ASP A O 1
ATOM 5193 N N . ARG A 1 652 ? -24.950 13.186 38.991 1.00 89.69 652 ARG A N 1
ATOM 5194 C CA . ARG A 1 652 ? -24.978 13.367 37.530 1.00 89.69 652 ARG A CA 1
ATOM 5195 C C . ARG A 1 652 ? -24.475 14.753 37.114 1.00 89.69 652 ARG A C 1
ATOM 5197 O O . ARG A 1 652 ? -23.663 14.846 36.200 1.00 89.69 652 ARG A O 1
ATOM 5204 N N . ARG A 1 653 ? -24.937 15.816 37.780 1.00 88.19 653 ARG A N 1
ATOM 5205 C CA . ARG A 1 653 ? -24.525 17.200 37.479 1.00 88.19 653 ARG A CA 1
ATOM 5206 C C . ARG A 1 653 ? -23.040 17.423 37.755 1.00 88.19 653 ARG A C 1
ATOM 5208 O O . ARG A 1 653 ? -22.360 18.059 36.958 1.00 88.19 653 ARG A O 1
ATOM 5215 N N . GLU A 1 654 ? -22.530 16.883 38.858 1.00 89.56 654 GLU A N 1
ATOM 5216 C CA . GLU A 1 654 ? -21.108 16.954 39.199 1.00 89.56 654 GLU A CA 1
ATOM 5217 C C . GLU A 1 654 ? -20.247 16.231 38.154 1.00 89.56 654 GLU A C 1
ATOM 5219 O O . GLU A 1 654 ? -19.237 16.773 37.702 1.00 89.56 654 GLU A O 1
ATOM 5224 N N . ALA A 1 655 ? -20.681 15.055 37.689 1.00 88.19 655 ALA A N 1
ATOM 5225 C CA . ALA A 1 655 ? -20.012 14.338 36.608 1.00 88.19 655 ALA A CA 1
ATOM 5226 C C . ALA A 1 655 ? -20.007 15.130 35.286 1.00 88.19 655 ALA A C 1
ATOM 5228 O O . ALA A 1 655 ? -18.989 15.158 34.595 1.00 88.19 655 ALA A O 1
ATOM 5229 N N . GLU A 1 656 ? -21.106 15.808 34.941 1.00 88.38 656 GLU A N 1
ATOM 5230 C CA . GLU A 1 656 ? -21.197 16.666 33.749 1.00 88.38 656 GLU A CA 1
ATOM 5231 C C . GLU A 1 656 ? -20.246 17.874 33.830 1.00 88.38 656 GLU A C 1
ATOM 5233 O O . GLU A 1 656 ? -19.532 18.164 32.867 1.00 88.38 656 GLU A O 1
ATOM 5238 N N . VAL A 1 657 ? -20.187 18.550 34.983 1.00 88.62 657 VAL A N 1
ATOM 5239 C CA . VAL A 1 657 ? -19.286 19.693 35.217 1.00 88.62 657 VAL A CA 1
ATOM 5240 C C . VAL A 1 657 ? -17.821 19.246 35.209 1.00 88.62 657 VAL A C 1
ATOM 5242 O O . VAL A 1 657 ? -16.980 19.897 34.587 1.00 88.62 657 VAL A O 1
ATOM 5245 N N . ARG A 1 658 ? -17.505 18.105 35.834 1.00 87.62 658 ARG A N 1
ATOM 5246 C CA . ARG A 1 658 ? -16.160 17.509 35.806 1.00 87.62 658 ARG A CA 1
ATOM 5247 C C . ARG A 1 658 ? -15.751 17.116 34.384 1.00 87.62 658 ARG A C 1
ATOM 5249 O O . ARG A 1 658 ? -14.632 17.407 33.975 1.00 87.62 658 ARG A O 1
ATOM 5256 N N . GLY A 1 659 ? -16.669 16.555 33.597 1.00 87.00 659 GLY A N 1
ATOM 5257 C CA . GLY A 1 659 ? -16.429 16.277 32.180 1.00 87.00 659 GLY A CA 1
ATOM 5258 C C . GLY A 1 659 ? -16.086 17.540 31.381 1.00 87.00 659 GLY A C 1
ATOM 5259 O O . GLY A 1 659 ? -15.200 17.510 30.528 1.00 87.00 659 GLY A O 1
ATOM 5260 N N . LEU A 1 660 ? -16.725 18.675 31.681 1.00 87.06 660 LEU A N 1
ATOM 5261 C CA . LEU A 1 660 ? -16.384 19.956 31.055 1.00 87.06 660 LEU A CA 1
ATOM 5262 C C . LEU A 1 660 ? -15.039 20.520 31.516 1.00 87.06 660 LEU A C 1
ATOM 5264 O O . LEU A 1 660 ? -14.362 21.145 30.704 1.00 87.06 660 LEU A O 1
ATOM 5268 N N . LEU A 1 661 ? -14.626 20.295 32.767 1.00 86.94 661 LEU A N 1
ATOM 5269 C CA . LEU A 1 661 ? -13.276 20.633 33.243 1.00 86.94 661 LEU A CA 1
ATOM 5270 C C . LEU A 1 661 ? -12.204 19.878 32.457 1.00 86.94 661 LEU A C 1
ATOM 5272 O O . LEU A 1 661 ? -11.245 20.492 31.979 1.00 86.94 661 LEU A O 1
ATOM 5276 N N . ASP A 1 662 ? -12.409 18.579 32.248 1.00 86.25 662 ASP A N 1
ATOM 5277 C CA . ASP A 1 662 ? -11.504 17.758 31.446 1.00 86.25 662 ASP A CA 1
ATOM 5278 C C . ASP A 1 662 ? -11.447 18.269 29.998 1.00 86.25 662 ASP A C 1
ATOM 5280 O O . ASP A 1 662 ? -10.359 18.463 29.451 1.00 86.25 662 ASP A O 1
ATOM 5284 N N . ILE A 1 663 ? -12.600 18.596 29.400 1.00 87.38 663 ILE A N 1
ATOM 5285 C CA . ILE A 1 663 ? -12.688 19.204 28.061 1.00 87.38 663 ILE A CA 1
ATOM 5286 C C . ILE A 1 663 ? -11.960 20.558 28.010 1.00 87.38 663 ILE A C 1
ATOM 5288 O O . ILE A 1 663 ? -11.194 20.809 27.081 1.00 87.38 663 ILE A O 1
ATOM 5292 N N . CYS A 1 664 ? -12.166 21.427 29.000 1.00 86.69 664 CYS A N 1
ATOM 5293 C CA . CYS A 1 664 ? -11.541 22.748 29.089 1.00 86.69 664 CYS A CA 1
ATOM 5294 C C . CYS A 1 664 ? -10.012 22.640 29.128 1.00 86.69 664 CYS A C 1
ATOM 5296 O O . CYS A 1 664 ? -9.324 23.367 28.408 1.00 86.69 664 CYS A O 1
ATOM 5298 N N . SER A 1 665 ? -9.490 21.687 29.909 1.00 84.75 665 SER A N 1
ATOM 5299 C CA . SER A 1 665 ? -8.052 21.418 30.000 1.00 84.75 665 SER A CA 1
ATOM 5300 C C . SER A 1 665 ? -7.468 20.931 28.668 1.00 84.75 665 SER A C 1
ATOM 5302 O O . SER A 1 665 ? -6.421 21.411 28.239 1.00 84.75 665 SER A O 1
ATOM 5304 N N . GLN A 1 666 ? -8.180 20.047 27.962 1.00 83.06 666 GLN A N 1
ATOM 5305 C CA . GLN A 1 666 ? -7.750 19.504 26.670 1.00 83.06 666 GLN A CA 1
ATOM 5306 C C . GLN A 1 666 ? -7.816 20.543 25.543 1.00 83.06 666 GLN A C 1
ATOM 5308 O O . GLN A 1 666 ? -6.986 20.518 24.636 1.00 83.06 666 GLN A O 1
ATOM 5313 N N . LEU A 1 667 ? -8.758 21.488 25.612 1.00 83.94 667 LEU A N 1
ATOM 5314 C CA . LEU A 1 667 ? -8.858 22.609 24.674 1.00 83.94 667 LEU A CA 1
ATOM 5315 C C . LEU A 1 667 ? -7.882 23.759 24.987 1.00 83.94 667 LEU A C 1
ATOM 5317 O O . LEU A 1 667 ? -7.804 24.703 24.198 1.00 83.94 667 LEU A O 1
ATOM 5321 N N . GLY A 1 668 ? -7.145 23.694 26.102 1.00 82.38 668 GLY A N 1
ATOM 5322 C CA . GLY A 1 668 ? -6.208 24.739 26.527 1.00 82.38 668 GLY A CA 1
ATOM 5323 C C . GLY A 1 668 ? -6.890 26.042 26.959 1.00 82.38 668 GLY A C 1
ATOM 5324 O O . GLY A 1 668 ? -6.294 27.112 26.851 1.00 82.38 668 GLY A O 1
ATOM 5325 N N . LEU A 1 669 ? -8.146 25.971 27.407 1.00 84.88 669 LEU A N 1
ATOM 5326 C CA . LEU A 1 669 ? -8.920 27.124 27.868 1.00 84.88 669 LEU A CA 1
ATOM 5327 C C . LEU A 1 669 ? -8.693 27.364 29.370 1.00 84.88 669 LEU A C 1
ATOM 5329 O O . LEU A 1 669 ? -8.505 26.424 30.143 1.00 84.88 669 LEU A O 1
ATOM 5333 N N . ASN A 1 670 ? -8.724 28.630 29.798 1.00 83.75 670 ASN A N 1
ATOM 5334 C CA . ASN A 1 670 ? -8.568 28.993 31.208 1.00 83.75 670 ASN A CA 1
ATOM 5335 C C . ASN A 1 670 ? -9.882 28.776 31.977 1.00 83.75 670 ASN A C 1
ATOM 5337 O O . ASN A 1 670 ? -10.854 29.506 31.763 1.00 83.75 670 ASN A O 1
ATOM 5341 N N . THR A 1 671 ? -9.875 27.827 32.913 1.00 77.19 671 THR A N 1
ATOM 5342 C CA . THR A 1 671 ? -11.031 27.409 33.726 1.00 77.19 671 THR A CA 1
ATOM 5343 C C . THR A 1 671 ? -11.633 28.522 34.588 1.00 77.19 671 THR A C 1
ATOM 5345 O O . THR A 1 671 ? -12.817 28.454 34.905 1.00 77.19 671 THR A O 1
ATOM 5348 N N . MET A 1 672 ? -10.862 29.561 34.938 1.00 72.88 672 MET A N 1
ATOM 5349 C CA . MET A 1 672 ? -11.333 30.686 35.766 1.00 72.88 672 MET A CA 1
ATOM 5350 C C . MET A 1 672 ? -11.948 31.837 34.960 1.00 72.88 672 MET A C 1
ATOM 5352 O O . MET A 1 672 ? -12.582 32.719 35.530 1.00 72.88 672 MET A O 1
ATOM 5356 N N . ALA A 1 673 ? -11.741 31.854 33.642 1.00 75.75 673 ALA A N 1
ATOM 5357 C CA . ALA A 1 673 ? -12.199 32.928 32.757 1.00 75.75 673 ALA A CA 1
ATOM 5358 C C . ALA A 1 673 ? -13.241 32.462 31.730 1.00 75.75 673 ALA A C 1
ATOM 5360 O O . ALA A 1 673 ? -13.811 33.286 31.017 1.00 75.75 673 ALA A O 1
ATOM 5361 N N . THR A 1 674 ? -13.484 31.152 31.630 1.00 85.31 674 THR A N 1
ATOM 5362 C CA . THR A 1 674 ? -14.455 30.583 30.693 1.00 85.31 674 THR A CA 1
ATOM 5363 C C . THR A 1 674 ? -15.662 30.021 31.422 1.00 85.31 674 THR A C 1
ATOM 5365 O O . THR A 1 674 ? -15.551 29.295 32.411 1.00 85.31 674 THR A O 1
ATOM 5368 N N . THR A 1 675 ? -16.840 30.378 30.916 1.00 87.06 675 THR A N 1
ATOM 5369 C CA . THR A 1 675 ? -18.101 29.824 31.394 1.00 87.06 675 THR A CA 1
ATOM 5370 C C . THR A 1 675 ? -18.306 28.423 30.842 1.00 87.06 675 THR A C 1
ATOM 5372 O O . THR A 1 675 ? -17.794 28.067 29.773 1.00 87.06 675 THR A O 1
ATOM 5375 N N . ALA A 1 676 ? -19.105 27.629 31.546 1.00 82.88 676 ALA A N 1
ATOM 5376 C CA . ALA A 1 676 ? -19.414 26.272 31.116 1.00 82.88 676 ALA A CA 1
ATOM 5377 C C . ALA A 1 676 ? -20.126 26.226 29.748 1.00 82.88 676 ALA A C 1
ATOM 5379 O O . ALA A 1 676 ? -19.841 25.359 28.918 1.00 82.88 676 ALA A O 1
ATOM 5380 N N . GLU A 1 677 ? -20.970 27.224 29.467 1.00 85.38 677 GLU A N 1
ATOM 5381 C CA . GLU A 1 677 ? -21.596 27.424 28.157 1.00 85.38 677 GLU A CA 1
ATOM 5382 C C . GLU A 1 677 ? -20.566 27.701 27.053 1.00 85.38 677 GLU A C 1
ATOM 5384 O O . GLU A 1 677 ? -20.654 27.127 25.965 1.00 85.38 677 GLU A O 1
ATOM 5389 N N . HIS A 1 678 ? -19.554 28.530 27.330 1.00 86.31 678 HIS A N 1
ATOM 5390 C CA . HIS A 1 678 ? -18.518 28.837 26.352 1.00 86.31 678 HIS A CA 1
ATOM 5391 C C . HIS A 1 678 ? -17.715 27.585 25.982 1.00 86.31 678 HIS A C 1
ATOM 5393 O O . HIS A 1 678 ? -17.542 27.310 24.796 1.00 86.31 678 HIS A O 1
ATOM 5399 N N . VAL A 1 679 ? -17.305 26.773 26.963 1.00 87.12 679 VAL A N 1
ATOM 5400 C CA . VAL A 1 679 ? -16.574 25.514 26.719 1.00 87.12 679 VAL A CA 1
ATOM 5401 C C . VAL A 1 679 ? -17.404 24.544 25.867 1.00 87.12 679 VAL A C 1
ATOM 5403 O O . VAL A 1 679 ? -16.910 24.025 24.863 1.00 87.12 679 VAL A O 1
ATOM 5406 N N . ALA A 1 680 ? -18.682 24.348 26.209 1.00 85.75 680 ALA A N 1
ATOM 5407 C CA . ALA A 1 680 ? -19.591 23.490 25.447 1.00 85.75 680 ALA A CA 1
ATOM 5408 C C . ALA A 1 680 ? -19.819 24.006 24.012 1.00 85.75 680 ALA A C 1
ATOM 5410 O O . ALA A 1 680 ? -19.831 23.223 23.057 1.00 85.75 680 ALA A O 1
ATOM 5411 N N . SER A 1 681 ? -19.960 25.325 23.842 1.00 87.38 681 SER A N 1
ATOM 5412 C CA . SER A 1 681 ? -20.123 25.957 22.529 1.00 87.38 681 SER A CA 1
ATOM 5413 C C . SER A 1 681 ? -18.869 25.819 21.660 1.00 87.38 681 SER A C 1
ATOM 5415 O O . SER A 1 681 ? -18.979 25.450 20.492 1.00 87.38 681 SER A O 1
ATOM 5417 N N . THR A 1 682 ? -17.681 26.011 22.238 1.00 88.81 682 THR A N 1
ATOM 5418 C CA . THR A 1 682 ? -16.395 25.878 21.549 1.00 88.81 682 THR A CA 1
ATOM 5419 C C . THR A 1 682 ? -16.172 24.441 21.094 1.00 88.81 682 THR A C 1
ATOM 5421 O O . THR A 1 682 ? -15.861 24.220 19.925 1.00 88.81 682 THR A O 1
ATOM 5424 N N . LEU A 1 683 ? -16.432 23.448 21.954 1.00 89.19 683 LEU A N 1
ATOM 5425 C CA . LEU A 1 683 ? -16.364 22.038 21.559 1.00 89.19 683 LEU A CA 1
ATOM 5426 C C . LEU A 1 683 ? -17.301 21.740 20.378 1.00 89.19 683 LEU A C 1
ATOM 5428 O O . LEU A 1 683 ? -16.902 21.082 19.417 1.00 89.19 683 LEU A O 1
ATOM 5432 N N . LYS A 1 684 ? -18.534 22.258 20.413 1.00 90.12 684 LYS A N 1
ATOM 5433 C CA . LYS A 1 684 ? -19.511 22.076 19.333 1.00 90.12 684 LYS A CA 1
ATOM 5434 C C . LYS A 1 684 ? -19.047 22.712 18.019 1.00 90.12 684 LYS A C 1
ATOM 5436 O O . LYS A 1 684 ? -19.195 22.086 16.970 1.00 90.12 684 LYS A O 1
ATOM 5441 N N . VAL A 1 685 ? -18.493 23.925 18.063 1.00 91.19 685 VAL A N 1
ATOM 5442 C CA . VAL A 1 685 ? -17.962 24.629 16.883 1.00 91.19 685 VAL A CA 1
ATOM 5443 C C . VAL A 1 685 ? -16.795 23.855 16.273 1.00 91.19 685 VAL A C 1
ATOM 5445 O O . VAL A 1 685 ? -16.796 23.613 15.069 1.00 91.19 685 VAL A O 1
ATOM 5448 N N . GLU A 1 686 ? -15.849 23.394 17.088 1.00 89.88 686 GLU A N 1
ATOM 5449 C CA . GLU A 1 686 ? -14.686 22.622 16.630 1.00 89.88 686 GLU A CA 1
ATOM 5450 C C . GLU A 1 686 ? -15.100 21.253 16.055 1.00 89.88 686 GLU A C 1
ATOM 5452 O O . GLU A 1 686 ? -14.629 20.853 14.990 1.00 89.88 686 GLU A O 1
ATOM 5457 N N . GLN A 1 687 ? -16.047 20.548 16.689 1.00 91.38 687 GLN A N 1
ATOM 5458 C CA . GLN A 1 687 ? -16.608 19.300 16.150 1.00 91.38 687 GLN A CA 1
ATOM 5459 C C . GLN A 1 687 ? -17.340 19.524 14.815 1.00 91.38 687 GLN A C 1
ATOM 5461 O O . GLN A 1 687 ? -17.258 18.690 13.911 1.00 91.38 687 GLN A O 1
ATOM 5466 N N . GLN A 1 688 ? -18.059 20.641 14.661 1.00 92.44 688 GLN A N 1
ATOM 5467 C CA . GLN A 1 688 ? -18.706 21.006 13.398 1.00 92.44 688 GLN A CA 1
ATOM 5468 C C . GLN A 1 688 ? -17.692 21.387 12.316 1.00 92.44 688 GLN A C 1
ATOM 5470 O O . GLN A 1 688 ? -17.868 20.984 11.167 1.00 92.44 688 GLN A O 1
ATOM 5475 N N . ALA A 1 689 ? -16.634 22.120 12.670 1.00 92.75 689 ALA A N 1
ATOM 5476 C CA . ALA A 1 689 ? -15.535 22.439 11.766 1.00 92.75 689 ALA A CA 1
ATOM 5477 C C . ALA A 1 689 ? -14.858 21.156 11.267 1.00 92.75 689 ALA A C 1
ATOM 5479 O O . ALA A 1 689 ? -14.710 20.978 10.062 1.00 92.75 689 ALA A O 1
ATOM 5480 N N . LEU A 1 690 ? -14.576 20.204 12.165 1.00 93.25 690 LEU A N 1
ATOM 5481 C CA . LEU A 1 690 ? -14.024 18.902 11.792 1.00 93.25 690 LEU A CA 1
ATOM 5482 C C . LEU A 1 690 ? -14.946 18.144 10.830 1.00 93.25 690 LEU A C 1
ATOM 5484 O O . LEU A 1 690 ? -14.474 17.618 9.827 1.00 93.25 690 LEU A O 1
ATOM 5488 N N . LYS A 1 691 ? -16.257 18.101 11.100 1.00 93.38 691 LYS A N 1
ATOM 5489 C CA . LYS A 1 691 ? -17.226 17.458 10.195 1.00 93.38 691 LYS A CA 1
ATOM 5490 C C . LYS A 1 691 ? -17.218 18.094 8.805 1.00 93.38 691 LYS A C 1
ATOM 5492 O O . LYS A 1 691 ? -17.207 17.366 7.818 1.00 93.38 691 LYS A O 1
ATOM 5497 N N . LYS A 1 692 ? -17.188 19.429 8.727 1.00 94.88 692 LYS A N 1
ATOM 5498 C CA . LYS A 1 692 ? -17.112 20.158 7.452 1.00 94.88 692 LYS A CA 1
ATOM 5499 C C . LYS A 1 692 ? -15.811 19.856 6.706 1.00 94.88 692 LYS A C 1
ATOM 5501 O O . LYS A 1 692 ? -15.881 19.489 5.543 1.00 94.88 692 LYS A O 1
ATOM 5506 N N . SER A 1 693 ? -14.652 19.929 7.364 1.00 93.12 693 SER A N 1
ATOM 5507 C CA . SER A 1 693 ? -13.360 19.646 6.719 1.00 93.12 693 SER A CA 1
ATOM 5508 C C . SER A 1 693 ? -13.222 18.186 6.275 1.00 93.12 693 SER A C 1
ATOM 5510 O O . SER A 1 693 ? -12.626 17.928 5.235 1.00 93.12 693 SER A O 1
ATOM 5512 N N . VAL A 1 694 ? -13.793 17.223 7.013 1.00 94.50 694 VAL A N 1
ATOM 5513 C CA . VAL A 1 694 ? -13.838 15.811 6.584 1.00 94.50 694 VAL A CA 1
ATOM 5514 C C . VAL A 1 694 ? -14.679 15.647 5.319 1.00 94.50 694 VAL A C 1
ATOM 5516 O O . VAL A 1 694 ? -14.273 14.921 4.415 1.00 94.50 694 VAL A O 1
ATOM 5519 N N . GLU A 1 695 ? -15.819 16.331 5.232 1.00 95.44 695 GLU A N 1
ATOM 5520 C CA . GLU A 1 695 ? -16.660 16.293 4.035 1.00 95.44 695 GLU A CA 1
ATOM 5521 C C . GLU A 1 695 ? -15.985 16.982 2.841 1.00 95.44 695 GLU A C 1
ATOM 5523 O O . GLU A 1 695 ? -15.969 16.423 1.746 1.00 95.44 695 GLU A O 1
ATOM 5528 N N . SER A 1 696 ? -15.343 18.136 3.048 1.00 94.38 696 SER A N 1
ATOM 5529 C CA . SER A 1 696 ? -14.551 18.805 2.007 1.00 94.38 696 SER A CA 1
ATOM 5530 C C . SER A 1 696 ? -13.394 17.934 1.511 1.00 94.38 696 SER A C 1
ATOM 5532 O O . SER A 1 696 ? -13.182 17.833 0.306 1.00 94.38 696 SER A O 1
ATOM 5534 N N . LEU A 1 697 ? -12.684 17.247 2.416 1.00 95.38 697 LEU A N 1
ATOM 5535 C CA . LEU A 1 697 ? -11.637 16.292 2.047 1.00 95.38 697 LEU A CA 1
ATOM 5536 C C . LEU A 1 697 ? -12.204 15.147 1.202 1.00 95.38 697 LEU A C 1
ATOM 5538 O O . LEU A 1 697 ? -11.618 14.799 0.181 1.00 95.38 697 LEU A O 1
ATOM 5542 N N . ARG A 1 698 ? -13.354 14.590 1.597 1.00 96.00 698 ARG A N 1
ATOM 5543 C CA . ARG A 1 698 ? -14.029 13.516 0.858 1.00 96.00 698 ARG A CA 1
ATOM 5544 C C . ARG A 1 698 ? -14.396 13.960 -0.560 1.00 96.00 698 ARG A C 1
ATOM 5546 O O . ARG A 1 698 ? -14.147 13.221 -1.507 1.00 96.00 698 ARG A O 1
ATOM 5553 N N . LEU A 1 699 ? -14.961 15.158 -0.714 1.00 94.25 699 LEU A N 1
ATOM 5554 C CA . LEU A 1 699 ? -15.319 15.717 -2.022 1.00 94.25 699 LEU A CA 1
ATOM 5555 C C . LEU A 1 699 ? -14.081 15.971 -2.895 1.00 94.25 699 LEU A C 1
ATOM 5557 O O . LEU A 1 699 ? -14.088 15.614 -4.071 1.00 94.25 699 LEU A O 1
ATOM 5561 N N . ALA A 1 700 ? -13.006 16.518 -2.323 1.00 92.31 700 ALA A N 1
ATOM 5562 C CA . ALA A 1 700 ? -11.749 16.733 -3.041 1.00 92.31 700 ALA A CA 1
ATOM 5563 C C . ALA A 1 700 ? -11.104 15.403 -3.479 1.00 92.31 700 ALA A C 1
ATOM 5565 O O . ALA A 1 700 ? -10.660 15.277 -4.617 1.00 92.31 700 ALA A O 1
ATOM 5566 N N . GLN A 1 701 ? -11.119 14.379 -2.618 1.00 93.38 701 GLN A N 1
ATOM 5567 C CA . GLN A 1 701 ? -10.640 13.034 -2.959 1.00 93.38 701 GLN A CA 1
ATOM 5568 C C . GLN A 1 701 ? -11.457 12.407 -4.093 1.00 93.38 701 GLN A C 1
ATOM 5570 O O . GLN A 1 701 ? -10.875 11.845 -5.015 1.00 93.38 701 GLN A O 1
ATOM 5575 N N . GLN A 1 702 ? -12.784 12.559 -4.078 1.00 92.62 702 GLN A N 1
ATOM 5576 C CA . GLN A 1 702 ? -13.646 12.093 -5.169 1.00 92.62 702 GLN A CA 1
ATOM 5577 C C . GLN A 1 702 ? -13.374 12.824 -6.487 1.00 92.62 702 GLN A C 1
ATOM 5579 O O . GLN A 1 702 ? -13.376 12.198 -7.544 1.00 92.62 702 GLN A O 1
ATOM 5584 N N . ALA A 1 703 ? -13.111 14.133 -6.444 1.00 90.94 703 ALA A N 1
ATOM 5585 C CA . ALA A 1 703 ? -12.737 14.893 -7.634 1.00 90.94 703 ALA A CA 1
ATOM 5586 C C . ALA A 1 703 ? -11.398 14.409 -8.219 1.00 90.94 703 ALA A C 1
ATOM 5588 O O . ALA A 1 703 ? -11.283 14.232 -9.431 1.00 90.94 703 ALA A O 1
ATOM 5589 N N . VAL A 1 704 ? -10.417 14.107 -7.362 1.00 91.75 704 VAL A N 1
ATOM 5590 C CA . VAL A 1 704 ? -9.135 13.511 -7.770 1.00 91.75 704 VAL A CA 1
ATOM 5591 C C . VAL A 1 704 ? -9.312 12.085 -8.311 1.00 91.75 704 VAL A C 1
ATOM 5593 O O . VAL A 1 704 ? -8.687 11.726 -9.304 1.00 91.75 704 VAL A O 1
ATOM 5596 N N . GLU A 1 705 ? -10.191 11.265 -7.731 1.00 89.69 705 GLU A N 1
ATOM 5597 C CA . GLU A 1 705 ? -10.559 9.962 -8.309 1.00 89.69 705 GLU A CA 1
ATOM 5598 C C . GLU A 1 705 ? -11.232 10.112 -9.682 1.00 89.69 705 GLU A C 1
ATOM 5600 O O . GLU A 1 705 ? -10.998 9.294 -10.572 1.00 89.69 705 GLU A O 1
ATOM 5605 N N . GLY A 1 706 ? -11.991 11.193 -9.886 1.00 89.12 706 GLY A N 1
ATOM 5606 C CA . GLY A 1 706 ? -12.550 11.603 -11.175 1.00 89.12 706 GLY A CA 1
ATOM 5607 C C . GLY A 1 706 ? -11.505 11.707 -12.291 1.00 89.12 706 GLY A C 1
ATOM 5608 O O . GLY A 1 706 ? -11.771 11.290 -13.419 1.00 89.12 706 GLY A O 1
ATOM 5609 N N . LEU A 1 707 ? -10.291 12.172 -11.972 1.00 90.56 707 LEU A N 1
ATOM 5610 C CA . LEU A 1 707 ? -9.181 12.268 -12.929 1.00 90.56 707 LEU A CA 1
ATOM 5611 C C . LEU A 1 707 ? -8.788 10.894 -13.492 1.00 90.56 707 LEU A C 1
ATOM 5613 O O . LEU A 1 707 ? -8.500 10.779 -14.684 1.00 90.56 707 LEU A O 1
ATOM 5617 N N . LYS A 1 708 ? -8.877 9.826 -12.686 1.00 87.81 708 LYS A N 1
ATOM 5618 C CA . LYS A 1 708 ? -8.564 8.459 -13.139 1.00 87.81 708 LYS A CA 1
ATOM 5619 C C . LYS A 1 708 ? -9.515 7.991 -14.237 1.00 87.81 708 LYS A C 1
ATOM 5621 O O . LYS A 1 708 ? -9.080 7.333 -15.177 1.00 87.81 708 LYS A O 1
ATOM 5626 N N . PHE A 1 709 ? -10.794 8.366 -14.165 1.00 84.38 709 PHE A N 1
ATOM 5627 C CA . PHE A 1 709 ? -11.764 8.052 -15.222 1.00 84.38 709 PHE A CA 1
ATOM 5628 C C . PHE A 1 709 ? -11.472 8.796 -16.531 1.00 84.38 709 PHE A C 1
ATOM 5630 O O . PHE A 1 709 ? -11.818 8.300 -17.600 1.00 84.38 709 PHE A O 1
ATOM 5637 N N . ALA A 1 710 ? -10.791 9.943 -16.461 1.00 83.81 710 ALA A N 1
ATOM 5638 C CA . ALA A 1 710 ? -10.269 10.659 -17.624 1.00 83.81 710 ALA A CA 1
ATOM 5639 C C . ALA A 1 710 ? -8.906 10.117 -18.114 1.00 83.81 710 ALA A C 1
ATOM 5641 O O . ALA A 1 710 ? -8.319 10.686 -19.032 1.00 83.81 710 ALA A O 1
ATOM 5642 N N . GLY A 1 711 ? -8.397 9.027 -17.523 1.00 87.75 711 GLY A N 1
ATOM 5643 C CA . GLY A 1 711 ? -7.093 8.439 -17.850 1.00 87.75 711 GLY A CA 1
ATOM 5644 C C . GLY A 1 711 ? -5.897 9.179 -17.244 1.00 87.75 711 GLY A C 1
ATOM 5645 O O . GLY A 1 711 ? -4.763 8.920 -17.641 1.00 87.75 711 GLY A O 1
ATOM 5646 N N . LEU A 1 712 ? -6.134 10.092 -16.297 1.00 91.25 712 LEU A N 1
ATOM 5647 C CA . LEU A 1 712 ? -5.108 10.894 -15.638 1.00 91.25 712 LEU A CA 1
ATOM 5648 C C . LEU A 1 712 ? -4.768 10.289 -14.274 1.00 91.25 712 LEU A C 1
ATOM 5650 O O . LEU A 1 712 ? -5.566 10.317 -13.336 1.00 91.25 712 LEU A O 1
ATOM 5654 N N . TYR A 1 713 ? -3.565 9.731 -14.168 1.00 90.44 713 TYR A N 1
ATOM 5655 C CA . TYR A 1 713 ? -3.078 9.069 -12.957 1.00 90.44 713 TYR A CA 1
ATOM 5656 C C . TYR A 1 713 ? -2.223 10.017 -12.112 1.00 90.44 713 TYR A C 1
ATOM 5658 O O . TYR A 1 713 ? -1.451 10.807 -12.657 1.00 90.44 713 TYR A O 1
ATOM 5666 N N . ILE A 1 714 ? -2.351 9.918 -10.784 1.00 88.00 714 ILE A N 1
ATOM 5667 C CA . ILE A 1 714 ? -1.634 10.769 -9.816 1.00 88.00 714 ILE A CA 1
ATOM 5668 C C . ILE A 1 714 ? -0.134 10.455 -9.811 1.00 88.00 714 ILE A C 1
ATOM 5670 O O . ILE A 1 714 ? 0.677 11.371 -9.768 1.00 88.00 714 ILE A O 1
ATOM 5674 N N . ASP A 1 715 ? 0.246 9.181 -9.925 1.00 88.94 715 ASP A N 1
ATOM 5675 C CA . ASP A 1 715 ? 1.664 8.794 -9.939 1.00 88.94 715 ASP A CA 1
ATOM 5676 C C . ASP A 1 715 ? 2.380 9.425 -11.141 1.00 88.94 715 ASP A C 1
ATOM 5678 O O . ASP A 1 715 ? 3.422 10.063 -10.999 1.00 88.94 715 ASP A O 1
ATOM 5682 N N . ARG A 1 716 ? 1.734 9.375 -12.315 1.00 92.00 716 ARG A N 1
ATOM 5683 C CA . ARG A 1 716 ? 2.231 10.035 -13.525 1.00 92.00 716 ARG A CA 1
ATOM 5684 C C . ARG A 1 716 ? 2.234 11.562 -13.402 1.00 92.00 716 ARG A C 1
ATOM 5686 O O . ARG A 1 716 ? 3.134 12.202 -13.934 1.00 92.00 716 ARG A O 1
ATOM 5693 N N . TYR A 1 717 ? 1.269 12.148 -12.690 1.00 91.75 717 TYR A N 1
ATOM 5694 C CA . TYR A 1 717 ? 1.264 13.582 -12.389 1.00 91.75 717 TYR A CA 1
ATOM 5695 C C . TYR A 1 717 ? 2.504 14.002 -11.585 1.00 91.75 717 TYR A C 1
ATOM 5697 O O . TYR A 1 717 ? 3.139 14.986 -11.950 1.00 91.75 717 TYR A O 1
ATOM 5705 N N . GLU A 1 718 ? 2.875 13.269 -10.532 1.00 89.12 718 GLU A N 1
ATOM 5706 C CA . GLU A 1 718 ? 4.038 13.603 -9.692 1.00 89.12 718 GLU A CA 1
ATOM 5707 C C . GLU A 1 718 ? 5.373 13.425 -10.431 1.00 89.12 718 GLU A C 1
ATOM 5709 O O . GLU A 1 718 ? 6.284 14.252 -10.301 1.00 89.12 718 GLU A O 1
ATOM 5714 N N . GLU A 1 719 ? 5.479 12.381 -11.258 1.00 90.00 719 GLU A N 1
ATOM 5715 C CA . GLU A 1 719 ? 6.617 12.182 -12.161 1.00 90.00 719 GLU A CA 1
ATOM 5716 C C . GLU A 1 719 ? 6.750 13.353 -13.140 1.00 90.00 719 GLU A C 1
ATOM 5718 O O . GLU A 1 719 ? 7.787 14.019 -13.179 1.00 90.00 719 GLU A O 1
ATOM 5723 N N . LEU A 1 720 ? 5.674 13.661 -13.874 1.00 90.31 720 LEU A N 1
ATOM 5724 C CA . LEU A 1 720 ? 5.636 14.760 -14.838 1.00 90.31 720 LEU A CA 1
ATOM 5725 C C . LEU A 1 720 ? 5.920 16.105 -14.185 1.00 90.31 720 LEU A C 1
ATOM 5727 O O . LEU A 1 720 ? 6.663 16.910 -14.739 1.00 90.31 720 LEU A O 1
ATOM 5731 N N . ARG A 1 721 ? 5.352 16.357 -13.005 1.00 88.56 721 ARG A N 1
ATOM 5732 C CA . ARG A 1 721 ? 5.579 17.590 -12.253 1.00 88.56 721 ARG A CA 1
ATOM 5733 C C . ARG A 1 721 ? 7.059 17.749 -11.930 1.00 88.56 721 ARG A C 1
ATOM 5735 O O . ARG A 1 721 ? 7.612 18.826 -12.133 1.00 88.56 721 ARG A O 1
ATOM 5742 N N . THR A 1 722 ? 7.711 16.679 -11.478 1.00 87.56 722 THR A N 1
ATOM 5743 C CA . THR A 1 722 ? 9.149 16.674 -11.183 1.00 87.56 722 THR A CA 1
ATOM 5744 C C . THR A 1 722 ? 9.975 16.908 -12.449 1.00 87.56 722 THR A C 1
ATOM 5746 O O . THR A 1 722 ? 10.861 17.762 -12.460 1.00 87.56 722 THR A O 1
ATOM 5749 N N . GLU A 1 723 ? 9.662 16.210 -13.540 1.00 88.56 723 GLU A N 1
ATOM 5750 C CA . GLU A 1 723 ? 10.349 16.359 -14.828 1.00 88.56 723 GLU A CA 1
ATOM 5751 C C . GLU A 1 723 ? 10.205 17.783 -15.389 1.00 88.56 723 GLU A C 1
ATOM 5753 O O . GLU A 1 723 ? 11.201 18.402 -15.770 1.00 88.56 723 GLU A O 1
ATOM 5758 N N . VAL A 1 724 ? 9.002 18.359 -15.355 1.00 87.00 724 VAL A N 1
ATOM 5759 C CA . VAL A 1 724 ? 8.745 19.742 -15.782 1.00 87.00 724 VAL A CA 1
ATOM 5760 C C . VAL A 1 724 ? 9.487 20.740 -14.888 1.00 87.00 724 VAL A C 1
ATOM 5762 O O . VAL A 1 724 ? 10.131 21.649 -15.412 1.00 87.00 724 VAL A O 1
ATOM 5765 N N . LEU A 1 725 ? 9.484 20.548 -13.563 1.00 84.19 725 LEU A N 1
ATOM 5766 C CA . LEU A 1 725 ? 10.218 21.395 -12.612 1.00 84.19 725 LEU A CA 1
ATOM 5767 C C . LEU A 1 725 ? 11.733 21.373 -12.830 1.00 84.19 725 LEU A C 1
ATOM 5769 O O . LEU A 1 725 ? 12.388 22.398 -12.682 1.00 84.19 725 LEU A O 1
ATOM 5773 N N . THR A 1 726 ? 12.307 20.225 -13.197 1.00 83.38 726 THR A N 1
ATOM 5774 C CA . THR A 1 726 ? 13.750 20.143 -13.488 1.00 83.38 726 THR A CA 1
ATOM 5775 C C . THR A 1 726 ? 14.142 20.848 -14.785 1.00 83.38 726 THR A C 1
ATOM 5777 O O . THR A 1 726 ? 15.299 21.231 -14.949 1.00 83.38 726 THR A O 1
ATOM 5780 N N . GLN A 1 727 ? 13.197 21.023 -15.712 1.00 78.50 727 GLN A N 1
ATOM 5781 C CA . GLN A 1 727 ? 13.455 21.597 -17.032 1.00 78.50 727 GLN A CA 1
ATOM 5782 C C . GLN A 1 727 ? 13.022 23.065 -17.172 1.00 78.50 727 GLN A C 1
ATOM 5784 O O . GLN A 1 727 ? 13.432 23.707 -18.145 1.00 78.50 727 GLN A O 1
ATOM 5789 N N . TYR A 1 728 ? 12.238 23.596 -16.225 1.00 76.44 728 TYR A N 1
ATOM 5790 C CA . TYR A 1 728 ? 11.750 24.978 -16.198 1.00 76.44 728 TYR A CA 1
ATOM 5791 C C . TYR A 1 728 ? 12.143 25.691 -14.900 1.00 76.44 728 TYR A C 1
ATOM 5793 O O . TYR A 1 728 ? 11.800 25.258 -13.807 1.00 76.44 728 TYR A O 1
ATOM 5801 N N . GLU A 1 729 ? 12.805 26.844 -15.025 1.00 65.50 729 GLU A N 1
ATOM 5802 C CA . GLU A 1 729 ? 13.384 27.604 -13.903 1.00 65.50 729 GLU A CA 1
ATOM 5803 C C . GLU A 1 729 ? 12.351 28.249 -12.949 1.00 65.50 729 GLU A C 1
ATOM 5805 O O . GLU A 1 729 ? 12.741 28.815 -11.928 1.00 65.50 729 GLU A O 1
ATOM 5810 N N . TYR A 1 730 ? 11.041 28.149 -13.227 1.00 65.25 730 TYR A N 1
ATOM 5811 C CA . TYR A 1 730 ? 9.981 28.823 -12.458 1.00 65.25 730 TYR A CA 1
ATOM 5812 C C . TYR A 1 730 ? 8.888 27.860 -11.942 1.00 65.25 730 TYR A C 1
ATOM 5814 O O . TYR A 1 730 ? 7.864 27.673 -12.604 1.00 65.25 730 TYR A O 1
ATOM 5822 N N . PRO A 1 731 ? 9.050 27.300 -10.727 1.00 62.38 731 PRO A N 1
ATOM 5823 C CA . PRO A 1 731 ? 8.137 26.318 -10.128 1.00 62.38 731 PRO A CA 1
ATOM 5824 C C . PRO A 1 731 ? 6.697 26.782 -9.894 1.00 62.38 731 PRO A C 1
ATOM 5826 O O . PRO A 1 731 ? 5.769 25.985 -9.943 1.00 62.38 731 PRO A O 1
ATOM 5829 N N . GLU A 1 732 ? 6.488 28.069 -9.624 1.00 61.00 732 GLU A N 1
ATOM 5830 C CA . GLU A 1 732 ? 5.155 28.603 -9.303 1.00 61.00 732 GLU A CA 1
ATOM 5831 C C . GLU A 1 732 ? 4.325 28.900 -10.561 1.00 61.00 732 GLU A C 1
ATOM 5833 O O . GLU A 1 732 ? 3.100 29.000 -10.511 1.00 61.00 732 GLU A O 1
ATOM 5838 N N . ALA A 1 733 ? 4.993 29.018 -11.709 1.00 65.50 733 ALA A N 1
ATOM 5839 C CA . ALA A 1 733 ? 4.388 29.408 -12.974 1.00 65.50 733 ALA A CA 1
ATOM 5840 C C . ALA A 1 733 ? 3.848 28.204 -13.769 1.00 65.50 733 ALA A C 1
ATOM 5842 O O . ALA A 1 733 ? 2.956 28.365 -14.600 1.00 65.50 733 ALA A O 1
ATOM 5843 N N . ILE A 1 734 ? 4.350 26.994 -13.494 1.00 73.94 734 ILE A N 1
ATOM 5844 C CA . ILE A 1 734 ? 3.997 25.768 -14.230 1.00 73.94 734 ILE A CA 1
ATOM 5845 C C . ILE A 1 734 ? 2.615 25.207 -13.877 1.00 73.94 734 ILE A C 1
ATOM 5847 O O . ILE A 1 734 ? 2.104 24.364 -14.601 1.00 73.94 734 ILE A O 1
ATOM 5851 N N . GLU A 1 735 ? 1.981 25.671 -12.803 1.00 78.62 735 GLU A N 1
ATOM 5852 C CA . GLU A 1 735 ? 0.617 25.255 -12.446 1.00 78.62 735 GLU A CA 1
ATOM 5853 C C . GLU A 1 735 ? -0.449 26.189 -13.054 1.00 78.62 735 GLU A C 1
ATOM 5855 O O . GLU A 1 735 ? -1.644 25.907 -12.987 1.00 78.62 735 GLU A O 1
ATOM 5860 N N . ASN A 1 736 ? -0.033 27.290 -13.696 1.00 83.88 736 ASN A N 1
ATOM 5861 C CA . ASN A 1 736 ? -0.927 28.205 -14.400 1.00 83.88 736 ASN A CA 1
ATOM 5862 C C . ASN A 1 736 ? -1.103 27.772 -15.862 1.00 83.88 736 ASN A C 1
ATOM 5864 O O . ASN A 1 736 ? -0.171 27.856 -16.665 1.00 83.88 736 ASN A O 1
ATOM 5868 N N . LEU A 1 737 ? -2.332 27.395 -16.224 1.00 86.19 737 LEU A N 1
ATOM 5869 C CA . LEU A 1 737 ? -2.688 26.933 -17.568 1.00 86.19 737 LEU A CA 1
ATOM 5870 C C . LEU A 1 737 ? -2.232 27.889 -18.685 1.00 86.19 737 LEU A C 1
ATOM 5872 O O . LEU A 1 737 ? -1.726 27.436 -19.709 1.00 86.19 737 LEU A O 1
ATOM 5876 N N . THR A 1 738 ? -2.359 29.202 -18.477 1.00 86.06 738 THR A N 1
ATOM 5877 C CA . THR A 1 738 ? -2.008 30.221 -19.485 1.00 86.06 738 THR A CA 1
ATOM 5878 C C . THR A 1 738 ? -0.505 30.240 -19.757 1.00 86.06 738 THR A C 1
ATOM 5880 O O . THR A 1 738 ? -0.067 30.387 -20.898 1.00 86.06 738 THR A O 1
ATOM 5883 N N . ILE A 1 739 ? 0.296 30.064 -18.705 1.00 85.69 739 ILE A N 1
ATOM 5884 C CA . ILE A 1 739 ? 1.756 30.056 -18.800 1.00 85.69 739 ILE A CA 1
ATOM 5885 C C . ILE A 1 739 ? 2.226 28.767 -19.477 1.00 85.69 739 ILE A C 1
ATOM 5887 O O . ILE A 1 739 ? 3.064 28.821 -20.376 1.00 85.69 739 ILE A O 1
ATOM 5891 N N . VAL A 1 740 ? 1.648 27.620 -19.105 1.00 87.50 740 VAL A N 1
ATOM 5892 C CA . VAL A 1 740 ? 1.948 26.324 -19.734 1.00 87.50 740 VAL A CA 1
ATOM 5893 C C . VAL A 1 740 ? 1.584 26.336 -21.219 1.00 87.50 740 VAL A C 1
ATOM 5895 O O . VAL A 1 740 ? 2.350 25.846 -22.050 1.00 87.50 740 VAL A O 1
ATOM 5898 N N . GLU A 1 741 ? 0.445 26.931 -21.583 1.00 88.25 741 GLU A N 1
ATOM 5899 C CA . GLU A 1 741 ? 0.039 27.061 -22.983 1.00 88.25 741 GLU A CA 1
ATOM 5900 C C . GLU A 1 741 ? 1.023 27.919 -23.790 1.00 88.25 741 GLU A C 1
ATOM 5902 O O . GLU A 1 741 ? 1.389 27.549 -24.910 1.00 88.25 741 GLU A O 1
ATOM 5907 N N . GLN A 1 742 ? 1.483 29.039 -23.226 1.00 88.12 742 GLN A N 1
ATOM 5908 C CA . GLN A 1 742 ? 2.467 29.897 -23.882 1.00 88.12 742 GLN A CA 1
ATOM 5909 C C . GLN A 1 742 ? 3.818 29.185 -24.035 1.00 88.12 742 GLN A C 1
ATOM 5911 O O . GLN A 1 742 ? 4.348 29.124 -25.143 1.00 88.12 742 GLN A O 1
ATOM 5916 N N . ALA A 1 743 ? 4.318 28.543 -22.976 1.00 87.44 743 ALA A N 1
ATOM 5917 C CA . ALA A 1 743 ? 5.561 27.775 -23.021 1.00 87.44 743 ALA A CA 1
ATOM 5918 C C . ALA A 1 743 ? 5.504 26.652 -24.073 1.00 87.44 743 ALA A C 1
ATOM 5920 O O . ALA A 1 743 ? 6.455 26.436 -24.827 1.00 87.44 743 ALA A O 1
ATOM 5921 N N . LYS A 1 744 ? 4.355 25.974 -24.197 1.00 88.81 744 LYS A N 1
ATOM 5922 C CA . LYS A 1 744 ? 4.124 24.957 -25.230 1.00 88.81 744 LYS A CA 1
ATOM 5923 C C . LYS A 1 744 ? 4.205 25.544 -26.642 1.00 88.81 744 LYS A C 1
ATOM 5925 O O . LYS A 1 744 ? 4.776 24.907 -27.530 1.00 88.81 744 LYS A O 1
ATOM 5930 N N . LYS A 1 745 ? 3.651 26.742 -26.870 1.00 89.62 745 LYS A N 1
ATOM 5931 C CA . LYS A 1 745 ? 3.750 27.445 -28.162 1.00 89.62 745 LYS A CA 1
ATOM 5932 C C . LYS A 1 745 ? 5.198 27.820 -28.481 1.00 89.62 745 LYS A C 1
ATOM 5934 O O . LYS A 1 745 ? 5.648 27.545 -29.593 1.00 89.62 745 LYS A O 1
ATOM 5939 N N . ASP A 1 746 ? 5.932 28.351 -27.508 1.00 89.50 746 ASP A N 1
ATOM 5940 C CA . ASP A 1 746 ? 7.318 28.802 -27.685 1.00 89.50 746 ASP A CA 1
ATOM 5941 C C . ASP A 1 746 ? 8.271 27.632 -27.986 1.00 89.50 746 ASP A C 1
ATOM 5943 O O . ASP A 1 746 ? 9.077 27.687 -28.923 1.00 89.50 746 ASP A O 1
ATOM 5947 N N . VAL A 1 747 ? 8.127 26.514 -27.266 1.00 90.44 747 VAL A N 1
ATOM 5948 C CA . VAL A 1 747 ? 8.907 25.295 -27.531 1.00 90.44 747 VAL A CA 1
ATOM 5949 C C . VAL A 1 747 ? 8.574 24.716 -28.904 1.00 90.44 747 VAL A C 1
ATOM 5951 O O . VAL A 1 747 ? 9.482 24.342 -29.645 1.00 90.44 747 VAL A O 1
ATOM 5954 N N . LYS A 1 748 ? 7.296 24.683 -29.297 1.00 91.25 748 LYS A N 1
ATOM 5955 C CA . LYS A 1 748 ? 6.892 24.178 -30.618 1.00 91.25 748 LYS A CA 1
ATOM 5956 C C . LYS A 1 748 ? 7.431 25.047 -31.761 1.00 91.25 748 LYS A C 1
ATOM 5958 O O . LYS A 1 748 ? 7.855 24.509 -32.788 1.00 91.25 748 LYS A O 1
ATOM 5963 N N . ALA A 1 749 ? 7.457 26.368 -31.584 1.00 92.19 749 ALA A N 1
ATOM 5964 C CA . ALA A 1 749 ? 8.091 27.283 -32.532 1.00 92.19 749 ALA A CA 1
ATOM 5965 C C . ALA A 1 749 ? 9.598 26.998 -32.653 1.00 92.19 749 ALA A C 1
ATOM 5967 O O . ALA A 1 749 ? 10.113 26.871 -33.763 1.00 92.19 749 ALA A O 1
ATOM 5968 N N . THR A 1 750 ? 10.275 26.784 -31.520 1.00 92.38 750 THR A N 1
ATOM 5969 C CA . THR A 1 750 ? 11.706 26.434 -31.473 1.00 92.38 750 THR A CA 1
ATOM 5970 C C . THR A 1 750 ? 12.002 25.099 -32.167 1.00 92.38 750 THR A C 1
ATOM 5972 O O . THR A 1 750 ? 12.953 25.010 -32.939 1.00 92.38 750 THR A O 1
ATOM 5975 N N . VAL A 1 751 ? 11.167 24.070 -31.965 1.00 92.62 751 VAL A N 1
ATOM 5976 C CA . VAL A 1 751 ? 11.286 22.781 -32.676 1.00 92.62 751 VAL A CA 1
ATOM 5977 C C . VAL A 1 751 ? 11.174 22.981 -34.187 1.00 92.62 751 VAL A C 1
ATOM 5979 O O . VAL A 1 751 ? 11.998 22.455 -34.929 1.00 92.62 751 VAL A O 1
ATOM 5982 N N . THR A 1 752 ? 10.197 23.770 -34.639 1.00 92.81 752 THR A N 1
ATOM 5983 C CA . THR A 1 752 ? 9.968 24.026 -36.073 1.00 92.81 752 THR A CA 1
ATOM 5984 C C . THR A 1 752 ? 11.172 24.725 -36.717 1.00 92.81 752 THR A C 1
ATOM 5986 O O . THR A 1 752 ? 11.591 24.368 -37.817 1.00 92.81 752 THR A O 1
ATOM 5989 N N . GLU A 1 753 ? 11.767 25.692 -36.015 1.00 93.44 753 GLU A N 1
ATOM 5990 C CA . GLU A 1 753 ? 12.968 26.391 -36.477 1.00 93.44 753 GLU A CA 1
ATOM 5991 C C . GLU A 1 753 ? 14.194 25.461 -36.520 1.00 93.44 753 GLU A C 1
ATOM 5993 O O . GLU A 1 753 ? 14.923 25.438 -37.511 1.00 93.44 753 GLU A O 1
ATOM 5998 N N . LEU A 1 754 ? 14.394 24.617 -35.502 1.00 91.94 754 LEU A N 1
ATOM 5999 C CA . LEU A 1 754 ? 15.487 23.638 -35.488 1.00 91.94 754 LEU A CA 1
ATOM 6000 C C . LEU A 1 754 ? 15.345 22.573 -36.588 1.00 91.94 754 LEU A C 1
ATOM 6002 O O . LEU A 1 754 ? 16.346 22.178 -37.183 1.00 91.94 754 LEU A O 1
ATOM 6006 N N . GLU A 1 755 ? 14.127 22.121 -36.907 1.00 92.25 755 GLU A N 1
ATOM 6007 C CA . GLU A 1 755 ? 13.890 21.194 -38.027 1.00 92.25 755 GLU A CA 1
ATOM 6008 C C . GLU A 1 755 ? 14.317 21.801 -39.366 1.00 92.25 755 GLU A C 1
ATOM 6010 O O . GLU A 1 755 ? 14.959 21.126 -40.178 1.00 92.25 755 GLU A O 1
ATOM 6015 N N . LYS A 1 756 ? 14.018 23.088 -39.572 1.00 93.25 756 LYS A N 1
ATOM 6016 C CA . LYS A 1 756 ? 14.457 23.832 -40.754 1.00 93.25 756 LYS A CA 1
ATOM 6017 C C . LYS A 1 756 ? 15.984 23.927 -40.814 1.00 93.25 756 LYS A C 1
ATOM 6019 O O . LYS A 1 756 ? 16.568 23.605 -41.848 1.00 93.25 756 LYS A O 1
ATOM 6024 N N . GLN A 1 757 ? 16.630 24.284 -39.705 1.00 91.00 757 GLN A N 1
ATOM 6025 C CA . GLN A 1 757 ? 18.090 24.395 -39.630 1.00 91.00 757 GLN A CA 1
ATOM 6026 C C . GLN A 1 757 ? 18.801 23.057 -39.888 1.00 91.00 757 GLN A C 1
ATOM 6028 O O . GLN A 1 757 ? 19.776 23.017 -40.637 1.00 91.00 757 GLN A O 1
ATOM 6033 N N . VAL A 1 758 ? 18.285 21.944 -39.349 1.00 91.69 758 VAL A N 1
ATOM 6034 C CA . VAL A 1 758 ? 18.821 20.595 -39.612 1.00 91.69 758 VAL A CA 1
ATOM 6035 C C . VAL A 1 758 ? 18.680 20.217 -41.091 1.00 91.69 758 VAL A C 1
ATOM 6037 O O . VAL A 1 758 ? 19.594 19.613 -41.657 1.00 91.69 758 VAL A O 1
ATOM 6040 N N . ALA A 1 759 ? 17.562 20.569 -41.734 1.00 89.75 759 ALA A N 1
ATOM 6041 C CA . ALA A 1 759 ? 17.349 20.302 -43.156 1.00 89.75 759 ALA A CA 1
ATOM 6042 C C . ALA A 1 759 ? 18.296 21.119 -44.054 1.00 89.75 759 ALA A C 1
ATOM 6044 O O . ALA A 1 759 ? 18.831 20.586 -45.028 1.00 89.75 759 ALA A O 1
ATOM 6045 N N . GLU A 1 760 ? 18.530 22.392 -43.725 1.00 90.12 760 GLU A N 1
ATOM 6046 C CA . GLU A 1 760 ? 19.470 23.265 -44.440 1.00 90.12 760 GLU A CA 1
ATOM 6047 C C . GLU A 1 760 ? 20.925 22.799 -44.270 1.00 90.12 760 GLU A C 1
ATOM 6049 O O . GLU A 1 760 ? 21.645 22.657 -45.261 1.00 90.12 760 GLU A O 1
ATOM 6054 N N . ALA A 1 761 ? 21.341 22.468 -43.043 1.00 86.56 761 ALA A N 1
ATOM 6055 C CA . ALA A 1 761 ? 22.679 21.944 -42.763 1.00 86.56 761 ALA A CA 1
ATOM 6056 C C . ALA A 1 761 ? 22.932 20.582 -43.436 1.00 86.56 761 ALA A C 1
ATOM 6058 O O . ALA A 1 761 ? 24.040 20.322 -43.907 1.00 86.56 761 ALA A O 1
ATOM 6059 N N . GLY A 1 762 ? 21.904 19.726 -43.523 1.00 87.25 762 GLY A N 1
ATOM 6060 C CA . GLY A 1 762 ? 21.972 18.447 -44.236 1.00 87.25 762 GLY A CA 1
ATOM 6061 C C . GLY A 1 762 ? 22.269 18.629 -45.721 1.00 87.25 762 GLY A C 1
ATOM 6062 O O . GLY A 1 762 ? 23.232 18.055 -46.224 1.00 87.25 762 GLY A O 1
ATOM 6063 N N . LYS A 1 763 ? 21.519 19.512 -46.395 1.00 89.69 763 LYS A N 1
ATOM 6064 C CA . LYS A 1 763 ? 21.751 19.838 -47.812 1.00 89.69 763 LYS A CA 1
ATOM 6065 C C . LYS A 1 763 ? 23.162 20.373 -48.058 1.00 89.69 763 LYS A C 1
ATOM 6067 O O . LYS A 1 763 ? 23.834 19.912 -48.974 1.00 89.69 763 LYS A O 1
ATOM 6072 N N . ALA A 1 764 ? 23.637 21.292 -47.215 1.00 86.25 764 ALA A N 1
ATOM 6073 C CA . ALA A 1 764 ? 24.988 21.841 -47.337 1.00 86.25 764 ALA A CA 1
ATOM 6074 C C . ALA A 1 764 ? 26.083 20.766 -47.162 1.00 86.25 764 ALA A C 1
ATOM 6076 O O . ALA A 1 764 ? 27.102 20.792 -47.853 1.00 86.25 764 ALA A O 1
ATOM 6077 N N . SER A 1 765 ? 25.873 19.798 -46.260 1.00 85.56 765 SER A N 1
ATOM 6078 C CA . SER A 1 765 ? 26.801 18.680 -46.041 1.00 85.56 765 SER A CA 1
ATOM 6079 C C . SER A 1 765 ? 26.851 17.714 -47.234 1.00 85.56 765 SER A C 1
ATOM 6081 O O . SER A 1 765 ? 27.937 17.264 -47.624 1.00 85.56 765 SER A O 1
ATOM 6083 N N . ASP A 1 766 ? 25.699 17.440 -47.850 1.00 85.25 766 ASP A N 1
ATOM 6084 C CA . ASP A 1 766 ? 25.595 16.600 -49.046 1.00 85.25 766 ASP A CA 1
ATOM 6085 C C . ASP A 1 766 ? 26.268 17.269 -50.257 1.00 85.25 766 ASP A C 1
ATOM 6087 O O . ASP A 1 766 ? 27.077 16.638 -50.940 1.00 85.25 766 ASP A O 1
ATOM 6091 N N . GLU A 1 767 ? 26.039 18.572 -50.465 1.00 87.00 767 GLU A N 1
ATOM 6092 C CA . GLU A 1 767 ? 26.688 19.354 -51.529 1.00 87.00 767 GLU A CA 1
ATOM 6093 C C . GLU A 1 767 ? 28.220 19.394 -51.383 1.00 87.00 767 GLU A C 1
ATOM 6095 O O . GLU A 1 767 ? 28.952 19.278 -52.371 1.00 87.00 767 GLU A O 1
ATOM 6100 N N . ALA A 1 768 ? 28.733 19.544 -50.156 1.00 81.00 768 ALA A N 1
ATOM 6101 C CA . ALA A 1 768 ? 30.171 19.498 -49.887 1.00 81.00 768 ALA A CA 1
ATOM 6102 C C . ALA A 1 768 ? 30.761 18.105 -50.180 1.00 81.00 768 ALA A C 1
ATOM 6104 O O . ALA A 1 768 ? 31.846 17.991 -50.760 1.00 81.00 768 ALA A O 1
ATOM 6105 N N . SER A 1 769 ? 30.024 17.044 -49.838 1.00 80.88 769 SER A N 1
ATOM 6106 C CA . SER A 1 769 ? 30.420 15.657 -50.103 1.00 80.88 769 SER A CA 1
ATOM 6107 C C . SER A 1 769 ? 30.441 15.344 -51.603 1.00 80.88 769 SER A C 1
ATOM 6109 O O . SER A 1 769 ? 31.380 14.709 -52.083 1.00 80.88 769 SER A O 1
ATOM 6111 N N . GLU A 1 770 ? 29.461 15.834 -52.365 1.00 83.94 770 GLU A N 1
ATOM 6112 C CA . GLU A 1 770 ? 29.404 15.670 -53.821 1.00 83.94 770 GLU A CA 1
ATOM 6113 C C . GLU A 1 770 ? 30.562 16.396 -54.525 1.00 83.94 770 GLU A C 1
ATOM 6115 O O . GLU A 1 770 ? 31.238 15.807 -55.374 1.00 83.94 770 GLU A O 1
ATOM 6120 N N . LYS A 1 771 ? 30.868 17.639 -54.122 1.00 82.06 771 LYS A N 1
ATOM 6121 C CA . LYS A 1 771 ? 32.015 18.405 -54.648 1.00 82.06 771 LYS A CA 1
ATOM 6122 C C . LYS A 1 771 ? 33.347 17.694 -54.401 1.00 82.06 771 LYS A C 1
ATOM 6124 O O . LYS A 1 771 ? 34.185 17.642 -55.302 1.00 82.06 771 LYS A O 1
ATOM 6129 N N . LEU A 1 772 ? 33.539 17.117 -53.213 1.00 78.31 772 LEU A N 1
ATOM 6130 C CA . LEU A 1 772 ? 34.736 16.338 -52.886 1.00 78.31 772 LEU A CA 1
ATOM 6131 C C . LEU A 1 772 ? 34.833 15.066 -53.745 1.00 78.31 772 LEU A C 1
ATOM 6133 O O . LEU A 1 772 ? 35.901 14.733 -54.256 1.00 78.31 772 LEU A O 1
ATOM 6137 N N . LEU A 1 773 ? 33.712 14.377 -53.956 1.00 76.38 773 LEU A N 1
ATOM 6138 C CA . LEU A 1 773 ? 33.654 13.137 -54.727 1.00 76.38 773 LEU A CA 1
ATOM 6139 C C . LEU A 1 773 ? 33.926 13.379 -56.223 1.00 76.38 773 LEU A C 1
ATOM 6141 O O . LEU A 1 773 ? 34.655 12.609 -56.850 1.00 76.38 773 LEU A O 1
ATOM 6145 N N . LEU A 1 774 ? 33.421 14.484 -56.780 1.00 77.25 774 LEU A N 1
ATOM 6146 C CA . LEU A 1 774 ? 33.742 14.941 -58.137 1.00 77.25 774 LEU A CA 1
ATOM 6147 C C . LEU A 1 774 ? 35.223 15.310 -58.291 1.00 77.25 774 LEU A C 1
ATOM 6149 O O . LEU A 1 774 ? 35.831 14.981 -59.309 1.00 77.25 774 LEU A O 1
ATOM 6153 N N . LEU A 1 775 ? 35.825 15.939 -57.277 1.00 70.81 775 LEU A N 1
ATOM 6154 C CA . LEU A 1 775 ? 37.252 16.271 -57.273 1.00 70.81 775 LEU A CA 1
ATOM 6155 C C . LEU A 1 775 ? 38.141 15.011 -57.277 1.00 70.81 775 LEU A C 1
ATOM 6157 O O . LEU A 1 775 ? 39.188 14.993 -57.926 1.00 70.81 775 LEU A O 1
ATOM 6161 N N . LEU A 1 776 ? 37.717 13.958 -56.569 1.00 65.00 776 LEU A N 1
ATOM 6162 C CA . LEU A 1 776 ? 38.436 12.684 -56.457 1.00 65.00 776 LEU A CA 1
ATOM 6163 C C . LEU A 1 776 ? 38.265 11.773 -57.686 1.00 65.00 776 LEU A C 1
ATOM 6165 O O . LEU A 1 776 ? 39.151 10.972 -57.966 1.00 65.00 776 LEU A O 1
ATOM 6169 N N . ARG A 1 777 ? 37.171 11.911 -58.447 1.00 63.81 777 ARG A N 1
ATOM 6170 C CA . ARG A 1 777 ? 36.875 11.125 -59.665 1.00 63.81 777 ARG A CA 1
ATOM 6171 C C . ARG A 1 777 ? 37.562 11.617 -60.950 1.00 63.81 777 ARG A C 1
ATOM 6173 O O . ARG A 1 777 ? 37.240 11.134 -62.028 1.00 63.81 777 ARG A O 1
ATOM 6180 N N . GLY A 1 778 ? 38.485 12.577 -60.887 1.00 57.84 778 GLY A N 1
ATOM 6181 C CA . GLY A 1 778 ? 39.181 13.053 -62.087 1.00 57.84 778 GLY A CA 1
ATOM 6182 C C . GLY A 1 778 ? 40.075 11.974 -62.727 1.00 57.84 778 GLY A C 1
ATOM 6183 O O . GLY A 1 778 ? 41.190 11.764 -62.253 1.00 57.84 778 GLY A O 1
ATOM 6184 N N . ASP A 1 779 ? 39.627 11.376 -63.841 1.00 47.28 779 ASP A N 1
ATOM 6185 C CA . ASP A 1 779 ? 40.276 10.309 -64.649 1.00 47.28 779 ASP A CA 1
ATOM 6186 C C . ASP A 1 779 ? 41.751 10.560 -65.062 1.00 47.28 779 ASP A C 1
ATOM 6188 O O . ASP A 1 779 ? 42.463 9.663 -65.526 1.00 47.28 779 ASP A O 1
ATOM 6192 N N . GLU A 1 780 ? 42.257 11.781 -64.894 1.00 48.06 780 GLU A N 1
ATOM 6193 C CA . GLU A 1 780 ? 43.636 12.159 -65.222 1.00 48.06 780 GLU A CA 1
ATOM 6194 C C . GLU A 1 780 ? 44.662 11.745 -64.150 1.00 48.06 780 GLU A C 1
ATOM 6196 O O . GLU A 1 780 ? 45.854 11.627 -64.447 1.00 48.06 780 GLU A O 1
ATOM 6201 N N . LEU A 1 781 ? 44.232 11.513 -62.904 1.00 47.41 781 LEU A N 1
ATOM 6202 C CA . LEU A 1 781 ? 45.132 11.277 -61.769 1.00 47.41 781 LEU A CA 1
ATOM 6203 C C . LEU A 1 781 ? 45.644 9.831 -61.700 1.00 47.41 781 LEU A C 1
ATOM 6205 O O . LEU A 1 781 ? 46.852 9.630 -61.559 1.00 47.41 781 LEU A O 1
ATOM 6209 N N . GLU A 1 782 ? 44.776 8.831 -61.878 1.00 44.50 782 GLU A N 1
ATOM 6210 C CA . GLU A 1 782 ? 45.173 7.412 -61.838 1.00 44.50 782 GLU A CA 1
ATOM 6211 C C . GLU A 1 782 ? 46.098 7.034 -63.006 1.00 44.50 782 GLU A C 1
ATOM 6213 O O . GLU A 1 782 ? 47.121 6.372 -62.809 1.00 44.50 782 GLU A O 1
ATOM 6218 N N . ASN A 1 783 ? 45.810 7.540 -64.209 1.00 43.62 783 ASN A N 1
ATOM 6219 C CA . ASN A 1 783 ? 46.631 7.289 -65.396 1.00 43.62 783 ASN A CA 1
ATOM 6220 C C . ASN A 1 783 ? 48.021 7.944 -65.309 1.00 43.62 783 ASN A C 1
ATOM 6222 O O . ASN A 1 783 ? 49.004 7.393 -65.810 1.00 43.62 783 ASN A O 1
ATOM 6226 N N . SER A 1 784 ? 48.130 9.091 -64.636 1.00 44.94 784 SER A N 1
ATOM 6227 C CA . SER A 1 784 ? 49.384 9.846 -64.537 1.00 44.94 784 SER A CA 1
ATOM 6228 C C . SER A 1 784 ? 50.264 9.397 -63.365 1.00 44.94 784 SER A C 1
ATOM 6230 O O . SER A 1 784 ? 51.490 9.397 -63.483 1.00 44.94 784 SER A O 1
ATOM 6232 N N . PHE A 1 785 ? 49.679 8.954 -62.246 1.00 42.47 785 PHE A N 1
ATOM 6233 C CA . PHE A 1 785 ? 50.442 8.440 -61.099 1.00 42.47 785 PHE A CA 1
ATOM 6234 C C . PHE A 1 785 ? 51.105 7.092 -61.424 1.00 42.47 785 PHE A C 1
ATOM 6236 O O . PHE A 1 785 ? 52.282 6.881 -61.118 1.00 42.47 785 PHE A O 1
ATOM 6243 N N . ALA A 1 786 ? 50.396 6.222 -62.153 1.00 44.47 786 ALA A N 1
ATOM 6244 C CA . ALA A 1 786 ? 50.941 4.968 -62.670 1.00 44.47 786 ALA A CA 1
ATOM 6245 C C . ALA A 1 786 ? 52.109 5.186 -63.655 1.00 44.47 786 ALA A C 1
ATOM 6247 O O . ALA A 1 786 ? 53.020 4.359 -63.727 1.00 44.47 786 ALA A O 1
ATOM 6248 N N . GLN A 1 787 ? 52.126 6.303 -64.391 1.00 43.44 787 GLN A N 1
ATOM 6249 C CA . GLN A 1 787 ? 53.241 6.662 -65.274 1.00 43.44 787 GLN A CA 1
ATOM 6250 C C . GLN A 1 787 ? 54.467 7.175 -64.502 1.00 43.44 787 GLN A C 1
ATOM 6252 O O . GLN A 1 787 ? 55.592 6.838 -64.867 1.00 43.44 787 GLN A O 1
ATOM 6257 N N . ILE A 1 788 ? 54.284 7.929 -63.415 1.00 44.31 788 ILE A N 1
ATOM 6258 C CA . ILE A 1 788 ? 55.391 8.509 -62.632 1.00 44.31 788 ILE A CA 1
ATOM 6259 C C . ILE A 1 788 ? 56.125 7.438 -61.812 1.00 44.31 788 ILE A C 1
ATOM 6261 O O . ILE A 1 788 ? 57.351 7.353 -61.885 1.00 44.31 788 ILE A O 1
ATOM 6265 N N . VAL A 1 789 ? 55.393 6.560 -61.116 1.00 46.91 789 VAL A N 1
ATOM 6266 C CA . VAL A 1 789 ? 55.987 5.483 -60.295 1.00 46.91 789 VAL A CA 1
ATOM 6267 C C . VAL A 1 789 ? 56.773 4.488 -61.158 1.00 46.91 789 VAL A C 1
ATOM 6269 O O . VAL A 1 789 ? 57.852 4.034 -60.778 1.00 46.91 789 VAL A O 1
ATOM 6272 N N . ASN A 1 790 ? 56.288 4.208 -62.372 1.00 46.22 790 ASN A N 1
ATOM 6273 C CA . ASN A 1 790 ? 57.013 3.372 -63.329 1.00 46.22 790 ASN A CA 1
ATOM 6274 C C . ASN A 1 790 ? 58.254 4.067 -63.919 1.00 46.22 790 ASN A C 1
ATOM 6276 O O . ASN A 1 790 ? 59.205 3.385 -64.286 1.00 46.22 790 ASN A O 1
ATOM 6280 N N . SER A 1 791 ? 58.279 5.400 -63.993 1.00 43.38 791 SER A N 1
ATOM 6281 C CA . SER A 1 791 ? 59.418 6.158 -64.537 1.00 43.38 791 SER A CA 1
ATOM 6282 C C . SER A 1 791 ? 60.607 6.198 -63.570 1.00 43.38 791 SER A C 1
ATOM 6284 O O . SER A 1 791 ? 61.754 6.080 -63.996 1.00 43.38 791 SER A O 1
ATOM 6286 N N . GLU A 1 792 ? 60.348 6.306 -62.265 1.00 43.47 792 GLU A N 1
ATOM 6287 C CA . GLU A 1 792 ? 61.388 6.348 -61.226 1.00 43.47 792 GLU A CA 1
ATOM 6288 C C . GLU A 1 792 ? 62.030 4.968 -60.989 1.00 43.47 792 GLU A C 1
ATOM 6290 O O . GLU A 1 792 ? 63.249 4.853 -60.854 1.00 43.47 792 GLU A O 1
ATOM 6295 N N . ALA A 1 793 ? 61.228 3.898 -61.049 1.00 45.44 793 ALA A N 1
ATOM 6296 C CA . ALA A 1 793 ? 61.722 2.521 -60.995 1.00 45.44 793 ALA A CA 1
ATOM 6297 C C . ALA A 1 793 ? 62.584 2.154 -62.218 1.00 45.44 793 ALA A C 1
ATOM 6299 O O . ALA A 1 793 ? 63.567 1.426 -62.089 1.00 45.44 793 ALA A O 1
ATOM 6300 N N . VAL A 1 794 ? 62.248 2.683 -63.402 1.00 41.75 794 VAL A N 1
ATOM 6301 C CA . VAL A 1 794 ? 63.007 2.463 -64.644 1.00 41.75 794 VAL A CA 1
ATOM 6302 C C . VAL A 1 794 ? 64.312 3.266 -64.671 1.00 41.75 794 VAL A C 1
ATOM 6304 O O . VAL A 1 794 ? 65.311 2.753 -65.169 1.00 41.75 794 VAL A O 1
ATOM 6307 N N . LEU A 1 795 ? 64.345 4.475 -64.099 1.00 43.94 795 LEU A N 1
ATOM 6308 C CA . LEU A 1 795 ? 65.576 5.269 -63.980 1.00 43.94 795 LEU A CA 1
ATOM 6309 C C . LEU A 1 795 ? 66.607 4.609 -63.055 1.00 43.94 795 LEU A C 1
ATOM 6311 O O . LEU A 1 795 ? 67.768 4.509 -63.442 1.00 43.94 795 LEU A O 1
ATOM 6315 N N . LYS A 1 796 ? 66.183 4.059 -61.908 1.00 46.97 796 LYS A N 1
ATOM 6316 C CA . LYS A 1 796 ? 67.074 3.280 -61.026 1.00 46.97 796 LYS A CA 1
ATOM 6317 C C . LYS A 1 796 ? 67.632 2.026 -61.703 1.00 46.97 796 LYS A C 1
ATOM 6319 O O . LYS A 1 796 ? 68.815 1.735 -61.571 1.00 46.97 796 LYS A O 1
ATOM 6324 N N . LEU A 1 797 ? 66.802 1.313 -62.467 1.00 43.53 797 LEU A N 1
ATOM 6325 C CA . LEU A 1 797 ? 67.229 0.121 -63.209 1.00 43.53 797 LEU A CA 1
ATOM 6326 C C . LEU A 1 797 ? 68.192 0.456 -64.361 1.00 43.53 797 LEU A C 1
ATOM 6328 O O . LEU A 1 797 ? 69.104 -0.317 -64.638 1.00 43.53 797 LEU A O 1
ATOM 6332 N N . LEU A 1 798 ? 68.019 1.609 -65.017 1.00 40.50 798 LEU A N 1
ATOM 6333 C CA . LEU A 1 798 ? 68.934 2.099 -66.052 1.00 40.50 798 LEU A CA 1
ATOM 6334 C C . LEU A 1 798 ? 70.268 2.584 -65.472 1.00 40.50 798 LEU A C 1
ATOM 6336 O O . LEU A 1 798 ? 71.302 2.314 -66.075 1.00 40.50 798 LEU A O 1
ATOM 6340 N N . GLU A 1 799 ? 70.273 3.249 -64.314 1.00 44.12 799 GLU A N 1
ATOM 6341 C CA . GLU A 1 799 ? 71.507 3.639 -63.613 1.00 44.12 799 GLU A CA 1
ATOM 6342 C C . GLU A 1 799 ? 72.304 2.418 -63.121 1.00 44.12 799 GLU A C 1
ATOM 6344 O O . GLU A 1 799 ? 73.532 2.393 -63.248 1.00 44.12 799 GLU A O 1
ATOM 6349 N N . GLU A 1 800 ? 71.626 1.373 -62.634 1.00 44.22 800 GLU A N 1
ATOM 6350 C CA . GLU A 1 800 ? 72.259 0.109 -62.230 1.00 44.22 800 GLU A CA 1
ATOM 6351 C C . GLU A 1 800 ? 72.824 -0.681 -63.423 1.00 44.22 800 GLU A C 1
ATOM 6353 O O . GLU A 1 800 ? 73.932 -1.217 -63.339 1.00 44.22 800 GLU A O 1
ATOM 6358 N N . GLU A 1 801 ? 72.112 -0.731 -64.553 1.00 44.12 801 GLU A N 1
ATOM 6359 C CA . GLU A 1 801 ? 72.567 -1.437 -65.759 1.00 44.12 801 GLU A CA 1
ATOM 6360 C C . GLU A 1 801 ? 73.668 -0.668 -66.515 1.00 44.12 801 GLU A C 1
ATOM 6362 O O . GLU A 1 801 ? 74.628 -1.282 -66.983 1.00 44.12 801 GLU A O 1
ATOM 6367 N N . LEU A 1 802 ? 73.625 0.671 -66.564 1.00 41.28 802 LEU A N 1
ATOM 6368 C CA . LEU A 1 802 ? 74.707 1.491 -67.137 1.00 41.28 802 LEU A CA 1
ATOM 6369 C C . LEU A 1 802 ? 75.985 1.439 -66.287 1.00 41.28 802 LEU A C 1
ATOM 6371 O O . LEU A 1 802 ? 77.084 1.392 -66.842 1.00 41.28 802 LEU A O 1
ATOM 6375 N N . SER A 1 803 ? 75.857 1.358 -64.958 1.00 41.94 803 SER A N 1
ATOM 6376 C CA . SER A 1 803 ? 77.000 1.153 -64.055 1.00 41.94 803 SER A CA 1
ATOM 6377 C C . SER A 1 803 ? 77.632 -0.237 -64.213 1.00 41.94 803 SER A C 1
ATOM 6379 O O . SER A 1 803 ? 78.840 -0.391 -64.036 1.00 41.94 803 SER A O 1
ATOM 6381 N N . ARG A 1 804 ? 76.845 -1.256 -64.596 1.00 44.00 804 ARG A N 1
ATOM 6382 C CA . ARG A 1 804 ? 77.347 -2.606 -64.918 1.00 44.00 804 ARG A CA 1
ATOM 6383 C C . ARG A 1 804 ? 77.962 -2.705 -66.315 1.00 44.00 804 ARG A C 1
ATOM 6385 O O . ARG A 1 804 ? 78.923 -3.450 -66.488 1.00 44.00 804 ARG A O 1
ATOM 6392 N N . ALA A 1 805 ? 77.448 -1.957 -67.290 1.00 41.38 805 ALA A N 1
ATOM 6393 C CA . ALA A 1 805 ? 77.915 -1.996 -68.677 1.00 41.38 805 ALA A CA 1
ATOM 6394 C C . ALA A 1 805 ? 79.231 -1.228 -68.924 1.00 41.38 805 ALA A C 1
ATOM 6396 O O . ALA A 1 805 ? 79.907 -1.500 -69.913 1.00 41.38 805 ALA A O 1
ATOM 6397 N N . MET A 1 806 ? 79.628 -0.302 -68.038 1.00 36.31 806 MET A N 1
ATOM 6398 C CA . MET A 1 806 ? 80.834 0.532 -68.209 1.00 36.31 806 MET A CA 1
ATOM 6399 C C . MET A 1 806 ? 82.071 0.093 -67.395 1.00 36.31 806 MET A C 1
ATOM 6401 O O . MET A 1 806 ? 83.042 0.841 -67.313 1.00 36.31 806 MET A O 1
ATOM 6405 N N . CYS A 1 807 ? 82.098 -1.129 -66.848 1.00 33.91 807 CYS A N 1
ATOM 6406 C CA . CYS A 1 807 ? 83.279 -1.695 -66.175 1.00 33.91 807 CYS A CA 1
ATOM 6407 C C . CYS A 1 807 ? 83.961 -2.787 -67.033 1.00 33.91 807 CYS A C 1
ATOM 6409 O O . CYS A 1 807 ? 83.483 -3.924 -67.054 1.00 33.91 807 CYS A O 1
ATOM 6411 N N . PRO A 1 808 ? 85.091 -2.514 -67.716 1.00 37.38 808 PRO A N 1
ATOM 6412 C CA . PRO A 1 808 ? 85.847 -3.551 -68.415 1.00 37.38 808 PRO A CA 1
ATOM 6413 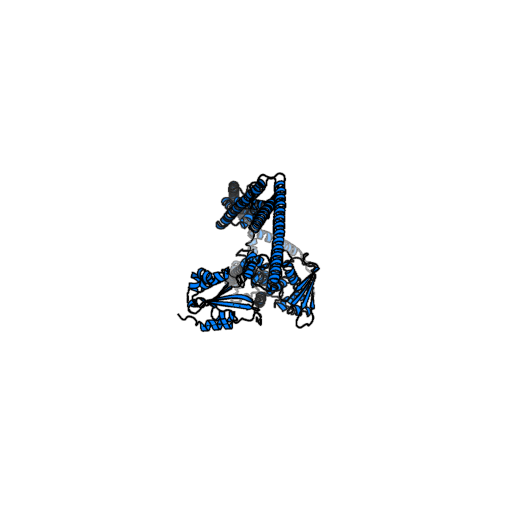C C . PRO A 1 808 ? 86.659 -4.397 -67.417 1.00 37.38 808 PRO A C 1
ATOM 6415 O O . PRO A 1 808 ? 87.523 -3.881 -66.711 1.00 37.38 808 PRO A O 1
ATOM 6418 N N . LYS A 1 809 ? 86.425 -5.717 -67.370 1.00 36.03 809 LYS A N 1
ATOM 6419 C CA . LYS A 1 809 ? 87.375 -6.665 -66.755 1.00 36.03 809 LYS A CA 1
ATOM 6420 C C . LYS A 1 809 ? 88.436 -7.067 -67.795 1.00 36.03 809 LYS A C 1
ATOM 6422 O O . LYS A 1 809 ? 88.046 -7.495 -68.883 1.00 36.03 809 LYS A O 1
ATOM 6427 N N . PRO A 1 810 ? 89.746 -6.971 -67.497 1.00 36.31 810 PRO A N 1
ATOM 6428 C CA . PRO A 1 810 ? 90.791 -7.426 -68.405 1.00 36.31 810 PRO A CA 1
ATOM 6429 C C . PRO A 1 810 ? 90.832 -8.955 -68.508 1.00 36.31 810 PRO A C 1
ATOM 6431 O O . PRO A 1 810 ? 90.650 -9.675 -67.525 1.00 36.31 810 PRO A O 1
ATOM 6434 N N . TYR A 1 811 ? 91.110 -9.416 -69.725 1.00 36.53 811 TYR A N 1
ATOM 6435 C CA . TYR A 1 811 ? 91.409 -10.792 -70.104 1.00 36.53 811 TYR A CA 1
ATOM 6436 C C . TYR A 1 811 ? 92.542 -11.400 -69.261 1.00 36.53 811 TYR A C 1
ATOM 6438 O O . TYR A 1 811 ? 93.620 -10.824 -69.144 1.00 36.53 811 TYR A O 1
ATOM 6446 N N . GLY A 1 812 ? 92.318 -12.615 -68.762 1.00 35.56 812 GLY A N 1
ATOM 6447 C CA . GLY A 1 812 ? 93.336 -13.476 -68.164 1.00 35.56 812 GLY A CA 1
ATOM 6448 C C . GLY A 1 812 ? 92.980 -14.939 -68.408 1.00 35.56 812 GLY A C 1
ATOM 6449 O O . GLY A 1 812 ? 92.336 -15.570 -67.577 1.00 35.56 812 GLY A O 1
ATOM 6450 N N . GLY A 1 813 ? 93.356 -15.465 -69.574 1.00 34.38 813 GLY A N 1
ATOM 6451 C CA . GLY A 1 813 ? 93.190 -16.869 -69.943 1.00 34.38 813 GLY A CA 1
ATOM 6452 C C . GLY A 1 813 ? 94.466 -17.379 -70.596 1.00 34.38 813 GLY A C 1
ATOM 6453 O O . GLY A 1 813 ? 94.723 -17.092 -71.758 1.00 34.38 813 GLY A O 1
ATOM 6454 N N . ASN A 1 814 ? 95.265 -18.109 -69.823 1.00 37.00 814 ASN A N 1
ATOM 6455 C CA . ASN A 1 814 ? 96.486 -18.778 -70.250 1.00 37.00 814 ASN A CA 1
ATOM 6456 C C . ASN A 1 814 ? 96.216 -20.292 -70.290 1.00 37.00 814 ASN A C 1
ATOM 6458 O O . ASN A 1 814 ? 95.790 -20.840 -69.273 1.00 37.00 814 ASN A O 1
ATOM 6462 N N . ARG A 1 815 ? 96.472 -20.959 -71.424 1.00 35.91 815 ARG A N 1
ATOM 6463 C CA . ARG A 1 815 ? 96.851 -22.387 -71.518 1.00 35.91 815 ARG A CA 1
ATOM 6464 C C . ARG A 1 815 ? 97.707 -22.581 -72.773 1.00 35.91 815 ARG A C 1
ATOM 6466 O O . ARG A 1 815 ? 97.349 -22.091 -73.837 1.00 35.91 815 ARG A O 1
ATOM 6473 N N . GLY A 1 816 ? 98.850 -23.239 -72.593 1.00 36.00 816 GLY A N 1
ATOM 6474 C CA . GLY A 1 816 ? 99.964 -23.281 -73.537 1.00 36.00 816 GLY A CA 1
ATOM 6475 C C . GLY A 1 816 ? 100.086 -24.532 -74.412 1.00 36.00 816 GLY A C 1
ATOM 6476 O O . GLY A 1 816 ? 99.240 -25.420 -74.380 1.00 36.00 816 GLY A O 1
ATOM 6477 N N . VAL A 1 817 ? 101.252 -24.562 -75.071 1.00 36.38 817 VAL A N 1
ATOM 6478 C CA . VAL A 1 817 ? 101.999 -25.687 -75.668 1.00 36.38 817 VAL A CA 1
ATOM 6479 C C . VAL A 1 817 ? 101.460 -26.262 -76.987 1.00 36.38 817 VAL A C 1
ATOM 6481 O O . VAL A 1 817 ? 100.627 -27.164 -76.997 1.00 36.38 817 VAL A O 1
ATOM 6484 N N . HIS A 1 818 ? 102.041 -25.798 -78.099 1.00 32.84 818 HIS A N 1
ATOM 6485 C CA . HIS A 1 818 ? 103.066 -26.557 -78.825 1.00 32.84 818 HIS A CA 1
ATOM 6486 C C . HIS A 1 818 ? 104.122 -25.613 -79.399 1.00 32.84 818 HIS A C 1
ATOM 6488 O O . HIS A 1 818 ? 103.737 -24.474 -79.753 1.00 32.84 818 HIS A O 1
#

pLDDT: mean 74.79, std 16.06, range [29.59, 96.0]

Sequence (818 aa):
MKMIDPRAVREVLIESKFHNITEIRSGVVRGEWLYDDRRYAIAYVDFTDDVVRTAENLRTIQEQLLGADYFNNSDQLRWNSYLYILAGPKSLKATAFQEAKACIEANRDYARKYVLSIADMRELLTGAPIAAGLQPIDTVDAVGAWAKILEAGQLNMLLDKPTRTRALELIEKGQASKQVAQQKRHELKLEDKSLTSGFLRRLHIKTFRPIHNGRTFDFADINLIVGPNGSGKTSLLEAIEYLYCNNNRRDQAPGPYKLEGLVEFAAAGSPQTITTPADTSSVKARNFNWYRREGHFEKGIVAGFTRYNFLDTDAAFRISTELDPSTLNEDIRRLLIGPDASTFSDYLEKVKEDLGTRLRELNREARLDAERCDALKNELKRLKQAPTQATSLAKTFRARLREVAWKGKDMDTAEMVQSTERSSIEKISRSLVRIRTLIKVSAISKAKLRSYISVLRARQNLAIQLELERGRLAELLAQQKRDLMLYKHKADLLSEWYIYCVADAPILIRQVETHYNEVRVLRKRLGALVSTPVPQLCGHYNRLDLDTAARQSASEVLHAQKEVKTAESAQRSIRSLQESLQIAQKQLQDAARQLITQSEQQNICPVCKTLHHPGELNARIEALVSAETPPHVAELASRLQDAKTRQAQADRREAEVRGLLDICSQLGLNTMATTAEHVASTLKVEQQALKKSVESLRLAQQAVEGLKFAGLYIDRYEELRTEVLTQYEYPEAIENLTIVEQAKKDVKATVTELEKQVAEAGKASDEASEKLLLLLRGDELENSFAQIVNSEAVLKLLEEELSRAMCPKPYGGNRGVH

Secondary structure (DSSP, 8-state):
--PPPHHHHHHHHHHTT-EEEEEEETTEEEEEEEETTEEEEEEEEE-S--HHHHHHTHHHHHHHHHHHHHHH--SGGGGGEEEEEE--HHHHT-TTHHHHHHHHHH--SSSEEEEE-HHHHHHHHHT--TTS---------HHHHHHHHHHHTT-GGGGG---HHHHHHHHHTT--PPP---PPP-PPPHHHHGGGT-EEEEEEEEESSTTTTTEEEE--SS------TTSSHHHHHHHHHHHHHS--SS-SS----EEEEEEE-TTTSSPEEEE--SSHHHHHHHHHHHH-----SHHHHHHHHHHHTT--TTHHHHHHH---HHHHHHHHHHHHT-HHHHHHHHHHHHHHHHHHHHHHHHHHHHHHHHHHHHHHHHHHHHHHHS--THHHHHHHHHHHHHHTT-------S-----TTSHHHHHHHHHHHHHHHHHTS-PPPPHHHHHHHHHHHHHHHHHHHHHHHHHHHHHHHHHHHHHHHHHHHHHHHHHHHHHHHHHTTHHHHHHHHHHHHHHHHHHHHHHGGGGSPPPP---TTTTTSBHHHHHHHHHHHHHHHHHHHHHHHHHHHHHHHHHHHHHHHHHHHHHHHHHHHHHSS-TTB-TTT--B--TTHHHHHHHHTT-PPPPHHHHHHHHHHHHHHHHHHHHHHHHHHHHHHHHHHHHTT--TTT-BHHHHHHHHHHHHHHHHHHHHHHHHHHHHHHHHHHTT--HHHHHHHHHHHHHH-S-TTTTT-HHHHHHHHHHHHHHHHHHHHHHHHHHHHHHHHHHHHHHHHT-THHHHHHHHHHHHHHHHHHHHHHHHHHT-PPPP-------

Foldseek 3Di:
DDQDDPVVVVVLCVLLQWDPWDDPDVQKIKTFHDDPNDTDAIEIEHRRQDLQVCLVCVVVCCCSPQVCVLPPDPDPRQARYEYEYEHDPNLVPDPCNVVSQCSQCPDPPRHRYHYDYPVRSSDVRNDPDPDPDPPPPLQPQVLVVVCVVCQVVQQNLCNVVDDLVVSLVCVVVSNNHDDDPPPPQQAADPLCVLVLAWDFQKKAWCDDDPLRHRHMDGDDPDDDDDDDPPNCSLVVLQLVLCQQLVDAPPCPDDDPTWMWTWIGHPVPPHTDIGIRDPDLSNLQNNQCVNPVDRCPDSVVSSQSVCQPVVSPPCLVVCCVPVPDPVCNVVSVCCNSNNPSSSVSVVSVVVSVVVVVVVVVVVVVVVVVVVVVVVVVVVVVVVVVPPPPCQVVLVVVLVVVCVVVVDPDPDPDDDDDDPPVCVVVSVVVVVVVVVVVVVVPDDDDDPVNVVVVVVVVVVLVVVLVVLVVVLVVLVVVLVVLVVVLVVLVVVLVLLVVLLVCLVLLVVVLVVLLVVLVVLLVVLCVLCPVVLPPDLFDADPVQQPDQLVVLLVVLVVLLVVLVVQLVVLVVVLVVVVVVVVVVLVVLVVVLVVLVVVLVPDPQNQARPPPRDGHDVCVVNVVSVVVPPDDDDVVSVVSVVSSVVSVVSNVVSVSNSVSSVVLVVQCVSNVHDRNPDGSNRSSVVSVVSSVSSVVSVVSSVVSVVSSVVVVVVVHDPVVNVVSLVVSCVVDVDSVQSSDSVSSVVVSVVSVVVSVVSVVVSVVSVVVSVVSVVVSVVSVPPPVVVVVVVVVVVVVVVVVVVVVVVVVVPDDDDDDDDDDDD

Radius of gyration: 56.3 Å; chains: 1; bounding box: 170×75×182 Å

=== Feature glossary ===
The record interleaves many kinds of information about one protein. Here is each kind framed as the question it answers.

Q: What does the local fold look like, residue by residue?
A: A 3Di character summarizes, for each residue, the relative orientation of the Cα frame of its nearest spatial neighbor. Because it encodes fold topology rather than chemistry, 3Di alignments detect remote structural similarity that sequence alignment misses.

Q: Which residues are in helices, strands, or loops?
A: Secondary structure is the local, repeating backbone conformation. DSSP classifies it into eight states by reading the hydrogen-bond network: three helix types (H, G, I), two β types (E, B), two non-regular types (T, S), and unstructured coil (-).

Q: How big and how compact is the whole molecule?
A: Three whole-structure scalars: the radius of gyration (RMS distance of Cα from centroid, in Å), the count of Cα–Cα contacts (pairs closer than 8 Å and separated by more than four residues in sequence — i.e. tertiary, not local, contacts), and the bounding-box dimensions. Together they distinguish compact globular folds from extended fibres or disordered chains.

Q: How confident is the AlphaFold model at each residue?
A: For AlphaFold models, the B-factor field carries pLDDT — the model's own estimate of local accuracy on a 0–100 scale. Regions with pLDDT<50 should be treated as essentially unmodeled; they often correspond to intrinsically disordered segments.

Q: What family and function is it annotated with?
A: Functional annotations link the protein to curated databases. InterPro entries identify conserved domains and families by matching the sequence against member-database signatures (Pfam, PROSITE, CDD, …). Gene Ontology (GO) terms describe molecular function, biological process, and cellular component in a controlled vocabulary. CATH places the structure in a hierarchical fold classification (Class/Architecture/Topology/Homologous-superfamily). The organism is the source species.

Q: What known structures does this most resemble?
A: Nearest PDB neighbors are the top structural matches found by Foldseek when searching this structure against the entire Protein Data Bank. Each hit reports a TM-score (0 to 1; >0.5 almost always implies the same fold) and an E-value. These are *structural* homologs — they may share no detectable sequence similarity.

Q: Which residues are buried vs exposed?
A: Solvent-accessible surface area (SASA) is the area in Å² traced out by the centre of a 1.4 Å probe sphere (a water molecule) rolled over the protein's van der Waals surface (Shrake–Rupley / Lee–Richards construction). Buried residues have near-zero SASA; fully exposed residues can exceed 200 Å². The total SASA scales roughly with the number of surface residues.

Q: What are the backbone torsion angles?
A: φ (phi) and ψ (psi) are the two rotatable backbone dihedrals per residue: φ is the C(i-1)–N–Cα–C torsion, ψ is the N–Cα–C–N(i+1) torsion, both in degrees on (−180°, 180°]. α-helical residues cluster near (−60°, −45°); β-strand residues near (−120°, +130°). A Ramachandran plot is simply a scatter of (φ, ψ) for every residue.

Q: Are the domains correctly placed relative to each other?
A: Predicted aligned error is AlphaFold's pairwise confidence. Unlike pLDDT (per-residue), PAE is per-residue-pair and captures whether two parts of the structure are correctly placed relative to each other. Units are ångströms of expected positional error.

Q: What if only a Cα trace is available?
A: P-SEA three-state annotation labels each residue as helix, strand, or coil based purely on the geometry of the Cα trace. It serves as a fallback when the full backbone (and thus DSSP) is unavailable.

Q: What is the amino-acid chain?
A: This is the polypeptide sequence — one letter per residue, N-terminus first. Length ranges from a few dozen residues for small domains to over a thousand for large multi-domain proteins.

Q: What do the rendered images show?
A: The six renders are orthographic views along the three Cartesian axes in both directions. Representation (cartoon, sticks, or surface) and color scheme (sequence-rainbow or by-chain) vary across proteins so the training set covers all the common visualization conventions.

Q: What do the diagnostic plots show?
A: Plot images: a contact map (which residues are close in 3D, as an N×N binary image), a Ramachandran scatter (backbone torsion angles, revealing secondary-structure composition at a glance), and — for AlphaFold structures — a PAE heatmap (pairwise prediction confidence).

Q: How mobile is each atom in the crystal?
A: B-factor (Debye–Waller factor) reflects atomic displacement in the crystal lattice. It is an experimental observable (units Å²), not a prediction; low values mean the atom is pinned down, high values mean it moves or is heterogeneous across the crystal.

Q: Where is each backbone atom in 3D?
A: The mmCIF table is the protein's shape written out atom by atom. For each backbone N, Cα, C, and carbonyl O, it records an (x, y, z) coordinate triple in Å plus the residue type, chain letter, and residue number.